Protein AF-0000000086680393 (afdb_homodimer)

Solvent-accessible surface area (backbone atoms only — not comparable to full-atom values): 58426 Å² total; per-residue (Å²): 134,82,74,79,70,79,76,76,66,76,81,69,22,61,32,82,35,66,65,58,55,60,69,63,78,73,50,76,81,60,58,58,36,45,51,51,41,50,50,48,52,51,47,54,53,47,28,73,74,38,57,73,70,44,48,64,56,51,51,51,30,50,51,53,41,51,57,39,54,69,68,66,40,75,69,57,50,55,52,29,57,60,47,30,42,65,38,25,28,66,49,44,50,49,51,51,49,53,52,50,49,54,30,56,76,66,60,38,59,67,55,43,51,46,46,55,50,27,50,50,48,42,54,50,52,34,51,52,43,14,51,70,63,55,35,73,63,78,80,91,58,78,57,58,73,86,80,70,85,46,34,32,33,22,55,36,44,14,50,40,33,22,51,43,49,41,49,41,70,67,72,40,59,86,59,72,65,32,55,52,44,50,50,52,44,48,47,53,52,50,48,28,49,51,19,31,35,56,28,46,69,38,43,65,64,16,42,49,47,8,34,36,44,7,39,28,49,32,53,49,42,48,61,72,67,40,82,66,72,83,59,71,68,62,62,47,93,90,58,59,53,44,70,78,77,53,69,70,54,38,51,32,46,45,50,29,38,31,43,64,70,57,40,61,62,74,43,75,42,78,42,78,59,90,82,35,59,65,30,33,37,28,38,34,34,32,76,51,98,69,75,46,58,32,26,33,36,38,38,36,65,67,24,47,53,50,49,43,52,49,50,51,50,43,25,67,74,55,20,42,62,87,62,74,77,73,68,92,44,53,64,57,47,52,48,47,28,53,35,41,45,49,55,40,43,76,53,67,46,57,48,63,55,74,77,47,75,39,68,28,69,66,80,64,27,37,31,43,35,29,47,40,70,78,85,42,37,38,46,81,79,43,88,65,52,70,68,43,47,51,47,54,55,48,48,48,51,42,30,38,63,60,28,31,26,54,69,61,55,39,40,90,30,28,31,37,42,97,84,39,69,30,50,50,79,39,74,60,37,36,78,59,35,38,47,57,51,40,21,24,36,48,31,36,44,52,50,51,58,22,71,73,60,40,52,68,63,49,47,59,57,44,58,74,76,38,54,68,65,54,54,36,48,4,55,20,42,37,46,82,88,66,47,50,65,67,48,52,50,51,30,55,74,68,73,44,63,59,69,60,51,46,53,68,71,41,93,58,79,53,64,77,57,86,63,62,36,93,31,71,62,29,51,50,48,48,49,48,49,47,48,51,48,47,50,48,49,50,52,50,48,41,47,70,67,40,73,70,132,83,73,80,71,80,76,80,66,79,81,67,23,61,32,81,33,66,66,60,57,58,68,64,78,69,63,65,89,59,57,62,34,46,52,50,40,48,49,49,51,51,49,52,52,45,28,72,75,37,57,73,69,43,49,64,57,51,51,52,32,49,52,53,40,51,56,40,54,69,66,68,40,74,68,56,50,54,52,30,56,59,46,30,43,64,38,25,29,65,48,42,50,51,54,51,49,53,52,51,50,52,32,57,76,67,61,39,58,67,54,43,51,45,45,52,50,27,52,51,49,42,53,50,52,35,50,53,44,14,53,71,62,55,36,74,63,79,80,91,57,79,56,58,73,86,80,69,84,45,36,32,33,22,54,37,44,15,50,41,33,22,51,43,49,42,48,40,70,66,72,39,59,87,60,71,65,32,53,53,44,49,51,51,44,48,47,53,53,49,48,26,49,52,19,32,35,56,28,46,67,39,44,64,65,16,41,51,50,9,34,36,44,8,41,26,49,34,52,50,42,47,61,72,68,40,82,65,72,84,58,72,69,62,63,47,93,89,58,56,55,44,70,80,78,53,70,72,53,38,51,32,46,46,49,30,38,30,44,64,70,58,39,59,63,73,43,76,43,78,42,77,57,89,84,34,60,65,31,32,38,27,38,35,33,32,78,51,97,68,76,45,57,32,27,35,37,40,38,36,65,67,23,49,53,51,49,44,51,50,50,51,50,43,24,68,73,54,19,42,58,92,62,76,78,73,68,91,44,53,65,56,47,51,48,48,27,54,35,40,45,50,54,40,42,73,51,67,46,57,48,62,55,75,77,46,77,39,66,29,69,68,80,65,26,37,31,44,34,29,48,40,70,79,86,42,37,40,48,79,78,43,87,65,51,71,68,44,47,50,47,54,54,47,50,49,50,42,30,37,65,60,28,32,26,53,70,60,56,36,40,88,28,26,31,37,43,98,84,39,69,29,51,51,79,39,74,60,38,36,76,57,34,39,47,57,51,39,22,24,36,47,30,36,44,50,52,52,57,21,70,73,58,40,52,67,62,49,49,60,58,43,58,75,76,40,54,70,65,54,53,35,47,4,56,20,42,36,46,78,88,64,45,51,66,68,49,54,50,52,30,54,73,67,73,45,62,58,68,59,52,46,52,67,70,41,95,55,80,54,64,75,57,85,62,63,35,91,31,72,62,32,52,51,49,47,49,48,51,48,47,52,48,48,51,48,48,49,49,50,50,42,47,70,69,39,74,70

Sequence (1096 aa):
MTRPAPTRKSPRRRPSGEAPPLPHQLNASGWGWLLVAAAIIVYWLVVAVWPRAALWLVVLDHRVLEWLSAVRTPWLTTAMKVAGQPATSHVLLVTWWVALVILLVWRRWRHLFVWIGAVLAVTTVTEVAAGLIQRPRPVGVEILGDWEGFAMPSRPMAVLAAVGVNVLYALVPAGRAREWGKLVVGAVVAVTALSRLYLAQDAPTDVLNGVVFGVAIPLAAFRLFTPTSVYPVSYRRGRTAHLDLTGRRLQAIERALNDQLGVIPVEIKPVGLAGSGGSTPMRVTVKGEPETYLFAKLYAVNHMRSDRWYKLGRTLMYGRLEDEKAFNTVRRLVQYEDYMLRVMRDGGLPVPHPYGIVEITPEREYLLVTEMLDGATEIGESDVDDAIIDQGLDIVRQLWEAGLAHRDIKPANLMVRDGTLHVIDSAFGQVRPSPWRQAVDLGNMMLVLALRTDAERVYERATAKFTVDEIVEAFAATRGLTMPSQLRAMMRARHKDLHAEFCALLPRQPQPIRIQRWSMQRIALTVWALFVGLITAIVVIELLDSPLMTRPAPTRKSPRRRPSGEAPPLPHQLNASGWGWLLVAAAIIVYWLVVAVWPRAALWLVVLDHRVLEWLSAVRTPWLTTAMKVAGQPATSHVLLVTWWVALVILLVWRRWRHLFVWIGAVLAVTTVTEVAAGLIQRPRPVGVEILGDWEGFAMPSRPMAVLAAVGVNVLYALVPAGRAREWGKLVVGAVVAVTALSRLYLAQDAPTDVLNGVVFGVAIPLAAFRLFTPTSVYPVSYRRGRTAHLDLTGRRLQAIERALNDQLGVIPVEIKPVGLAGSGGSTPMRVTVKGEPETYLFAKLYAVNHMRSDRWYKLGRTLMYGRLEDEKAFNTVRRLVQYEDYMLRVMRDGGLPVPHPYGIVEITPEREYLLVTEMLDGATEIGESDVDDAIIDQGLDIVRQLWEAGLAHRDIKPANLMVRDGTLHVIDSAFGQVRPSPWRQAVDLGNMMLVLALRTDAERVYERATAKFTVDEIVEAFAATRGLTMPSQLRAMMRARHKDLHAEFCALLPRQPQPIRIQRWSMQRIALTVWALFVGLITAIVVIELLDSPL

Structure (mmCIF, N/CA/C/O backbone):
data_AF-0000000086680393-model_v1
#
loop_
_entity.id
_entity.type
_entity.pdbx_description
1 polymer 'Non-specific serine/threonine protein kinase'
#
loop_
_atom_site.group_PDB
_atom_site.id
_atom_site.type_symbol
_atom_site.label_atom_id
_atom_site.label_alt_id
_atom_site.label_comp_id
_atom_site.label_asym_id
_atom_site.label_entity_id
_atom_site.label_seq_id
_atom_site.pdbx_PDB_ins_code
_atom_site.Cartn_x
_atom_site.Cartn_y
_atom_site.Cartn_z
_atom_site.occupancy
_atom_site.B_iso_or_equiv
_atom_site.auth_seq_id
_atom_site.auth_comp_id
_atom_site.auth_asym_id
_atom_site.auth_atom_id
_atom_site.pdbx_PDB_model_num
ATOM 1 N N . MET A 1 1 ? 8.898 42.656 12.773 1 22.69 1 MET A N 1
ATOM 2 C CA . MET A 1 1 ? 8.359 43.062 11.477 1 22.69 1 MET A CA 1
ATOM 3 C C . MET A 1 1 ? 7.875 41.875 10.68 1 22.69 1 MET A C 1
ATOM 5 O O . MET A 1 1 ? 8.656 40.969 10.375 1 22.69 1 MET A O 1
ATOM 9 N N . THR A 1 2 ? 6.605 41.469 10.852 1 30.69 2 THR A N 1
ATOM 10 C CA . THR A 1 2 ? 5.793 40.375 10.367 1 30.69 2 THR A CA 1
ATOM 11 C C . THR A 1 2 ? 5.711 40.375 8.844 1 30.69 2 THR A C 1
ATOM 13 O O . THR A 1 2 ? 5.254 41.344 8.25 1 30.69 2 THR A O 1
ATOM 16 N N . ARG A 1 3 ? 6.738 39.875 8.227 1 39.66 3 ARG A N 1
ATOM 17 C CA . ARG A 1 3 ? 6.93 39.969 6.781 1 39.66 3 ARG A CA 1
ATOM 18 C C . ARG A 1 3 ? 5.613 39.75 6.039 1 39.66 3 ARG A C 1
ATOM 20 O O . ARG A 1 3 ? 4.789 38.906 6.449 1 39.66 3 ARG A O 1
ATOM 27 N N . PRO A 1 4 ? 5.305 40.688 5.055 1 38.34 4 PRO A N 1
ATOM 28 C CA . PRO A 1 4 ? 4.047 40.75 4.305 1 38.34 4 PRO A CA 1
ATOM 29 C C . PRO A 1 4 ? 3.771 39.5 3.508 1 38.34 4 PRO A C 1
ATOM 31 O O . PRO A 1 4 ? 4.703 38.844 3.023 1 38.34 4 PRO A O 1
ATOM 34 N N . ALA A 1 5 ? 2.764 38.812 3.836 1 40.62 5 ALA A N 1
ATOM 35 C CA . ALA A 1 5 ? 2.199 37.625 3.16 1 40.62 5 ALA A CA 1
ATOM 36 C C . ALA A 1 5 ? 2.064 37.875 1.661 1 40.62 5 ALA A C 1
ATOM 38 O O . ALA A 1 5 ? 1.729 39 1.235 1 40.62 5 ALA A O 1
ATOM 39 N N . PRO A 1 6 ? 2.832 37.25 0.716 1 38.62 6 PRO A N 1
ATOM 40 C CA . PRO A 1 6 ? 2.625 37.531 -0.711 1 38.62 6 PRO A CA 1
ATOM 41 C C . PRO A 1 6 ? 1.152 37.719 -1.067 1 38.62 6 PRO A C 1
ATOM 43 O O . PRO A 1 6 ? 0.272 37.188 -0.375 1 38.62 6 PRO A O 1
ATOM 46 N N . THR A 1 7 ? 0.8 38.906 -1.566 1 37.16 7 THR A N 1
ATOM 47 C CA . THR A 1 7 ? -0.5 39.281 -2.1 1 37.16 7 THR A CA 1
ATOM 48 C C . THR A 1 7 ? -1.07 38.188 -2.996 1 37.16 7 THR A C 1
ATOM 50 O O . THR A 1 7 ? -0.441 37.812 -3.979 1 37.16 7 THR A O 1
ATOM 53 N N . ARG A 1 8 ? -1.859 37.406 -2.443 1 38.91 8 ARG A N 1
ATOM 54 C CA . ARG A 1 8 ? -2.625 36.25 -2.934 1 38.91 8 ARG A CA 1
ATOM 55 C C . ARG A 1 8 ? -3.49 36.656 -4.129 1 38.91 8 ARG A C 1
ATOM 57 O O . ARG A 1 8 ? -4.715 36.5 -4.086 1 38.91 8 ARG A O 1
ATOM 64 N N . LYS A 1 9 ? -3.32 37.719 -4.973 1 36.31 9 LYS A N 1
ATOM 65 C CA . LYS A 1 9 ? -4.434 38.094 -5.828 1 36.31 9 LYS A CA 1
ATOM 66 C C . LYS A 1 9 ? -4.719 37.031 -6.883 1 36.31 9 LYS A C 1
ATOM 68 O O . LYS A 1 9 ? -5.629 37.188 -7.703 1 36.31 9 LYS A O 1
ATOM 73 N N . SER A 1 10 ? -3.701 36.406 -7.535 1 37.94 10 SER A N 1
ATOM 74 C CA . SER A 1 10 ? -4.199 36.031 -8.852 1 37.94 10 SER A CA 1
ATOM 75 C C . SER A 1 10 ? -5.23 34.906 -8.758 1 37.94 10 SER A C 1
ATOM 77 O O . SER A 1 10 ? -5.105 34 -7.922 1 37.94 10 SER A O 1
ATOM 79 N N . PRO A 1 11 ? -6.461 35 -9.469 1 38.72 11 PRO A N 1
ATOM 80 C CA . PRO A 1 11 ? -7.684 34.219 -9.516 1 38.72 11 PRO A CA 1
ATOM 81 C C . PRO A 1 11 ? -7.402 32.719 -9.641 1 38.72 11 PRO A C 1
ATOM 83 O O . PRO A 1 11 ? -8.211 31.891 -9.203 1 38.72 11 PRO A O 1
ATOM 86 N N . ARG A 1 12 ? -6.676 32.312 -10.852 1 41.56 12 ARG A N 1
ATOM 87 C CA . ARG A 1 12 ? -6.969 30.969 -11.352 1 41.56 12 ARG A CA 1
ATOM 88 C C . ARG A 1 12 ? -6.164 29.922 -10.602 1 41.56 12 ARG A C 1
ATOM 90 O O . ARG A 1 12 ? -5.008 29.656 -10.945 1 41.56 12 ARG A O 1
ATOM 97 N N . ARG A 1 13 ? -6.246 29.781 -9.391 1 46.72 13 ARG A N 1
ATOM 98 C CA . ARG A 1 13 ? -5.711 28.766 -8.492 1 46.72 13 ARG A CA 1
ATOM 99 C C . ARG A 1 13 ? -6.18 27.375 -8.906 1 46.72 13 ARG A C 1
ATOM 101 O O . ARG A 1 13 ? -6.426 26.531 -8.047 1 46.72 13 ARG A O 1
ATOM 108 N N . ARG A 1 14 ? -6.719 27.375 -10.18 1 44.91 14 ARG A N 1
ATOM 109 C CA . ARG A 1 14 ? -7.289 26.062 -10.484 1 44.91 14 ARG A CA 1
ATOM 110 C C . ARG A 1 14 ? -6.211 24.984 -10.508 1 44.91 14 ARG A C 1
ATOM 112 O O . ARG A 1 14 ? -5.113 25.203 -11.023 1 44.91 14 ARG A O 1
ATOM 119 N N . PRO A 1 15 ? -6.312 24.125 -9.617 1 47.88 15 PRO A N 1
ATOM 120 C CA . PRO A 1 15 ? -5.434 22.953 -9.688 1 47.88 15 PRO A CA 1
ATOM 121 C C . PRO A 1 15 ? -5.246 22.438 -11.117 1 47.88 15 PRO A C 1
ATOM 123 O O . PRO A 1 15 ? -6.133 22.609 -11.961 1 47.88 15 PRO A O 1
ATOM 126 N N . SER A 1 16 ? -4.102 22.5 -11.617 1 41.5 16 SER A N 1
ATOM 127 C CA . SER A 1 16 ? -3.883 22.031 -12.977 1 41.5 16 SER A CA 1
ATOM 128 C C . SER A 1 16 ? -4.559 20.688 -13.203 1 41.5 16 SER A C 1
ATOM 130 O O . SER A 1 16 ? -4.297 19.719 -12.477 1 41.5 16 SER A O 1
ATOM 132 N N . GLY A 1 17 ? -5.852 20.562 -12.984 1 37.47 17 GLY A N 1
ATOM 133 C CA . GLY A 1 17 ? -6.789 19.469 -13.195 1 37.47 17 GLY A CA 1
ATOM 134 C C . GLY A 1 17 ? -6.27 18.422 -14.156 1 37.47 17 GLY A C 1
ATOM 135 O O . GLY A 1 17 ? -7.047 17.625 -14.695 1 37.47 17 GLY A O 1
ATOM 136 N N . GLU A 1 18 ? -5.242 18.766 -14.859 1 38.72 18 GLU A N 1
ATOM 137 C CA . GLU A 1 18 ? -5.145 17.875 -16.016 1 38.72 18 GLU A CA 1
ATOM 138 C C . GLU A 1 18 ? -5.008 16.422 -15.57 1 38.72 18 GLU A C 1
ATOM 140 O O . GLU A 1 18 ? -4.359 16.125 -14.562 1 38.72 18 GLU A O 1
ATOM 145 N N . ALA A 1 19 ? -6.051 15.664 -15.797 1 38.75 19 ALA A N 1
ATOM 146 C CA . ALA A 1 19 ? -6.016 14.211 -15.648 1 38.75 19 ALA A CA 1
ATOM 147 C C . ALA A 1 19 ? -4.594 13.68 -15.805 1 38.75 19 ALA A C 1
ATOM 149 O O . ALA A 1 19 ? -3.863 14.086 -16.703 1 38.75 19 ALA A O 1
ATOM 150 N N . PRO A 1 20 ? -3.99 13.391 -14.711 1 38.81 20 PRO A N 1
ATOM 151 C CA . PRO A 1 20 ? -2.674 12.852 -15.062 1 38.81 20 PRO A CA 1
ATOM 152 C C . PRO A 1 20 ? -2.695 12.047 -16.359 1 38.81 20 PRO A C 1
ATOM 154 O O . PRO A 1 20 ? -3.676 11.352 -16.641 1 38.81 20 PRO A O 1
ATOM 157 N N . PRO A 1 21 ? -2.047 12.602 -17.344 1 35.84 21 PRO A N 1
ATOM 158 C CA . PRO A 1 21 ? -2.059 11.742 -18.516 1 35.84 21 PRO A CA 1
ATOM 159 C C . PRO A 1 21 ? -1.937 10.258 -18.172 1 35.84 21 PRO A C 1
ATOM 161 O O . PRO A 1 21 ? -1.343 9.906 -17.156 1 35.84 21 PRO A O 1
ATOM 164 N N . LEU A 1 22 ? -3.053 9.602 -18.297 1 35.62 22 LEU A N 1
ATOM 165 C CA . LEU A 1 22 ? -2.771 8.172 -18.234 1 35.62 22 LEU A CA 1
ATOM 166 C C . LEU A 1 22 ? -1.28 7.902 -18.406 1 35.62 22 LEU A C 1
ATOM 168 O O . LEU A 1 22 ? -0.583 8.648 -19.094 1 35.62 22 LEU A O 1
ATOM 172 N N . PRO A 1 23 ? -0.713 7.484 -17.344 1 36.12 23 PRO A N 1
ATOM 173 C CA . PRO A 1 23 ? 0.69 7.262 -17.703 1 36.12 23 PRO A CA 1
ATOM 174 C C . PRO A 1 23 ? 0.898 7.086 -19.203 1 36.12 23 PRO A C 1
ATOM 176 O O . PRO A 1 23 ? 0.268 6.223 -19.812 1 36.12 23 PRO A O 1
ATOM 179 N N . HIS A 1 24 ? 0.882 8.094 -19.906 1 34.94 24 HIS A N 1
ATOM 180 C CA . HIS A 1 24 ? 1.235 8.008 -21.328 1 34.94 24 HIS A CA 1
ATOM 181 C C . HIS A 1 24 ? 2.049 6.75 -21.609 1 34.94 24 HIS A C 1
ATOM 183 O O . HIS A 1 24 ? 2.197 6.352 -22.766 1 34.94 24 HIS A O 1
ATOM 189 N N . GLN A 1 25 ? 2.756 6.406 -20.609 1 37.22 25 GLN A N 1
ATOM 190 C CA . GLN A 1 25 ? 3.824 5.469 -20.938 1 37.22 25 GLN A CA 1
ATOM 191 C C . GLN A 1 25 ? 3.268 4.07 -21.203 1 37.22 25 GLN A C 1
ATOM 193 O O . GLN A 1 25 ? 4.023 3.141 -21.484 1 37.22 25 GLN A O 1
ATOM 198 N N . LEU A 1 26 ? 2.197 3.699 -20.547 1 38.84 26 LEU A N 1
ATOM 199 C CA . LEU A 1 26 ? 1.678 2.477 -21.141 1 38.84 26 LEU A CA 1
ATOM 200 C C . LEU A 1 26 ? 1.259 2.717 -22.594 1 38.84 26 LEU A C 1
ATOM 202 O O . LEU A 1 26 ? 0.177 2.295 -23 1 38.84 26 LEU A O 1
ATOM 206 N N . ASN A 1 27 ? 1.252 3.887 -23.078 1 37.88 27 ASN A N 1
ATOM 207 C CA . ASN A 1 27 ? 0.912 4.043 -24.484 1 37.88 27 ASN A CA 1
ATOM 208 C C . ASN A 1 27 ? 0.961 2.707 -25.234 1 37.88 27 ASN A C 1
ATOM 210 O O . ASN A 1 27 ? 1.488 1.723 -24.703 1 37.88 27 ASN A O 1
ATOM 214 N N . ALA A 1 28 ? 1.435 2.701 -26.578 1 42.53 28 ALA A N 1
ATOM 215 C CA . ALA A 1 28 ? 1.118 1.94 -27.781 1 42.53 28 ALA A CA 1
ATOM 216 C C . ALA A 1 28 ? 1.499 0.472 -27.625 1 42.53 28 ALA A C 1
ATOM 218 O O . ALA A 1 28 ? 0.684 -0.419 -27.875 1 42.53 28 ALA A O 1
ATOM 219 N N . SER A 1 29 ? 2.75 0.055 -27.734 1 50.69 29 SER A N 1
ATOM 220 C CA . SER A 1 29 ? 3.199 -1.081 -28.531 1 50.69 29 SER A CA 1
ATOM 221 C C . SER A 1 29 ? 3.139 -2.377 -27.734 1 50.69 29 SER A C 1
ATOM 223 O O . SER A 1 29 ? 2.85 -3.441 -28.281 1 50.69 29 SER A O 1
ATOM 225 N N . GLY A 1 30 ? 3.033 -2.381 -26.266 1 61.69 30 GLY A N 1
ATOM 226 C CA . GLY A 1 30 ? 3.166 -3.668 -25.594 1 61.69 30 GLY A CA 1
ATOM 227 C C . GLY A 1 30 ? 1.844 -4.219 -25.094 1 61.69 30 GLY A C 1
ATOM 228 O O . GLY A 1 30 ? 1.757 -5.391 -24.719 1 61.69 30 GLY A O 1
ATOM 229 N N . TRP A 1 31 ? 0.77 -3.479 -25.156 1 68.56 31 TRP A N 1
ATOM 230 C CA . TRP A 1 31 ? -0.528 -3.939 -24.672 1 68.56 31 TRP A CA 1
ATOM 231 C C . TRP A 1 31 ? -1.07 -5.059 -25.562 1 68.56 31 TRP A C 1
ATOM 233 O O . TRP A 1 31 ? -1.77 -5.953 -25.078 1 68.56 31 TRP A O 1
ATOM 243 N N . GLY A 1 32 ? -0.659 -4.922 -26.766 1 75.69 32 GLY A N 1
ATOM 244 C CA . GLY A 1 32 ? -1.088 -5.973 -27.688 1 75.69 32 GLY A CA 1
ATOM 245 C C . GLY A 1 32 ? -0.592 -7.352 -27.281 1 75.69 32 GLY A C 1
ATOM 246 O O . GLY A 1 32 ? -1.352 -8.32 -27.297 1 75.69 32 GLY A O 1
ATOM 247 N N . TRP A 1 33 ? 0.604 -7.375 -26.812 1 81.38 33 TRP A N 1
ATOM 248 C CA . TRP A 1 33 ? 1.188 -8.648 -26.406 1 81.38 33 TRP A CA 1
ATOM 249 C C . TRP A 1 33 ? 0.527 -9.18 -25.141 1 81.38 33 TRP A C 1
ATOM 251 O O . TRP A 1 33 ? 0.313 -10.383 -25 1 81.38 33 TRP A O 1
ATOM 261 N N . LEU A 1 34 ? 0.17 -8.312 -24.281 1 79.62 34 LEU A N 1
ATOM 262 C CA . LEU A 1 34 ? -0.478 -8.734 -23.047 1 79.62 34 LEU A CA 1
ATOM 263 C C . LEU A 1 34 ? -1.887 -9.25 -23.312 1 79.62 34 LEU A C 1
ATOM 265 O O . LEU A 1 34 ? -2.326 -10.227 -22.703 1 79.62 34 LEU A O 1
ATOM 269 N N . LEU A 1 35 ? -2.502 -8.602 -24.234 1 79.31 35 LEU A N 1
ATOM 270 C CA . LEU A 1 35 ? -3.842 -9.039 -24.609 1 79.31 35 LEU A CA 1
ATOM 271 C C . LEU A 1 35 ? -3.801 -10.422 -25.25 1 79.31 35 LEU A C 1
ATOM 273 O O . LEU A 1 35 ? -4.652 -11.273 -24.953 1 79.31 35 LEU A O 1
ATOM 277 N N . VAL A 1 36 ? -2.807 -10.602 -26.094 1 86.69 36 VAL A N 1
ATOM 278 C CA . VAL A 1 36 ? -2.682 -11.898 -26.75 1 86.69 36 VAL A CA 1
ATOM 279 C C . VAL A 1 36 ? -2.324 -12.969 -25.719 1 86.69 36 VAL A C 1
ATOM 281 O O . VAL A 1 36 ? -2.842 -14.086 -25.781 1 86.69 36 VAL A O 1
ATOM 284 N N . ALA A 1 37 ? -1.477 -12.648 -24.828 1 86.69 37 ALA A N 1
ATOM 285 C CA . ALA A 1 37 ? -1.122 -13.586 -23.766 1 86.69 37 ALA A CA 1
ATOM 286 C C . ALA A 1 37 ? -2.342 -13.953 -22.922 1 86.69 37 ALA A C 1
ATOM 288 O O . ALA A 1 37 ? -2.543 -15.125 -22.578 1 86.69 37 ALA A O 1
ATOM 289 N N . ALA A 1 38 ? -3.139 -13 -22.656 1 79.62 38 ALA A N 1
ATOM 290 C CA . ALA A 1 38 ? -4.363 -13.25 -21.891 1 79.62 38 ALA A CA 1
ATOM 291 C C . ALA A 1 38 ? -5.312 -14.156 -22.672 1 79.62 38 ALA A C 1
ATOM 293 O O . ALA A 1 38 ? -5.938 -15.047 -22.094 1 79.62 38 ALA A O 1
ATOM 294 N N . ALA A 1 39 ? -5.383 -13.898 -23.906 1 83.25 39 ALA A N 1
ATOM 295 C CA . ALA A 1 39 ? -6.227 -14.734 -24.766 1 83.25 39 ALA A CA 1
ATOM 296 C C . ALA A 1 39 ? -5.742 -16.172 -24.781 1 83.25 39 ALA A C 1
ATOM 298 O O . ALA A 1 39 ? -6.551 -17.109 -24.781 1 83.25 39 ALA A O 1
ATOM 299 N N . ILE A 1 40 ? -4.477 -16.359 -24.781 1 87.12 40 ILE A N 1
ATOM 300 C CA . ILE A 1 40 ? -3.891 -17.688 -24.766 1 87.12 40 ILE A CA 1
ATOM 301 C C . ILE A 1 40 ? -4.199 -18.375 -23.438 1 87.12 40 ILE A C 1
ATOM 303 O O . ILE A 1 40 ? -4.535 -19.562 -23.406 1 87.12 40 ILE A O 1
ATOM 307 N N . ILE A 1 41 ? -4.113 -17.672 -22.391 1 80 41 ILE A N 1
ATOM 308 C CA . ILE A 1 41 ? -4.422 -18.219 -21.078 1 80 41 ILE A CA 1
ATOM 309 C C . ILE A 1 41 ? -5.887 -18.656 -21.031 1 80 41 ILE A C 1
ATOM 311 O O . ILE A 1 41 ? -6.211 -19.734 -20.531 1 80 41 ILE A O 1
ATOM 315 N N . VAL A 1 42 ? -6.742 -17.859 -21.562 1 73.81 42 VAL A N 1
ATOM 316 C CA . VAL A 1 42 ? -8.164 -18.188 -21.625 1 73.81 42 VAL A CA 1
ATOM 317 C C . VAL A 1 42 ? -8.359 -19.453 -22.469 1 73.81 42 VAL A C 1
ATOM 319 O O . VAL A 1 42 ? -9.156 -20.328 -22.125 1 73.81 42 VAL A O 1
ATOM 322 N N . TYR A 1 43 ? -7.672 -19.516 -23.516 1 80.44 43 TYR A N 1
ATOM 323 C CA . TYR A 1 43 ? -7.742 -20.688 -24.359 1 80.44 43 TYR A CA 1
ATOM 324 C C . TYR A 1 43 ? -7.301 -21.938 -23.609 1 80.44 43 TYR A C 1
ATOM 326 O O . TYR A 1 43 ? -7.938 -23 -23.719 1 80.44 43 TYR A O 1
ATOM 334 N N . TRP A 1 44 ? -6.156 -21.828 -22.875 1 80.69 44 TRP A N 1
ATOM 335 C CA . TRP A 1 44 ? -5.684 -22.953 -22.078 1 80.69 44 TRP A CA 1
ATOM 336 C C . TRP A 1 44 ? -6.754 -23.391 -21.078 1 80.69 44 TRP A C 1
ATOM 338 O O . TRP A 1 44 ? -6.953 -24.594 -20.859 1 80.69 44 TRP A O 1
ATOM 348 N N . LEU A 1 45 ? -7.398 -22.516 -20.531 1 70.75 45 LEU A N 1
ATOM 349 C CA . LEU A 1 45 ? -8.43 -22.812 -19.547 1 70.75 45 LEU A CA 1
ATOM 350 C C . LEU A 1 45 ? -9.633 -23.484 -20.188 1 70.75 45 LEU A C 1
ATOM 352 O O . LEU A 1 45 ? -10.219 -24.406 -19.625 1 70.75 45 LEU A O 1
ATOM 356 N N . VAL A 1 46 ? -9.984 -22.984 -21.344 1 71.25 46 VAL A N 1
ATOM 357 C CA . VAL A 1 46 ? -11.094 -23.578 -22.078 1 71.25 46 VAL A CA 1
ATOM 358 C C . VAL A 1 46 ? -10.758 -25.016 -22.453 1 71.25 46 VAL A C 1
ATOM 360 O O . VAL A 1 46 ? -11.602 -25.906 -22.328 1 71.25 46 VAL A O 1
ATOM 363 N N . VAL A 1 47 ? -9.594 -25.234 -22.891 1 76.44 47 VAL A N 1
ATOM 364 C CA . VAL A 1 47 ? -9.164 -26.562 -23.297 1 76.44 47 VAL A CA 1
ATOM 365 C C . VAL A 1 47 ? -9.109 -27.484 -22.078 1 76.44 47 VAL A C 1
ATOM 367 O O . VAL A 1 47 ? -9.383 -28.688 -22.188 1 76.44 47 VAL A O 1
ATOM 370 N N . ALA A 1 48 ? -8.703 -26.953 -21.016 1 70.25 48 ALA A N 1
ATOM 371 C CA . ALA A 1 48 ? -8.648 -27.734 -19.797 1 70.25 48 ALA A CA 1
ATOM 372 C C . ALA A 1 48 ? -10.039 -28.234 -19.406 1 70.25 48 ALA A C 1
ATOM 374 O O . ALA A 1 48 ? -10.18 -29.359 -18.891 1 70.25 48 ALA A O 1
ATOM 375 N N . VAL A 1 49 ? -11.023 -27.516 -19.734 1 62 49 VAL A N 1
ATOM 376 C CA . VAL A 1 49 ? -12.398 -27.859 -19.375 1 62 49 VAL A CA 1
ATOM 377 C C . VAL A 1 49 ? -13.047 -28.641 -20.516 1 62 49 VAL A C 1
ATOM 379 O O . VAL A 1 49 ? -13.836 -29.562 -20.266 1 62 49 VAL A O 1
ATOM 382 N N . TRP A 1 50 ? -12.672 -28.203 -21.703 1 72.25 50 TRP A N 1
ATOM 383 C CA . TRP A 1 50 ? -13.219 -28.797 -22.922 1 72.25 50 TRP A CA 1
ATOM 384 C C . TRP A 1 50 ? -12.109 -29.172 -23.906 1 72.25 50 TRP A C 1
ATOM 386 O O . TRP A 1 50 ? -11.891 -28.469 -24.891 1 72.25 50 TRP A O 1
ATOM 396 N N . PRO A 1 51 ? -11.508 -30.297 -23.641 1 75.38 51 PRO A N 1
ATOM 397 C CA . PRO A 1 51 ? -10.352 -30.688 -24.438 1 75.38 51 PRO A CA 1
ATOM 398 C C . PRO A 1 51 ? -10.656 -30.75 -25.938 1 75.38 51 PRO A C 1
ATOM 400 O O . PRO A 1 51 ? -9.742 -30.641 -26.75 1 75.38 51 PRO A O 1
ATOM 403 N N . ARG A 1 52 ? -11.93 -30.906 -26.344 1 77.56 52 ARG A N 1
ATOM 404 C CA . ARG A 1 52 ? -12.281 -30.984 -27.75 1 77.56 52 ARG A CA 1
ATOM 405 C C . ARG A 1 52 ? -11.977 -29.688 -28.484 1 77.56 52 ARG A C 1
ATOM 407 O O . ARG A 1 52 ? -11.812 -29.672 -29.703 1 77.56 52 ARG A O 1
ATOM 414 N N . ALA A 1 53 ? -11.898 -28.641 -27.672 1 78.44 53 ALA A N 1
ATOM 415 C CA . ALA A 1 53 ? -11.625 -27.328 -28.266 1 78.44 53 ALA A CA 1
ATOM 416 C C . ALA A 1 53 ? -10.219 -27.266 -28.844 1 78.44 53 ALA A C 1
ATOM 418 O O . ALA A 1 53 ? -9.922 -26.422 -29.688 1 78.44 53 ALA A O 1
ATOM 419 N N . ALA A 1 54 ? -9.375 -28.172 -28.438 1 81.81 54 ALA A N 1
ATOM 420 C CA . ALA A 1 54 ? -7.984 -28.172 -28.875 1 81.81 54 ALA A CA 1
ATOM 421 C C . ALA A 1 54 ? -7.824 -28.922 -30.203 1 81.81 54 ALA A C 1
ATOM 423 O O . ALA A 1 54 ? -6.809 -28.781 -30.875 1 81.81 54 ALA A O 1
ATOM 424 N N . LEU A 1 55 ? -8.836 -29.656 -30.609 1 81.75 55 LEU A N 1
ATOM 425 C CA . LEU A 1 55 ? -8.727 -30.578 -31.734 1 81.75 55 LEU A CA 1
ATOM 426 C C . LEU A 1 55 ? -8.43 -29.828 -33.031 1 81.75 55 LEU A C 1
ATOM 428 O O . LEU A 1 55 ? -7.559 -30.234 -33.812 1 81.75 55 LEU A O 1
ATOM 432 N N . TRP A 1 56 ? -9.086 -28.719 -33.188 1 81.81 56 TRP A N 1
ATOM 433 C CA . TRP A 1 56 ? -8.891 -27.984 -34.438 1 81.81 56 TRP A CA 1
ATOM 434 C C . TRP A 1 56 ? -7.453 -27.469 -34.531 1 81.81 56 TRP A C 1
ATOM 436 O O . TRP A 1 56 ? -6.84 -27.547 -35.594 1 81.81 56 TRP A O 1
ATOM 446 N N . LEU A 1 57 ? -6.895 -27.047 -33.5 1 86.25 57 LEU A N 1
ATOM 447 C CA . LEU A 1 57 ? -5.539 -26.516 -33.531 1 86.25 57 LEU A CA 1
ATOM 448 C C . LEU A 1 57 ? -4.512 -27.625 -33.625 1 86.25 57 LEU A C 1
ATOM 450 O O . LEU A 1 57 ? -3.463 -27.469 -34.25 1 86.25 57 LEU A O 1
ATOM 454 N N . VAL A 1 58 ? -4.84 -28.734 -33.125 1 85.31 58 VAL A N 1
ATOM 455 C CA . VAL A 1 58 ? -3.939 -29.875 -33.188 1 85.31 58 VAL A CA 1
ATOM 456 C C . VAL A 1 58 ? -3.861 -30.391 -34.625 1 85.31 58 VAL A C 1
ATOM 458 O O . VAL A 1 58 ? -2.781 -30.734 -35.125 1 85.31 58 VAL A O 1
ATOM 461 N N . VAL A 1 59 ? -5.031 -30.359 -35.25 1 85.5 59 VAL A N 1
ATOM 462 C CA . VAL A 1 59 ? -5.082 -30.812 -36.625 1 85.5 59 VAL A CA 1
ATOM 463 C C . VAL A 1 59 ? -4.312 -29.828 -37.531 1 85.5 59 VAL A C 1
ATOM 465 O O . VAL A 1 59 ? -3.557 -30.25 -38.406 1 85.5 59 VAL A O 1
ATOM 468 N N . LEU A 1 60 ? -4.535 -28.609 -37.25 1 88.88 60 LEU A N 1
ATOM 469 C CA . LEU A 1 60 ? -3.818 -27.594 -38.031 1 88.88 60 LEU A CA 1
ATOM 470 C C . LEU A 1 60 ? -2.314 -27.719 -37.812 1 88.88 60 LEU A C 1
ATOM 472 O O . LEU A 1 60 ? -1.539 -27.609 -38.781 1 88.88 60 LEU A O 1
ATOM 476 N N . ASP A 1 61 ? -1.894 -27.938 -36.656 1 91.19 61 ASP A N 1
ATOM 477 C CA . ASP A 1 61 ? -0.481 -28.109 -36.312 1 91.19 61 ASP A CA 1
ATOM 478 C C . ASP A 1 61 ? 0.113 -29.297 -37.062 1 91.19 61 ASP A C 1
ATOM 480 O O . ASP A 1 61 ? 1.198 -29.203 -37.656 1 91.19 61 ASP A O 1
ATOM 484 N N . HIS A 1 62 ? -0.653 -30.344 -37.125 1 88.31 62 HIS A N 1
ATOM 485 C CA . HIS A 1 62 ? -0.166 -31.547 -37.75 1 88.31 62 HIS A CA 1
ATOM 486 C C . HIS A 1 62 ? -0.071 -31.375 -39.281 1 88.31 62 HIS A C 1
ATOM 488 O O . HIS A 1 62 ? 0.887 -31.828 -39.906 1 88.31 62 HIS A O 1
ATOM 494 N N . ARG A 1 63 ? -1.041 -30.656 -39.812 1 89.56 63 ARG A N 1
ATOM 495 C CA . ARG A 1 63 ? -1.046 -30.422 -41.25 1 89.56 63 ARG A CA 1
ATOM 496 C C . ARG A 1 63 ? 0.151 -29.578 -41.656 1 89.56 63 ARG A C 1
ATOM 498 O O . ARG A 1 63 ? 0.765 -29.844 -42.719 1 89.56 63 ARG A O 1
ATOM 505 N N . VAL A 1 64 ? 0.435 -28.672 -40.906 1 92.25 64 VAL A N 1
ATOM 506 C CA . VAL A 1 64 ? 1.559 -27.781 -41.219 1 92.25 64 VAL A CA 1
ATOM 507 C C . VAL A 1 64 ? 2.869 -28.562 -41.094 1 92.25 64 VAL A C 1
ATOM 509 O O . VAL A 1 64 ? 3.744 -28.438 -41.969 1 92.25 64 VAL A O 1
ATOM 512 N N . LEU A 1 65 ? 2.99 -29.391 -40.125 1 91.31 65 LEU A N 1
ATOM 513 C CA . LEU A 1 65 ? 4.215 -30.156 -39.938 1 91.31 65 LEU A CA 1
ATOM 514 C C . LEU A 1 65 ? 4.391 -31.188 -41.031 1 91.31 65 LEU A C 1
ATOM 516 O O . LEU A 1 65 ? 5.508 -31.438 -41.5 1 91.31 65 LEU A O 1
ATOM 520 N N . GLU A 1 66 ? 3.287 -31.719 -41.469 1 90.06 66 GLU A N 1
ATOM 521 C CA . GLU A 1 66 ? 3.336 -32.688 -42.562 1 90.06 66 GLU A CA 1
ATOM 522 C C . GLU A 1 66 ? 3.771 -32 -43.875 1 90.06 66 GLU A C 1
ATOM 524 O O . GLU A 1 66 ? 4.555 -32.562 -44.625 1 90.06 66 GLU A O 1
ATOM 529 N N . TRP A 1 67 ? 3.234 -30.875 -44.031 1 91.81 67 TRP A N 1
ATOM 530 C CA . TRP A 1 67 ? 3.596 -30.109 -45.219 1 91.81 67 TRP A CA 1
ATOM 531 C C . TRP A 1 67 ? 5.078 -29.766 -45.219 1 91.81 67 TRP A C 1
ATOM 533 O O . TRP A 1 67 ? 5.762 -29.891 -46.25 1 91.81 67 TRP A O 1
ATOM 543 N N . LEU A 1 68 ? 5.613 -29.453 -44.125 1 92 68 LEU A N 1
ATOM 544 C CA . LEU A 1 68 ? 7.012 -29.062 -44.031 1 92 68 LEU A CA 1
ATOM 545 C C . LEU A 1 68 ? 7.926 -30.281 -44.125 1 92 68 LEU A C 1
ATOM 547 O O . LEU A 1 68 ? 9.039 -30.203 -44.625 1 92 68 LEU A O 1
ATOM 551 N N . SER A 1 69 ? 7.434 -31.359 -43.594 1 89 69 SER A N 1
ATOM 552 C CA . SER A 1 69 ? 8.219 -32.594 -43.625 1 89 69 SER A CA 1
ATOM 553 C C . SER A 1 69 ? 8.367 -33.094 -45.062 1 89 69 SER A C 1
ATOM 555 O O . SER A 1 69 ? 9.352 -33.75 -45.406 1 89 69 SER A O 1
ATOM 557 N N . ALA A 1 70 ? 7.441 -32.688 -45.906 1 89.88 70 ALA A N 1
ATOM 558 C CA . ALA A 1 70 ? 7.461 -33.125 -47.312 1 89.88 70 ALA A CA 1
ATOM 559 C C . ALA A 1 70 ? 8.508 -32.375 -48.094 1 89.88 70 ALA A C 1
ATOM 561 O O . ALA A 1 70 ? 8.992 -32.875 -49.125 1 89.88 70 ALA A O 1
ATOM 562 N N . VAL A 1 71 ? 8.93 -31.266 -47.594 1 91.19 71 VAL A N 1
ATOM 563 C CA . VAL A 1 71 ? 9.859 -30.453 -48.344 1 91.19 71 VAL A CA 1
ATOM 564 C C . VAL A 1 71 ? 11.273 -30.625 -47.812 1 91.19 71 VAL A C 1
ATOM 566 O O . VAL A 1 71 ? 12.211 -29.953 -48.25 1 91.19 71 VAL A O 1
ATOM 569 N N . ARG A 1 72 ? 11.5 -31.625 -46.938 1 92 72 ARG A N 1
ATOM 570 C CA . ARG A 1 72 ? 12.797 -31.812 -46.312 1 92 72 ARG A CA 1
ATOM 571 C C . ARG A 1 72 ? 13.844 -32.281 -47.312 1 92 72 ARG A C 1
ATOM 573 O O . ARG A 1 72 ? 13.586 -33.188 -48.125 1 92 72 ARG A O 1
ATOM 580 N N . THR A 1 73 ? 14.883 -31.5 -47.438 1 92.44 73 THR A N 1
ATOM 581 C CA . THR A 1 73 ? 16.062 -31.859 -48.219 1 92.44 73 THR A CA 1
ATOM 582 C C . THR A 1 73 ? 17.312 -31.828 -47.344 1 92.44 73 THR A C 1
ATOM 584 O O . THR A 1 73 ? 17.344 -31.156 -46.312 1 92.44 73 THR A O 1
ATOM 587 N N . PRO A 1 74 ? 18.312 -32.594 -47.75 1 91.19 74 PRO A N 1
ATOM 588 C CA . PRO A 1 74 ? 19.516 -32.656 -46.906 1 91.19 74 PRO A CA 1
ATOM 589 C C . PRO A 1 74 ? 20.172 -31.297 -46.719 1 91.19 74 PRO A C 1
ATOM 591 O O . PRO A 1 74 ? 20.594 -30.953 -45.625 1 91.19 74 PRO A O 1
ATOM 594 N N . TRP A 1 75 ? 20.203 -30.594 -47.812 1 91.19 75 TRP A N 1
ATOM 595 C CA . TRP A 1 75 ? 20.844 -29.281 -47.688 1 91.19 75 TRP A CA 1
ATOM 596 C C . TRP A 1 75 ? 19.984 -28.344 -46.844 1 91.19 75 TRP A C 1
ATOM 598 O O . TRP A 1 75 ? 20.516 -27.578 -46.031 1 91.19 75 TRP A O 1
ATOM 608 N N . LEU A 1 76 ? 18.75 -28.359 -47 1 92.12 76 LEU A N 1
ATOM 609 C CA . LEU A 1 76 ? 17.859 -27.5 -46.25 1 92.12 76 LEU A CA 1
ATOM 610 C C . LEU A 1 76 ? 17.812 -27.906 -44.781 1 92.12 76 LEU A C 1
ATOM 612 O O . LEU A 1 76 ? 17.672 -27.062 -43.906 1 92.12 76 LEU A O 1
ATOM 616 N N . THR A 1 77 ? 17.969 -29.156 -44.531 1 92.94 77 THR A N 1
ATOM 617 C CA . THR A 1 77 ? 18 -29.656 -43.156 1 92.94 77 THR A CA 1
ATOM 618 C C . THR A 1 77 ? 19.25 -29.156 -42.406 1 92.94 77 THR A C 1
ATOM 620 O O . THR A 1 77 ? 19.156 -28.766 -41.25 1 92.94 77 THR A O 1
ATOM 623 N N . THR A 1 78 ? 20.344 -29.141 -43.188 1 91.81 78 THR A N 1
ATOM 624 C CA . THR A 1 78 ? 21.562 -28.641 -42.562 1 91.81 78 THR A CA 1
ATOM 625 C C . THR A 1 78 ? 21.453 -27.141 -42.312 1 91.81 78 THR A C 1
ATOM 627 O O . THR A 1 78 ? 21.875 -26.656 -41.25 1 91.81 78 THR A O 1
ATOM 630 N N . ALA A 1 79 ? 20.875 -26.469 -43.219 1 93.06 79 ALA A N 1
ATOM 631 C CA . ALA A 1 79 ? 20.703 -25.031 -43.062 1 93.06 79 ALA A CA 1
ATOM 632 C C . ALA A 1 79 ? 19.766 -24.719 -41.906 1 93.06 79 ALA A C 1
ATOM 634 O O . ALA A 1 79 ? 20 -23.766 -41.125 1 93.06 79 ALA A O 1
ATOM 635 N N . MET A 1 80 ? 18.797 -25.484 -41.75 1 92.88 80 MET A N 1
ATOM 636 C CA . MET A 1 80 ? 17.812 -25.234 -40.719 1 92.88 80 MET A CA 1
ATOM 637 C C . MET A 1 80 ? 18.359 -25.625 -39.344 1 92.88 80 MET A C 1
ATOM 639 O O . MET A 1 80 ? 18.016 -25 -38.344 1 92.88 80 MET A O 1
ATOM 643 N N . LYS A 1 81 ? 19.219 -26.562 -39.281 1 91.19 81 LYS A N 1
ATOM 644 C CA . LYS A 1 81 ? 19.875 -26.906 -38.031 1 91.19 81 LYS A CA 1
ATOM 645 C C . LYS A 1 81 ? 20.75 -25.75 -37.531 1 91.19 81 LYS A C 1
ATOM 647 O O . LYS A 1 81 ? 20.797 -25.484 -36.344 1 91.19 81 LYS A O 1
ATOM 652 N N . VAL A 1 82 ? 21.328 -25.109 -38.5 1 90.56 82 VAL A N 1
ATOM 653 C CA . VAL A 1 82 ? 22.156 -23.969 -38.156 1 90.56 82 VAL A CA 1
ATOM 654 C C . VAL A 1 82 ? 21.281 -22.781 -37.75 1 90.56 82 VAL A C 1
ATOM 656 O O . VAL A 1 82 ? 21.578 -22.078 -36.781 1 90.56 82 VAL A O 1
ATOM 659 N N . ALA A 1 83 ? 20.219 -22.641 -38.438 1 91.19 83 ALA A N 1
ATOM 660 C CA . ALA A 1 83 ? 19.312 -21.516 -38.156 1 91.19 83 ALA A CA 1
ATOM 661 C C . ALA A 1 83 ? 18.641 -21.656 -36.812 1 91.19 83 ALA A C 1
ATOM 663 O O . ALA A 1 83 ? 18.219 -20.672 -36.219 1 91.19 83 ALA A O 1
ATOM 664 N N . GLY A 1 84 ? 18.594 -22.844 -36.25 1 90.5 84 GLY A N 1
ATOM 665 C CA . GLY A 1 84 ? 17.922 -23.109 -35 1 90.5 84 GLY A CA 1
ATOM 666 C C . GLY A 1 84 ? 18.844 -22.984 -33.781 1 90.5 84 GLY A C 1
ATOM 667 O O . GLY A 1 84 ? 18.406 -23.094 -32.656 1 90.5 84 GLY A O 1
ATOM 668 N N . GLN A 1 85 ? 20.062 -22.641 -34.031 1 86.44 85 GLN A N 1
ATOM 669 C CA . GLN A 1 85 ? 21.078 -22.625 -32.969 1 86.44 85 GLN A CA 1
ATOM 670 C C . GLN A 1 85 ? 20.797 -21.547 -31.938 1 86.44 85 GLN A C 1
ATOM 672 O O . GLN A 1 85 ? 21.047 -21.734 -30.75 1 86.44 85 GLN A O 1
ATOM 677 N N . PRO A 1 86 ? 20.172 -20.453 -32.344 1 88.44 86 PRO A N 1
ATOM 678 C CA . PRO A 1 86 ? 19.922 -19.406 -31.375 1 88.44 86 PRO A CA 1
ATOM 679 C C . PRO A 1 86 ? 19.016 -19.859 -30.234 1 88.44 86 PRO A C 1
ATOM 681 O O . PRO A 1 86 ? 19.047 -19.297 -29.141 1 88.44 86 PRO A O 1
ATOM 684 N N . ALA A 1 87 ? 18.234 -20.859 -30.422 1 84.5 87 ALA A N 1
ATOM 685 C CA . ALA A 1 87 ? 17.281 -21.312 -29.406 1 84.5 87 ALA A CA 1
ATOM 686 C C . ALA A 1 87 ? 17.875 -22.453 -28.578 1 84.5 87 ALA A C 1
ATOM 688 O O . ALA A 1 87 ? 17.188 -23 -27.703 1 84.5 87 ALA A O 1
ATOM 689 N N . THR A 1 88 ? 19.109 -22.75 -28.875 1 82.06 88 THR A N 1
ATOM 690 C CA . THR A 1 88 ? 19.75 -23.781 -28.094 1 82.06 88 THR A CA 1
ATOM 691 C C . THR A 1 88 ? 20.188 -23.25 -26.719 1 82.06 88 THR A C 1
ATOM 693 O O . THR A 1 88 ? 20.406 -22.047 -26.562 1 82.06 88 THR A O 1
ATOM 696 N N . SER A 1 89 ? 20.25 -24.141 -25.75 1 79.12 89 SER A N 1
ATOM 697 C CA . SER A 1 89 ? 20.531 -23.766 -24.375 1 79.12 89 SER A CA 1
ATOM 698 C C . SER A 1 89 ? 21.875 -23.062 -24.25 1 79.12 89 SER A C 1
ATOM 700 O O . SER A 1 89 ? 22.016 -22.094 -23.5 1 79.12 89 SER A O 1
ATOM 702 N N . HIS A 1 90 ? 22.859 -23.5 -25.031 1 79.44 90 HIS A N 1
ATOM 703 C CA . HIS A 1 90 ? 24.203 -22.938 -24.906 1 79.44 90 HIS A CA 1
ATOM 704 C C . HIS A 1 90 ? 24.234 -21.484 -25.375 1 79.44 90 HIS A C 1
ATOM 706 O O . HIS A 1 90 ? 24.797 -20.625 -24.703 1 79.44 90 HIS A O 1
ATOM 712 N N . VAL A 1 91 ? 23.594 -21.281 -26.5 1 81.81 91 VAL A N 1
ATOM 713 C CA . VAL A 1 91 ? 23.609 -19.922 -27.031 1 81.81 91 VAL A CA 1
ATOM 714 C C . VAL A 1 91 ? 22.812 -19 -26.125 1 81.81 91 VAL A C 1
ATOM 716 O O . VAL A 1 91 ? 23.219 -17.859 -25.859 1 81.81 91 VAL A O 1
ATOM 719 N N . LEU A 1 92 ? 21.75 -19.484 -25.672 1 84.44 92 LEU A N 1
ATOM 720 C CA . LEU A 1 92 ? 20.906 -18.672 -24.812 1 84.44 92 LEU A CA 1
ATOM 721 C C . LEU A 1 92 ? 21.625 -18.359 -23.484 1 84.44 92 LEU A C 1
ATOM 723 O O . LEU A 1 92 ? 21.547 -17.234 -22.984 1 84.44 92 LEU A O 1
ATOM 727 N N . LEU A 1 93 ? 22.312 -19.297 -22.938 1 79.19 93 LEU A N 1
ATOM 728 C CA . LEU A 1 93 ? 23.031 -19.094 -21.688 1 79.19 93 LEU A CA 1
ATOM 729 C C . LEU A 1 93 ? 24.172 -18.094 -21.859 1 79.19 93 LEU A C 1
ATOM 731 O O . LEU A 1 93 ? 24.406 -17.25 -21 1 79.19 93 LEU A O 1
ATOM 735 N N . VAL A 1 94 ? 24.875 -18.266 -22.969 1 81.81 94 VAL A N 1
ATOM 736 C CA . VAL A 1 94 ? 25.984 -17.359 -23.234 1 81.81 94 VAL A CA 1
ATOM 737 C C . VAL A 1 94 ? 25.453 -15.93 -23.375 1 81.81 94 VAL A C 1
ATOM 739 O O . VAL A 1 94 ? 26.031 -14.992 -22.828 1 81.81 94 VAL A O 1
ATOM 742 N N . THR A 1 95 ? 24.375 -15.82 -24.125 1 82.69 95 THR A N 1
ATOM 743 C CA . THR A 1 95 ? 23.781 -14.5 -24.297 1 82.69 95 THR A CA 1
ATOM 744 C C . THR A 1 95 ? 23.328 -13.93 -22.953 1 82.69 95 THR A C 1
ATOM 746 O O . THR A 1 95 ? 23.484 -12.742 -22.703 1 82.69 95 THR A O 1
ATOM 749 N N . TRP A 1 96 ? 22.75 -14.75 -22.188 1 80.38 96 TRP A N 1
ATOM 750 C CA . TRP A 1 96 ? 22.266 -14.336 -20.875 1 80.38 96 TRP A CA 1
ATOM 751 C C . TRP A 1 96 ? 23.438 -13.852 -20 1 80.38 96 TRP A C 1
ATOM 753 O O . TRP A 1 96 ? 23.359 -12.789 -19.391 1 80.38 96 TRP A O 1
ATOM 763 N N . TRP A 1 97 ? 24.531 -14.516 -20.031 1 78.19 97 TRP A N 1
ATOM 764 C CA . TRP A 1 97 ? 25.688 -14.172 -19.203 1 78.19 97 TRP A CA 1
ATOM 765 C C . TRP A 1 97 ? 26.359 -12.898 -19.703 1 78.19 97 TRP A C 1
ATOM 767 O O . TRP A 1 97 ? 26.75 -12.047 -18.906 1 78.19 97 TRP A O 1
ATOM 777 N N . VAL A 1 98 ? 26.516 -12.883 -20.969 1 83.94 98 VAL A N 1
ATOM 778 C CA . VAL A 1 98 ? 27.141 -11.695 -21.547 1 83.94 98 VAL A CA 1
ATOM 779 C C . VAL A 1 98 ? 26.344 -10.453 -21.156 1 83.94 98 VAL A C 1
ATOM 781 O O . VAL A 1 98 ? 26.906 -9.438 -20.75 1 83.94 98 VAL A O 1
ATOM 784 N N . ALA A 1 99 ? 25.062 -10.523 -21.328 1 83.88 99 ALA A N 1
ATOM 785 C CA . ALA A 1 99 ? 24.219 -9.398 -20.969 1 83.88 99 ALA A CA 1
ATOM 786 C C . ALA A 1 99 ? 24.328 -9.078 -19.469 1 83.88 99 ALA A C 1
ATOM 788 O O . ALA A 1 99 ? 24.359 -7.914 -19.078 1 83.88 99 ALA A O 1
ATOM 789 N N . LEU A 1 100 ? 24.375 -10.07 -18.656 1 80.88 100 LEU A N 1
ATOM 790 C CA . LEU A 1 100 ? 24.516 -9.883 -17.219 1 80.88 100 LEU A CA 1
ATOM 791 C C . LEU A 1 100 ? 25.812 -9.164 -16.875 1 80.88 100 LEU A C 1
ATOM 793 O O . LEU A 1 100 ? 25.812 -8.266 -16.031 1 80.88 100 LEU A O 1
ATOM 797 N N . VAL A 1 101 ? 26.875 -9.531 -17.516 1 81.88 101 VAL A N 1
ATOM 798 C CA . VAL A 1 101 ? 28.188 -8.93 -17.266 1 81.88 101 VAL A CA 1
ATOM 799 C C . VAL A 1 101 ? 28.156 -7.461 -17.688 1 81.88 101 VAL A C 1
ATOM 801 O O . VAL A 1 101 ? 28.688 -6.598 -16.984 1 81.88 101 VAL A O 1
ATOM 804 N N . ILE A 1 102 ? 27.609 -7.211 -18.781 1 83.31 102 ILE A N 1
ATOM 805 C CA . ILE A 1 102 ? 27.516 -5.844 -19.281 1 83.31 102 ILE A CA 1
ATOM 806 C C . ILE A 1 102 ? 26.734 -4.98 -18.297 1 83.31 102 ILE A C 1
ATOM 808 O O . ILE A 1 102 ? 27.156 -3.873 -17.953 1 83.31 102 ILE A O 1
ATOM 812 N N . LEU A 1 103 ? 25.641 -5.48 -17.812 1 81.44 103 LEU A N 1
ATOM 813 C CA . LEU A 1 103 ? 24.797 -4.727 -16.891 1 81.44 103 LEU A CA 1
ATOM 814 C C . LEU A 1 103 ? 25.5 -4.539 -15.547 1 81.44 103 LEU A C 1
ATOM 816 O O . LEU A 1 103 ? 25.328 -3.502 -14.898 1 81.44 103 LEU A O 1
ATOM 820 N N . LEU A 1 104 ? 26.266 -5.535 -15.172 1 76.19 104 LEU A N 1
ATOM 821 C CA . LEU A 1 104 ? 27.016 -5.453 -13.914 1 76.19 104 LEU A CA 1
ATOM 822 C C . LEU A 1 104 ? 28.141 -4.422 -14.016 1 76.19 104 LEU A C 1
ATOM 824 O O . LEU A 1 104 ? 28.359 -3.645 -13.078 1 76.19 104 LEU A O 1
ATOM 828 N N . VAL A 1 105 ? 28.859 -4.438 -15.141 1 76.31 105 VAL A N 1
ATOM 829 C CA . VAL A 1 105 ? 29.984 -3.535 -15.344 1 76.31 105 VAL A CA 1
ATOM 830 C C . VAL A 1 105 ? 29.5 -2.09 -15.375 1 76.31 105 VAL A C 1
ATOM 832 O O . VAL A 1 105 ? 30.141 -1.192 -14.828 1 76.31 105 VAL A O 1
ATOM 835 N N . TRP A 1 106 ? 28.359 -1.913 -15.914 1 74.62 106 TRP A N 1
ATOM 836 C CA . TRP A 1 106 ? 27.812 -0.561 -16.016 1 74.62 106 TRP A CA 1
ATOM 837 C C . TRP A 1 106 ? 26.938 -0.23 -14.812 1 74.62 106 TRP A C 1
ATOM 839 O O . TRP A 1 106 ? 26.312 0.833 -14.766 1 74.62 106 TRP A O 1
ATOM 849 N N . ARG A 1 107 ? 26.75 -1.115 -13.922 1 69 107 ARG A N 1
ATOM 850 C CA . ARG A 1 107 ? 26.078 -0.958 -12.633 1 69 107 ARG A CA 1
ATOM 851 C C . ARG A 1 107 ? 24.641 -0.528 -12.82 1 69 107 ARG A C 1
ATOM 853 O O . ARG A 1 107 ? 24.156 0.365 -12.117 1 69 107 ARG A O 1
ATOM 860 N N . ARG A 1 108 ? 24.094 -0.966 -13.828 1 74.12 108 ARG A N 1
ATOM 861 C CA . ARG A 1 108 ? 22.672 -0.734 -14.031 1 74.12 108 ARG A CA 1
ATOM 862 C C . ARG A 1 108 ? 21.844 -1.747 -13.258 1 74.12 108 ARG A C 1
ATOM 864 O O . ARG A 1 108 ? 21.219 -2.635 -13.852 1 74.12 108 ARG A O 1
ATOM 871 N N . TRP A 1 109 ? 21.734 -1.557 -12 1 69.88 109 TRP A N 1
ATOM 872 C CA . TRP A 1 109 ? 21.172 -2.537 -11.078 1 69.88 109 TRP A CA 1
ATOM 873 C C . TRP A 1 109 ? 19.703 -2.785 -11.367 1 69.88 109 TRP A C 1
ATOM 875 O O . TRP A 1 109 ? 19.234 -3.926 -11.312 1 69.88 109 TRP A O 1
ATOM 885 N N . ARG A 1 110 ? 18.922 -1.732 -11.617 1 70.88 110 ARG A N 1
ATOM 886 C CA . ARG A 1 110 ? 17.484 -1.913 -11.867 1 70.88 110 ARG A CA 1
ATOM 887 C C . ARG A 1 110 ? 17.25 -2.791 -13.094 1 70.88 110 ARG A C 1
ATOM 889 O O . ARG A 1 110 ? 16.438 -3.709 -13.055 1 70.88 110 ARG A O 1
ATOM 896 N N . HIS A 1 111 ? 18.031 -2.471 -14.117 1 76.12 111 HIS A N 1
ATOM 897 C CA . HIS A 1 111 ? 17.906 -3.254 -15.336 1 76.12 111 HIS A CA 1
ATOM 898 C C . HIS A 1 111 ? 18.375 -4.691 -15.125 1 76.12 111 HIS A C 1
ATOM 900 O O . HIS A 1 111 ? 17.797 -5.625 -15.695 1 76.12 111 HIS A O 1
ATOM 906 N N . LEU A 1 112 ? 19.375 -4.828 -14.32 1 78.69 112 LEU A N 1
ATOM 907 C CA . LEU A 1 112 ? 19.906 -6.152 -14.016 1 78.69 112 LEU A CA 1
ATOM 908 C C . LEU A 1 112 ? 18.859 -7.016 -13.32 1 78.69 112 LEU A C 1
ATOM 910 O O . LEU A 1 112 ? 18.641 -8.164 -13.711 1 78.69 112 LEU A O 1
ATOM 914 N N . PHE A 1 113 ? 18.156 -6.473 -12.406 1 77.31 113 PHE A N 1
ATOM 915 C CA . PHE A 1 113 ? 17.188 -7.25 -11.656 1 77.31 113 PHE A CA 1
ATOM 916 C C . PHE A 1 113 ? 15.953 -7.539 -12.508 1 77.31 113 PHE A C 1
ATOM 918 O O . PHE A 1 113 ? 15.367 -8.617 -12.414 1 77.31 113 PHE A O 1
ATOM 925 N N . VAL A 1 114 ? 15.555 -6.605 -13.289 1 80.5 114 VAL A N 1
ATOM 926 C CA . VAL A 1 114 ? 14.422 -6.836 -14.18 1 80.5 114 VAL A CA 1
ATOM 927 C C . VAL A 1 114 ? 14.773 -7.922 -15.195 1 80.5 114 VAL A C 1
ATOM 929 O O . VAL A 1 114 ? 13.945 -8.773 -15.523 1 80.5 114 VAL A O 1
ATOM 932 N N . TRP A 1 115 ? 16.031 -7.883 -15.656 1 84.12 115 TRP A N 1
ATOM 933 C CA . TRP A 1 115 ? 16.516 -8.883 -16.594 1 84.12 115 TRP A CA 1
ATOM 934 C C . TRP A 1 115 ? 16.438 -10.281 -15.992 1 84.12 115 TRP A C 1
ATOM 936 O O . TRP A 1 115 ? 15.891 -11.203 -16.609 1 84.12 115 TRP A O 1
ATOM 946 N N . ILE A 1 116 ? 16.953 -10.422 -14.844 1 80.81 116 ILE A N 1
ATOM 947 C CA . ILE A 1 116 ? 16.969 -11.711 -14.164 1 80.81 116 ILE A CA 1
ATOM 948 C C . ILE A 1 116 ? 15.531 -12.148 -13.867 1 80.81 116 ILE A C 1
ATOM 950 O O . ILE A 1 116 ? 15.148 -13.289 -14.148 1 80.81 116 ILE A O 1
ATOM 954 N N . GLY A 1 117 ? 14.758 -11.25 -13.375 1 82.06 117 GLY A N 1
ATOM 955 C CA . GLY A 1 117 ? 13.383 -11.562 -13.008 1 82.06 117 GLY A CA 1
ATOM 956 C C . GLY A 1 117 ? 12.531 -11.961 -14.195 1 82.06 117 GLY A C 1
ATOM 957 O O . GLY A 1 117 ? 11.719 -12.883 -14.102 1 82.06 117 GLY A O 1
ATOM 958 N N . ALA A 1 118 ? 12.688 -11.258 -15.273 1 85.81 118 ALA A N 1
ATOM 959 C CA . ALA A 1 118 ? 11.883 -11.523 -16.453 1 85.81 118 ALA A CA 1
ATOM 960 C C . ALA A 1 118 ? 12.188 -12.898 -17.047 1 85.81 118 ALA A C 1
ATOM 962 O O . ALA A 1 118 ? 11.273 -13.641 -17.406 1 85.81 118 ALA A O 1
ATOM 963 N N . VAL A 1 119 ? 13.422 -13.234 -17.094 1 83.88 119 VAL A N 1
ATOM 964 C CA . VAL A 1 119 ? 13.805 -14.531 -17.641 1 83.88 119 VAL A CA 1
ATOM 965 C C . VAL A 1 119 ? 13.328 -15.648 -16.719 1 83.88 119 VAL A C 1
ATOM 967 O O . VAL A 1 119 ? 12.82 -16.672 -17.188 1 83.88 119 VAL A O 1
ATOM 970 N N . LEU A 1 120 ? 13.438 -15.445 -15.484 1 79.75 120 LEU A N 1
ATOM 971 C CA . LEU A 1 120 ? 12.969 -16.438 -14.516 1 79.75 120 LEU A CA 1
ATOM 972 C C . LEU A 1 120 ? 11.453 -16.594 -14.602 1 79.75 120 LEU A C 1
ATOM 974 O O . LEU A 1 120 ? 10.945 -17.719 -14.523 1 79.75 120 LEU A O 1
ATOM 978 N N . ALA A 1 121 ? 10.82 -15.531 -14.703 1 82.69 121 ALA A N 1
ATOM 979 C CA . ALA A 1 121 ? 9.367 -15.578 -14.789 1 82.69 121 ALA A CA 1
ATOM 980 C C . ALA A 1 121 ? 8.914 -16.328 -16.031 1 82.69 121 ALA A C 1
ATOM 982 O O . ALA A 1 121 ? 8.008 -17.172 -15.961 1 82.69 121 ALA A O 1
ATOM 983 N N . VAL A 1 122 ? 9.539 -16.016 -17.172 1 87.94 122 VAL A N 1
ATOM 984 C CA . VAL A 1 122 ? 9.156 -16.656 -18.422 1 87.94 122 VAL A CA 1
ATOM 985 C C . VAL A 1 122 ? 9.43 -18.156 -18.328 1 87.94 122 VAL A C 1
ATOM 987 O O . VAL A 1 122 ? 8.586 -18.969 -18.734 1 87.94 122 VAL A O 1
ATOM 990 N N . THR A 1 123 ? 10.555 -18.562 -17.797 1 81.88 123 THR A N 1
ATOM 991 C CA . THR A 1 123 ? 10.914 -19.969 -17.688 1 81.88 123 THR A CA 1
ATOM 992 C C . THR A 1 123 ? 9.969 -20.703 -16.734 1 81.88 123 THR A C 1
ATOM 994 O O . THR A 1 123 ? 9.539 -21.828 -17.016 1 81.88 123 THR A O 1
ATOM 997 N N . THR A 1 124 ? 9.625 -20.062 -15.68 1 76.88 124 THR A N 1
ATOM 998 C CA . THR A 1 124 ? 8.75 -20.672 -14.695 1 76.88 124 THR A CA 1
ATOM 999 C C . THR A 1 124 ? 7.332 -20.828 -15.25 1 76.88 124 THR A C 1
ATOM 1001 O O . THR A 1 124 ? 6.711 -21.875 -15.117 1 76.88 124 THR A O 1
ATOM 1004 N N . VAL A 1 125 ? 6.863 -19.781 -15.867 1 77.81 125 VAL A N 1
ATOM 1005 C CA . VAL A 1 125 ? 5.504 -19.797 -16.406 1 77.81 125 VAL A CA 1
ATOM 1006 C C . VAL A 1 125 ? 5.391 -20.859 -17.484 1 77.81 125 VAL A C 1
ATOM 1008 O O . VAL A 1 125 ? 4.402 -21.594 -17.547 1 77.81 125 VAL A O 1
ATOM 1011 N N . THR A 1 126 ? 6.375 -20.953 -18.328 1 83.31 126 THR A N 1
ATOM 1012 C CA . THR A 1 126 ? 6.324 -21.922 -19.422 1 83.31 126 THR A CA 1
ATOM 1013 C C . THR A 1 126 ? 6.461 -23.344 -18.906 1 83.31 126 THR A C 1
ATOM 1015 O O . THR A 1 126 ? 5.828 -24.266 -19.422 1 83.31 126 THR A O 1
ATOM 1018 N N . GLU A 1 127 ? 7.219 -23.531 -17.891 1 76.12 127 GLU A N 1
ATOM 1019 C CA . GLU A 1 127 ? 7.371 -24.859 -17.297 1 76.12 127 GLU A CA 1
ATOM 1020 C C . GLU A 1 127 ? 6.078 -25.312 -16.625 1 76.12 127 GLU A C 1
ATOM 1022 O O . GLU A 1 127 ? 5.672 -26.469 -16.766 1 76.12 127 GLU A O 1
ATOM 1027 N N . VAL A 1 128 ? 5.543 -24.453 -15.914 1 72.62 128 VAL A N 1
ATOM 1028 C CA . VAL A 1 128 ? 4.301 -24.766 -15.227 1 72.62 128 VAL A CA 1
ATOM 1029 C C . VAL A 1 128 ? 3.193 -25.016 -16.25 1 72.62 128 VAL A C 1
ATOM 1031 O O . VAL A 1 128 ? 2.414 -25.969 -16.109 1 72.62 128 VAL A O 1
ATOM 1034 N N . ALA A 1 129 ? 3.188 -24.188 -17.234 1 80 129 ALA A N 1
ATOM 1035 C CA . ALA A 1 129 ? 2.18 -24.359 -18.281 1 80 129 ALA A CA 1
ATOM 1036 C C . ALA A 1 129 ? 2.35 -25.703 -18.984 1 80 129 ALA A C 1
ATOM 1038 O O . ALA A 1 129 ? 1.37 -26.422 -19.234 1 80 129 ALA A O 1
ATOM 1039 N N . ALA A 1 130 ? 3.562 -26.062 -19.234 1 80.5 130 ALA A N 1
ATOM 1040 C CA . ALA A 1 130 ? 3.84 -27.328 -19.906 1 80.5 130 ALA A CA 1
ATOM 1041 C C . ALA A 1 130 ? 3.434 -28.516 -19.031 1 80.5 130 ALA A C 1
ATOM 1043 O O . ALA A 1 130 ? 2.889 -29.5 -19.531 1 80.5 130 ALA A O 1
ATOM 1044 N N . GLY A 1 131 ? 3.662 -28.422 -17.797 1 73.06 131 GLY A N 1
ATOM 1045 C CA . GLY A 1 131 ? 3.299 -29.469 -16.859 1 73.06 131 GLY A CA 1
ATOM 1046 C C . GLY A 1 131 ? 1.8 -29.625 -16.703 1 73.06 131 GLY A C 1
ATOM 1047 O O . GLY A 1 131 ? 1.312 -30.734 -16.453 1 73.06 131 GLY A O 1
ATOM 1048 N N . LEU A 1 132 ? 1.142 -28.594 -16.891 1 71.19 132 LEU A N 1
ATOM 1049 C CA . LEU A 1 132 ? -0.306 -28.625 -16.719 1 71.19 132 LEU A CA 1
ATOM 1050 C C . LEU A 1 132 ? -1.001 -29.047 -18 1 71.19 132 LEU A C 1
ATOM 1052 O O . LEU A 1 132 ? -1.994 -29.781 -17.969 1 71.19 132 LEU A O 1
ATOM 1056 N N . ILE A 1 133 ? -0.465 -28.531 -19.125 1 76.56 133 ILE A N 1
ATOM 1057 C CA . ILE A 1 133 ? -1.088 -28.828 -20.406 1 76.56 133 ILE A CA 1
ATOM 1058 C C . ILE A 1 133 ? -0.709 -30.234 -20.859 1 76.56 133 ILE A C 1
ATOM 1060 O O . ILE A 1 133 ? -1.543 -30.969 -21.406 1 76.56 133 ILE A O 1
ATOM 1064 N N . GLN A 1 134 ? 0.502 -30.672 -20.578 1 75.94 134 GLN A N 1
ATOM 1065 C CA . GLN A 1 134 ? 1.033 -32 -20.922 1 75.94 134 GLN A CA 1
ATOM 1066 C C . GLN A 1 134 ? 0.696 -32.375 -22.359 1 75.94 134 GLN A C 1
ATOM 1068 O O . GLN A 1 134 ? 0.189 -33.469 -22.625 1 75.94 134 GLN A O 1
ATOM 1073 N N . ARG A 1 135 ? 0.905 -31.453 -23.266 1 78.06 135 ARG A N 1
ATOM 1074 C CA . ARG A 1 135 ? 0.695 -31.75 -24.688 1 78.06 135 ARG A CA 1
ATOM 1075 C C . ARG A 1 135 ? 1.802 -32.656 -25.219 1 78.06 135 ARG A C 1
ATOM 1077 O O . ARG A 1 135 ? 2.986 -32.344 -25.062 1 78.06 135 ARG A O 1
ATOM 1084 N N . PRO A 1 136 ? 1.295 -33.719 -25.719 1 76.5 136 PRO A N 1
ATOM 1085 C CA . PRO A 1 136 ? 2.307 -34.625 -26.281 1 76.5 136 PRO A CA 1
ATOM 1086 C C . PRO A 1 136 ? 2.941 -34.062 -27.547 1 76.5 136 PRO A C 1
ATOM 1088 O O . PRO A 1 136 ? 2.334 -33.25 -28.234 1 76.5 136 PRO A O 1
ATOM 1091 N N . ARG A 1 137 ? 4.105 -34.406 -27.844 1 75.62 137 ARG A N 1
ATOM 1092 C CA . ARG A 1 137 ? 4.805 -34.031 -29.062 1 75.62 137 ARG A CA 1
ATOM 1093 C C . ARG A 1 137 ? 4.152 -34.656 -30.281 1 75.62 137 ARG A C 1
ATOM 1095 O O . ARG A 1 137 ? 3.469 -35.688 -30.172 1 75.62 137 ARG A O 1
ATOM 1102 N N . PRO A 1 138 ? 4.262 -34 -31.422 1 69.69 138 PRO A N 1
ATOM 1103 C CA . PRO A 1 138 ? 3.588 -34.469 -32.625 1 69.69 138 PRO A CA 1
ATOM 1104 C C . PRO A 1 138 ? 3.969 -35.906 -32.969 1 69.69 138 PRO A C 1
ATOM 1106 O O . PRO A 1 138 ? 5.145 -36.281 -32.906 1 69.69 138 PRO A O 1
ATOM 1109 N N . VAL A 1 139 ? 2.842 -36.75 -33.094 1 70.06 139 VAL A N 1
ATOM 1110 C CA . VAL A 1 139 ? 3.018 -38.125 -33.469 1 70.06 139 VAL A CA 1
ATOM 1111 C C . VAL A 1 139 ? 2.973 -38.281 -34.969 1 70.06 139 VAL A C 1
ATOM 1113 O O . VAL A 1 139 ? 2.205 -37.594 -35.656 1 70.06 139 VAL A O 1
ATOM 1116 N N . GLY A 1 140 ? 3.914 -38.938 -35.625 1 72.19 140 GLY A N 1
ATOM 1117 C CA . GLY A 1 140 ? 3.85 -39.25 -37.031 1 72.19 140 GLY A CA 1
ATOM 1118 C C . GLY A 1 140 ? 4.91 -38.562 -37.844 1 72.19 140 GLY A C 1
ATOM 1119 O O . GLY A 1 140 ? 5.145 -38.906 -39 1 72.19 140 GLY A O 1
ATOM 1120 N N . VAL A 1 141 ? 5.371 -37.438 -37.344 1 79.81 141 VAL A N 1
ATOM 1121 C CA . VAL A 1 141 ? 6.434 -36.75 -38.062 1 79.81 141 VAL A CA 1
ATOM 1122 C C . VAL A 1 141 ? 7.762 -36.938 -37.312 1 79.81 141 VAL A C 1
ATOM 1124 O O . VAL A 1 141 ? 7.824 -36.875 -36.094 1 79.81 141 VAL A O 1
ATOM 1127 N N . GLU A 1 142 ? 8.688 -37.312 -38.125 1 82.94 142 GLU A N 1
ATOM 1128 C CA . GLU A 1 142 ? 10.008 -37.562 -37.531 1 82.94 142 GLU A CA 1
ATOM 1129 C C . GLU A 1 142 ? 10.594 -36.281 -36.969 1 82.94 142 GLU A C 1
ATOM 1131 O O . GLU A 1 142 ? 10.688 -35.25 -37.656 1 82.94 142 GLU A O 1
ATOM 1136 N N . ILE A 1 143 ? 10.875 -36.281 -35.719 1 85.12 143 ILE A N 1
ATOM 1137 C CA . ILE A 1 143 ? 11.492 -35.125 -35.062 1 85.12 143 ILE A CA 1
ATOM 1138 C C . ILE A 1 143 ? 13.008 -35.188 -35.281 1 85.12 143 ILE A C 1
ATOM 1140 O O . ILE A 1 143 ? 13.648 -36.188 -34.969 1 85.12 143 ILE A O 1
ATOM 1144 N N . LEU A 1 144 ? 13.492 -34.219 -35.969 1 85.38 144 LEU A N 1
ATOM 1145 C CA . LEU A 1 144 ? 14.938 -34.094 -36.188 1 85.38 144 LEU A CA 1
ATOM 1146 C C . LEU A 1 144 ? 15.586 -33.281 -35.062 1 85.38 144 LEU A C 1
ATOM 1148 O O . LEU A 1 144 ? 15.242 -32.125 -34.844 1 85.38 144 LEU A O 1
ATOM 1152 N N . GLY A 1 145 ? 16.422 -33.969 -34.219 1 78.19 145 GLY A N 1
ATOM 1153 C CA . GLY A 1 145 ? 17.109 -33.25 -33.188 1 78.19 145 GLY A CA 1
ATOM 1154 C C . GLY A 1 145 ? 16.688 -33.688 -31.781 1 78.19 145 GLY A C 1
ATOM 1155 O O . GLY A 1 145 ? 15.891 -34.625 -31.625 1 78.19 145 GLY A O 1
ATOM 1156 N N . ASP A 1 146 ? 17.297 -33.062 -30.797 1 69.25 146 ASP A N 1
ATOM 1157 C CA . ASP A 1 146 ? 17.031 -33.406 -29.391 1 69.25 146 ASP A CA 1
ATOM 1158 C C . ASP A 1 146 ? 15.805 -32.688 -28.875 1 69.25 146 ASP A C 1
ATOM 1160 O O . ASP A 1 146 ? 15.531 -31.547 -29.281 1 69.25 146 ASP A O 1
ATOM 1164 N N . TRP A 1 147 ? 14.867 -33.5 -28.375 1 65.5 147 TRP A N 1
ATOM 1165 C CA . TRP A 1 147 ? 13.711 -32.844 -27.766 1 65.5 147 TRP A CA 1
ATOM 1166 C C . TRP A 1 147 ? 13.484 -33.344 -26.344 1 65.5 147 TRP A C 1
ATOM 1168 O O . TRP A 1 147 ? 13.93 -34.438 -25.984 1 65.5 147 TRP A O 1
ATOM 1178 N N . GLU A 1 148 ? 13.094 -32.438 -25.422 1 65.56 148 GLU A N 1
ATOM 1179 C CA . GLU A 1 148 ? 12.75 -32.875 -24.062 1 65.56 148 GLU A CA 1
ATOM 1180 C C . GLU A 1 148 ? 11.445 -32.219 -23.609 1 65.56 148 GLU A C 1
ATOM 1182 O O . GLU A 1 148 ? 11.125 -31.109 -24 1 65.56 148 GLU A O 1
ATOM 1187 N N . GLY A 1 149 ? 10.68 -33.094 -22.953 1 69.12 149 GLY A N 1
ATOM 1188 C CA . GLY A 1 149 ? 9.547 -32.594 -22.172 1 69.12 149 GLY A CA 1
ATOM 1189 C C . GLY A 1 149 ? 8.297 -32.375 -23.016 1 69.12 149 GLY A C 1
ATOM 1190 O O . GLY A 1 149 ? 8.148 -33 -24.078 1 69.12 149 GLY A O 1
ATOM 1191 N N . PHE A 1 150 ? 7.367 -31.609 -22.531 1 77.44 150 PHE A N 1
ATOM 1192 C CA . PHE A 1 150 ? 6.09 -31.344 -23.172 1 77.44 150 PHE A CA 1
ATOM 1193 C C . PHE A 1 150 ? 6.242 -30.234 -24.219 1 77.44 150 PHE A C 1
ATOM 1195 O O . PHE A 1 150 ? 7.172 -29.438 -24.156 1 77.44 150 PHE A O 1
ATOM 1202 N N . ALA A 1 151 ? 5.414 -30.25 -25.125 1 78.31 151 ALA A N 1
ATOM 1203 C CA . ALA A 1 151 ? 5.594 -29.453 -26.328 1 78.31 151 ALA A CA 1
ATOM 1204 C C . ALA A 1 151 ? 5.066 -28.031 -26.125 1 78.31 151 ALA A C 1
ATOM 1206 O O . ALA A 1 151 ? 5.578 -27.078 -26.734 1 78.31 151 ALA A O 1
ATOM 1207 N N . MET A 1 152 ? 4.109 -27.828 -25.406 1 84.25 152 MET A N 1
ATOM 1208 C CA . MET A 1 152 ? 3.469 -26.531 -25.328 1 84.25 152 MET A CA 1
ATOM 1209 C C . MET A 1 152 ? 3.553 -25.969 -23.922 1 84.25 152 MET A C 1
ATOM 1211 O O . MET A 1 152 ? 3.164 -26.625 -22.953 1 84.25 152 MET A O 1
ATOM 1215 N N . PRO A 1 153 ? 3.963 -24.75 -23.766 1 88.75 153 PRO A N 1
ATOM 1216 C CA . PRO A 1 153 ? 4.543 -23.828 -24.75 1 88.75 153 PRO A CA 1
ATOM 1217 C C . PRO A 1 153 ? 6.004 -24.156 -25.062 1 88.75 153 PRO A C 1
ATOM 1219 O O . PRO A 1 153 ? 6.676 -24.828 -24.281 1 88.75 153 PRO A O 1
ATOM 1222 N N . SER A 1 154 ? 6.375 -23.75 -26.281 1 90.44 154 SER A N 1
ATOM 1223 C CA . SER A 1 154 ? 7.77 -23.984 -26.656 1 90.44 154 SER A CA 1
ATOM 1224 C C . SER A 1 154 ? 8.719 -23.219 -25.734 1 90.44 154 SER A C 1
ATOM 1226 O O . SER A 1 154 ? 8.828 -22 -25.812 1 90.44 154 SER A O 1
ATOM 1228 N N . ARG A 1 155 ? 9.398 -23.875 -24.953 1 87.38 155 ARG A N 1
ATOM 1229 C CA . ARG A 1 155 ? 10.281 -23.25 -23.953 1 87.38 155 ARG A CA 1
ATOM 1230 C C . ARG A 1 155 ? 11.445 -22.547 -24.641 1 87.38 155 ARG A C 1
ATOM 1232 O O . ARG A 1 155 ? 11.758 -21.406 -24.312 1 87.38 155 ARG A O 1
ATOM 1239 N N . PRO A 1 156 ? 12.109 -23.219 -25.625 1 88.62 156 PRO A N 1
ATOM 1240 C CA . PRO A 1 156 ? 13.234 -22.547 -26.281 1 88.62 156 PRO A CA 1
ATOM 1241 C C . PRO A 1 156 ? 12.82 -21.234 -26.953 1 88.62 156 PRO A C 1
ATOM 1243 O O . PRO A 1 156 ? 13.547 -20.234 -26.875 1 88.62 156 PRO A O 1
ATOM 1246 N N . MET A 1 157 ? 11.695 -21.297 -27.516 1 92.69 157 MET A N 1
ATOM 1247 C CA . MET A 1 157 ? 11.242 -20.094 -28.203 1 92.69 157 MET A CA 1
ATOM 1248 C C . MET A 1 157 ? 10.867 -19 -27.203 1 92.69 157 MET A C 1
ATOM 1250 O O . MET A 1 157 ? 11.078 -17.812 -27.469 1 92.69 157 MET A O 1
ATOM 1254 N N . ALA A 1 158 ? 10.273 -19.406 -26.125 1 93.5 158 ALA A N 1
ATOM 1255 C CA . ALA A 1 158 ? 9.914 -18.438 -25.078 1 93.5 158 ALA A CA 1
ATOM 1256 C C . ALA A 1 158 ? 11.164 -17.766 -24.516 1 93.5 158 ALA A C 1
ATOM 1258 O O . ALA A 1 158 ? 11.203 -16.531 -24.375 1 93.5 158 ALA A O 1
ATOM 1259 N N . VAL A 1 159 ? 12.117 -18.547 -24.266 1 90.06 159 VAL A N 1
ATOM 1260 C CA . VAL A 1 159 ? 13.336 -18.031 -23.656 1 90.06 159 VAL A CA 1
ATOM 1261 C C . VAL A 1 159 ? 14.078 -17.156 -24.672 1 90.06 159 VAL A C 1
ATOM 1263 O O . VAL A 1 159 ? 14.602 -16.094 -24.312 1 90.06 159 VAL A O 1
ATOM 1266 N N . LEU A 1 160 ? 14.109 -17.609 -25.875 1 92.38 160 LEU A N 1
ATOM 1267 C CA . LEU A 1 160 ? 14.758 -16.828 -26.922 1 92.38 160 LEU A CA 1
ATOM 1268 C C . LEU A 1 160 ? 14.109 -15.453 -27.062 1 92.38 160 LEU A C 1
ATOM 1270 O O . LEU A 1 160 ? 14.805 -14.438 -27.109 1 92.38 160 LEU A O 1
ATOM 1274 N N . ALA A 1 161 ? 12.828 -15.469 -27.156 1 94.5 161 ALA A N 1
ATOM 1275 C CA . ALA A 1 161 ? 12.102 -14.203 -27.281 1 94.5 161 ALA A CA 1
ATOM 1276 C C . ALA A 1 161 ? 12.344 -13.32 -26.062 1 94.5 161 ALA A C 1
ATOM 1278 O O . ALA A 1 161 ? 12.555 -12.109 -26.188 1 94.5 161 ALA A O 1
ATOM 1279 N N . ALA A 1 162 ? 12.312 -13.914 -24.922 1 93.31 162 ALA A N 1
ATOM 1280 C CA . ALA A 1 162 ? 12.516 -13.164 -23.672 1 93.31 162 ALA A CA 1
ATOM 1281 C C . ALA A 1 162 ? 13.906 -12.539 -23.641 1 93.31 162 ALA A C 1
ATOM 1283 O O . ALA A 1 162 ? 14.062 -11.367 -23.281 1 93.31 162 ALA A O 1
ATOM 1284 N N . VAL A 1 163 ? 14.883 -13.289 -23.984 1 91 163 VAL A N 1
ATOM 1285 C CA . VAL A 1 163 ? 16.25 -12.789 -24.016 1 91 163 VAL A CA 1
ATOM 1286 C C . VAL A 1 163 ? 16.375 -11.656 -25.031 1 91 163 VAL A C 1
ATOM 1288 O O . VAL A 1 163 ? 17.031 -10.648 -24.766 1 91 163 VAL A O 1
ATOM 1291 N N . GLY A 1 164 ? 15.812 -11.867 -26.172 1 91.19 164 GLY A N 1
ATOM 1292 C CA . GLY A 1 164 ? 15.82 -10.828 -27.188 1 91.19 164 GLY A CA 1
ATOM 1293 C C . GLY A 1 164 ? 15.211 -9.523 -26.703 1 91.19 164 GLY A C 1
ATOM 1294 O O . GLY A 1 164 ? 15.805 -8.453 -26.875 1 91.19 164 GLY A O 1
ATOM 1295 N N . VAL A 1 165 ? 14.078 -9.633 -26.094 1 90.38 165 VAL A N 1
ATOM 1296 C CA . VAL A 1 165 ? 13.391 -8.445 -25.594 1 90.38 165 VAL A CA 1
ATOM 1297 C C . VAL A 1 165 ? 14.219 -7.805 -24.484 1 90.38 165 VAL A C 1
ATOM 1299 O O . VAL A 1 165 ? 14.328 -6.578 -24.406 1 90.38 165 VAL A O 1
ATOM 1302 N N . ASN A 1 166 ? 14.75 -8.594 -23.625 1 89.56 166 ASN A N 1
ATOM 1303 C CA . ASN A 1 166 ? 15.578 -8.094 -22.531 1 89.56 166 ASN A CA 1
ATOM 1304 C C . ASN A 1 166 ? 16.781 -7.316 -23.047 1 89.56 166 ASN A C 1
ATOM 1306 O O . ASN A 1 166 ? 17.109 -6.25 -22.531 1 89.56 166 ASN A O 1
ATOM 1310 N N . VAL A 1 167 ? 17.375 -7.883 -24.078 1 86.94 167 VAL A N 1
ATOM 1311 C CA . VAL A 1 167 ? 18.547 -7.227 -24.656 1 86.94 167 VAL A CA 1
ATOM 1312 C C . VAL A 1 167 ? 18.125 -5.879 -25.25 1 86.94 167 VAL A C 1
ATOM 1314 O O . VAL A 1 167 ? 18.828 -4.879 -25.062 1 86.94 167 VAL A O 1
ATOM 1317 N N . LEU A 1 168 ? 17.109 -5.879 -25.875 1 86.94 168 LEU A N 1
ATOM 1318 C CA . LEU A 1 168 ? 16.641 -4.672 -26.531 1 86.94 168 LEU A CA 1
ATOM 1319 C C . LEU A 1 168 ? 16.344 -3.572 -25.531 1 86.94 168 LEU A C 1
ATOM 1321 O O . LEU A 1 168 ? 16.781 -2.432 -25.688 1 86.94 168 LEU A O 1
ATOM 1325 N N . TYR A 1 169 ? 15.719 -3.883 -24.422 1 82.75 169 TYR A N 1
ATOM 1326 C CA . TYR A 1 169 ? 15.227 -2.854 -23.531 1 82.75 169 TYR A CA 1
ATOM 1327 C C . TYR A 1 169 ? 16.25 -2.543 -22.438 1 82.75 169 TYR A C 1
ATOM 1329 O O . TYR A 1 169 ? 16.188 -1.483 -21.812 1 82.75 169 TYR A O 1
ATOM 1337 N N . ALA A 1 170 ? 17.125 -3.373 -22.266 1 80.94 170 ALA A N 1
ATOM 1338 C CA . ALA A 1 170 ? 18.141 -3.119 -21.25 1 80.94 170 ALA A CA 1
ATOM 1339 C C . ALA A 1 170 ? 19.359 -2.428 -21.859 1 80.94 170 ALA A C 1
ATOM 1341 O O . ALA A 1 170 ? 20.047 -1.652 -21.172 1 80.94 170 ALA A O 1
ATOM 1342 N N . LEU A 1 171 ? 19.672 -2.725 -23.156 1 80.25 171 LEU A N 1
ATOM 1343 C CA . LEU A 1 171 ? 20.969 -2.305 -23.656 1 80.25 171 LEU A CA 1
ATOM 1344 C C . LEU A 1 171 ? 20.812 -1.314 -24.812 1 80.25 171 LEU A C 1
ATOM 1346 O O . LEU A 1 171 ? 21.766 -0.609 -25.156 1 80.25 171 LEU A O 1
ATOM 1350 N N . VAL A 1 172 ? 19.656 -1.324 -25.438 1 80.38 172 VAL A N 1
ATOM 1351 C CA . VAL A 1 172 ? 19.484 -0.474 -26.625 1 80.38 172 VAL A CA 1
ATOM 1352 C C . VAL A 1 172 ? 18.641 0.75 -26.25 1 80.38 172 VAL A C 1
ATOM 1354 O O . VAL A 1 172 ? 17.547 0.619 -25.719 1 80.38 172 VAL A O 1
ATOM 1357 N N . PRO A 1 173 ? 19.234 1.946 -26.422 1 72.19 173 PRO A N 1
ATOM 1358 C CA . PRO A 1 173 ? 18.484 3.172 -26.109 1 72.19 173 PRO A CA 1
ATOM 1359 C C . PRO A 1 173 ? 17.219 3.33 -26.953 1 72.19 173 PRO A C 1
ATOM 1361 O O . PRO A 1 173 ? 17.125 2.779 -28.047 1 72.19 173 PRO A O 1
ATOM 1364 N N . ALA A 1 174 ? 16.312 4.094 -26.469 1 72.25 174 ALA A N 1
ATOM 1365 C CA . ALA A 1 174 ? 15.047 4.34 -27.156 1 72.25 174 ALA A CA 1
ATOM 1366 C C . ALA A 1 174 ? 15.258 5.148 -28.422 1 72.25 174 ALA A C 1
ATOM 1368 O O . ALA A 1 174 ? 16.234 5.898 -28.531 1 72.25 174 ALA A O 1
ATOM 1369 N N . GLY A 1 175 ? 14.484 4.984 -29.484 1 74.56 175 GLY A N 1
ATOM 1370 C CA . GLY A 1 175 ? 14.586 5.684 -30.75 1 74.56 175 GLY A CA 1
ATOM 1371 C C . GLY A 1 175 ? 14.742 4.746 -31.938 1 74.56 175 GLY A C 1
ATOM 1372 O O . GLY A 1 175 ? 14.188 3.645 -31.938 1 74.56 175 GLY A O 1
ATOM 1373 N N . ARG A 1 176 ? 15.453 5.227 -32.969 1 79.69 176 ARG A N 1
ATOM 1374 C CA . ARG A 1 176 ? 15.633 4.484 -34.219 1 79.69 176 ARG A CA 1
ATOM 1375 C C . ARG A 1 176 ? 16.438 3.205 -33.969 1 79.69 176 ARG A C 1
ATOM 1377 O O . ARG A 1 176 ? 16.141 2.168 -34.594 1 79.69 176 ARG A O 1
ATOM 1384 N N . ALA A 1 177 ? 17.375 3.301 -33.094 1 81.81 177 ALA A N 1
ATOM 1385 C CA . ALA A 1 177 ? 18.203 2.137 -32.781 1 81.81 177 ALA A CA 1
ATOM 1386 C C . ALA A 1 177 ? 17.359 1.004 -32.188 1 81.81 177 ALA A C 1
ATOM 1388 O O . ALA A 1 177 ? 17.547 -0.162 -32.562 1 81.81 177 ALA A O 1
ATOM 1389 N N . ARG A 1 178 ? 16.453 1.271 -31.391 1 82.88 178 ARG A N 1
ATOM 1390 C CA . ARG A 1 178 ? 15.609 0.248 -30.781 1 82.88 178 ARG A CA 1
ATOM 1391 C C . ARG A 1 178 ? 14.641 -0.348 -31.797 1 82.88 178 ARG A C 1
ATOM 1393 O O . ARG A 1 178 ? 14.32 -1.536 -31.734 1 82.88 178 ARG A O 1
ATOM 1400 N N . GLU A 1 179 ? 14.242 0.479 -32.688 1 86.56 179 GLU A N 1
ATOM 1401 C CA . GLU A 1 179 ? 13.352 -0.033 -33.75 1 86.56 179 GLU A CA 1
ATOM 1402 C C . GLU A 1 179 ? 14.07 -1.042 -34.625 1 86.56 179 GLU A C 1
ATOM 1404 O O . GLU A 1 179 ? 13.492 -2.068 -35 1 86.56 179 GLU A O 1
ATOM 1409 N N . TRP A 1 180 ? 15.234 -0.647 -34.969 1 90.31 180 TRP A N 1
ATOM 1410 C CA . TRP A 1 180 ? 16.031 -1.604 -35.719 1 90.31 180 TRP A CA 1
ATOM 1411 C C . TRP A 1 180 ? 16.312 -2.854 -34.906 1 90.31 180 TRP A C 1
ATOM 1413 O O . TRP A 1 180 ? 16.344 -3.965 -35.438 1 90.31 180 TRP A O 1
ATOM 1423 N N . GLY A 1 181 ? 16.547 -2.674 -33.688 1 90.25 181 GLY A N 1
ATOM 1424 C CA . GLY A 1 181 ? 16.75 -3.807 -32.781 1 90.25 181 GLY A CA 1
ATOM 1425 C C . GLY A 1 181 ? 15.555 -4.738 -32.719 1 90.25 181 GLY A C 1
ATOM 1426 O O . GLY A 1 181 ? 15.711 -5.961 -32.688 1 90.25 181 GLY A O 1
ATOM 1427 N N . LYS A 1 182 ? 14.383 -4.152 -32.75 1 90.25 182 LYS A N 1
ATOM 1428 C CA . LYS A 1 182 ? 13.164 -4.965 -32.75 1 90.25 182 LYS A CA 1
ATOM 1429 C C . LYS A 1 182 ? 13.086 -5.832 -34.031 1 90.25 182 LYS A C 1
ATOM 1431 O O . LYS A 1 182 ? 12.672 -6.988 -33.938 1 90.25 182 LYS A O 1
ATOM 1436 N N . LEU A 1 183 ? 13.523 -5.262 -35.125 1 92.69 183 LEU A N 1
ATOM 1437 C CA . LEU A 1 183 ? 13.5 -6 -36.375 1 92.69 183 LEU A CA 1
ATOM 1438 C C . LEU A 1 183 ? 14.5 -7.152 -36.344 1 92.69 183 LEU A C 1
ATOM 1440 O O . LEU A 1 183 ? 14.219 -8.242 -36.844 1 92.69 183 LEU A O 1
ATOM 1444 N N . VAL A 1 184 ? 15.625 -6.875 -35.812 1 93.19 184 VAL A N 1
ATOM 1445 C CA . VAL A 1 184 ? 16.656 -7.906 -35.719 1 93.19 184 VAL A CA 1
ATOM 1446 C C . VAL A 1 184 ? 16.188 -9.039 -34.812 1 93.19 184 VAL A C 1
ATOM 1448 O O . VAL A 1 184 ? 16.297 -10.211 -35.156 1 93.19 184 VAL A O 1
ATOM 1451 N N . VAL A 1 185 ? 15.695 -8.719 -33.656 1 93.12 185 VAL A N 1
ATOM 1452 C CA . VAL A 1 185 ? 15.203 -9.719 -32.719 1 93.12 185 VAL A CA 1
ATOM 1453 C C . VAL A 1 185 ? 14.039 -10.484 -33.344 1 93.12 185 VAL A C 1
ATOM 1455 O O . VAL A 1 185 ? 13.953 -11.711 -33.25 1 93.12 185 VAL A O 1
ATOM 1458 N N . GLY A 1 186 ? 13.172 -9.727 -34 1 94.62 186 GLY A N 1
ATOM 1459 C CA . GLY A 1 186 ? 12.062 -10.359 -34.688 1 94.62 186 GLY A CA 1
ATOM 1460 C C . GLY A 1 186 ? 12.516 -11.336 -35.75 1 94.62 186 GLY A C 1
ATOM 1461 O O . GLY A 1 186 ? 11.953 -12.43 -35.906 1 94.62 186 GLY A O 1
ATOM 1462 N N . ALA A 1 187 ? 13.484 -10.922 -36.5 1 95.44 187 ALA A N 1
ATOM 1463 C CA . ALA A 1 187 ? 14.016 -11.773 -37.562 1 95.44 187 ALA A CA 1
ATOM 1464 C C . ALA A 1 187 ? 14.648 -13.039 -36.969 1 95.44 187 ALA A C 1
ATOM 1466 O O . ALA A 1 187 ? 14.453 -14.133 -37.5 1 95.44 187 ALA A O 1
ATOM 1467 N N . VAL A 1 188 ? 15.422 -12.914 -35.938 1 94.56 188 VAL A N 1
ATOM 1468 C CA . VAL A 1 188 ? 16.062 -14.062 -35.312 1 94.56 188 VAL A CA 1
ATOM 1469 C C . VAL A 1 188 ? 15.008 -15.023 -34.781 1 94.56 188 VAL A C 1
ATOM 1471 O O . VAL A 1 188 ? 15.117 -16.234 -34.969 1 94.56 188 VAL A O 1
ATOM 1474 N N . VAL A 1 189 ? 13.984 -14.539 -34.125 1 95.75 189 VAL A N 1
ATOM 1475 C CA . VAL A 1 189 ? 12.906 -15.359 -33.594 1 95.75 189 VAL A CA 1
ATOM 1476 C C . VAL A 1 189 ? 12.164 -16.062 -34.719 1 95.75 189 VAL A C 1
ATOM 1478 O O . VAL A 1 189 ? 11.852 -17.25 -34.625 1 95.75 189 VAL A O 1
ATOM 1481 N N . ALA A 1 190 ? 11.953 -15.344 -35.812 1 96.38 190 ALA A N 1
ATOM 1482 C CA . ALA A 1 190 ? 11.219 -15.906 -36.938 1 96.38 190 ALA A CA 1
ATOM 1483 C C . ALA A 1 190 ? 12.016 -17.016 -37.625 1 96.38 190 ALA A C 1
ATOM 1485 O O . ALA A 1 190 ? 11.469 -18.078 -37.938 1 96.38 190 ALA A O 1
ATOM 1486 N N . VAL A 1 191 ? 13.234 -16.766 -37.844 1 95.88 191 VAL A N 1
ATOM 1487 C CA . VAL A 1 191 ? 14.094 -17.75 -38.5 1 95.88 191 VAL A CA 1
ATOM 1488 C C . VAL A 1 191 ? 14.227 -18.984 -37.594 1 95.88 191 VAL A C 1
ATOM 1490 O O . VAL A 1 191 ? 14.18 -20.109 -38.094 1 95.88 191 VAL A O 1
ATOM 1493 N N . THR A 1 192 ? 14.391 -18.781 -36.375 1 95 192 THR A N 1
ATOM 1494 C CA . THR A 1 192 ? 14.5 -19.906 -35.438 1 95 192 THR A CA 1
ATOM 1495 C C . THR A 1 192 ? 13.188 -20.672 -35.344 1 95 192 THR A C 1
ATOM 1497 O O . THR A 1 192 ? 13.188 -21.906 -35.25 1 95 192 THR A O 1
ATOM 1500 N N . ALA A 1 193 ? 12.117 -19.938 -35.344 1 95.44 193 ALA A N 1
ATOM 1501 C CA . ALA A 1 193 ? 10.812 -20.578 -35.344 1 95.44 193 ALA A CA 1
ATOM 1502 C C . ALA A 1 193 ? 10.633 -21.469 -36.562 1 95.44 193 ALA A C 1
ATOM 1504 O O . ALA A 1 193 ? 10.156 -22.594 -36.469 1 95.44 193 ALA A O 1
ATOM 1505 N N . LEU A 1 194 ? 11.008 -20.938 -37.719 1 94.44 194 LEU A N 1
ATOM 1506 C CA . LEU A 1 194 ? 10.914 -21.688 -38.938 1 94.44 194 LEU A CA 1
ATOM 1507 C C . LEU A 1 194 ? 11.789 -22.938 -38.906 1 94.44 194 LEU A C 1
ATOM 1509 O O . LEU A 1 194 ? 11.414 -24 -39.406 1 94.44 194 LEU A O 1
ATOM 1513 N N . SER A 1 195 ? 12.898 -22.797 -38.312 1 93.75 195 SER A N 1
ATOM 1514 C CA . SER A 1 195 ? 13.805 -23.938 -38.156 1 93.75 195 SER A CA 1
ATOM 1515 C C . SER A 1 195 ? 13.18 -25.031 -37.312 1 93.75 195 SER A C 1
ATOM 1517 O O . SER A 1 195 ? 13.18 -26.203 -37.688 1 93.75 195 SER A O 1
ATOM 1519 N N . ARG A 1 196 ? 12.57 -24.656 -36.219 1 91.19 196 ARG A N 1
ATOM 1520 C CA . ARG A 1 196 ? 12.008 -25.641 -35.312 1 91.19 196 ARG A CA 1
ATOM 1521 C C . ARG A 1 196 ? 10.766 -26.297 -35.906 1 91.19 196 ARG A C 1
ATOM 1523 O O . ARG A 1 196 ? 10.477 -27.453 -35.594 1 91.19 196 ARG A O 1
ATOM 1530 N N . LEU A 1 197 ? 10.109 -25.547 -36.719 1 92.44 197 LEU A N 1
ATOM 1531 C CA . LEU A 1 197 ? 8.977 -26.125 -37.438 1 92.44 197 LEU A CA 1
ATOM 1532 C C . LEU A 1 197 ? 9.453 -27.125 -38.5 1 92.44 197 LEU A C 1
ATOM 1534 O O . LEU A 1 197 ? 8.883 -28.203 -38.625 1 92.44 197 LEU A O 1
ATOM 1538 N N . TYR A 1 198 ? 10.484 -26.734 -39.219 1 92.81 198 TYR A N 1
ATOM 1539 C CA . TYR A 1 198 ? 11.055 -27.594 -40.25 1 92.81 198 TYR A CA 1
ATOM 1540 C C . TYR A 1 198 ? 11.594 -28.891 -39.656 1 92.81 198 TYR A C 1
ATOM 1542 O O . TYR A 1 198 ? 11.438 -29.969 -40.219 1 92.81 198 TYR A O 1
ATOM 1550 N N . LEU A 1 199 ? 12.172 -28.781 -38.5 1 90.81 199 LEU A N 1
ATOM 1551 C CA . LEU A 1 199 ? 12.75 -29.938 -37.844 1 90.81 199 LEU A CA 1
ATOM 1552 C C . LEU A 1 199 ? 11.703 -30.672 -37 1 90.81 199 LEU A C 1
ATOM 1554 O O . LEU A 1 199 ? 12.008 -31.703 -36.406 1 90.81 199 LEU A O 1
ATOM 1558 N N . ALA A 1 200 ? 10.469 -30.203 -36.906 1 90.12 200 ALA A N 1
ATOM 1559 C CA . ALA A 1 200 ? 9.32 -30.781 -36.219 1 90.12 200 ALA A CA 1
ATOM 1560 C C . ALA A 1 200 ? 9.57 -30.875 -34.719 1 90.12 200 ALA A C 1
ATOM 1562 O O . ALA A 1 200 ? 9.109 -31.812 -34.062 1 90.12 200 ALA A O 1
ATOM 1563 N N . GLN A 1 201 ? 10.367 -29.953 -34.281 1 88.06 201 GLN A N 1
ATOM 1564 C CA . GLN A 1 201 ? 10.648 -29.906 -32.844 1 88.06 201 GLN A CA 1
ATOM 1565 C C . GLN A 1 201 ? 9.508 -29.234 -32.094 1 88.06 201 GLN A C 1
ATOM 1567 O O . GLN A 1 201 ? 9.312 -29.5 -30.891 1 88.06 201 GLN A O 1
ATOM 1572 N N . ASP A 1 202 ? 8.922 -28.312 -32.75 1 90.56 202 ASP A N 1
ATOM 1573 C CA . ASP A 1 202 ? 7.77 -27.594 -32.188 1 90.56 202 ASP A CA 1
ATOM 1574 C C . ASP A 1 202 ? 6.656 -27.484 -33.25 1 90.56 202 ASP A C 1
ATOM 1576 O O . ASP A 1 202 ? 6.91 -27.562 -34.438 1 90.56 202 ASP A O 1
ATOM 1580 N N . ALA A 1 203 ? 5.453 -27.406 -32.75 1 92 203 ALA A N 1
ATOM 1581 C CA . ALA A 1 203 ? 4.32 -27.094 -33.625 1 92 203 ALA A CA 1
ATOM 1582 C C . ALA A 1 203 ? 4.059 -25.594 -33.656 1 92 203 ALA A C 1
ATOM 1584 O O . ALA A 1 203 ? 4.543 -24.844 -32.812 1 92 203 ALA A O 1
ATOM 1585 N N . PRO A 1 204 ? 3.354 -25.141 -34.688 1 92.69 204 PRO A N 1
ATOM 1586 C CA . PRO A 1 204 ? 3.096 -23.703 -34.812 1 92.69 204 PRO A CA 1
ATOM 1587 C C . PRO A 1 204 ? 2.455 -23.094 -33.562 1 92.69 204 PRO A C 1
ATOM 1589 O O . PRO A 1 204 ? 2.838 -22 -33.125 1 92.69 204 PRO A O 1
ATOM 1592 N N . THR A 1 205 ? 1.577 -23.797 -32.969 1 91.88 205 THR A N 1
ATOM 1593 C CA . THR A 1 205 ? 0.894 -23.25 -31.812 1 91.88 205 THR A CA 1
ATOM 1594 C C . THR A 1 205 ? 1.827 -23.234 -30.609 1 91.88 205 THR A C 1
ATOM 1596 O O . THR A 1 205 ? 1.699 -22.375 -29.734 1 91.88 205 THR A O 1
ATOM 1599 N N . ASP A 1 206 ? 2.709 -24.172 -30.531 1 92.75 206 ASP A N 1
ATOM 1600 C CA . ASP A 1 206 ? 3.715 -24.172 -29.469 1 92.75 206 ASP A CA 1
ATOM 1601 C C . ASP A 1 206 ? 4.609 -22.938 -29.562 1 92.75 206 ASP A C 1
ATOM 1603 O O . ASP A 1 206 ? 4.883 -22.281 -28.562 1 92.75 206 ASP A O 1
ATOM 1607 N N . VAL A 1 207 ? 4.996 -22.688 -30.75 1 93.5 207 VAL A N 1
ATOM 1608 C CA . VAL A 1 207 ? 5.898 -21.578 -31.016 1 93.5 207 VAL A CA 1
ATOM 1609 C C . VAL A 1 207 ? 5.191 -20.266 -30.703 1 93.5 207 VAL A C 1
ATOM 1611 O O . VAL A 1 207 ? 5.77 -19.375 -30.078 1 93.5 207 VAL A O 1
ATOM 1614 N N . LEU A 1 208 ? 4.012 -20.188 -31.156 1 94.12 208 LEU A N 1
ATOM 1615 C CA . LEU A 1 208 ? 3.246 -18.969 -30.922 1 94.12 208 LEU A CA 1
ATOM 1616 C C . LEU A 1 208 ? 3.096 -18.719 -29.422 1 94.12 208 LEU A C 1
ATOM 1618 O O . LEU A 1 208 ? 3.295 -17.578 -28.969 1 94.12 208 LEU A O 1
ATOM 1622 N N . ASN A 1 209 ? 2.697 -19.719 -28.688 1 93.81 209 ASN A N 1
ATOM 1623 C CA . ASN A 1 209 ? 2.562 -19.578 -27.25 1 93.81 209 ASN A CA 1
ATOM 1624 C C . ASN A 1 209 ? 3.883 -19.172 -26.594 1 93.81 209 ASN A C 1
ATOM 1626 O O . ASN A 1 209 ? 3.914 -18.266 -25.75 1 93.81 209 ASN A O 1
ATOM 1630 N N . GLY A 1 210 ? 4.91 -19.766 -26.969 1 94.06 210 GLY A N 1
ATOM 1631 C CA . GLY A 1 210 ? 6.227 -19.453 -26.438 1 94.06 210 GLY A CA 1
ATOM 1632 C C . GLY A 1 210 ? 6.656 -18.031 -26.688 1 94.06 210 GLY A C 1
ATOM 1633 O O . GLY A 1 210 ? 7.07 -17.328 -25.766 1 94.06 210 GLY A O 1
ATOM 1634 N N . VAL A 1 211 ? 6.48 -17.641 -27.906 1 95.06 211 VAL A N 1
ATOM 1635 C CA . VAL A 1 211 ? 6.922 -16.312 -28.312 1 95.06 211 VAL A CA 1
ATOM 1636 C C . VAL A 1 211 ? 6.078 -15.25 -27.609 1 95.06 211 VAL A C 1
ATOM 1638 O O . VAL A 1 211 ? 6.609 -14.242 -27.156 1 95.06 211 VAL A O 1
ATOM 1641 N N . VAL A 1 212 ? 4.852 -15.492 -27.562 1 94.25 212 VAL A N 1
ATOM 1642 C CA . VAL A 1 212 ? 3.955 -14.508 -26.969 1 94.25 212 VAL A CA 1
ATOM 1643 C C . VAL A 1 212 ? 4.309 -14.312 -25.5 1 94.25 212 VAL A C 1
ATOM 1645 O O . VAL A 1 212 ? 4.453 -13.18 -25.031 1 94.25 212 VAL A O 1
ATOM 1648 N N . PHE A 1 213 ? 4.461 -15.336 -24.75 1 93.12 213 PHE A N 1
ATOM 1649 C CA . PHE A 1 213 ? 4.812 -15.203 -23.344 1 93.12 213 PHE A CA 1
ATOM 1650 C C . PHE A 1 213 ? 6.23 -14.672 -23.188 1 93.12 213 PHE A C 1
ATOM 1652 O O . PHE A 1 213 ? 6.52 -13.922 -22.25 1 93.12 213 PHE A O 1
ATOM 1659 N N . GLY A 1 214 ? 7.105 -15.039 -24.094 1 94.44 214 GLY A N 1
ATOM 1660 C CA . GLY A 1 214 ? 8.477 -14.562 -24.078 1 94.44 214 GLY A CA 1
ATOM 1661 C C . GLY A 1 214 ? 8.602 -13.07 -24.328 1 94.44 214 GLY A C 1
ATOM 1662 O O . GLY A 1 214 ? 9.586 -12.453 -23.922 1 94.44 214 GLY A O 1
ATOM 1663 N N . VAL A 1 215 ? 7.629 -12.578 -25 1 93.19 215 VAL A N 1
ATOM 1664 C CA . VAL A 1 215 ? 7.66 -11.156 -25.297 1 93.19 215 VAL A CA 1
ATOM 1665 C C . VAL A 1 215 ? 6.844 -10.391 -24.25 1 93.19 215 VAL A C 1
ATOM 1667 O O . VAL A 1 215 ? 7.293 -9.367 -23.719 1 93.19 215 VAL A O 1
ATOM 1670 N N . ALA A 1 216 ? 5.715 -10.883 -23.906 1 90.38 216 ALA A N 1
ATOM 1671 C CA . ALA A 1 216 ? 4.762 -10.172 -23.062 1 90.38 216 ALA A CA 1
ATOM 1672 C C . ALA A 1 216 ? 5.312 -9.984 -21.656 1 90.38 216 ALA A C 1
ATOM 1674 O O . ALA A 1 216 ? 5.219 -8.898 -21.078 1 90.38 216 ALA A O 1
ATOM 1675 N N . ILE A 1 217 ? 5.91 -11 -21.109 1 88.81 217 ILE A N 1
ATOM 1676 C CA . ILE A 1 217 ? 6.328 -10.984 -19.703 1 88.81 217 ILE A CA 1
ATOM 1677 C C . ILE A 1 217 ? 7.492 -10.008 -19.531 1 88.81 217 ILE A C 1
ATOM 1679 O O . ILE A 1 217 ? 7.426 -9.102 -18.703 1 88.81 217 ILE A O 1
ATOM 1683 N N . PRO A 1 218 ? 8.539 -10.141 -20.344 1 89.56 218 PRO A N 1
ATOM 1684 C CA . PRO A 1 218 ? 9.625 -9.172 -20.188 1 89.56 218 PRO A CA 1
ATOM 1685 C C . PRO A 1 218 ? 9.195 -7.738 -20.5 1 89.56 218 PRO A C 1
ATOM 1687 O O . PRO A 1 218 ? 9.648 -6.793 -19.859 1 89.56 218 PRO A O 1
ATOM 1690 N N . LEU A 1 219 ? 8.414 -7.602 -21.469 1 85.75 219 LEU A N 1
ATOM 1691 C CA . LEU A 1 219 ? 7.938 -6.27 -21.828 1 85.75 219 LEU A CA 1
ATOM 1692 C C . LEU A 1 219 ? 7.176 -5.637 -20.672 1 85.75 219 LEU A C 1
ATOM 1694 O O . LEU A 1 219 ? 7.363 -4.453 -20.359 1 85.75 219 LEU A O 1
ATOM 1698 N N . ALA A 1 220 ? 6.371 -6.371 -20.094 1 80.19 220 ALA A N 1
ATOM 1699 C CA . ALA A 1 220 ? 5.633 -5.891 -18.922 1 80.19 220 ALA A CA 1
ATOM 1700 C C . ALA A 1 220 ? 6.574 -5.574 -17.766 1 80.19 220 ALA A C 1
ATOM 1702 O O . ALA A 1 220 ? 6.402 -4.57 -17.078 1 80.19 220 ALA A O 1
ATOM 1703 N N . ALA A 1 221 ? 7.531 -6.406 -17.594 1 80.25 221 ALA A N 1
ATOM 1704 C CA . ALA A 1 221 ? 8.484 -6.219 -16.5 1 80.25 221 ALA A CA 1
ATOM 1705 C C . ALA A 1 221 ? 9.273 -4.922 -16.672 1 80.25 221 ALA A C 1
ATOM 1707 O O . ALA A 1 221 ? 9.445 -4.16 -15.727 1 80.25 221 ALA A O 1
ATOM 1708 N N . PHE A 1 222 ? 9.766 -4.629 -17.875 1 77.19 222 PHE A N 1
ATOM 1709 C CA . PHE A 1 222 ? 10.547 -3.428 -18.125 1 77.19 222 PHE A CA 1
ATOM 1710 C C . PHE A 1 222 ? 9.68 -2.18 -18 1 77.19 222 PHE A C 1
ATOM 1712 O O . PHE A 1 222 ? 10.141 -1.145 -17.516 1 77.19 222 PHE A O 1
ATOM 1719 N N . ARG A 1 223 ? 8.562 -2.293 -18.328 1 71.19 223 ARG A N 1
ATOM 1720 C CA . ARG A 1 223 ? 7.66 -1.148 -18.25 1 71.19 223 ARG A CA 1
ATOM 1721 C C . ARG A 1 223 ? 7.293 -0.833 -16.797 1 71.19 223 ARG A C 1
ATOM 1723 O O . ARG A 1 223 ? 7.137 0.335 -16.438 1 71.19 223 ARG A O 1
ATOM 1730 N N . LEU A 1 224 ? 7.152 -1.808 -16.094 1 66.75 224 LEU A N 1
ATOM 1731 C CA . LEU A 1 224 ? 6.695 -1.617 -14.719 1 66.75 224 LEU A CA 1
ATOM 1732 C C . LEU A 1 224 ? 7.852 -1.229 -13.805 1 66.75 224 LEU A C 1
ATOM 1734 O O . LEU A 1 224 ? 7.664 -0.485 -12.836 1 66.75 224 LEU A O 1
ATOM 1738 N N . PHE A 1 225 ? 8.961 -1.694 -14.156 1 65 225 PHE A N 1
ATOM 1739 C CA . PHE A 1 225 ? 10.008 -1.571 -13.148 1 65 225 PHE A CA 1
ATOM 1740 C C . PHE A 1 225 ? 11.125 -0.654 -13.641 1 65 225 PHE A C 1
ATOM 1742 O O . PHE A 1 225 ? 12.039 -0.32 -12.883 1 65 225 PHE A O 1
ATOM 1749 N N . THR A 1 226 ? 11.109 -0.258 -14.852 1 61.62 226 THR A N 1
ATOM 1750 C CA . THR A 1 226 ? 12.141 0.652 -15.328 1 61.62 226 THR A CA 1
ATOM 1751 C C . THR A 1 226 ? 11.539 1.999 -15.727 1 61.62 226 THR A C 1
ATOM 1753 O O . THR A 1 226 ? 10.391 2.066 -16.156 1 61.62 226 THR A O 1
ATOM 1756 N N . PRO A 1 227 ? 12.227 3.209 -15.102 1 52.47 227 PRO A N 1
ATOM 1757 C CA . PRO A 1 227 ? 11.719 4.562 -15.344 1 52.47 227 PRO A CA 1
ATOM 1758 C C . PRO A 1 227 ? 11.461 4.844 -16.812 1 52.47 227 PRO A C 1
ATOM 1760 O O . PRO A 1 227 ? 12.117 4.258 -17.688 1 52.47 227 PRO A O 1
ATOM 1763 N N . THR A 1 228 ? 10.297 5.438 -17.016 1 46.59 228 THR A N 1
ATOM 1764 C CA . THR A 1 228 ? 9.93 5.836 -18.375 1 46.59 228 THR A CA 1
ATOM 1765 C C . THR A 1 228 ? 10.969 6.789 -18.953 1 46.59 228 THR A C 1
ATOM 1767 O O . THR A 1 228 ? 11.586 7.562 -18.219 1 46.59 228 THR A O 1
ATOM 1770 N N . SER A 1 229 ? 11.633 6.379 -20.016 1 43.81 229 SER A N 1
ATOM 1771 C CA . SER A 1 229 ? 12.609 7.145 -20.781 1 43.81 229 SER A CA 1
ATOM 1772 C C . SER A 1 229 ? 12.258 8.625 -20.812 1 43.81 229 SER A C 1
ATOM 1774 O O . SER A 1 229 ? 13.016 9.445 -21.344 1 43.81 229 SER A O 1
ATOM 1776 N N . VAL A 1 230 ? 11.016 8.984 -20.562 1 41.84 230 VAL A N 1
ATOM 1777 C CA . VAL A 1 230 ? 10.812 10.375 -20.938 1 41.84 230 VAL A CA 1
ATOM 1778 C C . VAL A 1 230 ? 11.797 11.273 -20.188 1 41.84 230 VAL A C 1
ATOM 1780 O O . VAL A 1 230 ? 12.258 12.281 -20.734 1 41.84 230 VAL A O 1
ATOM 1783 N N . TYR A 1 231 ? 12.039 11.172 -19.078 1 40.12 231 TYR A N 1
ATOM 1784 C CA . TYR A 1 231 ? 13.047 12.008 -18.438 1 40.12 231 TYR A CA 1
ATOM 1785 C C . TYR A 1 231 ? 14.258 11.188 -18.031 1 40.12 231 TYR A C 1
ATOM 1787 O O . TYR A 1 231 ? 14.141 10.258 -17.219 1 40.12 231 TYR A O 1
ATOM 1795 N N . PRO A 1 232 ? 15.219 11.297 -18.922 1 39.47 232 PRO A N 1
ATOM 1796 C CA . PRO A 1 232 ? 16.438 10.562 -18.578 1 39.47 232 PRO A CA 1
ATOM 1797 C C . PRO A 1 232 ? 16.891 10.781 -17.141 1 39.47 232 PRO A C 1
ATOM 1799 O O . PRO A 1 232 ? 16.938 11.922 -16.672 1 39.47 232 PRO A O 1
ATOM 1802 N N . VAL A 1 233 ? 16.5 10.008 -16.281 1 41.53 233 VAL A N 1
ATOM 1803 C CA . VAL A 1 233 ? 17.125 10.078 -14.969 1 41.53 233 VAL A CA 1
ATOM 1804 C C . VAL A 1 233 ? 18.641 9.898 -15.102 1 41.53 233 VAL A C 1
ATOM 1806 O O . VAL A 1 233 ? 19.109 8.922 -15.695 1 41.53 233 VAL A O 1
ATOM 1809 N N . SER A 1 234 ? 19.422 10.953 -15.406 1 38.53 234 SER A N 1
ATOM 1810 C CA . SER A 1 234 ? 20.875 10.781 -15.406 1 38.53 234 SER A CA 1
ATOM 1811 C C . SER A 1 234 ? 21.359 10.195 -14.078 1 38.53 234 SER A C 1
ATOM 1813 O O . SER A 1 234 ? 21.109 10.766 -13.016 1 38.53 234 SER A O 1
ATOM 1815 N N . TYR A 1 235 ? 21.359 8.992 -13.977 1 36 235 TYR A N 1
ATOM 1816 C CA . TYR A 1 235 ? 21.922 8.367 -12.789 1 36 235 TYR A CA 1
ATOM 1817 C C . TYR A 1 235 ? 23.406 8.719 -12.641 1 36 235 TYR A C 1
ATOM 1819 O O . TYR A 1 235 ? 24.234 8.234 -13.406 1 36 235 TYR A O 1
ATOM 1827 N N . ARG A 1 236 ? 23.875 9.859 -12.547 1 36.84 236 ARG A N 1
ATOM 1828 C CA . ARG A 1 236 ? 25.297 9.969 -12.258 1 36.84 236 ARG A CA 1
ATOM 1829 C C . ARG A 1 236 ? 25.656 9.195 -10.992 1 36.84 236 ARG A C 1
ATOM 1831 O O . ARG A 1 236 ? 24.844 9.039 -10.094 1 36.84 236 ARG A O 1
ATOM 1838 N N . ARG A 1 237 ? 26.828 8.406 -11.086 1 38.12 237 ARG A N 1
ATOM 1839 C CA . ARG A 1 237 ? 27.406 7.465 -10.125 1 38.12 237 ARG A CA 1
ATOM 1840 C C . ARG A 1 237 ? 27 7.82 -8.703 1 38.12 237 ARG A C 1
ATOM 1842 O O . ARG A 1 237 ? 26.672 6.941 -7.906 1 38.12 237 ARG A O 1
ATOM 1849 N N . GLY A 1 238 ? 27.516 8.875 -7.945 1 37.38 238 GLY A N 1
ATOM 1850 C CA . GLY A 1 238 ? 27.469 9.336 -6.566 1 37.38 238 GLY A CA 1
ATOM 1851 C C . GLY A 1 238 ? 26.125 9.906 -6.164 1 37.38 238 GLY A C 1
ATOM 1852 O O . GLY A 1 238 ? 25.875 10.156 -4.984 1 37.38 238 GLY A O 1
ATOM 1853 N N . ARG A 1 239 ? 25.469 10.719 -7.098 1 44 239 ARG A N 1
ATOM 1854 C CA . ARG A 1 239 ? 24.328 11.57 -6.789 1 44 239 ARG A CA 1
ATOM 1855 C C . ARG A 1 239 ? 23.031 10.906 -7.219 1 44 239 ARG A C 1
ATOM 1857 O O . ARG A 1 239 ? 22.625 10.992 -8.383 1 44 239 ARG A O 1
ATOM 1864 N N . THR A 1 240 ? 22.531 9.797 -6.852 1 48.38 240 THR A N 1
ATOM 1865 C CA . THR A 1 240 ? 21.562 8.82 -7.344 1 48.38 240 THR A CA 1
ATOM 1866 C C . THR A 1 240 ? 20.297 9.508 -7.828 1 48.38 240 THR A C 1
ATOM 1868 O O . THR A 1 240 ? 19.812 9.25 -8.938 1 48.38 240 THR A O 1
ATOM 1871 N N . ALA A 1 241 ? 19.219 9.977 -6.887 1 56.34 241 ALA A N 1
ATOM 1872 C CA . ALA A 1 241 ? 17.797 10.07 -7.137 1 56.34 241 ALA A CA 1
ATOM 1873 C C . ALA A 1 241 ? 17.391 11.5 -7.469 1 56.34 241 ALA A C 1
ATOM 1875 O O . ALA A 1 241 ? 16.203 11.836 -7.473 1 56.34 241 ALA A O 1
ATOM 1876 N N . HIS A 1 242 ? 18.391 12.367 -8.039 1 64.5 242 HIS A N 1
ATOM 1877 C CA . HIS A 1 242 ? 17.969 13.75 -8.242 1 64.5 242 HIS A CA 1
ATOM 1878 C C . HIS A 1 242 ? 17.484 13.984 -9.672 1 64.5 242 HIS A C 1
ATOM 1880 O O . HIS A 1 242 ? 18.047 13.422 -10.617 1 64.5 242 HIS A O 1
ATOM 1886 N N . LEU A 1 243 ? 16.453 14.766 -9.805 1 68.81 243 LEU A N 1
ATOM 1887 C CA . LEU A 1 243 ? 15.828 15.055 -11.086 1 68.81 243 LEU A CA 1
ATOM 1888 C C . LEU A 1 243 ? 16.438 16.297 -11.719 1 68.81 243 LEU A C 1
ATOM 1890 O O . LEU A 1 243 ? 16.891 17.203 -11.016 1 68.81 243 LEU A O 1
ATOM 1894 N N . ASP A 1 244 ? 16.547 16.297 -12.984 1 73.31 244 ASP A N 1
ATOM 1895 C CA . ASP A 1 244 ? 17.078 17.438 -13.719 1 73.31 244 ASP A CA 1
ATOM 1896 C C . ASP A 1 244 ? 16.078 18.594 -13.742 1 73.31 244 ASP A C 1
ATOM 1898 O O . ASP A 1 244 ? 14.875 18.359 -13.953 1 73.31 244 ASP A O 1
ATOM 1902 N N . LEU A 1 245 ? 16.578 19.797 -13.367 1 79.81 245 LEU A N 1
ATOM 1903 C CA . LEU A 1 245 ? 15.742 21 -13.375 1 79.81 245 LEU A CA 1
ATOM 1904 C C . LEU A 1 245 ? 16 21.828 -14.617 1 79.81 245 LEU A C 1
ATOM 1906 O O . LEU A 1 245 ? 16.422 22.984 -14.523 1 79.81 245 LEU A O 1
ATOM 1910 N N . THR A 1 246 ? 15.945 21.281 -15.75 1 78.5 246 THR A N 1
ATOM 1911 C CA . THR A 1 246 ? 16.172 22 -17 1 78.5 246 THR A CA 1
ATOM 1912 C C . THR A 1 246 ? 15.023 21.734 -17.984 1 78.5 246 THR A C 1
ATOM 1914 O O . THR A 1 246 ? 14.195 20.859 -17.766 1 78.5 246 THR A O 1
ATOM 1917 N N . GLY A 1 247 ? 14.852 22.688 -18.891 1 79.31 247 GLY A N 1
ATOM 1918 C CA . GLY A 1 247 ? 13.953 22.469 -20.016 1 79.31 247 GLY A CA 1
ATOM 1919 C C . GLY A 1 247 ? 12.484 22.562 -19.625 1 79.31 247 GLY A C 1
ATOM 1920 O O . GLY A 1 247 ? 12.07 23.531 -18.984 1 79.31 247 GLY A O 1
ATOM 1921 N N . ARG A 1 248 ? 11.805 21.547 -20.125 1 76.88 248 ARG A N 1
ATOM 1922 C CA . ARG A 1 248 ? 10.352 21.531 -19.984 1 76.88 248 ARG A CA 1
ATOM 1923 C C . ARG A 1 248 ? 9.938 21.422 -18.531 1 76.88 248 ARG A C 1
ATOM 1925 O O . ARG A 1 248 ? 8.93 22 -18.109 1 76.88 248 ARG A O 1
ATOM 1932 N N . ARG A 1 249 ? 10.727 20.766 -17.75 1 82.94 249 ARG A N 1
ATOM 1933 C CA . ARG A 1 249 ? 10.406 20.609 -16.328 1 82.94 249 ARG A CA 1
ATOM 1934 C C . ARG A 1 249 ? 10.5 21.938 -15.594 1 82.94 249 ARG A C 1
ATOM 1936 O O . ARG A 1 249 ? 9.625 22.266 -14.789 1 82.94 249 ARG A O 1
ATOM 1943 N N . LEU A 1 250 ? 11.531 22.641 -15.891 1 87.12 250 LEU A N 1
ATOM 1944 C CA . LEU A 1 250 ? 11.711 23.938 -15.25 1 87.12 250 LEU A CA 1
ATOM 1945 C C . LEU A 1 250 ? 10.562 24.875 -15.586 1 87.12 250 LEU A C 1
ATOM 1947 O O . LEU A 1 250 ? 10.062 25.594 -14.719 1 87.12 250 LEU A O 1
ATOM 1951 N N . GLN A 1 251 ? 10.18 24.797 -16.781 1 86.62 251 GLN A N 1
ATOM 1952 C CA . GLN A 1 251 ? 9.062 25.641 -17.203 1 86.62 251 GLN A CA 1
ATOM 1953 C C . GLN A 1 251 ? 7.773 25.234 -16.5 1 86.62 251 GLN A C 1
ATOM 1955 O O . GLN A 1 251 ? 6.969 26.078 -16.109 1 86.62 251 GLN A O 1
ATOM 1960 N N . ALA A 1 252 ? 7.617 24 -16.391 1 85.62 252 ALA A N 1
ATOM 1961 C CA . ALA A 1 252 ? 6.426 23.5 -15.703 1 85.62 252 ALA A CA 1
ATOM 1962 C C . ALA A 1 252 ? 6.422 23.891 -14.234 1 85.62 252 ALA A C 1
ATOM 1964 O O . ALA A 1 252 ? 5.371 24.234 -13.68 1 85.62 252 ALA A O 1
ATOM 1965 N N . ILE A 1 253 ? 7.578 23.859 -13.664 1 90.38 253 ILE A N 1
ATOM 1966 C CA . ILE A 1 253 ? 7.711 24.234 -12.258 1 90.38 253 ILE A CA 1
ATOM 1967 C C . ILE A 1 253 ? 7.402 25.719 -12.094 1 90.38 253 ILE A C 1
ATOM 1969 O O . ILE A 1 253 ? 6.664 26.109 -11.188 1 90.38 253 ILE A O 1
ATOM 1973 N N . GLU A 1 254 ? 7.934 26.5 -12.977 1 89.38 254 GLU A N 1
ATOM 1974 C CA . GLU A 1 254 ? 7.695 27.938 -12.922 1 89.38 254 GLU A CA 1
ATOM 1975 C C . GLU A 1 254 ? 6.215 28.25 -13.078 1 89.38 254 GLU A C 1
ATOM 1977 O O . GLU A 1 254 ? 5.672 29.078 -12.336 1 89.38 254 GLU A O 1
ATOM 1982 N N . ARG A 1 255 ? 5.652 27.625 -13.961 1 86.88 255 ARG A N 1
ATOM 1983 C CA . ARG A 1 255 ? 4.227 27.844 -14.195 1 86.88 255 ARG A CA 1
ATOM 1984 C C . ARG A 1 255 ? 3.404 27.406 -12.984 1 86.88 255 ARG A C 1
ATOM 1986 O O . ARG A 1 255 ? 2.463 28.094 -12.586 1 86.88 255 ARG A O 1
ATOM 1993 N N . ALA A 1 256 ? 3.732 26.281 -12.453 1 88.31 256 ALA A N 1
ATOM 1994 C CA . ALA A 1 256 ? 2.984 25.734 -11.32 1 88.31 256 ALA A CA 1
ATOM 1995 C C . ALA A 1 256 ? 3.123 26.641 -10.094 1 88.31 256 ALA A C 1
ATOM 1997 O O . ALA A 1 256 ? 2.146 26.875 -9.375 1 88.31 256 ALA A O 1
ATOM 1998 N N . LEU A 1 257 ? 4.32 27.125 -9.859 1 89.56 257 LEU A N 1
ATOM 1999 C CA . LEU A 1 257 ? 4.559 28.016 -8.734 1 89.56 257 LEU A CA 1
ATOM 2000 C C . LEU A 1 257 ? 3.746 29.297 -8.875 1 89.56 257 LEU A C 1
ATOM 2002 O O . LEU A 1 257 ? 3.176 29.797 -7.898 1 89.56 257 LEU A O 1
ATOM 2006 N N . ASN A 1 258 ? 3.719 29.75 -10.031 1 86.31 258 ASN A N 1
ATOM 2007 C CA . ASN A 1 258 ? 2.955 30.969 -10.297 1 86.31 258 ASN A CA 1
ATOM 2008 C C . ASN A 1 258 ? 1.455 30.734 -10.156 1 86.31 258 ASN A C 1
ATOM 2010 O O . ASN A 1 258 ? 0.763 31.484 -9.461 1 86.31 258 ASN A O 1
ATOM 2014 N N . ASP A 1 259 ? 1.009 29.734 -10.734 1 82.75 259 ASP A N 1
ATOM 2015 C CA . ASP A 1 259 ? -0.422 29.453 -10.805 1 82.75 259 ASP A CA 1
ATOM 2016 C C . ASP A 1 259 ? -0.977 29.062 -9.438 1 82.75 259 ASP A C 1
ATOM 2018 O O . ASP A 1 259 ? -2.102 29.438 -9.086 1 82.75 259 ASP A O 1
ATOM 2022 N N . GLN A 1 260 ? -0.176 28.344 -8.719 1 85.94 260 GLN A N 1
ATOM 2023 C CA . GLN A 1 260 ? -0.742 27.719 -7.523 1 85.94 260 GLN A CA 1
ATOM 2024 C C . GLN A 1 260 ? -0.358 28.484 -6.266 1 85.94 260 GLN A C 1
ATOM 2026 O O . GLN A 1 260 ? -1.095 28.484 -5.277 1 85.94 260 GLN A O 1
ATOM 2031 N N . LEU A 1 261 ? 0.776 29.125 -6.234 1 86.25 261 LEU A N 1
ATOM 2032 C CA . LEU A 1 261 ? 1.2 29.844 -5.039 1 86.25 261 LEU A CA 1
ATOM 2033 C C . LEU A 1 261 ? 1.269 31.344 -5.312 1 86.25 261 LEU A C 1
ATOM 2035 O O . LEU A 1 261 ? 1.445 32.156 -4.387 1 86.25 261 LEU A O 1
ATOM 2039 N N . GLY A 1 262 ? 1.136 31.719 -6.582 1 80.56 262 GLY A N 1
ATOM 2040 C CA . GLY A 1 262 ? 1.228 33.125 -6.934 1 80.56 262 GLY A CA 1
ATOM 2041 C C . GLY A 1 262 ? 2.646 33.656 -6.891 1 80.56 262 GLY A C 1
ATOM 2042 O O . GLY A 1 262 ? 2.857 34.875 -6.73 1 80.56 262 GLY A O 1
ATOM 2043 N N . VAL A 1 263 ? 3.596 32.781 -6.949 1 86.56 263 VAL A N 1
ATOM 2044 C CA . VAL A 1 263 ? 5.004 33.156 -6.883 1 86.56 263 VAL A CA 1
ATOM 2045 C C . VAL A 1 263 ? 5.605 33.188 -8.281 1 86.56 263 VAL A C 1
ATOM 2047 O O . VAL A 1 263 ? 5.445 32.219 -9.039 1 86.56 263 VAL A O 1
ATOM 2050 N N . ILE A 1 264 ? 6.211 34.219 -8.633 1 87.31 264 ILE A N 1
ATOM 2051 C CA . ILE A 1 264 ? 6.91 34.312 -9.906 1 87.31 264 ILE A CA 1
ATOM 2052 C C . ILE A 1 264 ? 8.414 34.156 -9.688 1 87.31 264 ILE A C 1
ATOM 2054 O O . ILE A 1 264 ? 9.078 35.125 -9.289 1 87.31 264 ILE A O 1
ATOM 2058 N N . PRO A 1 265 ? 8.891 33.062 -9.992 1 90.06 265 PRO A N 1
ATOM 2059 C CA . PRO A 1 265 ? 10.32 32.844 -9.758 1 90.06 265 PRO A CA 1
ATOM 2060 C C . PRO A 1 265 ? 11.203 33.5 -10.812 1 90.06 265 PRO A C 1
ATOM 2062 O O . PRO A 1 265 ? 10.836 33.531 -11.992 1 90.06 265 PRO A O 1
ATOM 2065 N N . VAL A 1 266 ? 12.312 34.062 -10.422 1 88.81 266 VAL A N 1
ATOM 2066 C CA . VAL A 1 266 ? 13.297 34.656 -11.32 1 88.81 266 VAL A CA 1
ATOM 2067 C C . VAL A 1 266 ? 14.375 33.625 -11.656 1 88.81 266 VAL A C 1
ATOM 2069 O O . VAL A 1 266 ? 14.859 33.562 -12.789 1 88.81 266 VAL A O 1
ATOM 2072 N N . GLU A 1 267 ? 14.68 32.844 -10.602 1 90.12 267 GLU A N 1
ATOM 2073 C CA . GLU A 1 267 ? 15.703 31.828 -10.773 1 90.12 267 GLU A CA 1
ATOM 2074 C C . GLU A 1 267 ? 15.438 30.609 -9.875 1 90.12 267 GLU A C 1
ATOM 2076 O O . GLU A 1 267 ? 15 30.766 -8.734 1 90.12 267 GLU A O 1
ATOM 2081 N N . ILE A 1 268 ? 15.633 29.516 -10.477 1 92 268 ILE A N 1
ATOM 2082 C CA . ILE A 1 268 ? 15.516 28.266 -9.734 1 92 268 ILE A CA 1
ATOM 2083 C C . ILE A 1 268 ? 16.828 27.469 -9.859 1 92 268 ILE A C 1
ATOM 2085 O O . ILE A 1 268 ? 17.266 27.156 -10.961 1 92 268 ILE A O 1
ATOM 2089 N N . LYS A 1 269 ? 17.453 27.156 -8.773 1 89.19 269 LYS A N 1
ATOM 2090 C CA . LYS A 1 269 ? 18.719 26.422 -8.766 1 89.19 269 LYS A CA 1
ATOM 2091 C C . LYS A 1 269 ? 18.688 25.297 -7.742 1 89.19 269 LYS A C 1
ATOM 2093 O O . LYS A 1 269 ? 18.141 25.453 -6.645 1 89.19 269 LYS A O 1
ATOM 2098 N N . PRO A 1 270 ? 19.203 24.203 -8.156 1 87.62 270 PRO A N 1
ATOM 2099 C CA . PRO A 1 270 ? 19.328 23.125 -7.176 1 87.62 270 PRO A CA 1
ATOM 2100 C C . PRO A 1 270 ? 20.266 23.469 -6.02 1 87.62 270 PRO A C 1
ATOM 2102 O O . PRO A 1 270 ? 21.25 24.172 -6.219 1 87.62 270 PRO A O 1
ATOM 2105 N N . VAL A 1 271 ? 19.938 22.953 -4.828 1 82.69 271 VAL A N 1
ATOM 2106 C CA . VAL A 1 271 ? 20.766 23.234 -3.652 1 82.69 271 VAL A CA 1
ATOM 2107 C C . VAL A 1 271 ? 20.906 21.953 -2.822 1 82.69 271 VAL A C 1
ATOM 2109 O O . VAL A 1 271 ? 19.969 21.156 -2.725 1 82.69 271 VAL A O 1
ATOM 2112 N N . GLY A 1 272 ? 22.109 21.797 -2.16 1 67.25 272 GLY A N 1
ATOM 2113 C CA . GLY A 1 272 ? 22.328 20.766 -1.161 1 67.25 272 GLY A CA 1
ATOM 2114 C C . GLY A 1 272 ? 22.062 19.359 -1.685 1 67.25 272 GLY A C 1
ATOM 2115 O O . GLY A 1 272 ? 21.406 18.562 -1.019 1 67.25 272 GLY A O 1
ATOM 2116 N N . LEU A 1 273 ? 22.406 18.938 -2.834 1 63.69 273 LEU A N 1
ATOM 2117 C CA . LEU A 1 273 ? 22.109 17.672 -3.492 1 63.69 273 LEU A CA 1
ATOM 2118 C C . LEU A 1 273 ? 22.844 16.516 -2.82 1 63.69 273 LEU A C 1
ATOM 2120 O O . LEU A 1 273 ? 22.359 15.383 -2.842 1 63.69 273 LEU A O 1
ATOM 2124 N N . ALA A 1 274 ? 23.906 16.641 -2.256 1 56.72 274 ALA A N 1
ATOM 2125 C CA . ALA A 1 274 ? 24.75 15.57 -1.731 1 56.72 274 ALA A CA 1
ATOM 2126 C C . ALA A 1 274 ? 24.016 14.781 -0.648 1 56.72 274 ALA A C 1
ATOM 2128 O O . ALA A 1 274 ? 24.125 13.555 -0.578 1 56.72 274 ALA A O 1
ATOM 2129 N N . GLY A 1 275 ? 23.25 15.359 0.141 1 56.41 275 GLY A N 1
ATOM 2130 C CA . GLY A 1 275 ? 22.641 14.656 1.262 1 56.41 275 GLY A CA 1
ATOM 2131 C C . GLY A 1 275 ? 21.172 14.367 1.063 1 56.41 275 GLY A C 1
ATOM 2132 O O . GLY A 1 275 ? 20.5 13.844 1.965 1 56.41 275 GLY A O 1
ATOM 2133 N N . SER A 1 276 ? 20.766 14.484 -0.269 1 59.12 276 SER A N 1
ATOM 2134 C CA . SER A 1 276 ? 19.312 14.352 -0.435 1 59.12 276 SER A CA 1
ATOM 2135 C C . SER A 1 276 ? 18.969 13.219 -1.396 1 59.12 276 SER A C 1
ATOM 2137 O O . SER A 1 276 ? 19.203 13.328 -2.602 1 59.12 276 SER A O 1
ATOM 2139 N N . GLY A 1 277 ? 18.781 12.023 -0.902 1 61.66 277 GLY A N 1
ATOM 2140 C CA . GLY A 1 277 ? 18.469 10.922 -1.792 1 61.66 277 GLY A CA 1
ATOM 2141 C C . GLY A 1 277 ? 16.984 10.766 -2.051 1 61.66 277 GLY A C 1
ATOM 2142 O O . GLY A 1 277 ? 16.578 10.18 -3.055 1 61.66 277 GLY A O 1
ATOM 2143 N N . GLY A 1 278 ? 16.25 11.445 -1.205 1 68.81 278 GLY A N 1
ATOM 2144 C CA . GLY A 1 278 ? 14.82 11.164 -1.312 1 68.81 278 GLY A CA 1
ATOM 2145 C C . GLY A 1 278 ? 14.047 12.266 -2.016 1 68.81 278 GLY A C 1
ATOM 2146 O O . GLY A 1 278 ? 12.836 12.164 -2.186 1 68.81 278 GLY A O 1
ATOM 2147 N N . SER A 1 279 ? 14.742 13.344 -2.402 1 80.88 279 SER A N 1
ATOM 2148 C CA . SER A 1 279 ? 14.117 14.484 -3.064 1 80.88 279 SER A CA 1
ATOM 2149 C C . SER A 1 279 ? 15.148 15.336 -3.795 1 80.88 279 SER A C 1
ATOM 2151 O O . SER A 1 279 ? 16.359 15.102 -3.672 1 80.88 279 SER A O 1
ATOM 2153 N N . THR A 1 280 ? 14.695 16.234 -4.633 1 84.06 280 THR A N 1
ATOM 2154 C CA . THR A 1 280 ? 15.562 17.219 -5.285 1 84.06 280 THR A CA 1
ATOM 2155 C C . THR A 1 280 ? 15.312 18.609 -4.73 1 84.06 280 THR A C 1
ATOM 2157 O O . THR A 1 280 ? 14.359 19.281 -5.137 1 84.06 280 THR A O 1
ATOM 2160 N N . PRO A 1 281 ? 16.172 19.031 -3.822 1 89.38 281 PRO A N 1
ATOM 2161 C CA . PRO A 1 281 ? 16 20.359 -3.236 1 89.38 281 PRO A CA 1
ATOM 2162 C C . PRO A 1 281 ? 16.422 21.484 -4.191 1 89.38 281 PRO A C 1
ATOM 2164 O O . PRO A 1 281 ? 17.375 21.312 -4.957 1 89.38 281 PRO A O 1
ATOM 2167 N N . MET A 1 282 ? 15.719 22.562 -4.164 1 91.25 282 MET A N 1
ATOM 2168 C CA . MET A 1 282 ? 16.031 23.703 -5.027 1 91.25 282 MET A CA 1
ATOM 2169 C C . MET A 1 282 ? 15.758 25.016 -4.309 1 91.25 282 MET A C 1
ATOM 2171 O O . MET A 1 282 ? 14.961 25.062 -3.365 1 91.25 282 MET A O 1
ATOM 2175 N N . ARG A 1 283 ? 16.453 26.016 -4.703 1 92.25 283 ARG A N 1
ATOM 2176 C CA . ARG A 1 283 ? 16.25 27.375 -4.258 1 92.25 283 ARG A CA 1
ATOM 2177 C C . ARG A 1 283 ? 15.484 28.188 -5.305 1 92.25 283 ARG A C 1
ATOM 2179 O O . ARG 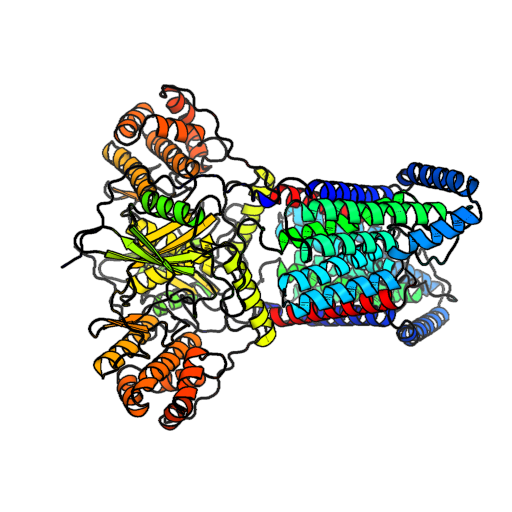A 1 283 ? 15.828 28.156 -6.488 1 92.25 283 ARG A O 1
ATOM 2186 N N . VAL A 1 284 ? 14.422 28.766 -4.863 1 93.25 284 VAL A N 1
ATOM 2187 C CA . VAL A 1 284 ? 13.602 29.609 -5.746 1 93.25 284 VAL A CA 1
ATOM 2188 C C . VAL A 1 284 ? 13.789 31.078 -5.387 1 93.25 284 VAL A C 1
ATOM 2190 O O . VAL A 1 284 ? 13.438 31.5 -4.285 1 93.25 284 VAL A O 1
ATOM 2193 N N . THR A 1 285 ? 14.336 31.797 -6.297 1 91.94 285 THR A N 1
ATOM 2194 C CA . THR A 1 285 ? 14.5 33.219 -6.109 1 91.94 285 THR A CA 1
ATOM 2195 C C . THR A 1 285 ? 13.289 34 -6.629 1 91.94 285 THR A C 1
ATOM 2197 O O . THR A 1 285 ? 12.883 33.812 -7.777 1 91.94 285 THR A O 1
ATOM 2200 N N . VAL A 1 286 ? 12.633 34.625 -5.77 1 88.19 286 VAL A N 1
ATOM 2201 C CA . VAL A 1 286 ? 11.438 35.375 -6.137 1 88.19 286 VAL A CA 1
ATOM 2202 C C . VAL A 1 286 ? 11.781 36.844 -6.262 1 88.19 286 VAL A C 1
ATOM 2204 O O . VAL A 1 286 ? 12.5 37.406 -5.418 1 88.19 286 VAL A O 1
ATOM 2207 N N . LYS A 1 287 ? 11.289 37.438 -7.465 1 76.69 287 LYS A N 1
ATOM 2208 C CA . LYS A 1 287 ? 11.555 38.844 -7.734 1 76.69 287 LYS A CA 1
ATOM 2209 C C . LYS A 1 287 ? 10.805 39.75 -6.758 1 76.69 287 LYS A C 1
ATOM 2211 O O . LYS A 1 287 ? 9.609 39.531 -6.516 1 76.69 287 LYS A O 1
ATOM 2216 N N . GLY A 1 288 ? 11.367 40.5 -5.898 1 72.81 288 GLY A N 1
ATOM 2217 C CA . GLY A 1 288 ? 10.758 41.5 -5.016 1 72.81 288 GLY A CA 1
ATOM 2218 C C . GLY A 1 288 ? 11.758 42.438 -4.379 1 72.81 288 GLY A C 1
ATOM 2219 O O . GLY A 1 288 ? 12.969 42.281 -4.574 1 72.81 288 GLY A O 1
ATOM 2220 N N . GLU A 1 289 ? 11.438 43.688 -4.047 1 66.62 289 GLU A N 1
ATOM 2221 C CA . GLU A 1 289 ? 12.234 44.625 -3.258 1 66.62 289 GLU A CA 1
ATOM 2222 C C . GLU A 1 289 ? 11.93 44.469 -1.77 1 66.62 289 GLU A C 1
ATOM 2224 O O . GLU A 1 289 ? 10.906 44.969 -1.292 1 66.62 289 GLU A O 1
ATOM 2229 N N . PRO A 1 290 ? 12.695 43.656 -0.971 1 66.12 290 PRO A N 1
ATOM 2230 C CA . PRO A 1 290 ? 13.93 42.906 -1.146 1 66.12 290 PRO A CA 1
ATOM 2231 C C . PRO A 1 290 ? 13.695 41.531 -1.771 1 66.12 290 PRO A C 1
ATOM 2233 O O . PRO A 1 290 ? 12.562 41.062 -1.807 1 66.12 290 PRO A O 1
ATOM 2236 N N . GLU A 1 291 ? 14.836 40.906 -2.229 1 71.75 291 GLU A N 1
ATOM 2237 C CA . GLU A 1 291 ? 14.805 39.594 -2.814 1 71.75 291 GLU A CA 1
ATOM 2238 C C . GLU A 1 291 ? 14.438 38.531 -1.771 1 71.75 291 GLU A C 1
ATOM 2240 O O . GLU A 1 291 ? 14.93 38.562 -0.644 1 71.75 291 GLU A O 1
ATOM 2245 N N . THR A 1 292 ? 13.344 37.812 -2.031 1 83.44 292 THR A N 1
ATOM 2246 C CA . THR A 1 292 ? 12.953 36.75 -1.114 1 83.44 292 THR A CA 1
ATOM 2247 C C . THR A 1 292 ? 13.281 35.375 -1.703 1 83.44 292 THR A C 1
ATOM 2249 O O . THR A 1 292 ? 13.297 35.188 -2.924 1 83.44 292 THR A O 1
ATOM 2252 N N . TYR A 1 293 ? 13.828 34.5 -0.84 1 88 293 TYR A N 1
ATOM 2253 C CA . TYR A 1 293 ? 14.203 33.156 -1.245 1 88 293 TYR A CA 1
ATOM 2254 C C . TYR A 1 293 ? 13.258 32.125 -0.635 1 88 293 TYR A C 1
ATOM 2256 O O . TYR A 1 293 ? 12.828 32.281 0.513 1 88 293 TYR A O 1
ATOM 2264 N N . LEU A 1 294 ? 12.883 31.219 -1.499 1 92.31 294 LEU A N 1
ATOM 2265 C CA . LEU A 1 294 ? 12.094 30.094 -1.031 1 92.31 294 LEU A CA 1
ATOM 2266 C C . LEU A 1 294 ? 12.844 28.781 -1.227 1 92.31 294 LEU A C 1
ATOM 2268 O O . LEU A 1 294 ? 13.758 28.703 -2.055 1 92.31 294 LEU A O 1
ATOM 2272 N N . PHE A 1 295 ? 12.617 27.906 -0.404 1 93.38 295 PHE A N 1
ATOM 2273 C CA . PHE A 1 295 ? 13.148 26.562 -0.515 1 93.38 295 PHE A CA 1
ATOM 2274 C C . PHE A 1 295 ? 12.078 25.594 -1.022 1 93.38 295 PHE A C 1
ATOM 2276 O O . PHE A 1 295 ? 10.93 25.641 -0.571 1 93.38 295 PHE A O 1
ATOM 2283 N N . ALA A 1 296 ? 12.359 24.797 -2.035 1 93.5 296 ALA A N 1
ATOM 2284 C CA . ALA A 1 296 ? 11.406 23.828 -2.582 1 93.5 296 ALA A CA 1
ATOM 2285 C C . ALA A 1 296 ? 12.047 22.453 -2.732 1 93.5 296 ALA A C 1
ATOM 2287 O O . ALA A 1 296 ? 13.211 22.344 -3.109 1 93.5 296 ALA A O 1
ATOM 2288 N N . LYS A 1 297 ? 11.344 21.391 -2.371 1 92.31 297 LYS A N 1
ATOM 2289 C CA . LYS A 1 297 ? 11.734 20 -2.549 1 92.31 297 LYS A CA 1
ATOM 2290 C C . LYS A 1 297 ? 10.867 19.312 -3.6 1 92.31 297 LYS A C 1
ATOM 2292 O O . LYS A 1 297 ? 9.641 19.25 -3.451 1 92.31 297 LYS A O 1
ATOM 2297 N N . LEU A 1 298 ? 11.5 18.828 -4.617 1 90.06 298 LEU A N 1
ATOM 2298 C CA . LEU A 1 298 ? 10.781 18.141 -5.688 1 90.06 298 LEU A CA 1
ATOM 2299 C C . LEU A 1 298 ? 10.711 16.641 -5.426 1 90.06 298 LEU A C 1
ATOM 2301 O O . LEU A 1 298 ? 11.734 16.016 -5.156 1 90.06 298 LEU A O 1
ATOM 2305 N N . TYR A 1 299 ? 9.5 16.125 -5.457 1 87.25 299 TYR A N 1
ATOM 2306 C CA . TYR A 1 299 ? 9.25 14.703 -5.285 1 87.25 299 TYR A CA 1
ATOM 2307 C C . TYR A 1 299 ? 8.688 14.086 -6.559 1 87.25 299 TYR A C 1
ATOM 2309 O O . TYR A 1 299 ? 7.801 14.664 -7.195 1 87.25 299 TYR A O 1
ATOM 2317 N N . ALA A 1 300 ? 9.203 12.977 -6.934 1 81.12 300 ALA A N 1
ATOM 2318 C CA . ALA A 1 300 ? 8.727 12.234 -8.094 1 81.12 300 ALA A CA 1
ATOM 2319 C C . ALA A 1 300 ? 8.602 10.75 -7.781 1 81.12 300 ALA A C 1
ATOM 2321 O O . ALA A 1 300 ? 8.938 10.312 -6.68 1 81.12 300 ALA A O 1
ATOM 2322 N N . VAL A 1 301 ? 8 10.062 -8.688 1 73.69 301 VAL A N 1
ATOM 2323 C CA . VAL A 1 301 ? 7.75 8.641 -8.508 1 73.69 301 VAL A CA 1
ATOM 2324 C C . VAL A 1 301 ? 9.07 7.91 -8.258 1 73.69 301 VAL A C 1
ATOM 2326 O O . VAL A 1 301 ? 9.117 6.941 -7.496 1 73.69 301 VAL A O 1
ATOM 2329 N N . ASN A 1 302 ? 10.078 8.406 -8.859 1 67.44 302 ASN A N 1
ATOM 2330 C CA . ASN A 1 302 ? 11.383 7.777 -8.688 1 67.44 302 ASN A CA 1
ATOM 2331 C C . ASN A 1 302 ? 11.844 7.836 -7.234 1 67.44 302 ASN A C 1
ATOM 2333 O O . ASN A 1 302 ? 12.477 6.902 -6.742 1 67.44 302 ASN A O 1
ATOM 2337 N N . HIS A 1 303 ? 11.516 8.883 -6.637 1 70.38 303 HIS A N 1
ATOM 2338 C CA . HIS A 1 303 ? 11.875 9.023 -5.227 1 70.38 303 HIS A CA 1
ATOM 2339 C C . HIS A 1 303 ? 11.109 8.031 -4.363 1 70.38 303 HIS A C 1
ATOM 2341 O O . HIS A 1 303 ? 11.664 7.457 -3.426 1 70.38 303 HIS A O 1
ATOM 2347 N N . MET A 1 304 ? 9.914 7.82 -4.719 1 72.75 304 MET A N 1
ATOM 2348 C CA . MET A 1 304 ? 9.078 6.883 -3.975 1 72.75 304 MET A CA 1
ATOM 2349 C C . MET A 1 304 ? 9.594 5.453 -4.125 1 72.75 304 MET A C 1
ATOM 2351 O O . MET A 1 304 ? 9.633 4.699 -3.152 1 72.75 304 MET A O 1
ATOM 2355 N N . ARG A 1 305 ? 9.906 5.113 -5.305 1 69 305 ARG A N 1
ATOM 2356 C CA . ARG A 1 305 ? 10.406 3.77 -5.559 1 69 305 ARG A CA 1
ATOM 2357 C C . ARG A 1 305 ? 11.727 3.529 -4.828 1 69 305 ARG A C 1
ATOM 2359 O O . ARG A 1 305 ? 11.945 2.451 -4.27 1 69 305 ARG A O 1
ATOM 2366 N N . SER A 1 306 ? 12.508 4.555 -4.863 1 65.19 306 SER A N 1
ATOM 2367 C CA . SER A 1 306 ? 13.781 4.445 -4.152 1 65.19 306 SER A CA 1
ATOM 2368 C C . SER A 1 306 ? 13.555 4.254 -2.654 1 65.19 306 SER A C 1
ATOM 2370 O O . SER A 1 306 ? 14.273 3.484 -2.01 1 65.19 306 SER A O 1
ATOM 2372 N N . ASP A 1 307 ? 12.586 4.922 -2.17 1 69.38 307 ASP A N 1
ATOM 2373 C CA . ASP A 1 307 ? 12.266 4.801 -0.751 1 69.38 307 ASP A CA 1
ATOM 2374 C C . ASP A 1 307 ? 11.773 3.396 -0.418 1 69.38 307 ASP A C 1
ATOM 2376 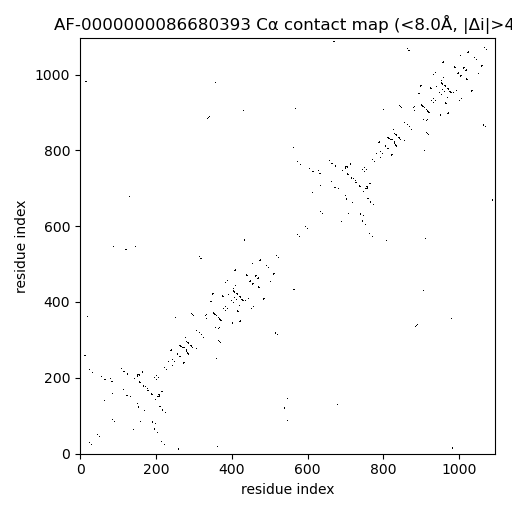O O . ASP A 1 307 ? 12.109 2.844 0.63 1 69.38 307 ASP A O 1
ATOM 2380 N N . ARG A 1 308 ? 10.977 2.857 -1.278 1 71.25 308 ARG A N 1
ATOM 2381 C CA . ARG A 1 308 ? 10.461 1.511 -1.062 1 71.25 308 ARG A CA 1
ATOM 2382 C C . ARG A 1 308 ? 11.594 0.488 -1.03 1 71.25 308 ARG A C 1
ATOM 2384 O O . ARG A 1 308 ? 11.617 -0.392 -0.167 1 71.25 308 ARG A O 1
ATOM 2391 N N . TRP A 1 309 ? 12.453 0.625 -1.918 1 64.69 309 TRP A N 1
ATOM 2392 C CA . TRP A 1 309 ? 13.578 -0.302 -1.987 1 64.69 309 TRP A CA 1
ATOM 2393 C C . TRP A 1 309 ? 14.484 -0.152 -0.768 1 64.69 309 TRP A C 1
ATOM 2395 O O . TRP A 1 309 ? 14.992 -1.144 -0.243 1 64.69 309 TRP A O 1
ATOM 2405 N N . TYR A 1 310 ? 14.633 1.145 -0.414 1 63.22 310 TYR A N 1
ATOM 2406 C CA . TYR A 1 310 ? 15.43 1.421 0.772 1 63.22 310 TYR A CA 1
ATOM 2407 C C . TYR A 1 310 ? 14.82 0.772 2.008 1 63.22 310 TYR A C 1
ATOM 2409 O O . TYR A 1 310 ? 15.523 0.128 2.791 1 63.22 310 TYR A O 1
ATOM 2417 N N . LYS A 1 311 ? 13.633 0.869 2.154 1 69.12 311 LYS A N 1
ATOM 2418 C CA . LYS A 1 311 ? 12.953 0.329 3.33 1 69.12 311 LYS A CA 1
ATOM 2419 C C . LYS A 1 311 ? 12.93 -1.196 3.299 1 69.12 311 LYS A C 1
ATOM 2421 O O . LYS A 1 311 ? 13.031 -1.845 4.344 1 69.12 311 LYS A O 1
ATOM 2426 N N . LEU A 1 312 ? 12.766 -1.768 2.1 1 68.88 312 LEU A N 1
ATOM 2427 C CA . LEU A 1 312 ? 12.82 -3.219 1.965 1 68.88 312 LEU A CA 1
ATOM 2428 C C . LEU A 1 312 ? 14.211 -3.744 2.322 1 68.88 312 LEU A C 1
ATOM 2430 O O . LEU A 1 312 ? 14.336 -4.77 2.996 1 68.88 312 LEU A O 1
ATOM 2434 N N . GLY A 1 313 ? 15.211 -3.043 1.838 1 64.69 313 GLY A N 1
ATOM 2435 C CA . GLY A 1 313 ? 16.578 -3.416 2.174 1 64.69 313 GLY A CA 1
ATOM 2436 C C . GLY A 1 313 ? 16.875 -3.332 3.66 1 64.69 313 GLY A C 1
ATOM 2437 O O . GLY A 1 313 ? 17.516 -4.211 4.223 1 64.69 313 GLY A O 1
ATOM 2438 N N . ARG A 1 314 ? 16.312 -2.283 4.227 1 66.88 314 ARG A N 1
ATOM 2439 C CA . ARG A 1 314 ? 16.516 -2.092 5.66 1 66.88 314 ARG A CA 1
ATOM 2440 C C . ARG A 1 314 ? 15.812 -3.188 6.461 1 66.88 314 ARG A C 1
ATOM 2442 O O . ARG A 1 314 ? 16.344 -3.652 7.473 1 66.88 314 ARG A O 1
ATOM 2449 N N . THR A 1 315 ? 14.664 -3.572 5.996 1 69 315 THR A N 1
ATOM 2450 C CA . THR A 1 315 ? 13.93 -4.641 6.664 1 69 315 THR A CA 1
ATOM 2451 C C . THR A 1 315 ? 14.68 -5.961 6.559 1 69 315 THR A C 1
ATOM 2453 O O . THR A 1 315 ? 14.727 -6.734 7.516 1 69 315 THR A O 1
ATOM 2456 N N . LEU A 1 316 ? 15.234 -6.23 5.418 1 65.62 316 LEU A N 1
ATOM 2457 C CA . LEU A 1 316 ? 15.984 -7.465 5.203 1 65.62 316 LEU A CA 1
ATOM 2458 C C . LEU A 1 316 ? 17.25 -7.48 6.051 1 65.62 316 LEU A C 1
ATOM 2460 O O . LEU A 1 316 ? 17.625 -8.523 6.602 1 65.62 316 LEU A O 1
ATOM 2464 N N . MET A 1 317 ? 17.859 -6.305 6.164 1 63.78 317 MET A N 1
ATOM 2465 C CA . MET A 1 317 ? 19.156 -6.234 6.836 1 63.78 317 MET A CA 1
ATOM 2466 C C . MET A 1 317 ? 18.984 -6.156 8.344 1 63.78 317 MET A C 1
ATOM 2468 O O . MET A 1 317 ? 19.734 -6.777 9.094 1 63.78 317 MET A O 1
ATOM 2472 N N . TYR A 1 318 ? 17.953 -5.293 8.758 1 65.12 318 TYR A N 1
ATOM 2473 C CA . TYR A 1 318 ? 17.906 -4.977 10.18 1 65.12 318 TYR A CA 1
ATOM 2474 C C . TYR A 1 318 ? 16.594 -5.457 10.805 1 65.12 318 TYR A C 1
ATOM 2476 O O . TYR A 1 318 ? 16.453 -5.48 12.023 1 65.12 318 TYR A O 1
ATOM 2484 N N . GLY A 1 319 ? 15.703 -5.922 9.977 1 61.91 319 GLY A N 1
ATOM 2485 C CA . GLY A 1 319 ? 14.398 -6.281 10.5 1 61.91 319 GLY A CA 1
ATOM 2486 C C . GLY A 1 319 ? 13.484 -5.082 10.695 1 61.91 319 GLY A C 1
ATOM 2487 O O . GLY A 1 319 ? 13.602 -4.086 9.984 1 61.91 319 GLY A O 1
ATOM 2488 N N . ARG A 1 320 ? 12.484 -5.188 11.516 1 60.66 320 ARG A N 1
ATOM 2489 C CA . ARG A 1 320 ? 11.516 -4.105 11.695 1 60.66 320 ARG A CA 1
ATOM 2490 C C . ARG A 1 320 ? 12.031 -3.064 12.68 1 60.66 320 ARG A C 1
ATOM 2492 O O . ARG A 1 320 ? 12.312 -3.379 13.844 1 60.66 320 ARG A O 1
ATOM 2499 N N . LEU A 1 321 ? 12.68 -1.92 12.133 1 61.06 321 LEU A N 1
ATOM 2500 C CA . LEU A 1 321 ? 13.039 -0.767 12.953 1 61.06 321 LEU A CA 1
ATOM 2501 C C . LEU A 1 321 ? 11.875 0.221 13.039 1 61.06 321 LEU A C 1
ATOM 2503 O O . LEU A 1 321 ? 11.922 1.284 12.414 1 61.06 321 LEU A O 1
ATOM 2507 N N . GLU A 1 322 ? 10.688 -0.187 13.586 1 61.75 322 GLU A N 1
ATOM 2508 C CA . GLU A 1 322 ? 9.5 0.656 13.695 1 61.75 322 GLU A CA 1
ATOM 2509 C C . GLU A 1 322 ? 9.422 1.648 12.539 1 61.75 322 GLU A C 1
ATOM 2511 O O . GLU A 1 322 ? 9.086 2.816 12.734 1 61.75 322 GLU A O 1
ATOM 2516 N N . ASP A 1 323 ? 9.875 1.211 11.367 1 63.97 323 ASP A N 1
ATOM 2517 C CA . ASP A 1 323 ? 9.758 2.094 10.211 1 63.97 323 ASP A CA 1
ATOM 2518 C C . ASP A 1 323 ? 8.32 2.123 9.688 1 63.97 323 ASP A C 1
ATOM 2520 O O . ASP A 1 323 ? 7.613 1.115 9.742 1 63.97 323 ASP A O 1
ATOM 2524 N N . GLU A 1 324 ? 7.945 3.326 9.484 1 67 324 GLU A N 1
ATOM 2525 C CA . GLU A 1 324 ? 6.609 3.441 8.906 1 67 324 GLU A CA 1
ATOM 2526 C C . GLU A 1 324 ? 6.57 2.859 7.496 1 67 324 GLU A C 1
ATOM 2528 O O . GLU A 1 324 ? 7.59 2.814 6.805 1 67 324 GLU A O 1
ATOM 2533 N N . LYS A 1 325 ? 5.492 2.402 7.137 1 69.38 325 LYS A N 1
ATOM 2534 C CA . LYS A 1 325 ? 5.297 1.803 5.82 1 69.38 325 LYS A CA 1
ATOM 2535 C C . LYS A 1 325 ? 5.508 2.832 4.711 1 69.38 325 LYS A C 1
ATOM 2537 O O . LYS A 1 325 ? 5.309 4.027 4.922 1 69.38 325 LYS A O 1
ATOM 2542 N N . ALA A 1 326 ? 5.996 2.305 3.641 1 70.62 326 ALA A N 1
ATOM 2543 C CA . ALA A 1 326 ? 6.215 3.176 2.488 1 70.62 326 ALA A CA 1
ATOM 2544 C C . ALA A 1 326 ? 4.898 3.764 1.989 1 70.62 326 ALA A C 1
ATOM 2546 O O . ALA A 1 326 ? 3.836 3.16 2.162 1 70.62 326 ALA A O 1
ATOM 2547 N N . PHE A 1 327 ? 5.062 4.969 1.479 1 75.38 327 PHE A N 1
ATOM 2548 C CA . PHE A 1 327 ? 3.885 5.641 0.94 1 75.38 327 PHE A CA 1
ATOM 2549 C C . PHE A 1 327 ? 3.494 5.043 -0.407 1 75.38 327 PHE A C 1
ATOM 2551 O O . PHE A 1 327 ? 4.348 4.543 -1.142 1 75.38 327 PHE A O 1
ATOM 2558 N N . ASN A 1 328 ? 2.27 5.102 -0.697 1 73.38 328 ASN A N 1
ATOM 2559 C CA . ASN A 1 328 ? 1.766 4.5 -1.928 1 73.38 328 ASN A CA 1
ATOM 2560 C C . ASN A 1 328 ? 1.795 5.492 -3.088 1 73.38 328 ASN A C 1
ATOM 2562 O O . ASN A 1 328 ? 1.766 5.09 -4.254 1 73.38 328 ASN A O 1
ATOM 2566 N N . THR A 1 329 ? 1.812 6.766 -2.795 1 79 329 THR A N 1
ATOM 2567 C CA . THR A 1 329 ? 1.818 7.789 -3.836 1 79 329 THR A CA 1
ATOM 2568 C C . THR A 1 329 ? 2.773 8.922 -3.473 1 79 329 THR A C 1
ATOM 2570 O O . THR A 1 329 ? 3.068 9.141 -2.295 1 79 329 THR A O 1
ATOM 2573 N N . VAL A 1 330 ? 3.244 9.625 -4.516 1 82.31 330 VAL A N 1
ATOM 2574 C CA . VAL A 1 330 ? 4.129 10.766 -4.312 1 82.31 330 VAL A CA 1
ATOM 2575 C C . VAL A 1 330 ? 3.379 11.875 -3.57 1 82.31 330 VAL A C 1
ATOM 2577 O O . VAL A 1 330 ? 3.957 12.57 -2.732 1 82.31 330 VAL A O 1
ATOM 2580 N N . ARG A 1 331 ? 2.182 11.977 -3.855 1 84.75 331 ARG A N 1
ATOM 2581 C CA . ARG A 1 331 ? 1.346 12.984 -3.211 1 84.75 331 ARG A CA 1
ATOM 2582 C C . ARG A 1 331 ? 1.291 12.773 -1.702 1 84.75 331 ARG A C 1
ATOM 2584 O O . ARG A 1 331 ? 1.434 13.719 -0.928 1 84.75 331 ARG A O 1
ATOM 2591 N N . ARG A 1 332 ? 1.113 11.57 -1.316 1 86.06 332 ARG A N 1
ATOM 2592 C CA . ARG A 1 332 ? 1.023 11.266 0.108 1 86.06 332 ARG A CA 1
ATOM 2593 C C . ARG A 1 332 ? 2.359 11.5 0.805 1 86.06 332 ARG A C 1
ATOM 2595 O O . ARG A 1 332 ? 2.395 11.906 1.97 1 86.06 332 ARG A O 1
ATOM 2602 N N . LEU A 1 333 ? 3.34 11.227 0.042 1 86.56 333 LEU A N 1
ATOM 2603 C CA . LEU A 1 333 ? 4.672 11.445 0.592 1 86.56 333 LEU A CA 1
ATOM 2604 C C . LEU A 1 333 ? 4.895 12.922 0.912 1 86.56 333 LEU A C 1
ATOM 2606 O O . LEU A 1 333 ? 5.348 13.258 2.008 1 86.56 333 LEU A O 1
ATOM 2610 N N . VAL A 1 334 ? 4.594 13.75 0.018 1 90.62 334 VAL A N 1
ATOM 2611 C CA . VAL A 1 334 ? 4.805 15.188 0.198 1 90.62 334 VAL A CA 1
ATOM 2612 C C . VAL A 1 334 ? 3.824 15.727 1.233 1 90.62 334 VAL A C 1
ATOM 2614 O O . VAL A 1 334 ? 4.172 16.609 2.031 1 90.62 334 VAL A O 1
ATOM 2617 N N . GLN A 1 335 ? 2.65 15.227 1.201 1 91.88 335 GLN A N 1
ATOM 2618 C CA . GLN A 1 335 ? 1.645 15.656 2.168 1 91.88 335 GLN A CA 1
ATOM 2619 C C . GLN A 1 335 ? 2.072 15.312 3.594 1 91.88 335 GLN A C 1
ATOM 2621 O O . GLN A 1 335 ? 1.815 16.078 4.523 1 91.88 335 GLN A O 1
ATOM 2626 N N . TYR A 1 336 ? 2.662 14.211 3.725 1 91.94 336 TYR A N 1
ATOM 2627 C CA . TYR A 1 336 ? 3.117 13.812 5.055 1 91.94 336 TYR A CA 1
ATOM 2628 C C . TYR A 1 336 ? 4.18 14.781 5.574 1 91.94 336 TYR A C 1
ATOM 2630 O O . TYR A 1 336 ? 4.156 15.164 6.746 1 91.94 336 TYR A O 1
ATOM 2638 N N . GLU A 1 337 ? 5.086 15.023 4.727 1 92.5 337 GLU A N 1
ATOM 2639 C CA . GLU A 1 337 ? 6.125 15.953 5.148 1 92.5 337 GLU A CA 1
ATOM 2640 C C . GLU A 1 337 ? 5.535 17.328 5.477 1 92.5 337 GLU A C 1
ATOM 2642 O O . GLU A 1 337 ? 5.953 17.969 6.438 1 92.5 337 GLU A O 1
ATOM 2647 N N . ASP A 1 338 ? 4.648 17.812 4.637 1 94.44 338 ASP A N 1
ATOM 2648 C CA . ASP A 1 338 ? 3.957 19.078 4.914 1 94.44 338 ASP A CA 1
ATOM 2649 C C . ASP A 1 338 ? 3.203 19 6.242 1 94.44 338 ASP A C 1
ATOM 2651 O O . ASP A 1 338 ? 3.197 19.969 7.012 1 94.44 338 ASP A O 1
ATOM 2655 N N . TYR A 1 339 ? 2.623 17.859 6.43 1 94.06 339 TYR A N 1
ATOM 2656 C CA . TYR A 1 339 ? 1.889 17.625 7.668 1 94.06 339 TYR A CA 1
ATOM 2657 C C . TYR A 1 339 ? 2.811 17.734 8.875 1 94.06 339 TYR A C 1
ATOM 2659 O O . TYR A 1 339 ? 2.498 18.438 9.844 1 94.06 339 TYR A O 1
ATOM 2667 N N . MET A 1 340 ? 3.875 17.031 8.828 1 94.38 340 MET A N 1
ATOM 2668 C CA . MET A 1 340 ? 4.824 17.031 9.938 1 94.38 340 MET A CA 1
ATOM 2669 C C . MET A 1 340 ? 5.34 18.438 10.211 1 94.38 340 MET A C 1
ATOM 2671 O O . MET A 1 340 ? 5.5 18.828 11.367 1 94.38 340 MET A O 1
ATOM 2675 N N . LEU A 1 341 ? 5.578 19.156 9.141 1 94.69 341 LEU A N 1
ATOM 2676 C CA . LEU A 1 341 ? 6.039 20.531 9.289 1 94.69 341 LEU A CA 1
ATOM 2677 C C . LEU A 1 341 ? 5.008 21.375 10.031 1 94.69 341 LEU A C 1
ATOM 2679 O O . LEU A 1 341 ? 5.359 22.156 10.914 1 94.69 341 LEU A O 1
ATOM 2683 N N . ARG A 1 342 ? 3.82 21.188 9.719 1 93.31 342 ARG A N 1
ATOM 2684 C CA . ARG A 1 342 ? 2.75 21.969 10.328 1 93.31 342 ARG A CA 1
ATOM 2685 C C . ARG A 1 342 ? 2.545 21.578 11.789 1 93.31 342 ARG A C 1
ATOM 2687 O O . ARG A 1 342 ? 2.32 22.438 12.641 1 93.31 342 ARG A O 1
ATOM 2694 N N . VAL A 1 343 ? 2.582 20.312 12.039 1 93.94 343 VAL A N 1
ATOM 2695 C CA . VAL A 1 343 ? 2.41 19.844 13.414 1 93.94 343 VAL A CA 1
ATOM 2696 C C . VAL A 1 343 ? 3.568 20.328 14.273 1 93.94 343 VAL A C 1
ATOM 2698 O O . VAL A 1 343 ? 3.369 20.719 15.43 1 93.94 343 VAL A O 1
ATOM 2701 N N . MET A 1 344 ? 4.773 20.312 13.734 1 95 344 MET A N 1
ATOM 2702 C CA . MET A 1 344 ? 5.93 20.812 14.469 1 95 344 MET A CA 1
ATOM 2703 C C . MET A 1 344 ? 5.82 22.312 14.719 1 95 344 MET A C 1
ATOM 2705 O O . MET A 1 344 ? 6.145 22.797 15.805 1 95 344 MET A O 1
ATOM 2709 N N . ARG A 1 345 ? 5.367 22.969 13.742 1 93.12 345 ARG A N 1
ATOM 2710 C CA . ARG A 1 345 ? 5.18 24.406 13.891 1 93.12 345 ARG A CA 1
ATOM 2711 C C . ARG A 1 345 ? 4.137 24.719 14.953 1 93.12 345 ARG A C 1
ATOM 2713 O O . ARG A 1 345 ? 4.324 25.609 15.781 1 93.12 345 ARG A O 1
ATOM 2720 N N . ASP A 1 346 ? 3.057 24.016 14.898 1 89.81 346 ASP A N 1
ATOM 2721 C CA . ASP A 1 346 ? 2 24.188 15.891 1 89.81 346 ASP A CA 1
ATOM 2722 C C . ASP A 1 346 ? 2.52 23.891 17.297 1 89.81 346 ASP A C 1
ATOM 2724 O O . ASP A 1 346 ? 2.021 24.453 18.281 1 89.81 346 ASP A O 1
ATOM 2728 N N . GLY A 1 347 ? 3.48 23 17.359 1 89.19 347 GLY A N 1
ATOM 2729 C CA . GLY A 1 347 ? 4.094 22.688 18.641 1 89.19 347 GLY A CA 1
ATOM 2730 C C . GLY A 1 347 ? 5.086 23.734 19.094 1 89.19 347 GLY A C 1
ATOM 2731 O O . GLY A 1 347 ? 5.672 23.609 20.172 1 89.19 347 GLY A O 1
ATOM 2732 N N . GLY A 1 348 ? 5.328 24.734 18.297 1 91.69 348 GLY A N 1
ATOM 2733 C CA . GLY A 1 348 ? 6.211 25.828 18.672 1 91.69 348 GLY A CA 1
ATOM 2734 C C . GLY A 1 348 ? 7.656 25.594 18.281 1 91.69 348 GLY A C 1
ATOM 2735 O O . GLY A 1 348 ? 8.555 26.281 18.766 1 91.69 348 GLY A O 1
ATOM 2736 N N . LEU A 1 349 ? 7.953 24.641 17.469 1 95.5 349 LEU A N 1
ATOM 2737 C CA . LEU A 1 349 ? 9.32 24.344 17.047 1 95.5 349 LEU A CA 1
ATOM 2738 C C . LEU A 1 349 ? 9.789 25.328 15.984 1 95.5 349 LEU A C 1
ATOM 2740 O O . LEU A 1 349 ? 8.984 25.828 15.195 1 95.5 349 LEU A O 1
ATOM 2744 N N . PRO A 1 350 ? 11.023 25.656 16.016 1 96.12 350 PRO A N 1
ATOM 2745 C CA . PRO A 1 350 ? 11.586 26.562 15.008 1 96.12 350 PRO A CA 1
ATOM 2746 C C . PRO A 1 350 ? 11.828 25.859 13.664 1 96.12 350 PRO A C 1
ATOM 2748 O O . PRO A 1 350 ? 12.969 25.547 13.336 1 96.12 350 PRO A O 1
ATOM 2751 N N . VAL A 1 351 ? 10.812 25.672 12.914 1 95.5 351 VAL A N 1
ATOM 2752 C CA . VAL A 1 351 ? 10.875 25.047 11.602 1 95.5 351 VAL A CA 1
ATOM 2753 C C . VAL A 1 351 ? 10.531 26.078 10.523 1 95.5 351 VAL A C 1
ATOM 2755 O O . VAL A 1 351 ? 9.953 27.125 10.82 1 95.5 351 VAL A O 1
ATOM 2758 N N . PRO A 1 352 ? 11 25.844 9.312 1 94.25 352 PRO A N 1
ATOM 2759 C CA . PRO A 1 352 ? 10.648 26.781 8.242 1 94.25 352 PRO A CA 1
ATOM 2760 C C . PRO A 1 352 ? 9.141 26.875 8.008 1 94.25 352 PRO A C 1
ATOM 2762 O O . PRO A 1 352 ? 8.43 25.875 8.148 1 94.25 352 PRO A O 1
ATOM 2765 N N . HIS A 1 353 ? 8.688 27.984 7.688 1 92.62 353 HIS A N 1
ATOM 2766 C CA . HIS A 1 353 ? 7.273 28.203 7.402 1 92.62 353 HIS A CA 1
ATOM 2767 C C . HIS A 1 353 ? 6.852 27.484 6.129 1 92.62 353 HIS A C 1
ATOM 2769 O O . HIS A 1 353 ? 7.461 27.672 5.074 1 92.62 353 HIS A O 1
ATOM 2775 N N . PRO A 1 354 ? 5.82 26.688 6.207 1 92.38 354 PRO A N 1
ATOM 2776 C CA . PRO A 1 354 ? 5.348 26.016 5 1 92.38 354 PRO A CA 1
ATOM 2777 C C . PRO A 1 354 ? 4.449 26.906 4.137 1 92.38 354 PRO A C 1
ATOM 2779 O O . PRO A 1 354 ? 3.566 27.578 4.664 1 92.38 354 PRO A O 1
ATOM 2782 N N . TYR A 1 355 ? 4.66 26.953 2.84 1 89.56 355 TYR A N 1
ATOM 2783 C CA . TYR A 1 355 ? 3.805 27.672 1.908 1 89.56 355 TYR A CA 1
ATOM 2784 C C . TYR A 1 355 ? 2.828 26.734 1.218 1 89.56 355 TYR A C 1
ATOM 2786 O O . TYR A 1 355 ? 1.818 27.172 0.662 1 89.56 355 TYR A O 1
ATOM 2794 N N . GLY A 1 356 ? 3.195 25.453 1.285 1 88.12 356 GLY A N 1
ATOM 2795 C CA . GLY A 1 356 ? 2.244 24.484 0.757 1 88.12 356 GLY A CA 1
ATOM 2796 C C . GLY A 1 356 ? 2.83 23.609 -0.33 1 88.12 356 GLY A C 1
ATOM 2797 O O . GLY A 1 356 ? 4.035 23.641 -0.584 1 88.12 356 GLY A O 1
ATOM 2798 N N . ILE A 1 357 ? 1.954 22.75 -0.888 1 92.75 357 ILE A N 1
ATOM 2799 C CA . ILE A 1 357 ? 2.346 21.781 -1.903 1 92.75 357 ILE A CA 1
ATOM 2800 C C . ILE A 1 357 ? 1.923 22.281 -3.283 1 92.75 357 ILE A C 1
ATOM 2802 O O . ILE A 1 357 ? 0.836 22.844 -3.441 1 92.75 357 ILE A O 1
ATOM 2806 N N . VAL A 1 358 ? 2.793 22.094 -4.258 1 90.75 358 VAL A N 1
ATOM 2807 C CA . VAL A 1 358 ? 2.523 22.469 -5.645 1 90.75 358 VAL A CA 1
ATOM 2808 C C . VAL A 1 358 ? 2.586 21.219 -6.531 1 90.75 358 VAL A C 1
ATOM 2810 O O . VAL A 1 358 ? 3.527 20.438 -6.438 1 90.75 358 VAL A O 1
ATOM 2813 N N . GLU A 1 359 ? 1.571 21.078 -7.289 1 88.62 359 GLU A N 1
ATOM 2814 C CA . GLU A 1 359 ? 1.553 19.938 -8.211 1 88.62 359 GLU A CA 1
ATOM 2815 C C . GLU A 1 359 ? 2.1 20.344 -9.586 1 88.62 359 GLU A C 1
ATOM 2817 O O . GLU A 1 359 ? 1.699 21.359 -10.141 1 88.62 359 GLU A O 1
ATOM 2822 N N . ILE A 1 360 ? 3.008 19.594 -10.062 1 85.75 360 ILE A N 1
ATOM 2823 C CA . ILE A 1 360 ? 3.584 19.828 -11.383 1 85.75 360 ILE A CA 1
ATOM 2824 C C . ILE A 1 360 ? 2.965 18.859 -12.391 1 85.75 360 ILE A C 1
ATOM 2826 O O . ILE A 1 360 ? 3.041 17.641 -12.219 1 85.75 360 ILE A O 1
ATOM 2830 N N . THR A 1 361 ? 2.301 19.406 -13.297 1 75.88 361 THR A N 1
ATOM 2831 C CA . THR A 1 361 ? 1.684 18.625 -14.359 1 75.88 361 THR A CA 1
ATOM 2832 C C . THR A 1 361 ? 2.473 18.75 -15.656 1 75.88 361 THR A C 1
ATOM 2834 O O . THR A 1 361 ? 3.104 19.781 -15.906 1 75.88 361 THR A O 1
ATOM 2837 N N . PRO A 1 362 ? 2.582 17.672 -16.391 1 67.12 362 PRO A N 1
ATOM 2838 C CA . PRO A 1 362 ? 1.731 16.469 -16.406 1 67.12 362 PRO A CA 1
ATOM 2839 C C . PRO A 1 362 ? 2.352 15.297 -15.664 1 67.12 362 PRO A C 1
ATOM 2841 O O . PRO A 1 362 ? 1.692 14.273 -15.461 1 67.12 362 PRO A O 1
ATOM 2844 N N . GLU A 1 363 ? 3.58 15.414 -15.25 1 64.62 363 GLU A N 1
ATOM 2845 C CA . GLU A 1 363 ? 4.301 14.273 -14.695 1 64.62 363 GLU A CA 1
ATOM 2846 C C . GLU A 1 363 ? 3.809 13.938 -13.297 1 64.62 363 GLU A C 1
ATOM 2848 O O . GLU A 1 363 ? 4.168 12.898 -12.734 1 64.62 363 GLU A O 1
ATOM 2853 N N . ARG A 1 364 ? 2.967 14.633 -12.758 1 75.06 364 ARG A N 1
ATOM 2854 C CA . ARG A 1 364 ? 2.424 14.438 -11.414 1 75.06 364 ARG A CA 1
ATOM 2855 C C . ARG A 1 364 ? 3.537 14.406 -10.375 1 75.06 364 ARG A C 1
ATOM 2857 O O . ARG A 1 364 ? 3.619 13.477 -9.57 1 75.06 364 ARG A O 1
ATOM 2864 N N . GLU A 1 365 ? 4.402 15.305 -10.586 1 84.12 365 GLU A N 1
ATOM 2865 C CA . GLU A 1 365 ? 5.41 15.586 -9.562 1 84.12 365 GLU A CA 1
ATOM 2866 C C . GLU A 1 365 ? 4.93 16.672 -8.602 1 84.12 365 GLU A C 1
ATOM 2868 O O . GLU A 1 365 ? 3.957 17.375 -8.875 1 84.12 365 GLU A O 1
ATOM 2873 N N . TYR A 1 366 ? 5.504 16.656 -7.461 1 90.12 366 TYR A N 1
ATOM 2874 C CA . TYR A 1 366 ? 5.047 17.609 -6.445 1 90.12 366 TYR A CA 1
ATOM 2875 C C . TYR A 1 366 ? 6.219 18.344 -5.824 1 90.12 366 TYR A C 1
ATOM 2877 O O . TYR A 1 366 ? 7.312 17.797 -5.676 1 90.12 366 TYR A O 1
ATOM 2885 N N . LEU A 1 367 ? 5.938 19.547 -5.543 1 92.62 367 LEU A N 1
ATOM 2886 C CA . LEU A 1 367 ? 6.887 20.391 -4.824 1 92.62 367 LEU A CA 1
ATOM 2887 C C . LEU A 1 367 ? 6.371 20.734 -3.43 1 92.62 367 LEU A C 1
ATOM 2889 O O . LEU A 1 367 ? 5.188 21.031 -3.256 1 92.62 367 LEU A O 1
ATOM 2893 N N . LEU A 1 368 ? 7.207 20.547 -2.465 1 94.81 368 LEU A N 1
ATOM 2894 C CA . LEU A 1 368 ? 6.949 21.141 -1.156 1 94.81 368 LEU A CA 1
ATOM 2895 C C . LEU A 1 368 ? 7.699 22.453 -0.998 1 94.81 368 LEU A C 1
ATOM 2897 O O . LEU A 1 368 ? 8.93 22.469 -1.011 1 94.81 368 LEU A O 1
ATOM 2901 N N . VAL A 1 369 ? 6.988 23.5 -0.896 1 94.31 369 VAL A N 1
ATOM 2902 C CA . VAL A 1 369 ? 7.598 24.828 -0.85 1 94.31 369 VAL A CA 1
ATOM 2903 C C . VAL A 1 369 ? 7.586 25.344 0.584 1 94.31 369 VAL A C 1
ATOM 2905 O O . VAL A 1 369 ? 6.535 25.375 1.23 1 94.31 369 VAL A O 1
ATOM 2908 N N . THR A 1 370 ? 8.742 25.734 1.089 1 94.56 370 THR A N 1
ATOM 2909 C CA . THR A 1 370 ? 8.891 26.281 2.436 1 94.56 370 THR A CA 1
ATOM 2910 C C . THR A 1 370 ? 9.75 27.531 2.422 1 94.56 370 THR A C 1
ATOM 2912 O O . THR A 1 370 ? 10.297 27.906 1.381 1 94.56 370 THR A O 1
ATOM 2915 N N . GLU A 1 371 ? 9.828 28.141 3.529 1 92.06 371 GLU A N 1
ATOM 2916 C CA . GLU A 1 371 ? 10.734 29.266 3.729 1 92.06 371 GLU A CA 1
ATOM 2917 C C . GLU A 1 371 ? 12.188 28.844 3.602 1 92.06 371 GLU A C 1
ATOM 2919 O O . GLU A 1 371 ? 12.555 27.734 4.008 1 92.06 371 GLU A O 1
ATOM 2924 N N . MET A 1 372 ? 12.922 29.656 2.969 1 91.81 372 MET A N 1
ATOM 2925 C CA . MET A 1 372 ? 14.359 29.422 2.947 1 91.81 372 MET A CA 1
ATOM 2926 C C . MET A 1 372 ? 15.055 30.156 4.09 1 91.81 372 MET A C 1
ATOM 2928 O O . MET A 1 372 ? 14.828 31.344 4.289 1 91.81 372 MET A O 1
ATOM 2932 N N . LEU A 1 373 ? 15.797 29.453 4.828 1 90.88 373 LEU A N 1
ATOM 2933 C CA . LEU A 1 373 ? 16.594 30.078 5.875 1 90.88 373 LEU A CA 1
ATOM 2934 C C . LEU A 1 373 ? 17.875 30.672 5.297 1 90.88 373 LEU A C 1
ATOM 2936 O O . LEU A 1 373 ? 18.969 30.125 5.492 1 90.88 373 LEU A O 1
ATOM 2940 N N . ASP A 1 374 ? 17.594 31.812 4.691 1 85.81 374 ASP A N 1
ATOM 2941 C CA . ASP A 1 374 ? 18.719 32.469 4.016 1 85.81 374 ASP A CA 1
ATOM 2942 C C . ASP A 1 374 ? 19.812 32.844 5.008 1 85.81 374 ASP A C 1
ATOM 2944 O O . ASP A 1 374 ? 19.531 33.406 6.07 1 85.81 374 ASP A O 1
ATOM 2948 N N . GLY A 1 375 ? 20.969 32.531 4.641 1 85.62 375 GLY A N 1
ATOM 2949 C CA . GLY A 1 375 ? 22.109 32.906 5.473 1 85.62 375 GLY A CA 1
ATOM 2950 C C . GLY A 1 375 ? 22.359 31.906 6.59 1 85.62 375 GLY A C 1
ATOM 2951 O O . GLY A 1 375 ? 23.328 32.062 7.352 1 85.62 375 GLY A O 1
ATOM 2952 N N . ALA A 1 376 ? 21.578 30.953 6.715 1 91.19 376 ALA A N 1
ATOM 2953 C CA . ALA A 1 376 ? 21.766 29.953 7.766 1 91.19 376 ALA A CA 1
ATOM 2954 C C . ALA A 1 376 ? 22.906 29 7.43 1 91.19 376 ALA A C 1
ATOM 2956 O O . ALA A 1 376 ? 23.188 28.75 6.258 1 91.19 376 ALA A O 1
ATOM 2957 N N . THR A 1 377 ? 23.578 28.547 8.445 1 92.94 377 THR A N 1
ATOM 2958 C CA . THR A 1 377 ? 24.656 27.578 8.297 1 92.94 377 THR A CA 1
ATOM 2959 C C . THR A 1 377 ? 24.344 26.297 9.086 1 92.94 377 THR A C 1
ATOM 2961 O O . THR A 1 377 ? 23.656 26.344 10.109 1 92.94 377 THR A O 1
ATOM 2964 N N . GLU A 1 378 ? 24.844 25.203 8.57 1 92.44 378 GLU A N 1
ATOM 2965 C CA . GLU A 1 378 ? 24.688 23.953 9.297 1 92.44 378 GLU A CA 1
ATOM 2966 C C . GLU A 1 378 ? 25.391 24 10.648 1 92.44 378 GLU A C 1
ATOM 2968 O O . GLU A 1 378 ? 26.453 24.609 10.773 1 92.44 378 GLU A O 1
ATOM 2973 N N . ILE A 1 379 ? 24.938 23.359 11.539 1 92.88 379 ILE A N 1
ATOM 2974 C CA . ILE A 1 379 ? 25.469 23.406 12.906 1 92.88 379 ILE A CA 1
ATOM 2975 C C . ILE A 1 379 ? 26.875 22.844 12.938 1 92.88 379 ILE A C 1
ATOM 2977 O O . ILE A 1 379 ? 27.703 23.234 13.766 1 92.88 379 ILE A O 1
ATOM 2981 N N . GLY A 1 380 ? 27.141 21.938 12.039 1 87.75 380 GLY A N 1
ATOM 2982 C CA . GLY A 1 380 ? 28.484 21.375 11.953 1 87.75 380 GLY A CA 1
ATOM 2983 C C . GLY A 1 380 ? 29.531 22.391 11.539 1 87.75 380 GLY A C 1
ATOM 2984 O O . GLY A 1 380 ? 30.734 22.188 11.766 1 87.75 380 GLY A O 1
ATOM 2985 N N . GLU A 1 381 ? 29.094 23.5 10.961 1 88.25 381 GLU A N 1
ATOM 2986 C CA . GLU A 1 381 ? 30 24.531 10.477 1 88.25 381 GLU A CA 1
ATOM 2987 C C . GLU A 1 381 ? 29.812 25.828 11.25 1 88.25 381 GLU A C 1
ATOM 2989 O O . GLU A 1 381 ? 30.484 26.828 10.961 1 88.25 381 GLU A O 1
ATOM 2994 N N . SER A 1 382 ? 28.984 25.797 12.211 1 89.75 382 SER A N 1
ATOM 2995 C CA . SER A 1 382 ? 28.703 27 12.992 1 89.75 382 SER A CA 1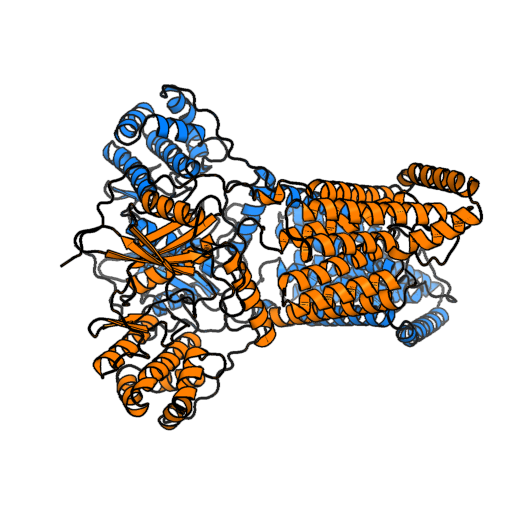
ATOM 2996 C C . SER A 1 382 ? 29.312 26.906 14.383 1 89.75 382 SER A C 1
ATOM 2998 O O . SER A 1 382 ? 29.672 25.828 14.844 1 89.75 382 SER A O 1
ATOM 3000 N N . ASP A 1 383 ? 29.453 28.078 14.938 1 88.81 383 ASP A N 1
ATOM 3001 C CA . ASP A 1 383 ? 29.891 28.109 16.328 1 88.81 383 ASP A CA 1
ATOM 3002 C C . ASP A 1 383 ? 28.75 27.719 17.266 1 88.81 383 ASP A C 1
ATOM 3004 O O . ASP A 1 383 ? 27.609 28.125 17.062 1 88.81 383 ASP A O 1
ATOM 3008 N N . VAL A 1 384 ? 29.062 26.844 18.156 1 93.75 384 VAL A N 1
ATOM 3009 C CA . VAL A 1 384 ? 28.062 26.359 19.094 1 93.75 384 VAL A CA 1
ATOM 3010 C C . VAL A 1 384 ? 28.375 26.875 20.5 1 93.75 384 VAL A C 1
ATOM 3012 O O . VAL A 1 384 ? 29.359 26.469 21.109 1 93.75 384 VAL A O 1
ATOM 3015 N N . ASP A 1 385 ? 27.609 27.859 20.953 1 94.75 385 ASP A N 1
ATOM 3016 C CA . ASP A 1 385 ? 27.75 28.359 22.312 1 94.75 385 ASP A CA 1
ATOM 3017 C C . ASP A 1 385 ? 26.672 27.781 23.219 1 94.75 385 ASP A C 1
ATOM 3019 O O . ASP A 1 385 ? 25.938 26.875 22.828 1 94.75 385 ASP A O 1
ATOM 3023 N N . ASP A 1 386 ? 26.641 28.219 24.422 1 96.25 386 ASP A N 1
ATOM 3024 C CA . ASP A 1 386 ? 25.734 27.672 25.422 1 96.25 386 ASP A CA 1
ATOM 3025 C C . ASP A 1 386 ? 24.281 27.922 25.047 1 96.25 386 ASP A C 1
ATOM 3027 O O . ASP A 1 386 ? 23.406 27.109 25.312 1 96.25 386 ASP A O 1
ATOM 3031 N N . ALA A 1 387 ? 24.062 29.031 24.469 1 96.5 387 ALA A N 1
ATOM 3032 C CA . ALA A 1 387 ? 22.703 29.375 24.047 1 96.5 387 ALA A CA 1
ATOM 3033 C C . ALA A 1 387 ? 22.203 28.391 22.984 1 96.5 387 ALA A C 1
ATOM 3035 O O . ALA A 1 387 ? 21.031 27.984 23.031 1 96.5 387 ALA A O 1
ATOM 3036 N N . ILE A 1 388 ? 23.062 28.047 22.062 1 97 388 ILE A N 1
ATOM 3037 C CA . ILE A 1 388 ? 22.703 27.109 21 1 97 388 ILE A CA 1
ATOM 3038 C C . ILE A 1 388 ? 22.484 25.719 21.594 1 97 388 ILE A C 1
ATOM 3040 O O . ILE A 1 388 ? 21.594 24.984 21.172 1 97 388 ILE A O 1
ATOM 3044 N N . ILE A 1 389 ? 23.344 25.328 22.547 1 97.69 389 ILE A N 1
ATOM 3045 C CA . ILE A 1 389 ? 23.188 24.047 23.219 1 97.69 389 ILE A CA 1
ATOM 3046 C C . ILE A 1 389 ? 21.812 23.969 23.891 1 97.69 389 ILE A C 1
ATOM 3048 O O . ILE A 1 389 ? 21.078 23 23.719 1 97.69 389 ILE A O 1
ATOM 3052 N N . ASP A 1 390 ? 21.484 25.016 24.578 1 97.88 390 ASP A N 1
ATOM 3053 C CA . ASP A 1 390 ? 20.203 25.062 25.266 1 97.88 390 ASP A CA 1
ATOM 3054 C C . ASP A 1 390 ? 19.047 25 24.266 1 97.88 390 ASP A C 1
ATOM 3056 O O . ASP A 1 390 ? 18.047 24.328 24.516 1 97.88 390 ASP A O 1
ATOM 3060 N N . GLN A 1 391 ? 19.172 25.719 23.188 1 97.69 391 GLN A N 1
ATOM 3061 C CA . GLN A 1 391 ? 18.141 25.703 22.172 1 97.69 391 GLN A CA 1
ATOM 3062 C C . GLN A 1 391 ? 17.953 24.297 21.594 1 97.69 391 GLN A C 1
ATOM 3064 O O . GLN A 1 391 ? 16.828 23.859 21.359 1 97.69 391 GLN A O 1
ATOM 3069 N N . GLY A 1 392 ? 19.078 23.625 21.344 1 98.06 392 GLY A N 1
ATOM 3070 C CA . GLY A 1 392 ? 19 22.25 20.844 1 98.06 392 GLY A CA 1
ATOM 3071 C C . GLY A 1 392 ? 18.266 21.312 21.781 1 98.06 392 GLY A C 1
ATOM 3072 O O . GLY A 1 392 ? 17.422 20.531 21.344 1 98.06 392 GLY A O 1
ATOM 3073 N N . LEU A 1 393 ? 18.609 21.406 23 1 97.94 393 LEU A N 1
ATOM 3074 C CA . LEU A 1 393 ? 17.969 20.562 24 1 97.94 393 LEU A CA 1
ATOM 3075 C C . LEU A 1 393 ? 16.5 20.938 24.172 1 97.94 393 LEU A C 1
ATOM 3077 O O . LEU A 1 393 ? 15.656 20.062 24.359 1 97.94 393 LEU A O 1
ATOM 3081 N N . ASP A 1 394 ? 16.172 22.203 24.078 1 97.06 394 ASP A N 1
ATOM 3082 C CA . ASP A 1 394 ? 14.781 22.672 24.172 1 97.06 394 ASP A CA 1
ATOM 3083 C C . ASP A 1 394 ? 13.953 22.125 23 1 97.06 394 ASP A C 1
ATOM 3085 O O . ASP A 1 394 ? 12.773 21.828 23.156 1 97.06 394 ASP A O 1
ATOM 3089 N N . ILE A 1 395 ? 14.57 22.094 21.828 1 97.44 395 ILE A N 1
ATOM 3090 C CA . ILE A 1 395 ? 13.891 21.578 20.656 1 97.44 395 ILE A CA 1
ATOM 3091 C C . ILE A 1 395 ? 13.445 20.141 20.906 1 97.44 395 ILE A C 1
ATOM 3093 O O . ILE A 1 395 ? 12.305 19.766 20.625 1 97.44 395 ILE A O 1
ATOM 3097 N N . VAL A 1 396 ? 14.32 19.328 21.469 1 96.88 396 VAL A N 1
ATOM 3098 C CA . VAL A 1 396 ? 13.992 17.938 21.75 1 96.88 396 VAL A CA 1
ATOM 3099 C C . VAL A 1 396 ? 12.883 17.859 22.797 1 96.88 396 VAL A C 1
ATOM 3101 O O . VAL A 1 396 ? 11.953 17.047 22.656 1 96.88 396 VAL A O 1
ATOM 3104 N N . ARG A 1 397 ? 13.008 18.656 23.797 1 94.5 397 ARG A N 1
ATOM 3105 C CA . ARG A 1 397 ? 11.977 18.688 24.828 1 94.5 397 ARG A CA 1
ATOM 3106 C C . ARG A 1 397 ? 10.617 19.078 24.234 1 94.5 397 ARG A C 1
ATOM 3108 O O . ARG A 1 397 ? 9.594 18.469 24.578 1 94.5 397 ARG A O 1
ATOM 3115 N N . GLN A 1 398 ? 10.586 20.078 23.422 1 94 398 GLN A N 1
ATOM 3116 C CA . GLN A 1 398 ? 9.352 20.516 22.781 1 94 398 GLN A CA 1
ATOM 3117 C C . GLN A 1 398 ? 8.781 19.406 21.891 1 94 398 GLN A C 1
ATOM 3119 O O . GLN A 1 398 ? 7.566 19.234 21.812 1 94 398 GLN A O 1
ATOM 3124 N N . LEU A 1 399 ? 9.656 18.734 21.188 1 94.25 399 LEU A N 1
ATOM 3125 C CA . LEU A 1 399 ? 9.219 17.594 20.391 1 94.25 399 LEU A CA 1
ATOM 3126 C C . LEU A 1 399 ? 8.516 16.562 21.25 1 94.25 399 LEU A C 1
ATOM 3128 O O . LEU A 1 399 ? 7.441 16.078 20.906 1 94.25 399 LEU A O 1
ATOM 3132 N N . TRP A 1 400 ? 9.172 16.266 22.359 1 91.19 400 TRP A N 1
ATOM 3133 C CA . TRP A 1 400 ? 8.617 15.273 23.281 1 91.19 400 TRP A CA 1
ATOM 3134 C C . TRP A 1 400 ? 7.258 15.719 23.797 1 91.19 400 TRP A C 1
ATOM 3136 O O . TRP A 1 400 ? 6.316 14.922 23.859 1 91.19 400 TRP A O 1
ATOM 3146 N N . GLU A 1 401 ? 7.148 16.953 24.156 1 87.62 401 GLU A N 1
ATOM 3147 C CA . GLU A 1 401 ? 5.906 17.484 24.703 1 87.62 401 GLU A CA 1
ATOM 3148 C C . GLU A 1 401 ? 4.789 17.469 23.672 1 87.62 401 GLU A C 1
ATOM 3150 O O . GLU A 1 401 ? 3.621 17.281 24 1 87.62 401 GLU A O 1
ATOM 3155 N N . ALA A 1 402 ? 5.133 17.688 22.484 1 88.19 402 ALA A N 1
ATOM 3156 C CA . ALA A 1 402 ? 4.152 17.688 21.406 1 88.19 402 ALA A CA 1
ATOM 3157 C C . ALA A 1 402 ? 3.838 16.266 20.938 1 88.19 402 ALA A C 1
ATOM 3159 O O . ALA A 1 402 ? 2.977 16.062 20.078 1 88.19 402 ALA A O 1
ATOM 3160 N N . GLY A 1 403 ? 4.512 15.297 21.531 1 87.94 403 GLY A N 1
ATOM 3161 C CA . GLY A 1 403 ? 4.289 13.906 21.156 1 87.94 403 GLY A CA 1
ATOM 3162 C C . GLY A 1 403 ? 4.883 13.562 19.797 1 87.94 403 GLY A C 1
ATOM 3163 O O . GLY A 1 403 ? 4.285 12.805 19.031 1 87.94 403 GLY A O 1
ATOM 3164 N N . LEU A 1 404 ? 6.008 14.148 19.531 1 91.5 404 LEU A N 1
ATOM 3165 C CA . LEU A 1 404 ? 6.621 13.977 18.219 1 91.5 404 LEU A CA 1
ATOM 3166 C C . LEU A 1 404 ? 8.055 13.469 18.359 1 91.5 404 LEU A C 1
ATOM 3168 O O . LEU A 1 404 ? 8.641 13.531 19.438 1 91.5 404 LEU A O 1
ATOM 3172 N N . ALA A 1 405 ? 8.578 12.898 17.375 1 92.88 405 ALA A N 1
ATOM 3173 C CA . ALA A 1 405 ? 9.992 12.617 17.172 1 92.88 405 ALA A CA 1
ATOM 3174 C C . ALA A 1 405 ? 10.453 13.078 15.797 1 92.88 405 ALA A C 1
ATOM 3176 O O . ALA A 1 405 ? 9.719 12.938 14.812 1 92.88 405 ALA A O 1
ATOM 3177 N N . HIS A 1 406 ? 11.578 13.703 15.695 1 94.5 406 HIS A N 1
ATOM 3178 C CA . HIS A 1 406 ? 12.117 14.117 14.406 1 94.5 406 HIS A CA 1
ATOM 3179 C C . HIS A 1 406 ? 12.695 12.93 13.648 1 94.5 406 HIS A C 1
ATOM 3181 O O . HIS A 1 406 ? 12.531 12.828 12.43 1 94.5 406 HIS A O 1
ATOM 3187 N N . ARG A 1 407 ? 13.453 12.047 14.344 1 90.88 407 ARG A N 1
ATOM 3188 C CA . ARG A 1 407 ? 13.961 10.758 13.906 1 90.88 407 ARG A CA 1
ATOM 3189 C C . ARG A 1 407 ? 15.117 10.922 12.93 1 90.88 407 ARG A C 1
ATOM 3191 O O . ARG A 1 407 ? 15.625 9.938 12.375 1 90.88 407 ARG A O 1
ATOM 3198 N N . ASP A 1 408 ? 15.516 12.117 12.664 1 91.12 408 ASP A N 1
ATOM 3199 C CA . ASP A 1 408 ? 16.656 12.32 11.781 1 91.12 408 ASP A CA 1
ATOM 3200 C C . ASP A 1 408 ? 17.484 13.531 12.219 1 91.12 408 ASP A C 1
ATOM 3202 O O . ASP A 1 408 ? 17.828 14.383 11.391 1 91.12 408 ASP A O 1
ATOM 3206 N N . ILE A 1 409 ? 17.719 13.586 13.445 1 95.12 409 ILE A N 1
ATOM 3207 C CA . ILE A 1 409 ? 18.547 14.648 13.977 1 95.12 409 ILE A CA 1
ATOM 3208 C C . ILE A 1 409 ? 20.016 14.398 13.602 1 95.12 409 ILE A C 1
ATOM 3210 O O . ILE A 1 409 ? 20.609 13.398 14.008 1 95.12 409 ILE A O 1
ATOM 3214 N N . LYS A 1 410 ? 20.562 15.227 12.805 1 93.62 410 LYS A N 1
ATOM 3215 C CA . LYS A 1 410 ? 21.938 15.211 12.32 1 93.62 410 LYS A CA 1
ATOM 3216 C C . LYS A 1 410 ? 22.422 16.609 11.984 1 93.62 410 LYS A C 1
ATOM 3218 O O . LYS A 1 410 ? 21.625 17.547 11.891 1 93.62 410 LYS A O 1
ATOM 3223 N N . PRO A 1 411 ? 23.641 16.797 11.812 1 93.69 411 PRO A N 1
ATOM 3224 C CA . PRO A 1 411 ? 24.156 18.141 11.586 1 93.69 411 PRO A CA 1
ATOM 3225 C C . PRO A 1 411 ? 23.531 18.812 10.359 1 93.69 411 PRO A C 1
ATOM 3227 O O . PRO A 1 411 ? 23.219 20 10.398 1 93.69 411 PRO A O 1
ATOM 3230 N N . ALA A 1 412 ? 23.203 18.094 9.328 1 90.69 412 ALA A N 1
ATOM 3231 C CA . ALA A 1 412 ? 22.672 18.641 8.086 1 90.69 412 ALA A CA 1
ATOM 3232 C C . ALA A 1 412 ? 21.234 19.156 8.281 1 90.69 412 ALA A C 1
ATOM 3234 O O . ALA A 1 412 ? 20.75 19.953 7.484 1 90.69 412 ALA A O 1
ATOM 3235 N N . ASN A 1 413 ? 20.578 18.75 9.398 1 94.12 413 ASN A N 1
ATOM 3236 C CA . ASN A 1 413 ? 19.172 19.109 9.609 1 94.12 413 ASN A CA 1
ATOM 3237 C C . ASN A 1 413 ? 19.031 20.156 10.719 1 94.12 413 ASN A C 1
ATOM 3239 O O . ASN A 1 413 ? 17.906 20.422 11.172 1 94.12 413 ASN A O 1
ATOM 3243 N N . LEU A 1 414 ? 20.172 20.641 11.125 1 96.12 414 LEU A N 1
ATOM 3244 C CA . LEU A 1 414 ? 20.203 21.703 12.117 1 96.12 414 LEU A CA 1
ATOM 3245 C C . LEU A 1 414 ? 20.922 22.938 11.578 1 96.12 414 LEU A C 1
ATOM 3247 O O . LEU A 1 414 ? 22.125 22.891 11.328 1 96.12 414 LEU A O 1
ATOM 3251 N N . MET A 1 415 ? 20.141 24.016 11.492 1 95.44 415 MET A N 1
ATOM 3252 C CA . MET A 1 415 ? 20.672 25.234 10.898 1 95.44 415 MET A CA 1
ATOM 3253 C C . MET A 1 415 ? 20.719 26.375 11.93 1 95.44 415 MET A C 1
ATOM 3255 O O . MET A 1 415 ? 19.766 26.531 12.703 1 95.44 415 MET A O 1
ATOM 3259 N N . VAL A 1 416 ? 21.781 27.078 11.914 1 95.88 416 VAL A N 1
ATOM 3260 C CA . VAL A 1 416 ? 21.922 28.219 12.82 1 95.88 416 VAL A CA 1
ATOM 3261 C C . VAL A 1 416 ? 21.844 29.516 12.023 1 95.88 416 VAL A C 1
ATOM 3263 O O . VAL A 1 416 ? 22.609 29.719 11.078 1 95.88 416 VAL A O 1
ATOM 3266 N N . ARG A 1 417 ? 20.844 30.312 12.336 1 93.88 417 ARG A N 1
ATOM 3267 C CA . ARG A 1 417 ? 20.688 31.625 11.727 1 93.88 417 ARG A CA 1
ATOM 3268 C C . ARG A 1 417 ? 20.609 32.719 12.789 1 93.88 417 ARG A C 1
ATOM 3270 O O . ARG A 1 417 ? 19.656 32.75 13.578 1 93.88 417 ARG A O 1
ATOM 3277 N N . ASP A 1 418 ? 21.5 33.688 12.82 1 91.56 418 ASP A N 1
ATOM 3278 C CA . ASP A 1 418 ? 21.516 34.812 13.734 1 91.56 418 ASP A CA 1
ATOM 3279 C C . ASP A 1 418 ? 21.359 34.375 15.18 1 91.56 418 ASP A C 1
ATOM 3281 O O . ASP A 1 418 ? 20.547 34.906 15.93 1 91.56 418 ASP A O 1
ATOM 3285 N N . GLY A 1 419 ? 22.031 33.219 15.492 1 92.19 419 GLY A N 1
ATOM 3286 C CA . GLY A 1 419 ? 22.062 32.75 16.859 1 92.19 419 GLY A CA 1
ATOM 3287 C C . GLY A 1 419 ? 20.875 31.875 17.219 1 92.19 419 GLY A C 1
ATOM 3288 O O . GLY A 1 419 ? 20.719 31.453 18.359 1 92.19 419 GLY A O 1
ATOM 3289 N N . THR A 1 420 ? 20 31.641 16.312 1 95.31 420 THR A N 1
ATOM 3290 C CA . THR A 1 420 ? 18.844 30.797 16.547 1 95.31 420 THR A CA 1
ATOM 3291 C C . THR A 1 420 ? 18.984 29.469 15.812 1 95.31 420 THR A C 1
ATOM 3293 O O . THR A 1 420 ? 19.359 29.422 14.641 1 95.31 420 THR A O 1
ATOM 3296 N N . LEU A 1 421 ? 18.75 28.406 16.516 1 97 421 LEU A N 1
ATOM 3297 C CA . LEU A 1 421 ? 18.828 27.062 15.953 1 97 421 LEU A CA 1
ATOM 3298 C C . LEU A 1 421 ? 17.5 26.641 15.336 1 97 421 LEU A C 1
ATOM 3300 O O . LEU A 1 421 ? 16.453 26.75 15.984 1 97 421 LEU A O 1
ATOM 3304 N N . HIS A 1 422 ? 17.531 26.281 14.078 1 96.88 422 HIS A N 1
ATOM 3305 C CA . HIS A 1 422 ? 16.359 25.797 13.367 1 96.88 422 HIS A CA 1
ATOM 3306 C C . HIS A 1 422 ? 16.5 24.328 12.992 1 96.88 422 HIS A C 1
ATOM 3308 O O . HIS A 1 422 ? 17.609 23.859 12.719 1 96.88 422 HIS A O 1
ATOM 3314 N N . VAL A 1 423 ? 15.461 23.625 13.062 1 96.38 423 VAL A N 1
ATOM 3315 C CA . VAL A 1 423 ? 15.445 22.234 12.648 1 96.38 423 VAL A CA 1
ATOM 3316 C C . VAL A 1 423 ? 14.727 22.094 11.312 1 96.38 423 VAL A C 1
ATOM 3318 O O . VAL A 1 423 ? 13.633 22.641 11.125 1 96.38 423 VAL A O 1
ATOM 3321 N N . ILE A 1 424 ? 15.375 21.422 10.375 1 93.12 424 ILE A N 1
ATOM 3322 C CA . ILE A 1 424 ? 14.789 21.297 9.047 1 93.12 424 ILE A CA 1
ATOM 3323 C C . ILE A 1 424 ? 14.602 19.812 8.711 1 93.12 424 ILE A C 1
ATOM 3325 O O . ILE A 1 424 ? 15.031 18.938 9.477 1 93.12 424 ILE A O 1
ATOM 3329 N N . ASP A 1 425 ? 13.906 19.453 7.664 1 89.19 425 ASP A N 1
ATOM 3330 C CA . ASP A 1 425 ? 13.664 18.125 7.109 1 89.19 425 ASP A CA 1
ATOM 3331 C C . ASP A 1 425 ? 12.812 17.281 8.055 1 89.19 425 ASP A C 1
ATOM 3333 O O . ASP A 1 425 ? 13.344 16.5 8.859 1 89.19 425 ASP A O 1
ATOM 3337 N N . SER A 1 426 ? 11.594 17.328 7.926 1 89 426 SER A N 1
ATOM 3338 C CA . SER A 1 426 ? 10.648 16.609 8.781 1 89 426 SER A CA 1
ATOM 3339 C C . SER A 1 426 ? 10.117 15.352 8.102 1 89 426 SER A C 1
ATOM 3341 O O . SER A 1 426 ? 9.078 14.82 8.484 1 89 426 SER A O 1
ATOM 3343 N N . ALA A 1 427 ? 10.82 14.875 7.102 1 85.44 427 ALA A N 1
ATOM 3344 C CA . ALA A 1 427 ? 10.336 13.781 6.27 1 85.44 427 ALA A CA 1
ATOM 3345 C C . ALA A 1 427 ? 10.188 12.5 7.086 1 85.44 427 ALA A C 1
ATOM 3347 O O . ALA A 1 427 ? 9.312 11.672 6.805 1 85.44 427 ALA A O 1
ATOM 3348 N N . PHE A 1 428 ? 10.992 12.391 8.141 1 86.25 428 PHE A N 1
ATOM 3349 C CA . PHE A 1 428 ? 10.977 11.148 8.906 1 86.25 428 PHE A CA 1
ATOM 3350 C C . PHE A 1 428 ? 10.242 11.344 10.227 1 86.25 428 PHE A C 1
ATOM 3352 O O . PHE A 1 428 ? 10.172 10.43 11.047 1 86.25 428 PHE A O 1
ATOM 3359 N N . GLY A 1 429 ? 9.766 12.508 10.367 1 90.06 429 GLY A N 1
ATOM 3360 C CA . GLY A 1 429 ? 9.07 12.781 11.617 1 90.06 429 GLY A CA 1
ATOM 3361 C C . GLY A 1 429 ? 7.938 11.82 11.898 1 90.06 429 GLY A C 1
ATOM 3362 O O . GLY A 1 429 ? 7.367 11.234 10.977 1 90.06 429 GLY A O 1
ATOM 3363 N N . GLN A 1 430 ? 7.684 11.672 13.141 1 89.69 430 GLN A N 1
ATOM 3364 C CA . GLN A 1 430 ? 6.621 10.75 13.539 1 89.69 430 GLN A CA 1
ATOM 3365 C C . GLN A 1 430 ? 5.781 11.328 14.672 1 89.69 430 GLN A C 1
ATOM 3367 O O . GLN A 1 430 ? 6.32 11.938 15.602 1 89.69 430 GLN A O 1
ATOM 3372 N N . VAL A 1 431 ? 4.473 11.109 14.492 1 88.69 431 VAL A N 1
ATOM 3373 C CA . VAL A 1 431 ? 3.543 11.5 15.547 1 88.69 431 VAL A CA 1
ATOM 3374 C C . VAL A 1 431 ? 3.297 10.312 16.484 1 88.69 431 VAL A C 1
ATOM 3376 O O . VAL A 1 431 ? 3.051 9.195 16.016 1 88.69 431 VAL A O 1
ATOM 3379 N N . ARG A 1 432 ? 3.426 10.547 17.703 1 86.62 432 ARG A N 1
ATOM 3380 C CA . ARG A 1 432 ? 3.221 9.539 18.75 1 86.62 432 ARG A CA 1
ATOM 3381 C C . ARG A 1 432 ? 4.184 8.367 18.562 1 86.62 432 ARG A C 1
ATOM 3383 O O . ARG A 1 432 ? 3.756 7.219 18.453 1 86.62 432 ARG A O 1
ATOM 3390 N N . PRO A 1 433 ? 5.434 8.719 18.5 1 84.94 433 PRO A N 1
ATOM 3391 C CA . PRO A 1 433 ? 6.453 7.676 18.391 1 84.94 433 PRO A CA 1
ATOM 3392 C C . PRO A 1 433 ? 6.625 6.871 19.672 1 84.94 433 PRO A C 1
ATOM 3394 O O . PRO A 1 433 ? 6.07 7.234 20.703 1 84.94 433 PRO A O 1
ATOM 3397 N N . SER A 1 434 ? 7.359 5.793 19.516 1 79.5 434 SER A N 1
ATOM 3398 C CA . SER A 1 434 ? 7.754 5.055 20.719 1 79.5 434 SER A CA 1
ATOM 3399 C C . SER A 1 434 ? 8.75 5.852 21.562 1 79.5 434 SER A C 1
ATOM 3401 O O . SER A 1 434 ? 9.445 6.723 21.031 1 79.5 434 SER A O 1
ATOM 3403 N N . PRO A 1 435 ? 8.828 5.539 22.828 1 80.69 435 PRO A N 1
ATOM 3404 C CA . PRO A 1 435 ? 9.742 6.27 23.703 1 80.69 435 PRO A CA 1
ATOM 3405 C C . PRO A 1 435 ? 11.203 6.141 23.281 1 80.69 435 PRO A C 1
ATOM 3407 O O . PRO A 1 435 ? 11.969 7.102 23.391 1 80.69 435 PRO A O 1
ATOM 3410 N N . TRP A 1 436 ? 11.539 5.055 22.828 1 83.06 436 TRP A N 1
ATOM 3411 C CA . TRP A 1 436 ? 12.945 4.891 22.469 1 83.06 436 TRP A CA 1
ATOM 3412 C C . TRP A 1 436 ? 13.305 5.738 21.25 1 83.06 436 TRP A C 1
ATOM 3414 O O . TRP A 1 436 ? 14.43 6.23 21.141 1 83.06 436 TRP A O 1
ATOM 3424 N N . ARG A 1 437 ? 12.336 5.957 20.406 1 85.62 437 ARG A N 1
ATOM 3425 C CA . ARG A 1 437 ? 12.594 6.812 19.25 1 85.62 437 ARG A CA 1
ATOM 3426 C C . ARG A 1 437 ? 12.805 8.258 19.672 1 85.62 437 ARG A C 1
ATOM 3428 O O . ARG A 1 437 ? 13.633 8.969 19.094 1 85.62 437 ARG A O 1
ATOM 3435 N N . GLN A 1 438 ? 12.008 8.602 20.594 1 90 438 GLN A N 1
ATOM 3436 C CA . GLN A 1 438 ? 12.203 9.938 21.156 1 90 438 GLN A CA 1
ATOM 3437 C C . GLN A 1 438 ? 13.555 10.062 21.844 1 90 438 GLN A C 1
ATOM 3439 O O . GLN A 1 438 ? 14.234 11.078 21.719 1 90 438 GLN A O 1
ATOM 3444 N N . ALA A 1 439 ? 13.875 9.008 22.516 1 90.88 439 ALA A N 1
ATOM 3445 C CA . ALA A 1 439 ? 15.148 8.992 23.219 1 90.88 439 ALA A CA 1
ATOM 3446 C C . ALA A 1 439 ? 16.312 9.094 22.25 1 90.88 439 ALA A C 1
ATOM 3448 O O . ALA A 1 439 ? 17.328 9.742 22.547 1 90.88 439 ALA A O 1
ATOM 3449 N N . VAL A 1 440 ? 16.156 8.484 21.156 1 92.31 440 VAL A N 1
ATOM 3450 C CA . VAL A 1 440 ? 17.203 8.531 20.141 1 92.31 440 VAL A CA 1
ATOM 3451 C C . VAL A 1 440 ? 17.422 9.969 19.672 1 92.31 440 VAL A C 1
ATOM 3453 O O . VAL A 1 440 ? 18.547 10.383 19.406 1 92.31 440 VAL A O 1
ATOM 3456 N N . ASP A 1 441 ? 16.328 10.711 19.516 1 95.5 441 ASP A N 1
ATOM 3457 C CA . ASP A 1 441 ? 16.438 12.117 19.125 1 95.5 441 ASP A CA 1
ATOM 3458 C C . ASP A 1 441 ? 17.281 12.898 20.125 1 95.5 441 ASP A C 1
ATOM 3460 O O . ASP A 1 441 ? 18.078 13.75 19.75 1 95.5 441 ASP A O 1
ATOM 3464 N N . LEU A 1 442 ? 17.094 12.602 21.406 1 96.31 442 LEU A N 1
ATOM 3465 C CA . LEU A 1 442 ? 17.891 13.258 22.438 1 96.31 442 LEU A CA 1
ATOM 3466 C C . LEU A 1 442 ? 19.359 12.875 22.344 1 96.31 442 LEU A C 1
ATOM 3468 O O . LEU A 1 442 ? 20.234 13.734 22.375 1 96.31 442 LEU A O 1
ATOM 3472 N N . GLY A 1 443 ? 19.578 11.594 22.234 1 96.25 443 GLY A N 1
ATOM 3473 C CA . GLY A 1 443 ? 20.953 11.133 22.078 1 96.25 443 GLY A CA 1
ATOM 3474 C C . GLY A 1 443 ? 21.656 11.766 20.891 1 96.25 443 GLY A C 1
ATOM 3475 O O . GLY A 1 443 ? 22.766 12.289 21.031 1 96.25 443 GLY A O 1
ATOM 3476 N N . ASN A 1 444 ? 21 11.766 19.75 1 96.81 444 ASN A N 1
ATOM 3477 C CA . ASN A 1 444 ? 21.594 12.328 18.547 1 96.81 444 ASN A CA 1
ATOM 3478 C C . ASN A 1 444 ? 21.812 13.836 18.688 1 96.81 444 ASN A C 1
ATOM 3480 O O . ASN A 1 444 ? 22.812 14.375 18.203 1 96.81 444 ASN A O 1
ATOM 3484 N N . MET A 1 445 ? 20.875 14.508 19.281 1 98 445 MET A N 1
ATOM 3485 C CA . MET A 1 445 ? 21.016 15.945 19.484 1 98 445 MET A CA 1
ATOM 3486 C C . MET A 1 445 ? 22.234 16.234 20.359 1 98 445 MET A C 1
ATOM 3488 O O . MET A 1 445 ? 23.047 17.109 20.031 1 98 445 MET A O 1
ATOM 3492 N N . MET A 1 446 ? 22.406 15.508 21.422 1 97.44 446 MET A N 1
ATOM 3493 C CA . MET A 1 446 ? 23.531 15.711 22.312 1 97.44 446 MET A CA 1
ATOM 3494 C C . MET A 1 446 ? 24.859 15.445 21.594 1 97.44 446 MET A C 1
ATOM 3496 O O . MET A 1 446 ? 25.828 16.172 21.766 1 97.44 446 MET A O 1
ATOM 3500 N N . LEU A 1 447 ? 24.828 14.414 20.828 1 96.5 447 LEU A N 1
ATOM 3501 C CA . LEU A 1 447 ? 26.016 14.078 20.062 1 96.5 447 LEU A CA 1
ATOM 3502 C C . LEU A 1 447 ? 26.359 15.203 19.094 1 96.5 447 LEU A C 1
ATOM 3504 O O . LEU A 1 447 ? 27.531 15.578 18.969 1 96.5 447 LEU A O 1
ATOM 3508 N N . VAL A 1 448 ? 25.328 15.742 18.359 1 96.56 448 VAL A N 1
ATOM 3509 C CA . VAL A 1 448 ? 25.547 16.797 17.375 1 96.56 448 VAL A CA 1
ATOM 3510 C C . VAL A 1 448 ? 26.078 18.047 18.078 1 96.56 448 VAL A C 1
ATOM 3512 O O . VAL A 1 448 ? 27.016 18.688 17.609 1 96.56 448 VAL A O 1
ATOM 3515 N N . LEU A 1 449 ? 25.5 18.391 19.219 1 96.69 449 LEU A N 1
ATOM 3516 C CA . LEU A 1 449 ? 25.891 19.578 19.953 1 96.69 449 LEU A CA 1
ATOM 3517 C C . LEU A 1 449 ? 27.312 19.453 20.484 1 96.69 449 LEU A C 1
ATOM 3519 O O . LEU A 1 449 ? 28.047 20.438 20.578 1 96.69 449 LEU A O 1
ATOM 3523 N N . ALA A 1 450 ? 27.75 18.234 20.75 1 95.94 450 ALA A N 1
ATOM 3524 C CA . ALA A 1 450 ? 29.078 17.984 21.328 1 95.94 450 ALA A CA 1
ATOM 3525 C C . ALA A 1 450 ? 30.141 17.938 20.234 1 95.94 450 ALA A C 1
ATOM 3527 O O . ALA A 1 450 ? 31.344 18.031 20.531 1 95.94 450 ALA A O 1
ATOM 3528 N N . LEU A 1 451 ? 29.766 17.844 19 1 93.12 451 LEU A N 1
ATOM 3529 C CA . LEU A 1 451 ? 30.719 17.766 17.906 1 93.12 451 LEU A CA 1
ATOM 3530 C C . LEU A 1 451 ? 31.656 18.969 17.906 1 93.12 451 LEU A C 1
ATOM 3532 O O . LEU A 1 451 ? 32.844 18.828 17.625 1 93.12 451 LEU A O 1
ATOM 3536 N N . ARG A 1 452 ? 31.141 20.141 18.219 1 89 452 ARG A N 1
ATOM 3537 C CA . ARG A 1 452 ? 31.953 21.344 18.156 1 89 452 ARG A CA 1
ATOM 3538 C C . ARG A 1 452 ? 32.219 21.906 19.547 1 89 452 ARG A C 1
ATOM 3540 O O . ARG A 1 452 ? 32.688 23.031 19.703 1 89 452 ARG A O 1
ATOM 3547 N N . THR A 1 453 ? 31.812 21.188 20.531 1 93.25 453 THR A N 1
ATOM 3548 C CA . THR A 1 453 ? 32.062 21.578 21.922 1 93.25 453 THR A CA 1
ATOM 3549 C C . THR A 1 453 ? 32.688 20.438 22.703 1 93.25 453 THR A C 1
ATOM 3551 O O . THR A 1 453 ? 33.781 19.969 22.375 1 93.25 453 THR A O 1
ATOM 3554 N N . ASP A 1 454 ? 32.062 20 23.75 1 92.06 454 ASP A N 1
ATOM 3555 C CA . ASP A 1 454 ? 32.5 18.844 24.516 1 92.06 454 ASP A CA 1
ATOM 3556 C C . ASP A 1 454 ? 31.328 18.141 25.203 1 92.06 454 ASP A C 1
ATOM 3558 O O . ASP A 1 454 ? 30.297 18.766 25.469 1 92.06 454 ASP A O 1
ATOM 3562 N N . ALA A 1 455 ? 31.5 16.938 25.406 1 95.5 455 ALA A N 1
ATOM 3563 C CA . ALA A 1 455 ? 30.453 16.078 25.953 1 95.5 455 ALA A CA 1
ATOM 3564 C C . ALA A 1 455 ? 30.062 16.516 27.359 1 95.5 455 ALA A C 1
ATOM 3566 O O . ALA A 1 455 ? 28.891 16.453 27.734 1 95.5 455 ALA A O 1
ATOM 3567 N N . GLU A 1 456 ? 31.047 16.953 28.141 1 96.19 456 GLU A N 1
ATOM 3568 C CA . GLU A 1 456 ? 30.797 17.328 29.516 1 96.19 456 GLU A CA 1
ATOM 3569 C C . GLU A 1 456 ? 29.891 18.562 29.594 1 96.19 456 GLU A C 1
ATOM 3571 O O . GLU A 1 456 ? 28.953 18.609 30.391 1 96.19 456 GLU A O 1
ATOM 3576 N N . ARG A 1 457 ? 30.203 19.484 28.766 1 96.06 457 ARG A N 1
ATOM 3577 C CA . ARG A 1 457 ? 29.422 20.734 28.719 1 96.06 457 ARG A CA 1
ATOM 3578 C C . ARG A 1 457 ? 27.984 20.453 28.297 1 96.06 457 ARG A C 1
ATOM 3580 O O . ARG A 1 457 ? 27.047 20.984 28.906 1 96.06 457 ARG A O 1
ATOM 3587 N N . VAL A 1 458 ? 27.781 19.734 27.312 1 97.56 458 VAL A N 1
ATOM 3588 C CA . VAL A 1 458 ? 26.453 19.406 26.812 1 97.56 458 VAL A CA 1
ATOM 3589 C C . VAL A 1 458 ? 25.688 18.578 27.859 1 97.56 458 VAL A C 1
ATOM 3591 O O . VAL A 1 458 ? 24.5 18.797 28.078 1 97.56 458 VAL A O 1
ATOM 3594 N N . TYR A 1 459 ? 26.422 17.641 28.484 1 97.31 459 TYR A N 1
ATOM 3595 C CA . TYR A 1 459 ? 25.812 16.797 29.5 1 97.31 459 TYR A CA 1
ATOM 3596 C C . TYR A 1 459 ? 25.297 17.625 30.672 1 97.31 459 TYR A C 1
ATOM 3598 O O . TYR A 1 459 ? 24.188 17.406 31.172 1 97.31 459 TYR A O 1
ATOM 3606 N N . GLU A 1 460 ? 26.047 18.562 31.141 1 96.44 460 GLU A N 1
ATOM 3607 C CA . GLU A 1 460 ? 25.656 19.422 32.25 1 96.44 460 GLU A CA 1
ATOM 3608 C C . GLU A 1 460 ? 24.391 20.203 31.938 1 96.44 460 GLU A C 1
ATOM 3610 O O . GLU A 1 460 ? 23.484 20.312 32.781 1 96.44 460 GLU A O 1
ATOM 3615 N N . ARG A 1 461 ? 24.328 20.672 30.766 1 96.94 461 ARG A N 1
ATOM 3616 C CA . ARG A 1 461 ? 23.156 21.453 30.359 1 96.94 461 ARG A CA 1
ATOM 3617 C C . ARG A 1 461 ? 21.953 20.547 30.109 1 96.94 461 ARG A C 1
ATOM 3619 O O . ARG A 1 461 ? 20.812 20.938 30.344 1 96.94 461 ARG A O 1
ATOM 3626 N N . ALA A 1 462 ? 22.203 19.375 29.594 1 97.5 462 ALA A N 1
ATOM 3627 C CA . ALA A 1 462 ? 21.141 18.391 29.359 1 97.5 462 ALA A CA 1
ATOM 3628 C C . ALA A 1 462 ? 20.484 17.969 30.672 1 97.5 462 ALA A C 1
ATOM 3630 O O . ALA A 1 462 ? 19.281 17.734 30.734 1 97.5 462 ALA A O 1
ATOM 3631 N N . THR A 1 463 ? 21.281 17.844 31.781 1 96.25 463 THR A N 1
ATOM 3632 C CA . THR A 1 463 ? 20.766 17.391 33.062 1 96.25 463 THR A CA 1
ATOM 3633 C C . THR A 1 463 ? 19.859 18.453 33.688 1 96.25 463 THR A C 1
ATOM 3635 O O . THR A 1 463 ? 19.094 18.156 34.625 1 96.25 463 THR A O 1
ATOM 3638 N N . ALA A 1 464 ? 19.891 19.641 33.188 1 95.25 464 ALA A N 1
ATOM 3639 C CA . ALA A 1 464 ? 19 20.703 33.656 1 95.25 464 ALA A CA 1
ATOM 3640 C C . ALA A 1 464 ? 17.625 20.578 33.031 1 95.25 464 ALA A C 1
ATOM 3642 O O . ALA A 1 464 ? 16.641 21.078 33.562 1 95.25 464 ALA A O 1
ATOM 3643 N N . LYS A 1 465 ? 17.531 19.891 31.938 1 94.94 465 LYS A N 1
ATOM 3644 C CA . LYS A 1 465 ? 16.297 19.875 31.188 1 94.94 465 LYS A CA 1
ATOM 3645 C C . LYS A 1 465 ? 15.703 18.469 31.125 1 94.94 465 LYS A C 1
ATOM 3647 O O . LYS A 1 465 ? 14.508 18.297 30.906 1 94.94 465 LYS A O 1
ATOM 3652 N N . PHE A 1 466 ? 16.531 17.516 31.328 1 95.44 466 PHE A N 1
ATOM 3653 C CA . PHE A 1 466 ? 16.094 16.109 31.266 1 95.44 466 PHE A CA 1
ATOM 3654 C C . PHE A 1 466 ? 16.547 15.359 32.5 1 95.44 466 PHE A C 1
ATOM 3656 O O . PHE A 1 466 ? 17.562 15.703 33.125 1 95.44 466 PHE A O 1
ATOM 3663 N N . THR A 1 467 ? 15.773 14.352 32.875 1 93.12 467 THR A N 1
ATOM 3664 C CA . THR A 1 467 ? 16.172 13.5 34 1 93.12 467 THR A CA 1
ATOM 3665 C C . THR A 1 467 ? 17.344 12.594 33.594 1 93.12 467 THR A C 1
ATOM 3667 O O . THR A 1 467 ? 17.531 12.32 32.406 1 93.12 467 THR A O 1
ATOM 3670 N N . VAL A 1 468 ? 18.078 12.195 34.531 1 93.25 468 VAL A N 1
ATOM 3671 C CA . VAL A 1 468 ? 19.219 11.328 34.281 1 93.25 468 VAL A CA 1
ATOM 3672 C C . VAL A 1 468 ? 18.75 10.031 33.625 1 93.25 468 VAL A C 1
ATOM 3674 O O . VAL A 1 468 ? 19.422 9.492 32.75 1 93.25 468 VAL A O 1
ATOM 3677 N N . ASP A 1 469 ? 17.594 9.594 33.969 1 89.69 469 ASP A N 1
ATOM 3678 C CA . ASP A 1 469 ? 17.047 8.375 33.406 1 89.69 469 ASP A CA 1
ATOM 3679 C C . ASP A 1 469 ? 16.734 8.547 31.922 1 89.69 469 ASP A C 1
ATOM 3681 O O . ASP A 1 469 ? 16.922 7.625 31.125 1 89.69 469 ASP A O 1
ATOM 3685 N N . GLU A 1 470 ? 16.234 9.68 31.609 1 91.5 470 GLU A N 1
ATOM 3686 C CA . GLU A 1 470 ? 15.945 9.977 30.219 1 91.5 470 GLU A CA 1
ATOM 3687 C C . GLU A 1 470 ? 17.219 10 29.375 1 91.5 470 GLU A C 1
ATOM 3689 O O . GLU A 1 470 ? 17.234 9.516 28.234 1 91.5 470 GLU A O 1
ATOM 3694 N N . ILE A 1 471 ? 18.266 10.531 29.922 1 94.88 471 ILE A N 1
ATOM 3695 C CA . ILE A 1 471 ? 19.547 10.625 29.219 1 94.88 471 ILE A CA 1
ATOM 3696 C C . ILE A 1 471 ? 20.156 9.234 29.078 1 94.88 471 ILE A C 1
ATOM 3698 O O . ILE A 1 471 ? 20.703 8.891 28.031 1 94.88 471 ILE A O 1
ATOM 3702 N N . VAL A 1 472 ? 20.031 8.445 30.141 1 91.94 472 VAL A N 1
ATOM 3703 C CA . VAL A 1 472 ? 20.547 7.078 30.094 1 91.94 472 VAL A CA 1
ATOM 3704 C C . VAL A 1 472 ? 19.812 6.293 29 1 91.94 472 VAL A C 1
ATOM 3706 O O . VAL A 1 472 ? 20.422 5.555 28.234 1 91.94 472 VAL A O 1
ATOM 3709 N N . GLU A 1 473 ? 18.547 6.453 28.938 1 89.44 473 GLU A N 1
ATOM 3710 C CA . GLU A 1 473 ? 17.75 5.781 27.922 1 89.44 473 GLU A CA 1
ATOM 3711 C C . GLU A 1 473 ? 18.156 6.234 26.516 1 89.44 473 GLU A C 1
ATOM 3713 O O . GLU A 1 473 ? 18.156 5.434 25.578 1 89.44 473 GLU A O 1
ATOM 3718 N N . ALA A 1 474 ? 18.406 7.504 26.375 1 93 474 ALA A N 1
ATOM 3719 C CA . ALA A 1 474 ? 18.812 8.055 25.094 1 93 474 ALA A CA 1
ATOM 3720 C C . ALA A 1 474 ? 20.078 7.383 24.578 1 93 474 ALA A C 1
ATOM 3722 O O . ALA A 1 474 ? 20.156 7.016 23.391 1 93 474 ALA A O 1
ATOM 3723 N N . PHE A 1 475 ? 21.031 7.172 25.391 1 92.81 475 PHE A N 1
ATOM 3724 C CA . PHE A 1 475 ? 22.312 6.613 24.953 1 92.81 475 PHE A CA 1
ATOM 3725 C C . PHE A 1 475 ? 22.266 5.09 24.953 1 92.81 475 PHE A C 1
ATOM 3727 O O . PHE A 1 475 ? 23.125 4.438 24.359 1 92.81 475 PHE A O 1
ATOM 3734 N N . ALA A 1 476 ? 21.219 4.57 25.625 1 88.12 476 ALA A N 1
ATOM 3735 C CA . ALA A 1 476 ? 20.953 3.141 25.453 1 88.12 476 ALA A CA 1
ATOM 3736 C C . ALA A 1 476 ? 20.375 2.844 24.078 1 88.12 476 ALA A C 1
ATOM 3738 O O . ALA A 1 476 ? 20.625 1.788 23.5 1 88.12 476 ALA A O 1
ATOM 3739 N N . ALA A 1 477 ? 19.594 3.775 23.641 1 87.31 477 ALA A N 1
ATOM 3740 C CA . ALA A 1 477 ? 18.891 3.588 22.375 1 87.31 477 ALA A CA 1
ATOM 3741 C C . ALA A 1 477 ? 19.734 4.035 21.203 1 87.31 477 ALA A C 1
ATOM 3743 O O . ALA A 1 477 ? 19.547 3.57 20.078 1 87.31 477 ALA A O 1
ATOM 3744 N N . THR A 1 478 ? 20.594 4.977 21.453 1 88.31 478 THR A N 1
ATOM 3745 C CA . THR A 1 478 ? 21.391 5.555 20.375 1 88.31 478 THR A CA 1
ATOM 3746 C C . THR A 1 478 ? 22.688 4.766 20.172 1 88.31 478 THR A C 1
ATOM 3748 O O . THR A 1 478 ? 23.656 4.961 20.906 1 88.31 478 THR A O 1
ATOM 3751 N N . ARG A 1 479 ? 22.641 3.824 19.281 1 78.94 479 ARG A N 1
ATOM 3752 C CA . ARG A 1 479 ? 23.844 3.047 18.969 1 78.94 479 ARG A CA 1
ATOM 3753 C C . ARG A 1 479 ? 23.828 2.568 17.531 1 78.94 479 ARG A C 1
ATOM 3755 O O . ARG A 1 479 ? 22.75 2.385 16.938 1 78.94 479 ARG A O 1
ATOM 3762 N N . GLY A 1 480 ? 25.031 2.492 16.969 1 76 480 GLY A N 1
ATOM 3763 C CA . GLY A 1 480 ? 25.234 1.891 15.664 1 76 480 GLY A CA 1
ATOM 3764 C C . GLY A 1 480 ? 24.219 2.357 14.633 1 76 480 GLY A C 1
ATOM 3765 O O . GLY A 1 480 ? 24.281 3.496 14.172 1 76 480 GLY A O 1
ATOM 3766 N N . LEU A 1 481 ? 23.016 1.646 14.617 1 74.06 481 LEU A N 1
ATOM 3767 C CA . LEU A 1 481 ? 22.047 1.756 13.539 1 74.06 481 LEU A CA 1
ATOM 3768 C C . LEU A 1 481 ? 21.156 2.988 13.719 1 74.06 481 LEU A C 1
ATOM 3770 O O . LEU A 1 481 ? 20.578 3.492 12.758 1 74.06 481 LEU A O 1
ATOM 3774 N N . THR A 1 482 ? 21.078 3.547 14.914 1 83.75 482 THR A N 1
ATOM 3775 C CA . THR A 1 482 ? 20.156 4.656 15.164 1 83.75 482 THR A CA 1
ATOM 3776 C C . THR A 1 482 ? 20.891 5.988 15.086 1 83.75 482 THR A C 1
ATOM 3778 O O . THR A 1 482 ? 20.281 7.051 15.219 1 83.75 482 THR A O 1
ATOM 3781 N N . MET A 1 483 ? 22.188 5.898 14.836 1 87.81 483 MET A N 1
ATOM 3782 C CA . MET A 1 483 ? 22.984 7.105 14.617 1 87.81 483 MET A CA 1
ATOM 3783 C C . MET A 1 483 ? 23.125 7.406 13.125 1 87.81 483 MET A C 1
ATOM 3785 O O . MET A 1 483 ? 23.547 6.547 12.352 1 87.81 483 MET A O 1
ATOM 3789 N N . PRO A 1 484 ? 22.688 8.562 12.766 1 88.06 484 PRO A N 1
ATOM 3790 C CA . PRO A 1 484 ? 22.812 8.898 11.344 1 88.06 484 PRO A CA 1
ATOM 3791 C C . PRO A 1 484 ? 24.234 8.75 10.82 1 88.06 484 PRO A C 1
ATOM 3793 O O . PRO A 1 484 ? 25.188 9.055 11.539 1 88.06 484 PRO A O 1
ATOM 3796 N N . SER A 1 485 ? 24.438 8.422 9.617 1 84.5 485 SER A N 1
ATOM 3797 C CA . SER A 1 485 ? 25.734 8.164 9.008 1 84.5 485 SER A CA 1
ATOM 3798 C C . SER A 1 485 ? 26.594 9.422 8.977 1 84.5 485 SER A C 1
ATOM 3800 O O . SER A 1 485 ? 27.812 9.359 9.172 1 84.5 485 SER A O 1
ATOM 3802 N N . GLN A 1 486 ? 25.969 10.508 8.703 1 86.75 486 GLN A N 1
ATOM 3803 C CA . GLN A 1 486 ? 26.719 11.766 8.664 1 86.75 486 GLN A CA 1
ATOM 3804 C C . GLN A 1 486 ? 27.344 12.078 10.016 1 86.75 486 GLN A C 1
ATOM 3806 O O . GLN A 1 486 ? 28.484 12.539 10.086 1 86.75 486 GLN A O 1
ATOM 3811 N N . LEU A 1 487 ? 26.609 11.852 11.023 1 90.5 487 LEU A N 1
ATOM 3812 C CA . LEU A 1 487 ? 27.078 12.102 12.375 1 90.5 487 LEU A CA 1
ATOM 3813 C C . LEU A 1 487 ? 28.25 11.18 12.719 1 90.5 487 LEU A C 1
ATOM 3815 O O . LEU A 1 487 ? 29.25 11.625 13.273 1 90.5 487 LEU A O 1
ATOM 3819 N N . ARG A 1 488 ? 28.125 9.977 12.328 1 90.25 488 ARG A N 1
ATOM 3820 C CA . ARG A 1 488 ? 29.203 9.016 12.57 1 90.25 488 ARG A CA 1
ATOM 3821 C C . ARG A 1 488 ? 30.469 9.398 11.805 1 90.25 488 ARG A C 1
ATOM 3823 O O . ARG A 1 488 ? 31.562 9.328 12.344 1 90.25 488 ARG A O 1
ATOM 3830 N N . ALA A 1 489 ? 30.234 9.789 10.594 1 89.44 489 ALA A N 1
ATOM 3831 C CA . ALA A 1 489 ? 31.359 10.188 9.758 1 89.44 489 ALA A CA 1
ATOM 3832 C C . ALA A 1 489 ? 32.062 11.414 10.328 1 89.44 489 ALA A C 1
ATOM 3834 O O . ALA A 1 489 ? 33.312 11.484 10.328 1 89.44 489 ALA A O 1
ATOM 3835 N N . MET A 1 490 ? 31.344 12.328 10.797 1 91.44 490 MET A N 1
ATOM 3836 C CA . MET A 1 490 ? 31.906 13.555 11.336 1 91.44 490 MET A CA 1
ATOM 3837 C C . MET A 1 490 ? 32.625 13.289 12.656 1 91.44 490 MET A C 1
ATOM 3839 O O . MET A 1 490 ? 33.656 13.898 12.938 1 91.44 490 MET A O 1
ATOM 3843 N N . MET A 1 491 ? 32.094 12.398 13.422 1 91.31 491 MET A N 1
ATOM 3844 C CA . MET A 1 491 ? 32.75 12.016 14.672 1 91.31 491 MET A CA 1
ATOM 3845 C C . MET A 1 491 ? 34.062 11.32 14.391 1 91.31 491 MET A C 1
ATOM 3847 O O . MET A 1 491 ? 35.062 11.594 15.062 1 91.31 491 MET A O 1
ATOM 3851 N N . ARG A 1 492 ? 34.094 10.531 13.398 1 90.62 492 ARG A N 1
ATOM 3852 C CA . ARG A 1 492 ? 35.312 9.836 13.016 1 90.62 492 ARG A CA 1
ATOM 3853 C C . ARG A 1 492 ? 36.344 10.82 12.477 1 90.62 492 ARG A C 1
ATOM 3855 O O . ARG A 1 492 ? 37.531 10.688 12.758 1 90.62 492 ARG A O 1
ATOM 3862 N N . ALA A 1 493 ? 35.875 11.688 11.695 1 91.75 493 ALA A N 1
ATOM 3863 C CA . ALA A 1 493 ? 36.781 12.68 11.109 1 91.75 493 ALA A CA 1
ATOM 3864 C C . ALA A 1 493 ? 37.438 13.523 12.188 1 91.75 493 ALA A C 1
ATOM 3866 O O . ALA A 1 493 ? 38.594 13.953 12.023 1 91.75 493 ALA A O 1
ATOM 3867 N N . ARG A 1 494 ? 36.781 13.742 13.258 1 90.06 494 ARG A N 1
ATOM 3868 C CA . ARG A 1 494 ? 37.312 14.562 14.336 1 90.06 494 ARG A CA 1
ATOM 3869 C C . ARG A 1 494 ? 37.969 13.703 15.406 1 90.06 494 ARG A C 1
ATOM 3871 O O . ARG A 1 494 ? 38.406 14.211 16.453 1 90.06 494 ARG A O 1
ATOM 3878 N N . HIS A 1 495 ? 38.031 12.32 15.141 1 87.38 495 HIS A N 1
ATOM 3879 C CA . HIS A 1 495 ? 38.656 11.344 16.031 1 87.38 495 HIS A CA 1
ATOM 3880 C C . HIS A 1 495 ? 38.062 11.438 17.438 1 87.38 495 HIS A C 1
ATOM 3882 O O . HIS A 1 495 ? 38.812 11.453 18.422 1 87.38 495 HIS A O 1
ATOM 3888 N N . LYS A 1 496 ? 36.781 11.688 17.453 1 86.5 496 LYS A N 1
ATOM 3889 C CA . LYS A 1 496 ? 36.062 11.773 18.719 1 86.5 496 LYS A CA 1
ATOM 3890 C C . LYS A 1 496 ? 35.094 10.594 18.891 1 86.5 496 LYS A C 1
ATOM 3892 O O . LYS A 1 496 ? 34.406 10.211 17.938 1 86.5 496 LYS A O 1
ATOM 3897 N N . ASP A 1 497 ? 35.219 9.961 19.969 1 89.81 497 ASP A N 1
ATOM 3898 C CA . ASP A 1 497 ? 34.219 8.977 20.328 1 89.81 497 ASP A CA 1
ATOM 3899 C C . ASP A 1 497 ? 33.25 9.539 21.359 1 89.81 497 ASP A C 1
ATOM 3901 O O . ASP A 1 497 ? 33.25 9.109 22.516 1 89.81 497 ASP A O 1
ATOM 3905 N N . LEU A 1 498 ? 32.438 10.391 20.906 1 93.12 498 LEU A N 1
ATOM 3906 C CA . LEU A 1 498 ? 31.531 11.141 21.766 1 93.12 498 LEU A CA 1
ATOM 3907 C C . LEU A 1 498 ? 30.562 10.219 22.484 1 93.12 498 LEU A C 1
ATOM 3909 O O . LEU A 1 498 ? 30.141 10.492 23.609 1 93.12 498 LEU A O 1
ATOM 3913 N N . HIS A 1 499 ? 30.156 9.133 21.812 1 92.62 499 HIS A N 1
ATOM 3914 C CA . HIS A 1 499 ? 29.219 8.195 22.438 1 92.62 499 HIS A CA 1
ATOM 3915 C C . HIS A 1 499 ? 29.828 7.594 23.719 1 92.62 499 HIS A C 1
ATOM 3917 O O . HIS A 1 499 ? 29.141 7.52 24.734 1 92.62 499 HIS A O 1
ATOM 3923 N N . ALA A 1 500 ? 31.031 7.18 23.594 1 91.5 500 ALA A N 1
ATOM 3924 C CA . ALA A 1 500 ? 31.734 6.621 24.75 1 91.5 500 ALA A CA 1
ATOM 3925 C C . ALA A 1 500 ? 31.938 7.68 25.828 1 91.5 500 ALA A C 1
ATOM 3927 O O . ALA A 1 500 ? 31.875 7.371 27.031 1 91.5 500 ALA A O 1
ATOM 3928 N N . GLU A 1 501 ? 32.25 8.914 25.406 1 94.56 501 GLU A N 1
ATOM 3929 C CA . GLU A 1 501 ? 32.438 10.008 26.359 1 94.56 501 GLU A CA 1
ATOM 3930 C C . GLU A 1 501 ? 31.156 10.273 27.156 1 94.56 501 GLU A C 1
ATOM 3932 O O . GLU A 1 501 ? 31.219 10.5 28.359 1 94.56 501 GLU A O 1
ATOM 3937 N N . PHE A 1 502 ? 30.047 10.273 26.5 1 95.12 502 PHE A N 1
ATOM 3938 C CA . PHE A 1 502 ? 28.781 10.5 27.188 1 95.12 502 PHE A CA 1
ATOM 3939 C C . PHE A 1 502 ? 28.469 9.344 28.125 1 95.12 502 PHE A C 1
ATOM 3941 O O . PHE A 1 502 ? 27.984 9.547 29.234 1 95.12 502 PHE A O 1
ATOM 3948 N N . CYS A 1 503 ? 28.719 8.125 27.672 1 92.5 503 CYS A N 1
ATOM 3949 C CA . CYS A 1 503 ? 28.453 6.953 28.484 1 92.5 503 CYS A CA 1
ATOM 3950 C C . CYS A 1 503 ? 29.297 6.977 29.766 1 92.5 503 CYS A C 1
ATOM 3952 O O . CYS A 1 503 ? 28.844 6.516 30.812 1 92.5 503 CYS A O 1
ATOM 3954 N N . ALA A 1 504 ? 30.469 7.523 29.641 1 93.62 504 ALA A N 1
ATOM 3955 C CA . ALA A 1 504 ? 31.359 7.621 30.797 1 93.62 504 ALA A CA 1
ATOM 3956 C C . ALA A 1 504 ? 30.844 8.633 31.812 1 93.62 504 ALA A C 1
ATOM 3958 O O . ALA A 1 504 ? 31.125 8.523 33 1 93.62 504 ALA A O 1
ATOM 3959 N N . LEU A 1 505 ? 30.094 9.609 31.344 1 94.5 505 LEU A N 1
ATOM 3960 C CA . LEU A 1 505 ? 29.562 10.648 32.219 1 94.5 505 LEU A CA 1
ATOM 3961 C C . LEU A 1 505 ? 28.297 10.164 32.906 1 94.5 505 LEU A C 1
ATOM 3963 O O . LEU A 1 505 ? 27.875 10.758 33.906 1 94.5 505 LEU A O 1
ATOM 3967 N N . LEU A 1 506 ? 27.703 9.062 32.469 1 93.19 506 LEU A N 1
ATOM 3968 C CA . LEU A 1 506 ? 26.453 8.547 33 1 93.19 506 LEU A CA 1
ATOM 3969 C C . LEU A 1 506 ? 26.703 7.797 34.312 1 93.19 506 LEU A C 1
ATOM 3971 O O . LEU A 1 506 ? 27.734 7.141 34.469 1 93.19 506 LEU A O 1
ATOM 3975 N N . PRO A 1 507 ? 25.859 7.957 35.25 1 90.31 507 PRO A N 1
ATOM 3976 C CA . PRO A 1 507 ? 26.016 7.262 36.531 1 90.31 507 PRO A CA 1
ATOM 3977 C C . PRO A 1 507 ? 25.891 5.746 36.375 1 90.31 507 PRO A C 1
ATOM 3979 O O . PRO A 1 507 ? 26.359 5.004 37.25 1 90.31 507 PRO A O 1
ATOM 3982 N N . ARG A 1 508 ? 25.047 5.266 35.406 1 87.5 508 ARG A N 1
ATOM 3983 C CA . ARG A 1 508 ? 24.891 3.84 35.125 1 87.5 508 ARG A CA 1
ATOM 3984 C C . ARG A 1 508 ? 25.047 3.529 33.656 1 87.5 508 ARG A C 1
ATOM 3986 O O . ARG A 1 508 ? 24.703 4.355 32.812 1 87.5 508 ARG A O 1
ATOM 3993 N N . GLN A 1 509 ? 25.531 2.365 33.469 1 83.94 509 GLN A N 1
ATOM 3994 C CA . GLN A 1 509 ? 25.703 1.947 32.094 1 83.94 509 GLN A CA 1
ATOM 3995 C C . GLN A 1 509 ? 24.359 1.63 31.438 1 83.94 509 GLN A C 1
ATOM 3997 O O . GLN A 1 509 ? 23.531 0.928 32.031 1 83.94 509 GLN A O 1
ATOM 4002 N N . PRO A 1 510 ? 24.156 2.225 30.328 1 81.62 510 PRO A N 1
ATOM 4003 C CA . PRO A 1 510 ? 22.875 2.008 29.641 1 81.62 510 PRO A CA 1
ATOM 4004 C C . PRO A 1 510 ? 22.703 0.568 29.172 1 81.62 510 PRO A C 1
ATOM 4006 O O . PRO A 1 510 ? 23.641 -0.025 28.625 1 81.62 510 PRO A O 1
ATOM 4009 N N . GLN A 1 511 ? 21.578 -0.04 29.531 1 79 511 GLN A N 1
ATOM 4010 C CA . GLN A 1 511 ? 21.234 -1.359 29.016 1 79 511 GLN A CA 1
ATOM 4011 C C . GLN A 1 511 ? 20.703 -1.271 27.578 1 79 511 GLN A C 1
ATOM 4013 O O . GLN A 1 511 ? 19.875 -0.418 27.266 1 79 511 GLN A O 1
ATOM 4018 N N . PRO A 1 512 ? 21.344 -2.088 26.844 1 72.75 512 PRO A N 1
ATOM 4019 C CA . PRO A 1 512 ? 20.938 -1.998 25.438 1 72.75 512 PRO A CA 1
ATOM 4020 C C . PRO A 1 512 ? 19.453 -2.301 25.234 1 72.75 512 PRO A C 1
ATOM 4022 O O . PRO A 1 512 ? 18.906 -3.199 25.875 1 72.75 512 PRO A O 1
ATOM 4025 N N . ILE A 1 513 ? 18.828 -1.435 24.578 1 73.62 513 ILE A N 1
ATOM 4026 C CA . ILE A 1 513 ? 17.438 -1.61 24.219 1 73.62 513 ILE A CA 1
ATOM 4027 C C . ILE A 1 513 ? 17.344 -2.381 22.906 1 73.62 513 ILE A C 1
ATOM 4029 O O . ILE A 1 513 ? 18.109 -2.125 21.969 1 73.62 513 ILE A O 1
ATOM 4033 N N . ARG A 1 514 ? 16.625 -3.492 22.953 1 69.44 514 ARG A N 1
ATOM 4034 C CA . ARG A 1 514 ? 16.422 -4.27 21.734 1 69.44 514 ARG A CA 1
ATOM 4035 C C . ARG A 1 514 ? 15.578 -3.494 20.719 1 69.44 514 ARG A C 1
ATOM 4037 O O . ARG A 1 514 ? 14.375 -3.334 20.906 1 69.44 514 ARG A O 1
ATOM 4044 N N . ILE A 1 515 ? 16.234 -2.924 19.797 1 65.62 515 ILE A N 1
ATOM 4045 C CA . ILE A 1 515 ? 15.578 -2.096 18.797 1 65.62 515 ILE A CA 1
ATOM 4046 C C . ILE A 1 515 ? 15.141 -2.967 17.609 1 65.62 515 ILE A C 1
ATOM 4048 O O . ILE A 1 515 ? 14.086 -2.738 17.031 1 65.62 515 ILE A O 1
ATOM 4052 N N . GLN A 1 516 ? 15.953 -4.066 17.281 1 63.03 516 GLN A N 1
ATOM 4053 C CA . GLN A 1 516 ? 15.664 -4.906 16.125 1 63.03 516 GLN A CA 1
ATOM 4054 C C . GLN A 1 516 ? 14.664 -6.008 16.484 1 63.03 516 GLN A C 1
ATOM 4056 O O . GLN A 1 516 ? 14.836 -6.703 17.484 1 63.03 516 GLN A O 1
ATOM 4061 N N . ARG A 1 517 ? 13.508 -5.836 15.953 1 59.94 517 ARG A N 1
ATOM 4062 C CA . ARG A 1 517 ? 12.516 -6.875 16.234 1 59.94 517 ARG A CA 1
ATOM 4063 C C . ARG A 1 517 ? 12.336 -7.789 15.023 1 59.94 517 ARG A C 1
ATOM 4065 O O . ARG A 1 517 ? 12.477 -7.352 13.875 1 59.94 517 ARG A O 1
ATOM 4072 N N . TRP A 1 518 ? 12.406 -9.031 15.289 1 57.59 518 TRP A N 1
ATOM 4073 C CA . TRP A 1 518 ? 12.086 -10.016 14.266 1 57.59 518 TRP A CA 1
ATOM 4074 C C . TRP A 1 518 ? 10.664 -9.828 13.75 1 57.59 518 TRP A C 1
ATOM 4076 O O . TRP A 1 518 ? 9.758 -9.531 14.531 1 57.59 518 TRP A O 1
ATOM 4086 N N . SER A 1 519 ? 10.578 -9.367 12.492 1 60.81 519 SER A N 1
ATOM 4087 C CA . SER A 1 519 ? 9.234 -9.18 11.945 1 60.81 519 SER A CA 1
ATOM 4088 C C . SER A 1 519 ? 8.891 -10.281 10.945 1 60.81 519 SER A C 1
ATOM 4090 O O . SER A 1 519 ? 9.781 -10.859 10.312 1 60.81 519 SER A O 1
ATOM 4092 N N . MET A 1 520 ? 7.715 -10.711 11.008 1 59.28 520 MET A N 1
ATOM 4093 C CA . MET A 1 520 ? 7.211 -11.672 10.031 1 59.28 520 MET A CA 1
ATOM 4094 C C . MET A 1 520 ? 7.512 -11.211 8.609 1 59.28 520 MET A C 1
ATOM 4096 O O . MET A 1 520 ? 7.699 -12.031 7.711 1 59.28 520 MET A O 1
ATOM 4100 N N . GLN A 1 521 ? 7.652 -9.969 8.578 1 62.97 521 GLN A N 1
ATOM 4101 C CA . GLN A 1 521 ? 7.957 -9.445 7.25 1 62.97 521 GLN A CA 1
ATOM 4102 C C . GLN A 1 521 ? 9.375 -9.805 6.832 1 62.97 521 GLN A C 1
ATOM 4104 O O . GLN A 1 521 ? 9.625 -10.117 5.664 1 62.97 521 GLN A O 1
ATOM 4109 N N . ARG A 1 522 ? 10.219 -9.758 7.793 1 66.12 522 ARG A N 1
ATOM 4110 C CA . ARG A 1 522 ? 11.594 -10.133 7.48 1 66.12 522 ARG A CA 1
ATOM 4111 C C . ARG A 1 522 ? 11.68 -11.609 7.094 1 66.12 522 ARG A C 1
ATOM 4113 O O . ARG A 1 522 ? 12.383 -11.961 6.145 1 66.12 522 ARG A O 1
ATOM 4120 N N . ILE A 1 523 ? 10.953 -12.32 7.812 1 62.41 523 ILE A N 1
ATOM 4121 C CA . ILE A 1 523 ? 10.961 -13.75 7.539 1 62.41 523 ILE A CA 1
ATOM 4122 C C . ILE A 1 523 ? 10.383 -14.008 6.148 1 62.41 523 ILE A C 1
ATOM 4124 O O . ILE A 1 523 ? 10.977 -14.742 5.352 1 62.41 523 ILE A O 1
ATOM 4128 N N . ALA A 1 524 ? 9.305 -13.336 5.973 1 64.75 524 ALA A N 1
ATOM 4129 C CA . ALA A 1 524 ? 8.648 -13.516 4.676 1 64.75 524 ALA A CA 1
ATOM 4130 C C . ALA A 1 524 ? 9.555 -13.055 3.539 1 64.75 524 ALA A C 1
ATOM 4132 O O . ALA A 1 524 ? 9.672 -13.734 2.516 1 64.75 524 ALA A O 1
ATOM 4133 N N . LEU A 1 525 ? 10.211 -11.984 3.816 1 66.5 525 LEU A N 1
ATOM 4134 C CA . LEU A 1 525 ? 11.094 -11.445 2.787 1 66.5 525 LEU A CA 1
ATOM 4135 C C . LEU A 1 525 ? 12.32 -12.336 2.609 1 66.5 525 LEU A C 1
ATOM 4137 O O . LEU A 1 525 ? 12.805 -12.516 1.489 1 66.5 525 LEU A O 1
ATOM 4141 N N . THR A 1 526 ? 12.734 -12.875 3.695 1 64.12 526 THR A N 1
ATOM 4142 C CA . THR A 1 526 ? 13.883 -13.773 3.621 1 64.12 526 THR A CA 1
ATOM 4143 C C . THR A 1 526 ? 13.523 -15.062 2.893 1 64.12 526 THR A C 1
ATOM 4145 O O . THR A 1 526 ? 14.266 -15.523 2.027 1 64.12 526 THR A O 1
ATOM 4148 N N . VAL A 1 527 ? 12.391 -15.539 3.234 1 64.06 527 VAL A N 1
ATOM 4149 C CA . VAL A 1 527 ? 11.922 -16.75 2.59 1 64.06 527 VAL A CA 1
ATOM 4150 C C . VAL A 1 527 ? 11.688 -16.5 1.102 1 64.06 527 VAL A C 1
ATOM 4152 O O . VAL A 1 527 ? 12.07 -17.312 0.26 1 64.06 527 VAL A O 1
ATOM 4155 N N . TRP A 1 528 ? 11.102 -15.375 0.951 1 64.56 528 TRP A N 1
ATOM 4156 C CA . TRP A 1 528 ? 10.867 -15 -0.439 1 64.56 528 TRP A CA 1
ATOM 4157 C C . TRP A 1 528 ? 12.18 -14.867 -1.2 1 64.56 528 TRP A C 1
ATOM 4159 O O . TRP A 1 528 ? 12.305 -15.359 -2.326 1 64.56 528 TRP A O 1
ATOM 4169 N N . ALA A 1 529 ? 13.086 -14.281 -0.577 1 63.22 529 ALA A N 1
ATOM 4170 C CA . ALA A 1 529 ? 14.391 -14.102 -1.208 1 63.22 529 ALA A CA 1
ATOM 4171 C C . ALA A 1 529 ? 15.078 -15.438 -1.436 1 63.22 529 ALA A C 1
ATOM 4173 O O . ALA A 1 529 ? 15.672 -15.672 -2.494 1 63.22 529 ALA A O 1
ATOM 4174 N N . LEU A 1 530 ? 14.852 -16.266 -0.521 1 62.56 530 LEU A N 1
ATOM 4175 C CA . LEU A 1 530 ? 15.445 -17.594 -0.634 1 62.56 530 LEU A CA 1
ATOM 4176 C C . LEU A 1 530 ? 14.734 -18.406 -1.708 1 62.56 530 LEU A C 1
ATOM 4178 O O . LEU A 1 530 ? 15.383 -19.141 -2.467 1 62.56 530 LEU A O 1
ATOM 4182 N N . PHE A 1 531 ? 13.492 -18.266 -1.714 1 63.53 531 PHE A N 1
ATOM 4183 C CA . PHE A 1 531 ? 12.688 -18.984 -2.699 1 63.53 531 PHE A CA 1
ATOM 4184 C C . PHE A 1 531 ? 13.031 -18.516 -4.113 1 63.53 531 PHE A C 1
ATOM 4186 O O . PHE A 1 531 ? 13.242 -19.344 -5.004 1 63.53 531 PHE A O 1
ATOM 4193 N N . VAL A 1 532 ? 13.117 -17.234 -4.207 1 61.47 532 VAL A N 1
ATOM 4194 C CA . VAL A 1 532 ? 13.492 -16.672 -5.5 1 61.47 532 VAL A CA 1
ATOM 4195 C C . VAL A 1 532 ? 14.906 -17.109 -5.867 1 61.47 532 VAL A C 1
ATOM 4197 O O . VAL A 1 532 ? 15.18 -17.438 -7.023 1 61.47 532 VAL A O 1
ATOM 4200 N N . GLY A 1 533 ? 15.68 -17.125 -4.863 1 60.47 533 GLY A N 1
ATOM 4201 C CA . GLY A 1 533 ? 17.031 -17.625 -5.086 1 60.47 533 GLY A CA 1
ATOM 4202 C C . GLY A 1 533 ? 17.078 -19.078 -5.52 1 60.47 533 GLY A C 1
ATOM 4203 O O . GLY A 1 533 ? 17.812 -19.422 -6.441 1 60.47 533 GLY A O 1
ATOM 4204 N N . LEU A 1 534 ? 16.234 -19.781 -4.895 1 63.34 534 LEU A N 1
ATOM 4205 C CA . LEU A 1 534 ? 16.203 -21.219 -5.207 1 63.34 534 LEU A CA 1
ATOM 4206 C C . LEU A 1 534 ? 15.633 -21.438 -6.605 1 63.34 534 LEU A C 1
ATOM 4208 O O . LEU A 1 534 ? 16.156 -22.266 -7.363 1 63.34 534 LEU A O 1
ATOM 4212 N N . ILE A 1 535 ? 14.617 -20.766 -6.891 1 62.5 535 ILE A N 1
ATOM 4213 C CA . ILE A 1 535 ? 14.023 -20.875 -8.219 1 62.5 535 ILE A CA 1
ATOM 4214 C C . ILE A 1 535 ? 15.039 -20.453 -9.273 1 62.5 535 ILE A C 1
ATOM 4216 O O . ILE A 1 535 ? 15.18 -21.109 -10.312 1 62.5 535 ILE A O 1
ATOM 4220 N N . THR A 1 536 ? 15.727 -19.453 -8.875 1 58.12 536 THR A N 1
ATOM 4221 C CA . THR A 1 536 ? 16.75 -18.953 -9.789 1 58.12 536 THR A CA 1
ATOM 4222 C C . THR A 1 536 ? 17.844 -20 -9.992 1 58.12 536 THR A C 1
ATOM 4224 O O . THR A 1 536 ? 18.266 -20.25 -11.125 1 58.12 536 THR A O 1
ATOM 4227 N N . ALA A 1 537 ? 18.172 -20.562 -8.945 1 61.28 537 ALA A N 1
ATOM 4228 C CA . ALA A 1 537 ? 19.203 -21.594 -9.016 1 61.28 537 ALA A CA 1
ATOM 4229 C C . ALA A 1 537 ? 18.734 -22.781 -9.852 1 61.28 537 ALA A C 1
ATOM 4231 O O . ALA A 1 537 ? 19.484 -23.297 -10.688 1 61.28 537 ALA A O 1
ATOM 4232 N N . ILE A 1 538 ? 17.531 -23.188 -9.664 1 62.62 538 ILE A N 1
ATOM 4233 C CA . ILE A 1 538 ? 16.969 -24.344 -10.375 1 62.62 538 ILE A CA 1
ATOM 4234 C C . ILE A 1 538 ? 16.875 -24.031 -11.867 1 62.62 538 ILE A C 1
ATOM 4236 O O . ILE A 1 538 ? 17.25 -24.859 -12.703 1 62.62 538 ILE A O 1
ATOM 4240 N N . VAL A 1 539 ? 16.391 -22.922 -12.109 1 61.41 539 VAL A N 1
ATOM 4241 C CA . VAL A 1 539 ? 16.234 -22.516 -13.5 1 61.41 539 VAL A CA 1
ATOM 4242 C C . VAL A 1 539 ? 17.609 -22.438 -14.172 1 61.41 539 VAL A C 1
ATOM 4244 O O . VAL A 1 539 ? 17.766 -22.891 -15.312 1 61.41 539 VAL A O 1
ATOM 4247 N N . VAL A 1 540 ? 18.516 -21.938 -13.414 1 57.72 540 VAL A N 1
ATOM 4248 C CA . VAL A 1 540 ? 19.859 -21.797 -13.961 1 57.72 540 VAL A CA 1
ATOM 4249 C C . VAL A 1 540 ? 20.469 -23.188 -14.203 1 57.72 540 VAL A C 1
ATOM 4251 O O . VAL A 1 540 ? 21.062 -23.438 -15.25 1 57.72 540 VAL A O 1
ATOM 4254 N N . ILE A 1 541 ? 20.25 -24.047 -13.312 1 61.62 541 ILE A N 1
ATOM 4255 C CA . ILE A 1 541 ? 20.781 -25.391 -13.422 1 61.62 541 ILE A CA 1
ATOM 4256 C C . ILE A 1 541 ? 20.094 -26.109 -14.586 1 61.62 541 ILE A C 1
ATOM 4258 O O . ILE A 1 541 ? 20.766 -26.797 -15.375 1 61.62 541 ILE A O 1
ATOM 4262 N N . GLU A 1 542 ? 18.781 -25.922 -14.664 1 62.25 542 GLU A N 1
ATOM 4263 C CA . GLU A 1 542 ? 18.031 -26.547 -15.75 1 62.25 542 GLU A CA 1
ATOM 4264 C C . GLU A 1 542 ? 18.453 -25.984 -17.109 1 62.25 542 GLU A C 1
ATOM 4266 O O . GLU A 1 542 ? 18.562 -26.719 -18.078 1 62.25 542 GLU A O 1
ATOM 4271 N N . LEU A 1 543 ? 18.594 -24.781 -17.094 1 58.59 543 LEU A N 1
ATOM 4272 C CA . LEU A 1 543 ? 19.016 -24.156 -18.344 1 58.59 543 LEU A CA 1
ATOM 4273 C C . LEU A 1 543 ? 20.406 -24.641 -18.75 1 58.59 543 LEU A C 1
ATOM 4275 O O . LEU A 1 543 ? 20.688 -24.797 -19.938 1 58.59 543 LEU A O 1
ATOM 4279 N N . LEU A 1 544 ? 21.156 -24.906 -17.688 1 55.06 544 LEU A N 1
ATOM 4280 C CA . LEU A 1 544 ? 22.516 -25.359 -17.953 1 55.06 544 LEU A CA 1
ATOM 4281 C C . LEU A 1 544 ? 22.516 -26.828 -18.406 1 55.06 544 LEU A C 1
ATOM 4283 O O . LEU A 1 544 ? 23.328 -27.219 -19.234 1 55.06 544 LEU A O 1
ATOM 4287 N N . ASP A 1 545 ? 21.547 -27.578 -17.734 1 55.5 545 ASP A N 1
ATOM 4288 C CA . ASP A 1 545 ? 21.578 -29.016 -18 1 55.5 545 ASP A CA 1
ATOM 4289 C C . ASP A 1 545 ? 20.641 -29.375 -19.156 1 55.5 545 ASP A C 1
ATOM 4291 O O . ASP A 1 545 ? 20.75 -30.453 -19.734 1 55.5 545 ASP A O 1
ATOM 4295 N N . SER A 1 546 ? 19.516 -28.578 -19.391 1 55.09 546 SER A N 1
ATOM 4296 C CA . SER A 1 546 ? 18.516 -29 -20.359 1 55.09 546 SER A CA 1
ATOM 4297 C C . SER A 1 546 ? 18.938 -28.625 -21.781 1 55.09 546 SER A C 1
ATOM 4299 O O . SER A 1 546 ? 19.453 -27.531 -22.016 1 55.09 546 SER A O 1
ATOM 4301 N N . PRO A 1 547 ? 19.078 -29.688 -22.562 1 51.59 547 PRO A N 1
ATOM 4302 C CA . PRO A 1 547 ? 19.219 -29.359 -23.984 1 51.59 547 PRO A CA 1
ATOM 4303 C C . PRO A 1 547 ? 18.031 -28.594 -24.547 1 51.59 547 PRO A C 1
ATOM 4305 O O . PRO A 1 547 ? 16.906 -29.094 -24.516 1 51.59 547 PRO A O 1
ATOM 4308 N N . LEU A 1 548 ? 17.891 -27.328 -24.094 1 49.41 548 LEU A N 1
ATOM 4309 C CA . LEU A 1 548 ? 16.75 -26.641 -24.656 1 49.41 548 LEU A CA 1
ATOM 4310 C C . LEU A 1 548 ? 16.516 -27.047 -26.109 1 49.41 548 LEU A C 1
ATOM 4312 O O . LEU A 1 548 ? 17.469 -27.281 -26.844 1 49.41 548 LEU A O 1
ATOM 4316 N N . MET B 1 1 ? -13.023 36.688 23.5 1 22.64 1 MET B N 1
ATOM 4317 C CA . MET B 1 1 ? -12.492 36 24.672 1 22.64 1 MET B CA 1
ATOM 4318 C C . MET B 1 1 ? -11.812 34.688 24.281 1 22.64 1 MET B C 1
ATOM 4320 O O . MET B 1 1 ? -12.453 33.812 23.703 1 22.64 1 MET B O 1
ATOM 4324 N N . THR B 1 2 ? -10.5 34.75 24 1 30.11 2 THR B N 1
ATOM 4325 C CA . THR B 1 2 ? -9.523 33.75 23.516 1 30.11 2 THR B CA 1
ATOM 4326 C C . THR B 1 2 ? -9.414 32.594 24.484 1 30.11 2 THR B C 1
ATOM 4328 O O . THR B 1 2 ? -9.102 32.781 25.672 1 30.11 2 THR B O 1
ATOM 4331 N N . ARG B 1 3 ? -10.352 31.688 24.406 1 39.56 3 ARG B N 1
ATOM 4332 C CA . ARG B 1 3 ? -10.477 30.594 25.359 1 39.56 3 ARG B CA 1
ATOM 4333 C C . ARG B 1 3 ? -9.102 30.047 25.734 1 39.56 3 ARG B C 1
ATOM 4335 O O . ARG B 1 3 ? -8.211 29.922 24.891 1 39.56 3 ARG B O 1
ATOM 4342 N N . PRO B 1 4 ? -8.836 29.969 27.125 1 37.59 4 PRO B N 1
ATOM 4343 C CA . PRO B 1 4 ? -7.551 29.562 27.688 1 37.59 4 PRO B CA 1
ATOM 4344 C C . PRO B 1 4 ? -7.125 28.172 27.234 1 37.59 4 PRO B C 1
ATOM 4346 O O . PRO B 1 4 ? -7.977 27.312 26.969 1 37.59 4 PRO B O 1
ATOM 4349 N N . ALA B 1 5 ? -6.059 28.062 26.562 1 39.62 5 ALA B N 1
ATOM 4350 C CA . ALA B 1 5 ? -5.371 26.859 26.125 1 39.62 5 ALA B CA 1
ATOM 4351 C C . ALA B 1 5 ? -5.227 25.859 27.281 1 39.62 5 ALA B C 1
ATOM 4353 O O . ALA B 1 5 ? -5.004 26.266 28.422 1 39.62 5 ALA B O 1
ATOM 4354 N N . PRO B 1 6 ? -5.918 24.703 27.359 1 38.03 6 PRO B N 1
ATOM 4355 C CA . PRO B 1 6 ? -5.695 23.781 28.469 1 38.03 6 PRO B CA 1
ATOM 4356 C C . PRO B 1 6 ? -4.238 23.766 28.938 1 38.03 6 PRO B C 1
ATOM 4358 O O . PRO B 1 6 ? -3.332 24.047 28.156 1 38.03 6 PRO B O 1
ATOM 4361 N N . THR B 1 7 ? -3.986 24.172 30.172 1 36.91 7 THR B N 1
ATOM 4362 C CA . THR B 1 7 ? -2.711 24.125 30.891 1 36.91 7 THR B CA 1
ATOM 4363 C C . THR B 1 7 ? -2.008 22.797 30.656 1 36.91 7 THR B C 1
ATOM 4365 O O . THR B 1 7 ? -2.557 21.734 30.953 1 36.91 7 THR B O 1
ATOM 4368 N N . ARG B 1 8 ? -1.177 22.75 29.703 1 38.38 8 ARG B N 1
ATOM 4369 C CA . ARG B 1 8 ? -0.294 21.703 29.203 1 38.38 8 ARG B CA 1
ATOM 4370 C C . ARG B 1 8 ? 0.59 21.156 30.328 1 38.38 8 ARG B C 1
ATOM 4372 O O . ARG B 1 8 ? 1.806 21.375 30.312 1 38.38 8 ARG B O 1
ATOM 4379 N N . LYS B 1 9 ? 0.337 21.203 31.656 1 36.41 9 LYS B N 1
ATOM 4380 C CA . LYS B 1 9 ? 1.424 20.922 32.594 1 36.41 9 LYS B CA 1
ATOM 4381 C C . LYS B 1 9 ? 1.877 19.469 32.5 1 36.41 9 LYS B C 1
ATOM 4383 O O . LYS B 1 9 ? 2.803 19.062 33.219 1 36.41 9 LYS B O 1
ATOM 4388 N N . SER B 1 10 ? 0.952 18.469 32.438 1 37.97 10 SER B N 1
ATOM 4389 C CA . SER B 1 10 ? 1.535 17.266 33.031 1 37.97 10 SER B CA 1
ATOM 4390 C C . SER B 1 10 ? 2.67 16.719 32.156 1 37.97 10 SER B C 1
ATOM 4392 O O . SER B 1 10 ? 2.602 16.75 30.938 1 37.97 10 SER B O 1
ATOM 4394 N N . PRO B 1 11 ? 3.896 16.359 32.781 1 38.38 11 PRO B N 1
ATOM 4395 C CA . PRO B 1 11 ? 5.188 15.891 32.25 1 38.38 11 PRO B CA 1
ATOM 4396 C C . PRO B 1 11 ? 5.043 14.789 31.219 1 38.38 11 PRO B C 1
ATOM 4398 O O . PRO B 1 11 ? 5.93 14.609 30.375 1 38.38 11 PRO B O 1
ATOM 4401 N N . ARG B 1 12 ? 4.348 13.586 31.672 1 41.44 12 ARG B N 1
ATOM 4402 C CA . ARG B 1 12 ? 4.742 12.336 31.031 1 41.44 12 ARG B CA 1
ATOM 4403 C C . ARG B 1 12 ? 4.035 12.148 29.688 1 41.44 12 ARG B C 1
ATOM 4405 O O . ARG B 1 12 ? 2.912 11.648 29.641 1 41.44 12 ARG B O 1
ATOM 4412 N N . ARG B 1 13 ? 4.105 12.984 28.797 1 46.69 13 ARG B N 1
ATOM 4413 C CA . ARG B 1 13 ? 3.666 12.953 27.406 1 46.69 13 ARG B CA 1
ATOM 4414 C C . ARG B 1 13 ? 4.285 11.773 26.672 1 46.69 13 ARG B C 1
ATOM 4416 O O . ARG B 1 13 ? 4.633 11.883 25.5 1 46.69 13 ARG B O 1
ATOM 4423 N N . ARG B 1 14 ? 4.848 10.844 27.547 1 44.91 14 ARG B N 1
ATOM 4424 C CA . ARG B 1 14 ? 5.566 9.805 26.797 1 44.91 14 ARG B CA 1
ATOM 4425 C C . ARG B 1 14 ? 4.609 8.992 25.938 1 44.91 14 ARG B C 1
ATOM 4427 O O . ARG B 1 14 ? 3.512 8.648 26.375 1 44.91 14 ARG B O 1
ATOM 4434 N N . PRO B 1 15 ? 4.781 9.109 24.703 1 47.69 15 PRO B N 1
ATOM 4435 C CA . PRO B 1 15 ? 4.043 8.219 23.812 1 47.69 15 PRO B CA 1
ATOM 4436 C C . PRO B 1 15 ? 3.947 6.793 24.344 1 47.69 15 PRO B C 1
ATOM 4438 O O . PRO B 1 15 ? 4.824 6.352 25.094 1 47.69 15 PRO B O 1
ATOM 4441 N N . SER B 1 16 ? 2.816 6.344 24.641 1 41.38 16 SER B N 1
ATOM 4442 C CA . SER B 1 16 ? 2.707 4.98 25.141 1 41.38 16 SER B CA 1
ATOM 4443 C C . SER B 1 16 ? 3.533 4.008 24.312 1 41.38 16 SER B C 1
ATOM 4445 O O . SER B 1 16 ? 3.348 3.916 23.094 1 41.38 16 SER B O 1
ATOM 4447 N N . GLY B 1 17 ? 4.848 4.219 24.141 1 37.34 17 GLY B N 1
ATOM 4448 C CA . GLY B 1 17 ? 5.898 3.443 23.484 1 37.34 17 GLY B CA 1
ATOM 4449 C C . GLY B 1 17 ? 5.535 1.982 23.312 1 37.34 17 GLY B C 1
ATOM 4450 O O . GLY B 1 17 ? 6.41 1.141 23.094 1 37.34 17 GLY B O 1
ATOM 4451 N N . GLU B 1 18 ? 4.512 1.572 24 1 38.97 18 GLU B N 1
ATOM 4452 C CA . GLU B 1 18 ? 4.559 0.116 24.078 1 38.97 18 GLU B CA 1
ATOM 4453 C C . GLU B 1 18 ? 4.551 -0.514 22.688 1 38.97 18 GLU B C 1
ATOM 4455 O O . GLU B 1 18 ? 3.889 -0.012 21.781 1 38.97 18 GLU B O 1
ATOM 4460 N N . ALA B 1 19 ? 5.68 -1.084 22.328 1 38.97 19 ALA B N 1
ATOM 4461 C CA . ALA B 1 19 ? 5.801 -1.919 21.141 1 38.97 19 ALA B CA 1
ATOM 4462 C C . ALA B 1 19 ? 4.453 -2.521 20.75 1 38.97 19 ALA B C 1
ATOM 4464 O O . ALA B 1 19 ? 3.715 -3.01 21.609 1 38.97 19 ALA B O 1
ATOM 4465 N N . PRO B 1 20 ? 3.863 -1.955 19.781 1 39.09 20 PRO B N 1
ATOM 4466 C CA . PRO B 1 20 ? 2.629 -2.699 19.516 1 39.09 20 PRO B CA 1
ATOM 4467 C C . PRO B 1 20 ? 2.781 -4.199 19.766 1 39.09 20 PRO B C 1
ATOM 4469 O O . PRO B 1 20 ? 3.848 -4.762 19.516 1 39.09 20 PRO B O 1
ATOM 4472 N N . PRO B 1 21 ? 2.107 -4.648 20.781 1 36.19 21 PRO B N 1
ATOM 4473 C CA . PRO B 1 21 ? 2.254 -6.098 20.906 1 36.19 21 PRO B CA 1
ATOM 4474 C C . PRO B 1 21 ? 2.305 -6.812 19.562 1 36.19 21 PRO B C 1
ATOM 4476 O O . PRO B 1 21 ? 1.724 -6.336 18.578 1 36.19 21 PRO B O 1
ATOM 4479 N N . LEU B 1 22 ? 3.516 -7.227 19.234 1 35.72 22 LEU B N 1
ATOM 4480 C CA . LEU B 1 22 ? 3.428 -8.141 18.109 1 35.72 22 LEU B CA 1
ATOM 4481 C C . LEU B 1 22 ? 1.99 -8.609 17.891 1 35.72 22 LEU B C 1
ATOM 4483 O O . LEU B 1 22 ? 1.217 -8.703 18.844 1 35.72 22 LEU B O 1
ATOM 4487 N N . PRO B 1 23 ? 1.479 -8.195 16.828 1 36.25 23 PRO B N 1
ATOM 4488 C CA . PRO B 1 23 ? 0.131 -8.766 16.781 1 36.25 23 PRO B CA 1
ATOM 4489 C C . PRO B 1 23 ? -0.012 -10.008 17.656 1 36.25 23 PRO B C 1
ATOM 4491 O O . PRO B 1 23 ? 0.74 -10.977 17.484 1 36.25 23 PRO B O 1
ATOM 4494 N N . HIS B 1 24 ? -0.065 -9.859 18.906 1 34.97 24 HIS B N 1
ATOM 4495 C CA . HIS B 1 24 ? -0.368 -10.992 19.781 1 34.97 24 HIS B CA 1
ATOM 4496 C C . HIS B 1 24 ? -1.015 -12.125 19 1 34.97 24 HIS B C 1
ATOM 4498 O O . HIS B 1 24 ? -1.09 -13.258 19.484 1 34.97 24 HIS B O 1
ATOM 4504 N N . GLN B 1 25 ? -1.682 -11.695 18.016 1 37.84 25 GLN B N 1
ATOM 4505 C CA . GLN B 1 25 ? -2.602 -12.68 17.453 1 37.84 25 GLN B CA 1
ATOM 4506 C C . GLN B 1 25 ? -1.853 -13.742 16.656 1 37.84 25 GLN B C 1
ATOM 4508 O O . GLN B 1 25 ? -2.463 -14.672 16.125 1 37.84 25 GLN B O 1
ATOM 4513 N N . LEU B 1 26 ? -0.715 -13.43 16.109 1 38.75 26 LEU B N 1
ATOM 4514 C CA . LEU B 1 26 ? -0.01 -14.609 15.625 1 38.75 26 LEU B CA 1
ATOM 4515 C C . LEU B 1 26 ? 0.448 -15.484 16.781 1 38.75 26 LEU B C 1
ATOM 4517 O O . LEU B 1 26 ? 1.304 -16.359 16.609 1 38.75 26 LEU B O 1
ATOM 4521 N N . ASN B 1 27 ? 0.631 -14.961 17.984 1 37.88 27 ASN B N 1
ATOM 4522 C CA . ASN B 1 27 ? 1.07 -15.852 19.062 1 37.88 27 ASN B CA 1
ATOM 4523 C C . ASN B 1 27 ? 0.784 -17.312 18.719 1 37.88 27 ASN B C 1
ATOM 4525 O O . ASN B 1 27 ? 1.644 -18.172 18.906 1 37.88 27 ASN B O 1
ATOM 4529 N N . ALA B 1 28 ? -0.516 -17.75 19.062 1 43.06 28 ALA B N 1
ATOM 4530 C CA . ALA B 1 28 ? -0.767 -19.141 19.469 1 43.06 28 ALA B CA 1
ATOM 4531 C C . ALA B 1 28 ? -0.519 -20.109 18.328 1 43.06 28 ALA B C 1
ATOM 4533 O O . ALA B 1 28 ? 0.136 -19.766 17.344 1 43.06 28 ALA B O 1
ATOM 4534 N N . SER B 1 29 ? -1.424 -21.094 17.984 1 50.69 29 SER B N 1
ATOM 4535 C CA . SER B 1 29 ? -1.592 -22.516 17.656 1 50.69 29 SER B CA 1
ATOM 4536 C C . SER B 1 29 ? -1.383 -22.766 16.172 1 50.69 29 SER B C 1
ATOM 4538 O O . SER B 1 29 ? -0.901 -23.828 15.781 1 50.69 29 SER B O 1
ATOM 4540 N N . GLY B 1 30 ? -1.26 -21.656 15.211 1 61.81 30 GLY B N 1
ATOM 4541 C CA . GLY B 1 30 ? -1.282 -22.031 13.812 1 61.81 30 GLY B CA 1
ATOM 4542 C C . GLY B 1 30 ? 0.064 -21.875 13.125 1 61.81 30 GLY B C 1
ATOM 4543 O O . GLY B 1 30 ? 0.251 -22.344 12 1 61.81 30 GLY B O 1
ATOM 4544 N N . TRP B 1 31 ? 1.093 -21.328 13.773 1 68.5 31 TRP B N 1
ATOM 4545 C CA . TRP B 1 31 ? 2.404 -21.141 13.164 1 68.5 31 TRP B CA 1
ATOM 4546 C C . TRP B 1 31 ? 3.094 -22.469 12.906 1 68.5 31 TRP B C 1
ATOM 4548 O O . TRP B 1 31 ? 3.852 -22.609 11.945 1 68.5 31 TRP B O 1
ATOM 4558 N N . GLY B 1 32 ? 2.746 -23.359 13.797 1 75.94 32 GLY B N 1
ATOM 4559 C CA . GLY B 1 32 ? 3.312 -24.688 13.609 1 75.94 32 GLY B CA 1
ATOM 4560 C C . GLY B 1 32 ? 2.93 -25.312 12.281 1 75.94 32 GLY B C 1
ATOM 4561 O O . GLY B 1 32 ? 3.777 -25.891 11.594 1 75.94 32 GLY B O 1
ATOM 4562 N N . TRP B 1 33 ? 1.729 -25.094 11.914 1 81.5 33 TRP B N 1
ATOM 4563 C CA . TRP B 1 33 ? 1.251 -25.672 10.656 1 81.5 33 TRP B CA 1
ATOM 4564 C C . TRP B 1 33 ? 1.905 -24.984 9.461 1 81.5 33 TRP B C 1
ATOM 4566 O O . TRP B 1 33 ? 2.225 -25.641 8.461 1 81.5 33 TRP B O 1
ATOM 4576 N N . LEU B 1 34 ? 2.143 -23.734 9.578 1 79.44 34 LEU B N 1
ATOM 4577 C CA . LEU B 1 34 ? 2.775 -23.016 8.477 1 79.44 34 LEU B CA 1
ATOM 4578 C C . LEU B 1 34 ? 4.234 -23.422 8.328 1 79.44 34 LEU B C 1
ATOM 4580 O O . LEU B 1 34 ? 4.738 -23.547 7.207 1 79.44 34 LEU B O 1
ATOM 4584 N N . LEU B 1 35 ? 4.824 -23.641 9.438 1 79.31 35 LEU B N 1
ATOM 4585 C CA . LEU B 1 35 ? 6.215 -24.078 9.406 1 79.31 35 LEU B CA 1
ATOM 4586 C C . LEU B 1 35 ? 6.328 -25.469 8.781 1 79.31 35 LEU B C 1
ATOM 4588 O O . LEU B 1 35 ? 7.238 -25.719 7.984 1 79.31 35 LEU B O 1
ATOM 4592 N N . VAL B 1 36 ? 5.395 -26.312 9.148 1 86.62 36 VAL B N 1
ATOM 4593 C CA . VAL B 1 36 ? 5.422 -27.656 8.594 1 86.62 36 VAL B CA 1
ATOM 4594 C C . VAL B 1 36 ? 5.125 -27.609 7.094 1 86.62 36 VAL B C 1
ATOM 4596 O O . VAL B 1 36 ? 5.75 -28.312 6.305 1 86.62 36 VAL B O 1
ATOM 4599 N N . ALA B 1 37 ? 4.215 -26.812 6.715 1 86.69 37 ALA B N 1
ATOM 4600 C CA . ALA B 1 37 ? 3.902 -26.641 5.301 1 86.69 37 ALA B CA 1
ATOM 4601 C C . ALA B 1 37 ? 5.113 -26.141 4.527 1 86.69 37 ALA B C 1
ATOM 4603 O O . ALA B 1 37 ? 5.406 -26.609 3.428 1 86.69 37 ALA B O 1
ATOM 4604 N N . ALA B 1 38 ? 5.812 -25.234 5.113 1 79.62 38 ALA B N 1
ATOM 4605 C CA . ALA B 1 38 ? 7.02 -24.719 4.484 1 79.62 38 ALA B CA 1
ATOM 4606 C C . ALA B 1 38 ? 8.086 -25.797 4.344 1 79.62 38 ALA B C 1
ATOM 4608 O O . ALA B 1 38 ? 8.758 -25.891 3.316 1 79.62 38 ALA B O 1
ATOM 4609 N N . ALA B 1 39 ? 8.172 -26.562 5.34 1 83.12 39 ALA B N 1
ATOM 4610 C CA . ALA B 1 39 ? 9.125 -27.672 5.309 1 83.12 39 ALA B CA 1
ATOM 4611 C C . ALA B 1 39 ? 8.781 -28.656 4.195 1 83.12 39 ALA B C 1
ATOM 4613 O O . ALA B 1 39 ? 9.672 -29.188 3.525 1 83.12 39 ALA B O 1
ATOM 4614 N N . ILE B 1 40 ? 7.539 -28.891 4.012 1 87 40 ILE B N 1
ATOM 4615 C CA . ILE B 1 40 ? 7.078 -29.797 2.967 1 87 40 ILE B CA 1
ATOM 4616 C C . ILE B 1 40 ? 7.391 -29.203 1.595 1 87 40 ILE B C 1
ATOM 4618 O O . ILE B 1 40 ? 7.832 -29.922 0.689 1 87 40 ILE B O 1
ATOM 4622 N N . ILE B 1 41 ? 7.203 -27.969 1.443 1 80.06 41 ILE B N 1
ATOM 4623 C CA . ILE B 1 41 ? 7.508 -27.297 0.179 1 80.06 41 ILE B CA 1
ATOM 4624 C C . ILE B 1 41 ? 9 -27.406 -0.111 1 80.06 41 ILE B C 1
ATOM 4626 O O . ILE B 1 41 ? 9.406 -27.703 -1.24 1 80.06 41 ILE B O 1
ATOM 4630 N N . VAL B 1 42 ? 9.797 -27.234 0.878 1 73.75 42 VAL B N 1
ATOM 4631 C CA . VAL B 1 42 ? 11.242 -27.359 0.723 1 73.75 42 VAL B CA 1
ATOM 4632 C C . VAL B 1 42 ? 11.586 -28.797 0.332 1 73.75 42 VAL B C 1
ATOM 4634 O O . VAL B 1 42 ? 12.445 -29.031 -0.524 1 73.75 42 VAL B O 1
ATOM 4637 N N . TYR B 1 43 ? 10.953 -29.688 0.924 1 80.31 43 TYR B N 1
ATOM 4638 C CA . TYR B 1 43 ? 11.164 -31.094 0.593 1 80.31 43 TYR B CA 1
ATOM 4639 C C . TYR B 1 43 ? 10.812 -31.375 -0.863 1 80.31 43 TYR B C 1
ATOM 4641 O O . TYR B 1 43 ? 11.547 -32.062 -1.563 1 80.31 43 TYR B O 1
ATOM 4649 N N . TRP B 1 44 ? 9.641 -30.844 -1.306 1 80.56 44 TRP B N 1
ATOM 4650 C CA . TRP B 1 44 ? 9.242 -31 -2.699 1 80.56 44 TRP B CA 1
ATOM 4651 C C . TRP B 1 44 ? 10.297 -30.438 -3.639 1 80.56 44 TRP B C 1
ATOM 4653 O O . TRP B 1 44 ? 10.602 -31.031 -4.672 1 80.56 44 TRP B O 1
ATOM 4663 N N . LEU B 1 45 ? 10.836 -29.391 -3.293 1 70.5 45 LEU B N 1
ATOM 4664 C CA . LEU B 1 45 ? 11.852 -28.75 -4.121 1 70.5 45 LEU B CA 1
ATOM 4665 C C . LEU B 1 45 ? 13.133 -29.562 -4.148 1 70.5 45 LEU B C 1
ATOM 4667 O O . LEU B 1 45 ? 13.781 -29.688 -5.195 1 70.5 45 LEU B O 1
ATOM 4671 N N . VAL B 1 46 ? 13.477 -30.094 -3.02 1 71.19 46 VAL B N 1
ATOM 4672 C CA . VAL B 1 46 ? 14.664 -30.922 -2.93 1 71.19 46 VAL B CA 1
ATOM 4673 C C . VAL B 1 46 ? 14.484 -32.188 -3.793 1 71.19 46 VAL B C 1
ATOM 4675 O O . VAL B 1 46 ? 15.398 -32.562 -4.516 1 71.19 46 VAL B O 1
ATOM 4678 N N . VAL B 1 47 ? 13.367 -32.75 -3.73 1 76.31 47 VAL B N 1
ATOM 4679 C CA . VAL B 1 47 ? 13.078 -33.938 -4.488 1 76.31 47 VAL B CA 1
ATOM 4680 C C . VAL B 1 47 ? 13.055 -33.625 -5.98 1 76.31 47 VAL B C 1
ATOM 4682 O O . VAL B 1 47 ? 13.445 -34.469 -6.805 1 76.31 47 VAL B O 1
ATOM 4685 N N . ALA B 1 48 ? 12.57 -32.531 -6.277 1 70.12 48 ALA B N 1
ATOM 4686 C CA . ALA B 1 48 ? 12.539 -32.094 -7.676 1 70.12 48 ALA B CA 1
ATOM 4687 C C . ALA B 1 48 ? 13.945 -32 -8.25 1 70.12 48 ALA B C 1
ATOM 4689 O O . ALA B 1 48 ? 14.172 -32.344 -9.422 1 70.12 48 ALA B O 1
ATOM 4690 N N . VAL B 1 49 ? 14.875 -31.688 -7.445 1 62 49 VAL B N 1
ATOM 4691 C CA . VAL B 1 49 ? 16.25 -31.516 -7.883 1 62 49 VAL B CA 1
ATOM 4692 C C . VAL B 1 49 ? 17.016 -32.844 -7.711 1 62 49 VAL B C 1
ATOM 4694 O O . VAL B 1 49 ? 17.891 -33.156 -8.523 1 62 49 VAL B O 1
ATOM 4697 N N . TRP B 1 50 ? 16.656 -33.469 -6.609 1 72.12 50 TRP B N 1
ATOM 4698 C CA . TRP B 1 50 ? 17.312 -34.719 -6.246 1 72.12 50 TRP B CA 1
ATOM 4699 C C . TRP B 1 50 ? 16.281 -35.812 -5.934 1 72.12 50 TRP B C 1
ATOM 4701 O O . TRP B 1 50 ? 16.031 -36.125 -4.766 1 72.12 50 TRP B O 1
ATOM 4711 N N . PRO B 1 51 ? 15.766 -36.406 -6.984 1 75.19 51 PRO B N 1
ATOM 4712 C CA . PRO B 1 51 ? 14.68 -37.375 -6.816 1 75.19 51 PRO B CA 1
ATOM 4713 C C . PRO B 1 51 ? 15.062 -38.531 -5.879 1 75.19 51 PRO B C 1
ATOM 4715 O O . PRO B 1 51 ? 14.18 -39.156 -5.289 1 75.19 51 PRO B O 1
ATOM 4718 N N . ARG B 1 52 ? 16.375 -38.781 -5.668 1 77.56 52 ARG B N 1
ATOM 4719 C CA . ARG B 1 52 ? 16.797 -39.875 -4.801 1 77.56 52 ARG B CA 1
ATOM 4720 C C . ARG B 1 52 ? 16.406 -39.625 -3.35 1 77.56 52 ARG B C 1
ATOM 4722 O O . ARG B 1 52 ? 16.297 -40.562 -2.547 1 77.56 52 ARG B O 1
ATOM 4729 N N . ALA B 1 53 ? 16.188 -38.344 -3.084 1 78.25 53 ALA B N 1
ATOM 4730 C CA . ALA B 1 53 ? 15.828 -37.969 -1.72 1 78.25 53 ALA B CA 1
ATOM 4731 C C . ALA B 1 53 ? 14.445 -38.5 -1.355 1 78.25 53 ALA B C 1
ATOM 4733 O O . ALA B 1 53 ? 14.109 -38.625 -0.175 1 78.25 53 ALA B O 1
ATOM 4734 N N . ALA B 1 54 ? 13.68 -38.844 -2.346 1 81.5 54 ALA B N 1
ATOM 4735 C CA . ALA B 1 54 ? 12.312 -39.312 -2.119 1 81.5 54 ALA B CA 1
ATOM 4736 C C . ALA B 1 54 ? 12.281 -40.812 -1.822 1 81.5 54 ALA B C 1
ATOM 4738 O O . ALA B 1 54 ? 11.281 -41.312 -1.309 1 81.5 54 ALA B O 1
ATOM 4739 N N . LEU B 1 55 ? 13.367 -41.5 -2.061 1 81.44 55 LEU B N 1
ATOM 4740 C CA . LEU B 1 55 ? 13.391 -42.969 -2.029 1 81.44 55 LEU B CA 1
ATOM 4741 C C . LEU B 1 55 ? 13.086 -43.5 -0.628 1 81.44 55 LEU B C 1
ATOM 4743 O O . LEU B 1 55 ? 12.289 -44.406 -0.466 1 81.44 55 LEU B O 1
ATOM 4747 N N . TRP B 1 56 ? 13.648 -42.812 0.347 1 81.5 56 TRP B N 1
ATOM 4748 C CA . TRP B 1 56 ? 13.438 -43.312 1.709 1 81.5 56 TRP B CA 1
ATOM 4749 C C . TRP B 1 56 ? 11.969 -43.188 2.105 1 81.5 56 TRP B C 1
ATOM 4751 O O . TRP B 1 56 ? 11.414 -44.125 2.719 1 81.5 56 TRP B O 1
ATOM 4761 N N . LEU B 1 57 ? 11.336 -42.188 1.722 1 86.12 57 LEU B N 1
ATOM 4762 C CA . LEU B 1 57 ? 9.938 -42 2.09 1 86.12 57 LEU B CA 1
ATOM 4763 C C . LEU B 1 57 ? 9.023 -42.906 1.27 1 86.12 57 LEU B C 1
ATOM 4765 O O . LEU B 1 57 ? 7.996 -43.375 1.769 1 86.12 57 LEU B O 1
ATOM 4769 N N . VAL B 1 58 ? 9.422 -43.188 0.122 1 85.12 58 VAL B N 1
ATOM 4770 C CA . VAL B 1 58 ? 8.641 -44.094 -0.736 1 85.12 58 VAL B CA 1
ATOM 4771 C C . VAL B 1 58 ? 8.672 -45.5 -0.183 1 85.12 58 VAL B C 1
ATOM 4773 O O . VAL B 1 58 ? 7.652 -46.188 -0.16 1 85.12 58 VAL B O 1
ATOM 4776 N N . VAL B 1 59 ? 9.867 -45.844 0.294 1 85.44 59 VAL B N 1
ATOM 4777 C CA . VAL B 1 59 ? 10.016 -47.156 0.863 1 85.44 59 VAL B CA 1
ATOM 4778 C C . VAL B 1 59 ? 9.195 -47.281 2.146 1 85.44 59 VAL B C 1
ATOM 4780 O O . VAL B 1 59 ? 8.516 -48.281 2.369 1 85.44 59 VAL B O 1
ATOM 4783 N N . LEU B 1 60 ? 9.297 -46.281 2.914 1 88.81 60 LEU B N 1
ATOM 4784 C CA . LEU B 1 60 ? 8.523 -46.25 4.148 1 88.81 60 LEU B CA 1
ATOM 4785 C C . LEU B 1 60 ? 7.027 -46.312 3.852 1 88.81 60 LEU B C 1
ATOM 4787 O O . LEU B 1 60 ? 6.289 -47.062 4.523 1 88.81 60 LEU B O 1
ATOM 4791 N N . ASP B 1 61 ? 6.578 -45.625 2.902 1 91.25 61 ASP B N 1
ATOM 4792 C CA . ASP B 1 61 ? 5.176 -45.594 2.498 1 91.25 61 ASP B CA 1
ATOM 4793 C C . ASP B 1 61 ? 4.727 -47 2.059 1 91.25 61 ASP B C 1
ATOM 4795 O O . ASP B 1 61 ? 3.668 -47.469 2.469 1 91.25 61 ASP B O 1
ATOM 4799 N N . HIS B 1 62 ? 5.586 -47.656 1.342 1 88.25 62 HIS B N 1
ATOM 4800 C CA . HIS B 1 62 ? 5.246 -48.969 0.827 1 88.25 62 HIS B CA 1
ATOM 4801 C C . HIS B 1 62 ? 5.195 -50 1.947 1 88.25 62 HIS B C 1
ATOM 4803 O O . HIS B 1 62 ? 4.305 -50.844 1.975 1 88.25 62 HIS B O 1
ATOM 4809 N N . ARG B 1 63 ? 6.121 -49.875 2.883 1 89.56 63 ARG B N 1
ATOM 4810 C CA . ARG B 1 63 ? 6.164 -50.812 4 1 89.56 63 ARG B CA 1
ATOM 4811 C C . ARG B 1 63 ? 4.91 -50.688 4.863 1 89.56 63 ARG B C 1
ATOM 4813 O O . ARG B 1 63 ? 4.359 -51.688 5.309 1 89.56 63 ARG B O 1
ATOM 4820 N N . VAL B 1 64 ? 4.512 -49.531 5.035 1 92.19 64 VAL B N 1
ATOM 4821 C CA . VAL B 1 64 ? 3.324 -49.312 5.852 1 92.19 64 VAL B CA 1
ATOM 4822 C C . VAL B 1 64 ? 2.09 -49.844 5.133 1 92.19 64 VAL B C 1
ATOM 4824 O O . VAL B 1 64 ? 1.248 -50.5 5.75 1 92.19 64 VAL B O 1
ATOM 4827 N N . LEU B 1 65 ? 2.01 -49.656 3.863 1 91.25 65 LEU B N 1
ATOM 4828 C CA . LEU B 1 65 ? 0.855 -50.125 3.1 1 91.25 65 LEU B CA 1
ATOM 4829 C C . LEU B 1 65 ? 0.823 -51.625 3.027 1 91.25 65 LEU B C 1
ATOM 4831 O O . LEU B 1 65 ? -0.249 -52.25 3.094 1 91.25 65 LEU B O 1
ATOM 4835 N N . GLU B 1 66 ? 1.992 -52.188 2.973 1 90.06 66 GLU B N 1
ATOM 4836 C CA . GLU B 1 66 ? 2.078 -53.656 2.963 1 90.06 66 GLU B CA 1
ATOM 4837 C C . GLU B 1 66 ? 1.634 -54.25 4.297 1 90.06 66 GLU B C 1
ATOM 4839 O O . GLU B 1 66 ? 0.929 -55.25 4.332 1 90.06 66 GLU B O 1
ATOM 4844 N N . TRP B 1 67 ? 2.061 -53.594 5.285 1 91.81 67 TRP B N 1
ATOM 4845 C CA . TRP B 1 67 ? 1.676 -54.031 6.621 1 91.81 67 TRP B CA 1
ATOM 4846 C C . TRP B 1 67 ? 0.167 -53.938 6.816 1 91.81 67 TRP B C 1
ATOM 4848 O O . TRP B 1 67 ? -0.458 -54.844 7.359 1 91.81 67 TRP B O 1
ATOM 4858 N N . LEU B 1 68 ? -0.43 -52.969 6.32 1 92 68 LEU B N 1
ATOM 4859 C CA . LEU B 1 68 ? -1.865 -52.75 6.48 1 92 68 LEU B CA 1
ATOM 4860 C C . LEU B 1 68 ? -2.654 -53.688 5.57 1 92 68 LEU B C 1
ATOM 4862 O O . LEU B 1 68 ? -3.742 -54.156 5.934 1 92 68 LEU B O 1
ATOM 4866 N N . SER B 1 69 ? -2.092 -53.969 4.449 1 89 69 SER B N 1
ATOM 4867 C CA . SER B 1 69 ? -2.756 -54.875 3.518 1 89 69 SER B CA 1
ATOM 4868 C C . SER B 1 69 ? -2.799 -56.281 4.062 1 89 69 SER B C 1
ATOM 4870 O O . SER B 1 69 ? -3.701 -57.062 3.732 1 89 69 SER B O 1
ATOM 4872 N N . ALA B 1 70 ? -1.871 -56.562 4.953 1 89.94 70 ALA B N 1
ATOM 4873 C CA . ALA B 1 70 ? -1.789 -57.906 5.523 1 89.94 70 ALA B CA 1
ATOM 4874 C C . ALA B 1 70 ? -2.871 -58.125 6.578 1 89.94 70 ALA B C 1
ATOM 4876 O O . ALA B 1 70 ? -3.26 -59.25 6.852 1 89.94 70 ALA B O 1
ATOM 4877 N N . VAL B 1 71 ? -3.406 -57.062 7.059 1 91.19 71 VAL B N 1
ATOM 4878 C CA . VAL B 1 71 ? -4.383 -57.188 8.133 1 91.19 71 VAL B CA 1
ATOM 4879 C C . VAL B 1 71 ? -5.793 -57.031 7.578 1 91.19 71 VAL B C 1
ATOM 4881 O O . VAL B 1 71 ? -6.766 -57 8.336 1 91.19 71 VAL B O 1
ATOM 4884 N N . ARG B 1 72 ? -5.961 -57.031 6.262 1 92 72 ARG B N 1
ATOM 4885 C CA . ARG B 1 72 ? -7.266 -56.812 5.645 1 92 72 ARG B CA 1
ATOM 4886 C C . ARG B 1 72 ? -8.219 -57.969 5.906 1 92 72 ARG B C 1
ATOM 4888 O O . ARG B 1 72 ? -7.84 -59.125 5.746 1 92 72 ARG B O 1
ATOM 4895 N N . THR B 1 73 ? -9.328 -57.625 6.523 1 92.5 73 THR B N 1
ATOM 4896 C CA . THR B 1 73 ? -10.43 -58.562 6.715 1 92.5 73 THR B CA 1
ATOM 4897 C C . THR B 1 73 ? -11.727 -58 6.133 1 92.5 73 THR B C 1
ATOM 4899 O O . THR B 1 73 ? -11.859 -56.812 5.965 1 92.5 73 THR B O 1
ATOM 4902 N N . PRO B 1 74 ? -12.617 -58.906 5.758 1 91.25 74 PRO B N 1
ATOM 4903 C CA . PRO B 1 74 ? -13.852 -58.438 5.121 1 91.25 74 PRO B CA 1
ATOM 4904 C C . PRO B 1 74 ? -14.633 -57.469 6.008 1 91.25 74 PRO B C 1
ATOM 4906 O O . PRO B 1 74 ? -15.141 -56.438 5.523 1 91.25 74 PRO B O 1
ATOM 4909 N N . TRP B 1 75 ? -14.688 -57.844 7.234 1 91.25 75 TRP B N 1
ATOM 4910 C CA . TRP B 1 75 ? -15.445 -56.938 8.117 1 91.25 75 TRP B CA 1
ATOM 4911 C C . TRP B 1 75 ? -14.727 -55.625 8.312 1 91.25 75 TRP B C 1
ATOM 4913 O O . TRP B 1 75 ? -15.359 -54.562 8.336 1 91.25 75 TRP B O 1
ATOM 4923 N N . LEU B 1 76 ? -13.477 -55.656 8.469 1 92.12 76 LEU B N 1
ATOM 4924 C CA . LEU B 1 76 ? -12.703 -54.438 8.664 1 92.12 76 LEU B CA 1
ATOM 4925 C C . LEU B 1 76 ? -12.688 -53.594 7.395 1 92.12 76 LEU B C 1
ATOM 4927 O O . LEU B 1 76 ? -12.68 -52.344 7.461 1 92.12 76 LEU B O 1
ATOM 4931 N N . THR B 1 77 ? -12.742 -54.219 6.27 1 93 77 THR B N 1
ATOM 4932 C CA . THR B 1 77 ? -12.789 -53.5 4.992 1 93 77 THR B CA 1
ATOM 4933 C C . THR B 1 77 ? -14.094 -52.75 4.836 1 93 77 THR B C 1
ATOM 4935 O O . THR B 1 77 ? -14.102 -51.594 4.383 1 93 77 THR B O 1
ATOM 4938 N N . THR B 1 78 ? -15.148 -53.406 5.312 1 91.81 78 THR B N 1
ATOM 4939 C CA . THR B 1 78 ? -16.438 -52.719 5.238 1 91.81 78 THR B CA 1
ATOM 4940 C C . THR B 1 78 ? -16.484 -51.531 6.203 1 91.81 78 THR B C 1
ATOM 4942 O O . THR B 1 78 ? -16.984 -50.469 5.852 1 91.81 78 THR B O 1
ATOM 4945 N N . ALA B 1 79 ? -15.938 -51.75 7.316 1 93 79 ALA B N 1
ATOM 4946 C CA . ALA B 1 79 ? -15.898 -50.688 8.312 1 93 79 ALA B CA 1
ATOM 4947 C C . ALA B 1 79 ? -15.047 -49.5 7.824 1 93 79 ALA B C 1
ATOM 4949 O O . ALA B 1 79 ? -15.406 -48.344 8.031 1 93 79 ALA B O 1
ATOM 4950 N N . MET B 1 80 ? -14.016 -49.812 7.191 1 92.88 80 MET B N 1
ATOM 4951 C CA . MET B 1 80 ? -13.102 -48.781 6.742 1 92.88 80 MET B CA 1
ATOM 4952 C C . MET B 1 80 ? -13.664 -48.031 5.531 1 92.88 80 MET B C 1
ATOM 4954 O O . MET B 1 80 ? -13.43 -46.844 5.363 1 92.88 80 MET B O 1
ATOM 4958 N N . LYS B 1 81 ? -14.453 -48.688 4.754 1 91.19 81 LYS B N 1
ATOM 4959 C CA . LYS B 1 81 ? -15.125 -48.031 3.643 1 91.19 81 LYS B CA 1
ATOM 4960 C C . LYS B 1 81 ? -16.109 -47 4.148 1 91.19 81 LYS B C 1
ATOM 4962 O O . LYS B 1 81 ? -16.234 -45.906 3.566 1 91.19 81 LYS B O 1
ATOM 4967 N N . VAL B 1 82 ? -16.703 -47.344 5.246 1 90.56 82 VAL B N 1
ATOM 4968 C CA . VAL B 1 82 ? -17.656 -46.406 5.848 1 90.56 82 VAL B CA 1
ATOM 4969 C C . VAL B 1 82 ? -16.906 -45.25 6.512 1 90.56 82 VAL B C 1
ATOM 4971 O O . VAL B 1 82 ? -17.312 -44.094 6.398 1 90.56 82 VAL B O 1
ATOM 4974 N N . ALA B 1 83 ? -15.836 -45.594 7.117 1 91.19 83 ALA B N 1
ATOM 4975 C CA . ALA B 1 83 ? -15.047 -44.594 7.836 1 91.19 83 ALA B CA 1
ATOM 4976 C C . ALA B 1 83 ? -14.422 -43.594 6.871 1 91.19 83 ALA B C 1
ATOM 4978 O O . ALA B 1 83 ? -14.117 -42.438 7.254 1 91.19 83 ALA B O 1
ATOM 4979 N N . GLY B 1 84 ? -14.297 -43.938 5.609 1 90.44 84 GLY B N 1
ATOM 4980 C CA . GLY B 1 84 ? -13.664 -43.094 4.617 1 90.44 84 GLY B CA 1
ATOM 4981 C C . GLY B 1 84 ? -14.648 -42.188 3.885 1 90.44 84 GLY B C 1
ATOM 4982 O O . GLY B 1 84 ? -14.242 -41.344 3.072 1 90.44 84 GLY B O 1
ATOM 4983 N N . GLN B 1 85 ? -15.875 -42.25 4.254 1 86.56 85 GLN B N 1
ATOM 4984 C CA . GLN B 1 85 ? -16.938 -41.531 3.537 1 86.56 85 GLN B CA 1
ATOM 4985 C C . GLN B 1 85 ? -16.781 -40.031 3.684 1 86.56 85 GLN B C 1
ATOM 4987 O O . GLN B 1 85 ? -17.062 -39.281 2.748 1 86.56 85 GLN B O 1
ATOM 4992 N N . PRO B 1 86 ? -16.25 -39.594 4.793 1 88.44 86 PRO B N 1
ATOM 4993 C CA . PRO B 1 86 ? -16.141 -38.125 4.957 1 88.44 86 PRO B CA 1
ATOM 4994 C C . PRO B 1 86 ? -15.242 -37.469 3.902 1 88.44 86 PRO B C 1
ATOM 4996 O O . PRO B 1 86 ? -15.375 -36.281 3.619 1 88.44 86 PRO B O 1
ATOM 4999 N N . ALA B 1 87 ? -14.375 -38.188 3.312 1 84.25 87 ALA B N 1
ATOM 5000 C CA . ALA B 1 87 ? -13.438 -37.625 2.348 1 84.25 87 ALA B CA 1
ATOM 5001 C C . ALA B 1 87 ?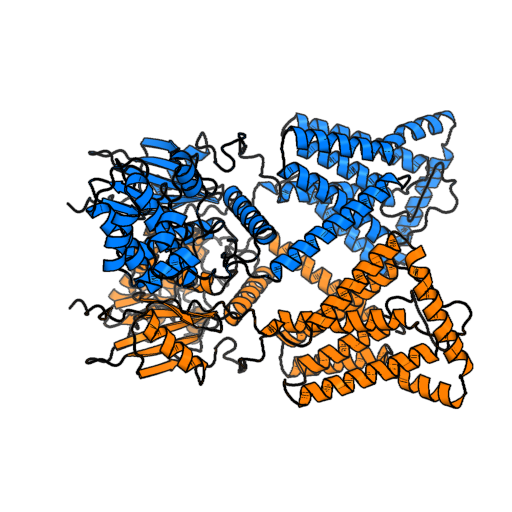 -13.945 -37.812 0.919 1 84.25 87 ALA B C 1
ATOM 5003 O O . ALA B 1 87 ? -13.266 -37.438 -0.04 1 84.25 87 ALA B O 1
ATOM 5004 N N . THR B 1 88 ? -15.141 -38.312 0.837 1 81.81 88 THR B N 1
ATOM 5005 C CA . THR B 1 88 ? -15.727 -38.469 -0.491 1 81.81 88 THR B CA 1
ATOM 5006 C C . THR B 1 88 ? -16.25 -37.125 -0.994 1 81.81 88 THR B C 1
ATOM 5008 O O . THR B 1 88 ? -16.594 -36.25 -0.198 1 81.81 88 THR B O 1
ATOM 5011 N N . SER B 1 89 ? -16.281 -37 -2.301 1 78.94 89 SER B N 1
ATOM 5012 C CA . SER B 1 89 ? -16.641 -35.719 -2.941 1 78.94 89 SER B CA 1
ATOM 5013 C C . SER B 1 89 ? -18.047 -35.312 -2.543 1 78.94 89 SER B C 1
ATOM 5015 O O . SER B 1 89 ? -18.312 -34.125 -2.314 1 78.94 89 SER B O 1
ATOM 5017 N N . HIS B 1 90 ? -18.953 -36.25 -2.404 1 79.31 90 HIS B N 1
ATOM 5018 C CA . HIS B 1 90 ? -20.344 -35.938 -2.117 1 79.31 90 HIS B CA 1
ATOM 5019 C C . HIS B 1 90 ? -20.484 -35.344 -0.718 1 79.31 90 HIS B C 1
ATOM 5021 O O . HIS B 1 90 ? -21.172 -34.344 -0.535 1 79.31 90 HIS B O 1
ATOM 5027 N N . VAL B 1 91 ? -19.828 -36 0.207 1 81.56 91 VAL B N 1
ATOM 5028 C CA . VAL B 1 91 ? -19.938 -35.531 1.585 1 81.56 91 VAL B CA 1
ATOM 5029 C C . VAL B 1 91 ? -19.266 -34.156 1.721 1 81.56 91 VAL B C 1
ATOM 5031 O O . VAL B 1 91 ? -19.797 -33.281 2.381 1 81.56 91 VAL B O 1
ATOM 5034 N N . LEU B 1 92 ? -18.203 -34.062 1.104 1 84.31 92 LEU B N 1
ATOM 5035 C CA . LEU B 1 92 ? -17.469 -32.781 1.181 1 84.31 92 LEU B CA 1
ATOM 5036 C C . LEU B 1 92 ? -18.266 -31.656 0.517 1 84.31 92 LEU B C 1
ATOM 5038 O O . LEU B 1 92 ? -18.312 -30.547 1.037 1 84.31 92 LEU B O 1
ATOM 5042 N N . LEU B 1 93 ? -18.891 -31.922 -0.567 1 79 93 LEU B N 1
ATOM 5043 C CA . LEU B 1 93 ? -19.688 -30.922 -1.269 1 79 93 LEU B CA 1
ATOM 5044 C C . LEU B 1 93 ? -20.906 -30.516 -0.442 1 79 93 LEU B C 1
ATOM 5046 O O . LEU B 1 93 ? -21.25 -29.328 -0.369 1 79 93 LEU B O 1
ATOM 5050 N N . VAL B 1 94 ? -21.547 -31.516 0.116 1 81.81 94 VAL B N 1
ATOM 5051 C CA . VAL B 1 94 ? -22.719 -31.234 0.94 1 81.81 94 VAL B CA 1
ATOM 5052 C C . VAL B 1 94 ? -22.312 -30.359 2.127 1 81.81 94 VAL B C 1
ATOM 5054 O O . VAL B 1 94 ? -23 -29.391 2.443 1 81.81 94 VAL B O 1
ATOM 5057 N N . THR B 1 95 ? -21.219 -30.766 2.752 1 82.5 95 THR B N 1
ATOM 5058 C CA . THR B 1 95 ? -20.75 -29.984 3.889 1 82.5 95 THR B CA 1
ATOM 5059 C C . THR B 1 95 ? -20.406 -28.562 3.459 1 82.5 95 THR B C 1
ATOM 5061 O O . THR B 1 95 ? -20.688 -27.594 4.18 1 82.5 95 THR B O 1
ATOM 5064 N N . TRP B 1 96 ? -19.781 -28.438 2.365 1 80.25 96 TRP B N 1
ATOM 5065 C CA . TRP B 1 96 ? -19.406 -27.125 1.833 1 80.25 96 TRP B CA 1
ATOM 5066 C C . TRP B 1 96 ? -20.641 -26.281 1.58 1 80.25 96 TRP B C 1
ATOM 5068 O O . TRP B 1 96 ? -20.703 -25.109 1.988 1 80.25 96 TRP B O 1
ATOM 5078 N N . TRP B 1 97 ? -21.688 -26.828 1.044 1 78.06 97 TRP B N 1
ATOM 5079 C CA . TRP B 1 97 ? -22.891 -26.078 0.717 1 78.06 97 TRP B CA 1
ATOM 5080 C C . TRP B 1 97 ? -23.656 -25.688 1.981 1 78.06 97 TRP B C 1
ATOM 5082 O O . TRP B 1 97 ? -24.172 -24.578 2.088 1 78.06 97 TRP B O 1
ATOM 5092 N N . VAL B 1 98 ? -23.75 -26.656 2.809 1 83.75 98 VAL B N 1
ATOM 5093 C CA . VAL B 1 98 ? -24.453 -26.391 4.059 1 83.75 98 VAL B CA 1
ATOM 5094 C C . VAL B 1 98 ? -23.797 -25.219 4.781 1 83.75 98 VAL B C 1
ATOM 5096 O O . VAL B 1 98 ? -24.484 -24.297 5.246 1 83.75 98 VAL B O 1
ATOM 5099 N N . ALA B 1 99 ? -22.531 -25.266 4.879 1 83.69 99 ALA B N 1
ATOM 5100 C CA . ALA B 1 99 ? -21.797 -24.188 5.531 1 83.69 99 ALA B CA 1
ATOM 5101 C C . ALA B 1 99 ? -22 -22.859 4.793 1 83.69 99 ALA B C 1
ATOM 5103 O O . ALA B 1 99 ? -22.156 -21.812 5.418 1 83.69 99 ALA B O 1
ATOM 5104 N N . LEU B 1 100 ? -22 -22.891 3.514 1 80.81 100 LEU B N 1
ATOM 5105 C CA . LEU B 1 100 ? -22.203 -21.703 2.701 1 80.81 100 LEU B CA 1
ATOM 5106 C C . LEU B 1 100 ? -23.578 -21.094 2.973 1 80.81 100 LEU B C 1
ATOM 5108 O O . LEU B 1 100 ? -23.703 -19.875 3.105 1 80.81 100 LEU B O 1
ATOM 5112 N N . VAL B 1 101 ? -24.594 -21.922 3.068 1 81.75 101 VAL B N 1
ATOM 5113 C CA . VAL B 1 101 ? -25.953 -21.453 3.307 1 81.75 101 VAL B CA 1
ATOM 5114 C C . VAL B 1 101 ? -26.047 -20.828 4.691 1 81.75 101 VAL B C 1
ATOM 5116 O O . VAL B 1 101 ? -26.672 -19.781 4.859 1 81.75 101 VAL B O 1
ATOM 5119 N N . ILE B 1 102 ? -25.453 -21.422 5.617 1 82.81 102 ILE B N 1
ATOM 5120 C CA . ILE B 1 102 ? -25.484 -20.922 6.98 1 82.81 102 ILE B CA 1
ATOM 5121 C C . ILE B 1 102 ? -24.812 -19.531 7.023 1 82.81 102 ILE B C 1
ATOM 5123 O O . ILE B 1 102 ? -25.359 -18.609 7.621 1 82.81 102 ILE B O 1
ATOM 5127 N N . LEU B 1 103 ? -23.719 -19.406 6.371 1 81.38 103 LEU B N 1
ATOM 5128 C CA . LEU B 1 103 ? -23 -18.141 6.375 1 81.38 103 LEU B CA 1
ATOM 5129 C C . LEU B 1 103 ? -23.766 -17.062 5.613 1 81.38 103 LEU B C 1
ATOM 5131 O O . LEU B 1 103 ? -23.719 -15.891 5.98 1 81.38 103 LEU B O 1
ATOM 5135 N N . LEU B 1 104 ? -24.453 -17.5 4.582 1 76.06 104 LEU B N 1
ATOM 5136 C CA . LEU B 1 104 ? -25.266 -16.578 3.795 1 76.06 104 LEU B CA 1
ATOM 5137 C C . LEU B 1 104 ? -26.469 -16.078 4.594 1 76.06 104 LEU B C 1
ATOM 5139 O O . LEU B 1 104 ? -26.797 -14.891 4.57 1 76.06 104 LEU B O 1
ATOM 5143 N N . VAL B 1 105 ? -27.125 -17.016 5.285 1 76.12 105 VAL B N 1
ATOM 5144 C CA . VAL B 1 105 ? -28.328 -16.688 6.055 1 76.12 105 VAL B CA 1
ATOM 5145 C C . VAL B 1 105 ? -27.969 -15.734 7.191 1 76.12 105 VAL B C 1
ATOM 5147 O O . VAL B 1 105 ? -28.719 -14.805 7.488 1 76.12 105 VAL B O 1
ATOM 5150 N N . TRP B 1 106 ? -26.828 -15.922 7.723 1 74.44 106 TRP B N 1
ATOM 5151 C CA . TRP B 1 106 ? -26.406 -15.078 8.836 1 74.44 106 TRP B CA 1
ATOM 5152 C C . TRP B 1 106 ? -25.625 -13.867 8.336 1 74.44 106 TRP B C 1
ATOM 5154 O O . TRP B 1 106 ? -25.109 -13.078 9.141 1 74.44 106 TRP B O 1
ATOM 5164 N N . ARG B 1 107 ? -25.406 -13.75 7.086 1 69.12 107 ARG B N 1
ATOM 5165 C CA . ARG B 1 107 ? -24.812 -12.609 6.391 1 69.12 107 ARG B CA 1
ATOM 5166 C C . ARG B 1 107 ? -23.406 -12.328 6.902 1 69.12 107 ARG B C 1
ATOM 5168 O O . ARG B 1 107 ? -23.031 -11.172 7.133 1 69.12 107 ARG B O 1
ATOM 5175 N N . ARG B 1 108 ? -22.781 -13.32 7.262 1 74 108 ARG B N 1
ATOM 5176 C CA . ARG B 1 108 ? -21.375 -13.188 7.629 1 74 108 ARG B CA 1
ATOM 5177 C C . ARG B 1 108 ? -20.484 -13.18 6.395 1 74 108 ARG B C 1
ATOM 5179 O O . ARG B 1 108 ? -19.766 -14.148 6.137 1 74 108 ARG B O 1
ATOM 5186 N N . TRP B 1 109 ? -20.453 -12.102 5.73 1 69.94 109 TRP B N 1
ATOM 5187 C CA . TRP B 1 109 ? -19.844 -11.984 4.41 1 69.94 109 TRP B CA 1
ATOM 5188 C C . TRP B 1 109 ? -18.344 -12.219 4.473 1 69.94 109 TRP B C 1
ATOM 5190 O O . TRP B 1 109 ? -17.781 -12.875 3.594 1 69.94 109 TRP B O 1
ATOM 5200 N N . ARG B 1 110 ? -17.656 -11.656 5.469 1 70.88 110 ARG B N 1
ATOM 5201 C CA . ARG B 1 110 ? -16.203 -11.836 5.559 1 70.88 110 ARG B CA 1
ATOM 5202 C C . ARG B 1 110 ? -15.836 -13.305 5.707 1 70.88 110 ARG B C 1
ATOM 5204 O O . ARG B 1 110 ? -14.938 -13.797 5.027 1 70.88 110 ARG B O 1
ATOM 5211 N N . HIS B 1 111 ? -16.609 -13.945 6.578 1 76.19 111 HIS B N 1
ATOM 5212 C CA . HIS B 1 111 ? -16.359 -15.367 6.789 1 76.19 111 HIS B CA 1
ATOM 5213 C C . HIS B 1 111 ? -16.688 -16.172 5.543 1 76.19 111 HIS B C 1
ATOM 5215 O O . HIS B 1 111 ? -16 -17.156 5.23 1 76.19 111 HIS B O 1
ATOM 5221 N N . LEU B 1 112 ? -17.703 -15.742 4.867 1 78.56 112 LEU B N 1
ATOM 5222 C CA . LEU B 1 112 ? -18.125 -16.422 3.648 1 78.56 112 LEU B CA 1
ATOM 5223 C C . LEU B 1 112 ? -17.031 -16.359 2.586 1 78.56 112 LEU B C 1
ATOM 5225 O O . LEU B 1 112 ? -16.688 -17.391 1.992 1 78.56 112 LEU B O 1
ATOM 5229 N N . PHE B 1 113 ? -16.422 -15.258 2.426 1 77.31 113 PHE B N 1
ATOM 5230 C CA . PHE B 1 113 ? -15.414 -15.102 1.389 1 77.31 113 PHE B CA 1
ATOM 5231 C C . PHE B 1 113 ? -14.125 -15.82 1.778 1 77.31 113 PHE B C 1
ATOM 5233 O O . PHE B 1 113 ? -13.453 -16.391 0.926 1 77.31 113 PHE B O 1
ATOM 5240 N N . VAL B 1 114 ? -13.781 -15.766 3.008 1 80.69 114 VAL B N 1
ATOM 5241 C CA . VAL B 1 114 ? -12.594 -16.484 3.463 1 80.69 114 VAL B CA 1
ATOM 5242 C C . VAL B 1 114 ? -12.805 -17.984 3.291 1 80.69 114 VAL B C 1
ATOM 5244 O O . VAL B 1 114 ? -11.883 -18.703 2.895 1 80.69 114 VAL B O 1
ATOM 5247 N N . TRP B 1 115 ? -14.031 -18.422 3.562 1 84 115 TRP B N 1
ATOM 5248 C CA . TRP B 1 115 ? -14.391 -19.828 3.4 1 84 115 TRP B CA 1
ATOM 5249 C C . TRP B 1 115 ? -14.203 -20.266 1.954 1 84 115 TRP B C 1
ATOM 5251 O O . TRP B 1 115 ? -13.539 -21.281 1.688 1 84 115 TRP B O 1
ATOM 5261 N N . ILE B 1 116 ? -14.75 -19.531 1.079 1 80.75 116 ILE B N 1
ATOM 5262 C CA . ILE B 1 116 ? -14.664 -19.875 -0.34 1 80.75 116 ILE B CA 1
ATOM 5263 C C . ILE B 1 116 ? -13.211 -19.797 -0.806 1 80.75 116 ILE B C 1
ATOM 5265 O O . ILE B 1 116 ? -12.719 -20.703 -1.462 1 80.75 116 ILE B O 1
ATOM 5269 N N . GLY B 1 117 ? -12.555 -18.766 -0.421 1 82.25 117 GLY B N 1
ATOM 5270 C CA . GLY B 1 117 ? -11.172 -18.562 -0.837 1 82.25 117 GLY B CA 1
ATOM 5271 C C . GLY B 1 117 ? -10.234 -19.641 -0.323 1 82.25 117 GLY B C 1
ATOM 5272 O O . GLY B 1 117 ? -9.344 -20.094 -1.048 1 82.25 117 GLY B O 1
ATOM 5273 N N . ALA B 1 118 ? -10.422 -20.016 0.907 1 85.94 118 ALA B N 1
ATOM 5274 C CA . ALA B 1 118 ? -9.539 -21 1.519 1 85.94 118 ALA B CA 1
ATOM 5275 C C . ALA B 1 118 ? -9.695 -22.359 0.844 1 85.94 118 ALA B C 1
ATOM 5277 O O . ALA B 1 118 ? -8.695 -23.031 0.559 1 85.94 118 ALA B O 1
ATOM 5278 N N . VAL B 1 119 ? -10.883 -22.734 0.568 1 83.94 119 VAL B N 1
ATOM 5279 C CA . VAL B 1 119 ? -11.117 -24.031 -0.066 1 83.94 119 VAL B CA 1
ATOM 5280 C C . VAL B 1 119 ? -10.578 -24.016 -1.494 1 83.94 119 VAL B C 1
ATOM 5282 O O . VAL B 1 119 ? -9.953 -24.969 -1.938 1 83.94 119 VAL B O 1
ATOM 5285 N N . LEU B 1 120 ? -10.758 -22.953 -2.145 1 79.94 120 LEU B N 1
ATOM 5286 C CA . LEU B 1 120 ? -10.242 -22.812 -3.502 1 79.94 120 LEU B CA 1
ATOM 5287 C C . LEU B 1 120 ? -8.719 -22.844 -3.51 1 79.94 120 LEU B C 1
ATOM 5289 O O . LEU B 1 120 ? -8.109 -23.469 -4.383 1 79.94 120 LEU B O 1
ATOM 5293 N N . ALA B 1 121 ? -8.188 -22.172 -2.613 1 82.88 121 ALA B N 1
ATOM 5294 C CA . ALA B 1 121 ? -6.727 -22.141 -2.527 1 82.88 121 ALA B CA 1
ATOM 5295 C C . ALA B 1 121 ? -6.148 -23.531 -2.27 1 82.88 121 ALA B C 1
ATOM 5297 O O . ALA B 1 121 ? -5.18 -23.922 -2.914 1 82.88 121 ALA B O 1
ATOM 5298 N N . VAL B 1 122 ? -6.754 -24.234 -1.313 1 88 122 VAL B N 1
ATOM 5299 C CA . VAL B 1 122 ? -6.262 -25.562 -0.965 1 88 122 VAL B CA 1
ATOM 5300 C C . VAL B 1 122 ? -6.395 -26.484 -2.168 1 88 122 VAL B C 1
ATOM 5302 O O . VAL B 1 122 ? -5.465 -27.234 -2.492 1 88 122 VAL B O 1
ATOM 5305 N N . THR B 1 123 ? -7.492 -26.453 -2.873 1 82.06 123 THR B N 1
ATOM 5306 C CA . THR B 1 123 ? -7.727 -27.312 -4.031 1 82.06 123 THR B CA 1
ATOM 5307 C C . THR B 1 123 ? -6.758 -26.984 -5.16 1 82.06 123 THR B C 1
ATOM 5309 O O . THR B 1 123 ? -6.211 -27.875 -5.801 1 82.06 123 THR B O 1
ATOM 5312 N N . THR B 1 124 ? -6.531 -25.75 -5.344 1 76.94 124 THR B N 1
ATOM 5313 C CA . THR B 1 124 ? -5.641 -25.312 -6.418 1 76.94 124 THR B CA 1
ATOM 5314 C C . THR B 1 124 ? -4.195 -25.688 -6.102 1 76.94 124 THR B C 1
ATOM 5316 O O . THR B 1 124 ? -3.486 -26.219 -6.961 1 76.94 124 THR B O 1
ATOM 5319 N N . VAL B 1 125 ? -3.801 -25.438 -4.891 1 78.12 125 VAL B N 1
ATOM 5320 C CA . VAL B 1 125 ? -2.428 -25.734 -4.492 1 78.12 125 VAL B CA 1
ATOM 5321 C C . VAL B 1 125 ? -2.166 -27.234 -4.586 1 78.12 125 VAL B C 1
ATOM 5323 O O . VAL B 1 125 ? -1.115 -27.656 -5.07 1 78.12 125 VAL B O 1
ATOM 5326 N N . THR B 1 126 ? -3.102 -28.016 -4.145 1 83.38 126 THR B N 1
ATOM 5327 C CA . THR B 1 126 ? -2.912 -29.469 -4.156 1 83.38 126 THR B CA 1
ATOM 5328 C C . THR B 1 126 ? -2.938 -30 -5.582 1 83.38 126 THR B C 1
ATOM 5330 O O . THR B 1 126 ? -2.197 -30.922 -5.914 1 83.38 126 THR B O 1
ATOM 5333 N N . GLU B 1 127 ? -3.719 -29.438 -6.426 1 76.19 127 GLU B N 1
ATOM 5334 C CA . GLU B 1 127 ? -3.77 -29.859 -7.824 1 76.19 127 GLU B CA 1
ATOM 5335 C C . GLU B 1 127 ? -2.469 -29.516 -8.547 1 76.19 127 GLU B C 1
ATOM 5337 O O . GLU B 1 127 ? -1.943 -30.328 -9.305 1 76.19 127 GLU B O 1
ATOM 5342 N N . VAL B 1 128 ? -2.043 -28.375 -8.328 1 72.88 128 VAL B N 1
ATOM 5343 C CA . VAL B 1 128 ? -0.802 -27.953 -8.961 1 72.88 128 VAL B CA 1
ATOM 5344 C C . VAL B 1 128 ? 0.365 -28.781 -8.445 1 72.88 128 VAL B C 1
ATOM 5346 O O . VAL B 1 128 ? 1.222 -29.219 -9.219 1 72.88 128 VAL B O 1
ATOM 5349 N N . ALA B 1 129 ? 0.329 -29 -7.172 1 79.88 129 ALA B N 1
ATOM 5350 C CA . ALA B 1 129 ? 1.392 -29.797 -6.578 1 79.88 129 ALA B CA 1
ATOM 5351 C C . ALA B 1 129 ? 1.379 -31.219 -7.137 1 79.88 129 ALA B C 1
ATOM 5353 O O . ALA B 1 129 ? 2.43 -31.766 -7.469 1 79.88 129 ALA B O 1
ATOM 5354 N N . ALA B 1 130 ? 0.225 -31.75 -7.293 1 80.31 130 ALA B N 1
ATOM 5355 C CA . ALA B 1 130 ? 0.099 -33.094 -7.828 1 80.31 130 ALA B CA 1
ATOM 5356 C C . ALA B 1 130 ? 0.576 -33.156 -9.281 1 80.31 130 ALA B C 1
ATOM 5358 O O . ALA B 1 130 ? 1.231 -34.125 -9.68 1 80.31 130 ALA B O 1
ATOM 5359 N N . GLY B 1 131 ? 0.284 -32.188 -10.023 1 73.12 131 GLY B N 1
ATOM 5360 C CA . GLY B 1 131 ? 0.702 -32.156 -11.414 1 73.12 131 GLY B CA 1
ATOM 5361 C C . GLY B 1 131 ? 2.201 -31.984 -11.578 1 73.12 131 GLY B C 1
ATOM 5362 O O . GLY B 1 131 ? 2.779 -32.469 -12.555 1 73.12 131 GLY B O 1
ATOM 5363 N N . LEU B 1 132 ? 2.768 -31.391 -10.648 1 71 132 LEU B N 1
ATOM 5364 C CA . LEU B 1 132 ? 4.203 -31.141 -10.727 1 71 132 LEU B CA 1
ATOM 5365 C C . LEU B 1 132 ? 4.992 -32.312 -10.172 1 71 132 LEU B C 1
ATOM 5367 O O . LEU B 1 132 ? 6.043 -32.688 -10.711 1 71 132 LEU B O 1
ATOM 5371 N N . ILE B 1 133 ? 4.457 -32.875 -9.07 1 76.44 133 ILE B N 1
ATOM 5372 C CA . ILE B 1 133 ? 5.164 -33.969 -8.422 1 76.44 133 ILE B CA 1
ATOM 5373 C C . ILE B 1 133 ? 4.938 -35.281 -9.203 1 76.44 133 ILE B C 1
ATOM 5375 O O . ILE B 1 133 ? 5.855 -36.094 -9.359 1 76.44 133 ILE B O 1
ATOM 5379 N N . GLN B 1 134 ? 3.762 -35.469 -9.781 1 75.75 134 GLN B N 1
ATOM 5380 C CA . GLN B 1 134 ? 3.371 -36.625 -10.578 1 75.75 134 GLN B CA 1
ATOM 5381 C C . GLN B 1 134 ? 3.803 -37.938 -9.906 1 75.75 134 GLN B C 1
ATOM 5383 O O . GLN B 1 134 ? 4.41 -38.781 -10.547 1 75.75 134 GLN B O 1
ATOM 5388 N N . ARG B 1 135 ? 3.557 -38.031 -8.625 1 77.94 135 ARG B N 1
ATOM 5389 C CA . ARG B 1 135 ? 3.854 -39.281 -7.922 1 77.94 135 ARG B CA 1
ATOM 5390 C C . ARG B 1 135 ? 2.857 -40.375 -8.297 1 77.94 135 ARG B C 1
ATOM 5392 O O . ARG B 1 135 ? 1.645 -40.188 -8.203 1 77.94 135 ARG B O 1
ATOM 5399 N N . PRO B 1 136 ? 3.484 -41.406 -8.773 1 76.31 136 PRO B N 1
ATOM 5400 C CA . PRO B 1 136 ? 2.584 -42.5 -9.125 1 76.31 136 PRO B CA 1
ATOM 5401 C C . PRO B 1 136 ? 1.957 -43.188 -7.902 1 76.31 136 PRO B C 1
ATOM 5403 O O . PRO B 1 136 ? 2.51 -43.094 -6.801 1 76.31 136 PRO B O 1
ATOM 5406 N N . ARG B 1 137 ? 0.841 -43.719 -8.023 1 75.69 137 ARG B N 1
ATOM 5407 C CA . ARG B 1 137 ? 0.164 -44.469 -6.961 1 75.69 137 ARG B CA 1
ATOM 5408 C C . ARG B 1 137 ? 0.924 -45.75 -6.613 1 75.69 137 ARG B C 1
ATOM 5410 O O . ARG B 1 137 ? 1.693 -46.25 -7.43 1 75.69 137 ARG B O 1
ATOM 5417 N N . PRO B 1 138 ? 0.81 -46.156 -5.352 1 69.56 138 PRO B N 1
ATOM 5418 C CA . PRO B 1 138 ? 1.577 -47.312 -4.906 1 69.56 138 PRO B CA 1
ATOM 5419 C C . PRO B 1 138 ? 1.344 -48.562 -5.785 1 69.56 138 PRO B C 1
ATOM 5421 O O . PRO B 1 138 ? 0.203 -48.844 -6.145 1 69.56 138 PRO B O 1
ATOM 5424 N N . VAL B 1 139 ? 2.537 -49.062 -6.305 1 69.94 139 VAL B N 1
ATOM 5425 C CA . VAL B 1 139 ? 2.506 -50.281 -7.121 1 69.94 139 VAL B CA 1
ATOM 5426 C C . VAL B 1 139 ? 2.625 -51.5 -6.23 1 69.94 139 VAL B C 1
ATOM 5428 O O . VAL B 1 139 ? 3.348 -51.5 -5.23 1 69.94 139 VAL B O 1
ATOM 5431 N N . GLY B 1 140 ? 1.782 -52.531 -6.352 1 72.12 140 GLY B N 1
ATOM 5432 C CA . GLY B 1 140 ? 1.936 -53.781 -5.664 1 72.12 140 GLY B CA 1
ATOM 5433 C C . GLY B 1 140 ? 0.849 -54.062 -4.637 1 72.12 140 GLY B C 1
ATOM 5434 O O . GLY B 1 140 ? 0.693 -55.188 -4.156 1 72.12 140 GLY B O 1
ATOM 5435 N N . VAL B 1 141 ? 0.275 -52.969 -4.156 1 80 141 VAL B N 1
ATOM 5436 C CA . VAL B 1 141 ? -0.815 -53.156 -3.203 1 80 141 VAL B CA 1
ATOM 5437 C C . VAL B 1 141 ? -2.15 -52.875 -3.883 1 80 141 VAL B C 1
ATOM 5439 O O . VAL B 1 141 ? -2.275 -51.906 -4.625 1 80 141 VAL B O 1
ATOM 5442 N N . GLU B 1 142 ? -3 -53.812 -3.689 1 83.06 142 GLU B N 1
ATOM 5443 C CA . GLU B 1 142 ? -4.312 -53.625 -4.305 1 83.06 142 GLU B CA 1
ATOM 5444 C C . GLU B 1 142 ? -5.047 -52.438 -3.729 1 83.06 142 GLU B C 1
ATOM 5446 O O . GLU B 1 142 ? -5.195 -52.312 -2.51 1 83.06 142 GLU B O 1
ATOM 5451 N N . ILE B 1 143 ? -5.387 -51.531 -4.559 1 85.12 143 ILE B N 1
ATOM 5452 C CA . ILE B 1 143 ? -6.137 -50.344 -4.148 1 85.12 143 ILE B CA 1
ATOM 5453 C C . ILE B 1 143 ? -7.629 -50.656 -4.117 1 85.12 143 ILE B C 1
ATOM 5455 O O . ILE B 1 143 ? -8.188 -51.156 -5.105 1 85.12 143 ILE B O 1
ATOM 5459 N N . LEU B 1 144 ? -8.172 -50.594 -2.965 1 85.44 144 LEU B N 1
ATOM 5460 C CA . LEU B 1 144 ? -9.602 -50.844 -2.807 1 85.44 144 LEU B CA 1
ATOM 5461 C C . LEU B 1 144 ? -10.375 -49.531 -2.945 1 85.44 144 LEU B C 1
ATOM 5463 O O . LEU B 1 144 ? -10.141 -48.562 -2.189 1 85.44 144 LEU B O 1
ATOM 5467 N N . GLY B 1 145 ? -11.172 -49.406 -4.035 1 78.12 145 GLY B N 1
ATOM 5468 C CA . GLY B 1 145 ? -11.977 -48.219 -4.207 1 78.12 145 GLY B CA 1
ATOM 5469 C C . GLY B 1 145 ? -11.578 -47.406 -5.422 1 78.12 145 GLY B C 1
ATOM 5470 O O . GLY B 1 145 ? -10.695 -47.812 -6.188 1 78.12 145 GLY B O 1
ATOM 5471 N N . ASP B 1 146 ? -12.281 -46.312 -5.645 1 69.06 146 ASP B N 1
ATOM 5472 C CA . ASP B 1 146 ? -12.055 -45.438 -6.801 1 69.06 146 ASP B CA 1
ATOM 5473 C C . ASP B 1 146 ? -10.922 -44.469 -6.539 1 69.06 146 ASP B C 1
ATOM 5475 O O . ASP B 1 146 ? -10.727 -44.031 -5.402 1 69.06 146 ASP B O 1
ATOM 5479 N N . TRP B 1 147 ? -9.922 -44.531 -7.43 1 65.38 147 TRP B N 1
ATOM 5480 C CA . TRP B 1 147 ? -8.867 -43.531 -7.281 1 65.38 147 TRP B CA 1
ATOM 5481 C C . TRP B 1 147 ? -8.648 -42.781 -8.586 1 65.38 147 TRP B C 1
ATOM 5483 O O . TRP B 1 147 ? -9.016 -43.25 -9.664 1 65.38 147 TRP B O 1
ATOM 5493 N N . GLU B 1 148 ? -8.383 -41.469 -8.508 1 65.69 148 GLU B N 1
ATOM 5494 C CA . GLU B 1 148 ? -8.055 -40.688 -9.695 1 65.69 148 GLU B CA 1
ATOM 5495 C C . GLU B 1 148 ? -6.836 -39.812 -9.453 1 65.69 148 GLU B C 1
ATOM 5497 O O . GLU B 1 148 ? -6.617 -39.312 -8.336 1 65.69 148 GLU B O 1
ATOM 5502 N N . GLY B 1 149 ? -6.02 -39.781 -10.5 1 69.19 149 GLY B N 1
ATOM 5503 C CA . GLY B 1 149 ? -4.973 -38.781 -10.578 1 69.19 149 GLY B CA 1
ATOM 5504 C C . GLY B 1 149 ? -3.719 -39.156 -9.82 1 69.19 149 GLY B C 1
ATOM 5505 O O . GLY B 1 149 ? -3.465 -40.344 -9.586 1 69.19 149 GLY B O 1
ATOM 5506 N N . PHE B 1 150 ? -2.885 -38.188 -9.516 1 77.25 150 PHE B N 1
ATOM 5507 C CA . PHE B 1 150 ? -1.615 -38.375 -8.82 1 77.25 150 PHE B CA 1
ATOM 5508 C C . PHE B 1 150 ? -1.828 -38.469 -7.316 1 77.25 150 PHE B C 1
ATOM 5510 O O . PHE B 1 150 ? -2.84 -38 -6.797 1 77.25 150 PHE B O 1
ATOM 5517 N N . ALA B 1 151 ? -0.97 -39.094 -6.688 1 78.31 151 ALA B N 1
ATOM 5518 C CA . ALA B 1 151 ? -1.174 -39.5 -5.301 1 78.31 151 ALA B CA 1
ATOM 5519 C C . ALA B 1 151 ? -0.792 -38.375 -4.34 1 78.31 151 ALA B C 1
ATOM 5521 O O . ALA B 1 151 ? -1.373 -38.25 -3.258 1 78.31 151 ALA B O 1
ATOM 5522 N N . MET B 1 152 ? 0.123 -37.625 -4.633 1 84 152 MET B N 1
ATOM 5523 C CA . MET B 1 152 ? 0.633 -36.656 -3.666 1 84 152 MET B CA 1
ATOM 5524 C C . MET B 1 152 ? 0.437 -35.219 -4.172 1 84 152 MET B C 1
ATOM 5526 O O . MET B 1 152 ? 0.841 -34.906 -5.289 1 84 152 MET B O 1
ATOM 5530 N N . PRO B 1 153 ? -0.106 -34.344 -3.371 1 88.69 153 PRO B N 1
ATOM 5531 C CA . PRO B 1 153 ? -0.729 -34.562 -2.061 1 88.69 153 PRO B CA 1
ATOM 5532 C C . PRO B 1 153 ? -2.137 -35.125 -2.158 1 88.69 153 PRO B C 1
ATOM 5534 O O . PRO B 1 153 ? -2.777 -35.031 -3.207 1 88.69 153 PRO B O 1
ATOM 5537 N N . SER B 1 154 ? -2.492 -35.844 -1.086 1 90.31 154 SER B N 1
ATOM 5538 C CA . SER B 1 154 ? -3.84 -36.406 -1.063 1 90.31 154 SER B CA 1
ATOM 5539 C C . SER B 1 154 ? -4.895 -35.281 -1.13 1 90.31 154 SER B C 1
ATOM 5541 O O . SER B 1 154 ? -5.102 -34.562 -0.158 1 90.31 154 SER B O 1
ATOM 5543 N N . ARG B 1 155 ? -5.547 -35.188 -2.162 1 87.44 155 ARG B N 1
ATOM 5544 C CA . ARG B 1 155 ? -6.52 -34.125 -2.377 1 87.44 155 ARG B CA 1
ATOM 5545 C C . ARG B 1 155 ? -7.723 -34.281 -1.452 1 87.44 155 ARG B C 1
ATOM 5547 O O . ARG B 1 155 ? -8.148 -33.312 -0.804 1 87.44 155 ARG B O 1
ATOM 5554 N N . PRO B 1 156 ? -8.266 -35.531 -1.343 1 88.5 156 PRO B N 1
ATOM 5555 C CA . PRO B 1 156 ? -9.422 -35.688 -0.45 1 88.5 156 PRO B CA 1
ATOM 5556 C C . PRO B 1 156 ? -9.102 -35.312 0.996 1 88.5 156 PRO B C 1
ATOM 5558 O O . PRO B 1 156 ? -9.922 -34.688 1.664 1 88.5 156 PRO B O 1
ATOM 5561 N N . MET B 1 157 ? -7.953 -35.688 1.357 1 92.69 157 MET B N 1
ATOM 5562 C CA . MET B 1 157 ? -7.59 -35.375 2.738 1 92.69 157 MET B CA 1
ATOM 5563 C C . MET B 1 157 ? -7.363 -33.875 2.924 1 92.69 157 MET B C 1
ATOM 5565 O O . MET B 1 157 ? -7.676 -33.312 3.982 1 92.69 157 MET B O 1
ATOM 5569 N N . ALA B 1 158 ? -6.777 -33.25 1.949 1 93.44 158 ALA B N 1
ATOM 5570 C CA . ALA B 1 158 ? -6.559 -31.812 2.006 1 93.44 158 ALA B CA 1
ATOM 5571 C C . ALA B 1 158 ? -7.883 -31.062 2.098 1 93.44 158 ALA B C 1
ATOM 5573 O O . ALA B 1 158 ? -8.047 -30.172 2.936 1 93.44 158 ALA B O 1
ATOM 5574 N N . VAL B 1 159 ? -8.766 -31.484 1.295 1 90 159 VAL B N 1
ATOM 5575 C CA . VAL B 1 159 ? -10.055 -30.797 1.25 1 90 159 VAL B CA 1
ATOM 5576 C C . VAL B 1 159 ? -10.828 -31.062 2.535 1 90 159 VAL B C 1
ATOM 5578 O O . VAL B 1 159 ? -11.461 -30.172 3.09 1 90 159 VAL B O 1
ATOM 5581 N N . LEU B 1 160 ? -10.773 -32.281 2.988 1 92.38 160 LEU B N 1
ATOM 5582 C CA . LEU B 1 160 ? -11.438 -32.625 4.234 1 92.38 160 LEU B CA 1
ATOM 5583 C C . LEU B 1 160 ? -10.914 -31.781 5.391 1 92.38 160 LEU B C 1
ATOM 5585 O O . LEU B 1 160 ? -11.703 -31.219 6.16 1 92.38 160 LEU B O 1
ATOM 5589 N N . ALA B 1 161 ? -9.641 -31.734 5.496 1 94.44 161 ALA B N 1
ATOM 5590 C CA . ALA B 1 161 ? -9.039 -30.938 6.559 1 94.44 161 ALA B CA 1
ATOM 5591 C C . ALA B 1 161 ? -9.414 -29.469 6.422 1 94.44 161 ALA B C 1
ATOM 5593 O O . ALA B 1 161 ? -9.727 -28.797 7.414 1 94.44 161 ALA B O 1
ATOM 5594 N N . ALA B 1 162 ? -9.367 -28.984 5.227 1 93.25 162 ALA B N 1
ATOM 5595 C CA . ALA B 1 162 ? -9.695 -27.578 4.977 1 93.25 162 ALA B CA 1
ATOM 5596 C C . ALA B 1 162 ? -11.141 -27.281 5.367 1 93.25 162 ALA B C 1
ATOM 5598 O O . ALA B 1 162 ? -11.414 -26.266 6.016 1 93.25 162 ALA B O 1
ATOM 5599 N N . VAL B 1 163 ? -12.031 -28.109 4.98 1 91 163 VAL B N 1
ATOM 5600 C CA . VAL B 1 163 ? -13.438 -27.938 5.316 1 91 163 VAL B CA 1
ATOM 5601 C C . VAL B 1 163 ? -13.617 -27.984 6.832 1 91 163 VAL B C 1
ATOM 5603 O O . VAL B 1 163 ? -14.367 -27.188 7.398 1 91 163 VAL B O 1
ATOM 5606 N N . GLY B 1 164 ? -12.992 -28.938 7.449 1 91.06 164 GLY B N 1
ATOM 5607 C CA . GLY B 1 164 ? -13.055 -29.016 8.898 1 91.06 164 GLY B CA 1
ATOM 5608 C C . GLY B 1 164 ? -12.594 -27.75 9.594 1 91.06 164 GLY B C 1
ATOM 5609 O O . GLY B 1 164 ? -13.273 -27.25 10.484 1 91.06 164 GLY B O 1
ATOM 5610 N N . VAL B 1 165 ? -11.477 -27.266 9.164 1 90.25 165 VAL B N 1
ATOM 5611 C CA . VAL B 1 165 ? -10.93 -26.062 9.758 1 90.25 165 VAL B CA 1
ATOM 5612 C C . VAL B 1 165 ? -11.852 -24.875 9.484 1 90.25 165 VAL B C 1
ATOM 5614 O O . VAL B 1 165 ? -12.086 -24.047 10.367 1 90.25 165 VAL B O 1
ATOM 5617 N N . ASN B 1 166 ? -12.352 -24.781 8.297 1 89.38 166 ASN B N 1
ATOM 5618 C CA . ASN B 1 166 ? -13.266 -23.703 7.926 1 89.38 166 ASN B CA 1
ATOM 5619 C C . ASN B 1 166 ? -14.523 -23.719 8.805 1 89.38 166 ASN B C 1
ATOM 5621 O O . ASN B 1 166 ? -14.961 -22.656 9.266 1 89.38 166 ASN B O 1
ATOM 5625 N N . VAL B 1 167 ? -15.008 -24.906 9.016 1 86.69 167 VAL B N 1
ATOM 5626 C CA . VAL B 1 167 ? -16.203 -25.031 9.844 1 86.69 167 VAL B CA 1
ATOM 5627 C C . VAL B 1 167 ? -15.898 -24.578 11.266 1 86.69 167 VAL B C 1
ATOM 5629 O O . VAL B 1 167 ? -16.688 -23.844 11.867 1 86.69 167 VAL B O 1
ATOM 5632 N N . LEU B 1 168 ? -14.859 -24.953 11.711 1 86.81 168 LEU B N 1
ATOM 5633 C CA . LEU B 1 168 ? -14.469 -24.641 13.086 1 86.81 168 LEU B CA 1
ATOM 5634 C C . LEU B 1 168 ? -14.312 -23.125 13.273 1 86.81 168 LEU B C 1
ATOM 5636 O O . LEU B 1 168 ? -14.859 -22.562 14.219 1 86.81 168 LEU B O 1
ATOM 5640 N N . TYR B 1 169 ? -13.727 -22.438 12.352 1 82.5 169 TYR B N 1
ATOM 5641 C CA . TYR B 1 169 ? -13.367 -21.031 12.562 1 82.5 169 TYR B CA 1
ATOM 5642 C C . TYR B 1 169 ? -14.461 -20.109 12.047 1 82.5 169 TYR B C 1
ATOM 5644 O O . TYR B 1 169 ? -14.531 -18.938 12.445 1 82.5 169 TYR B O 1
ATOM 5652 N N . ALA B 1 170 ? -15.258 -20.594 11.266 1 80.75 170 ALA B N 1
ATOM 5653 C CA . ALA B 1 170 ? -16.344 -19.766 10.75 1 80.75 170 ALA B CA 1
ATOM 5654 C C . ALA B 1 170 ? -17.594 -19.875 11.617 1 80.75 170 ALA B C 1
ATOM 5656 O O . ALA B 1 170 ? -18.359 -18.938 11.734 1 80.75 170 ALA B O 1
ATOM 5657 N N . LEU B 1 171 ? -17.812 -21.094 12.227 1 79.75 171 LEU B N 1
ATOM 5658 C CA . LEU B 1 171 ? -19.125 -21.328 12.82 1 79.75 171 LEU B CA 1
ATOM 5659 C C . LEU B 1 171 ? -19.016 -21.531 14.328 1 79.75 171 LEU B C 1
ATOM 5661 O O . LEU B 1 171 ? -20 -21.438 15.047 1 79.75 171 LEU B O 1
ATOM 5665 N N . VAL B 1 172 ? -17.812 -21.906 14.781 1 80.25 172 VAL B N 1
ATOM 5666 C CA . VAL B 1 172 ? -17.672 -22.234 16.203 1 80.25 172 VAL B CA 1
ATOM 5667 C C . VAL B 1 172 ? -16.969 -21.078 16.922 1 80.25 172 VAL B C 1
ATOM 5669 O O . VAL B 1 172 ? -15.891 -20.656 16.516 1 80.25 172 VAL B O 1
ATOM 5672 N N . PRO B 1 173 ? -17.656 -20.484 17.906 1 71.94 173 PRO B N 1
ATOM 5673 C CA . PRO B 1 173 ? -17.047 -19.391 18.656 1 71.94 173 PRO B CA 1
ATOM 5674 C C . PRO B 1 173 ? -15.773 -19.797 19.375 1 71.94 173 PRO B C 1
ATOM 5676 O O . PRO B 1 173 ? -15.578 -20.984 19.688 1 71.94 173 PRO B O 1
ATOM 5679 N N . ALA B 1 174 ? -14.938 -18.859 19.688 1 72.06 174 ALA B N 1
ATOM 5680 C CA . ALA B 1 174 ? -13.672 -19.109 20.375 1 72.06 174 ALA B CA 1
ATOM 5681 C C . ALA B 1 174 ? -13.898 -19.562 21.812 1 72.06 174 ALA B C 1
ATOM 5683 O O . ALA B 1 174 ? -14.93 -19.25 22.406 1 72.06 174 ALA B O 1
ATOM 5684 N N . GLY B 1 175 ? -13.07 -20.406 22.406 1 74.56 175 GLY B N 1
ATOM 5685 C CA . GLY B 1 175 ? -13.18 -20.922 23.766 1 74.56 175 GLY B CA 1
ATOM 5686 C C . GLY B 1 175 ? -13.195 -22.438 23.812 1 74.56 175 GLY B C 1
ATOM 5687 O O . GLY B 1 175 ? -12.547 -23.094 23.016 1 74.56 175 GLY B O 1
ATOM 5688 N N . ARG B 1 176 ? -13.93 -22.969 24.828 1 79.5 176 ARG B N 1
ATOM 5689 C CA . ARG B 1 176 ? -13.984 -24.406 25.062 1 79.5 176 ARG B CA 1
ATOM 5690 C C . ARG B 1 176 ? -14.664 -25.141 23.906 1 79.5 176 ARG B C 1
ATOM 5692 O O . ARG B 1 176 ? -14.258 -26.234 23.531 1 79.5 176 ARG B O 1
ATOM 5699 N N . ALA B 1 177 ? -15.656 -24.469 23.359 1 81.56 177 ALA B N 1
ATOM 5700 C CA . ALA B 1 177 ? -16.391 -25.062 22.25 1 81.56 177 ALA B CA 1
ATOM 5701 C C . ALA B 1 177 ? -15.469 -25.281 21.047 1 81.56 177 ALA B C 1
ATOM 5703 O O . ALA B 1 177 ? -15.523 -26.328 20.391 1 81.56 177 ALA B O 1
ATOM 5704 N N . ARG B 1 178 ? -14.617 -24.422 20.75 1 82.75 178 ARG B N 1
ATOM 5705 C CA . ARG B 1 178 ? -13.711 -24.547 19.609 1 82.75 178 ARG B CA 1
ATOM 5706 C C . ARG B 1 178 ? -12.648 -25.609 19.859 1 82.75 178 ARG B C 1
ATOM 5708 O O . ARG B 1 178 ? -12.219 -26.297 18.938 1 82.75 178 ARG B O 1
ATOM 5715 N N . GLU B 1 179 ? -12.297 -25.719 21.109 1 86.44 179 GLU B N 1
ATOM 5716 C CA . GLU B 1 179 ? -11.312 -26.75 21.438 1 86.44 179 GLU B CA 1
ATOM 5717 C C . GLU B 1 179 ? -11.891 -28.156 21.219 1 86.44 179 GLU B C 1
ATOM 5719 O O . GLU B 1 179 ? -11.211 -29.031 20.703 1 86.44 179 GLU B O 1
ATOM 5724 N N . TRP B 1 180 ? -13.086 -28.25 21.672 1 90.19 180 TRP B N 1
ATOM 5725 C CA . TRP B 1 180 ? -13.75 -29.531 21.422 1 90.19 180 TRP B CA 1
ATOM 5726 C C . TRP B 1 180 ? -13.953 -29.734 19.922 1 90.19 180 TRP B C 1
ATOM 5728 O O . TRP B 1 180 ? -13.852 -30.859 19.438 1 90.19 180 TRP B O 1
ATOM 5738 N N . GLY B 1 181 ? -14.242 -28.719 19.25 1 90.31 181 GLY B N 1
ATOM 5739 C CA . GLY B 1 181 ? -14.375 -28.797 17.812 1 90.31 181 GLY B CA 1
ATOM 5740 C C . GLY B 1 181 ? -13.102 -29.25 17.125 1 90.31 181 GLY B C 1
ATOM 5741 O O . GLY B 1 181 ? -13.141 -30.031 16.172 1 90.31 181 GLY B O 1
ATOM 5742 N N . LYS B 1 182 ? -11.992 -28.781 17.625 1 90.06 182 LYS B N 1
ATOM 5743 C CA . LYS B 1 182 ? -10.711 -29.203 17.062 1 90.06 182 LYS B CA 1
ATOM 5744 C C . LYS B 1 182 ? -10.5 -30.703 17.234 1 90.06 182 LYS B C 1
ATOM 5746 O O . LYS B 1 182 ? -9.984 -31.375 16.328 1 90.06 182 LYS B O 1
ATOM 5751 N N . LEU B 1 183 ? -10.93 -31.203 18.359 1 92.69 183 LEU B N 1
ATOM 5752 C CA . LEU B 1 183 ? -10.797 -32.625 18.625 1 92.69 183 LEU B CA 1
ATOM 5753 C C . LEU B 1 183 ? -11.688 -33.438 17.703 1 92.69 183 LEU B C 1
ATOM 5755 O O . LEU B 1 183 ? -11.273 -34.5 17.203 1 92.69 183 LEU B O 1
ATOM 5759 N N . VAL B 1 184 ? -12.852 -32.969 17.5 1 93.06 184 VAL B N 1
ATOM 5760 C CA . VAL B 1 184 ? -13.789 -33.656 16.625 1 93.06 184 VAL B CA 1
ATOM 5761 C C . VAL B 1 184 ? -13.25 -33.656 15.195 1 93.06 184 VAL B C 1
ATOM 5763 O O . VAL B 1 184 ? -13.227 -34.719 14.539 1 93.06 184 VAL B O 1
ATOM 5766 N N . VAL B 1 185 ? -12.844 -32.531 14.703 1 93.06 185 VAL B N 1
ATOM 5767 C CA . VAL B 1 185 ? -12.289 -32.438 13.352 1 93.06 185 VAL B CA 1
ATOM 5768 C C . VAL B 1 185 ? -11.031 -33.281 13.242 1 93.06 185 VAL B C 1
ATOM 5770 O O . VAL B 1 185 ? -10.844 -34 12.25 1 93.06 185 VAL B O 1
ATOM 5773 N N . GLY B 1 186 ? -10.219 -33.219 14.281 1 94.62 186 GLY B N 1
ATOM 5774 C CA . GLY B 1 186 ? -9.023 -34.062 14.312 1 94.62 186 GLY B CA 1
ATOM 5775 C C . GLY B 1 186 ? -9.336 -35.531 14.25 1 94.62 186 GLY B C 1
ATOM 5776 O O . GLY B 1 186 ? -8.672 -36.281 13.539 1 94.62 186 GLY B O 1
ATOM 5777 N N . ALA B 1 187 ? -10.312 -35.906 14.992 1 95.44 187 ALA B N 1
ATOM 5778 C CA . ALA B 1 187 ? -10.719 -37.312 15.016 1 95.44 187 ALA B CA 1
ATOM 5779 C C . ALA B 1 187 ? -11.258 -37.75 13.656 1 95.44 187 ALA B C 1
ATOM 5781 O O . ALA B 1 187 ? -10.93 -38.844 13.172 1 95.44 187 ALA B O 1
ATOM 5782 N N . VAL B 1 188 ? -12.062 -36.969 13.047 1 94.56 188 VAL B N 1
ATOM 5783 C CA . VAL B 1 188 ? -12.625 -37.281 11.742 1 94.56 188 VAL B CA 1
ATOM 5784 C C . VAL B 1 188 ? -11.508 -37.406 10.711 1 94.56 188 VAL B C 1
ATOM 5786 O O . VAL B 1 188 ? -11.492 -38.344 9.914 1 94.56 188 VAL B O 1
ATOM 5789 N N . VAL B 1 189 ? -10.57 -36.5 10.695 1 95.75 189 VAL B N 1
ATOM 5790 C CA . VAL B 1 189 ? -9.445 -36.531 9.766 1 95.75 189 VAL B CA 1
ATOM 5791 C C . VAL B 1 189 ? -8.594 -37.781 10.008 1 95.75 189 VAL B C 1
ATOM 5793 O O . VAL B 1 189 ? -8.188 -38.438 9.062 1 95.75 189 VAL B O 1
ATOM 5796 N N . ALA B 1 190 ? -8.406 -38.125 11.289 1 96.31 190 ALA B N 1
ATOM 5797 C CA . ALA B 1 190 ? -7.574 -39.281 11.633 1 96.31 190 ALA B CA 1
ATOM 5798 C C . ALA B 1 190 ? -8.234 -40.562 11.195 1 96.31 190 ALA B C 1
ATOM 5800 O O . ALA B 1 190 ? -7.574 -41.438 10.617 1 96.31 190 ALA B O 1
ATOM 5801 N N . VAL B 1 191 ? -9.461 -40.688 11.477 1 95.81 191 VAL B N 1
ATOM 5802 C CA . VAL B 1 191 ? -10.195 -41.875 11.117 1 95.81 191 VAL B CA 1
ATOM 5803 C C . VAL B 1 191 ? -10.25 -42.031 9.602 1 95.81 191 VAL B C 1
ATOM 5805 O O . VAL B 1 191 ? -10.07 -43.125 9.062 1 95.81 191 VAL B O 1
ATOM 5808 N N . THR B 1 192 ? -10.484 -41 8.93 1 95 192 THR B N 1
ATOM 5809 C CA . THR B 1 192 ? -10.531 -41.031 7.473 1 95 192 THR B CA 1
ATOM 5810 C C . THR B 1 192 ? -9.156 -41.344 6.891 1 95 192 THR B C 1
ATOM 5812 O O . THR B 1 192 ? -9.047 -42.062 5.895 1 95 192 THR B O 1
ATOM 5815 N N . ALA B 1 193 ? -8.172 -40.75 7.488 1 95.44 193 ALA B N 1
ATOM 5816 C CA . ALA B 1 193 ? -6.812 -41.031 7.051 1 95.44 193 ALA B CA 1
ATOM 5817 C C . ALA B 1 193 ? -6.5 -42.531 7.195 1 95.44 193 ALA B C 1
ATOM 5819 O O . ALA B 1 193 ? -5.93 -43.156 6.285 1 95.44 193 ALA B O 1
ATOM 5820 N N . LEU B 1 194 ? -6.867 -43.094 8.328 1 94.38 194 LEU B N 1
ATOM 5821 C CA . LEU B 1 194 ? -6.645 -44.5 8.562 1 94.38 194 LEU B CA 1
ATOM 5822 C C . LEU B 1 194 ? -7.402 -45.344 7.547 1 94.38 194 LEU B C 1
ATOM 5824 O O . LEU B 1 194 ? -6.906 -46.375 7.098 1 94.38 194 LEU B O 1
ATOM 5828 N N . SER B 1 195 ? -8.547 -44.938 7.23 1 93.75 195 SER B N 1
ATOM 5829 C CA . SER B 1 195 ? -9.344 -45.625 6.234 1 93.75 195 SER B CA 1
ATOM 5830 C C . SER B 1 195 ? -8.656 -45.625 4.871 1 93.75 195 SER B C 1
ATOM 5832 O O . SER B 1 195 ? -8.531 -46.688 4.242 1 93.75 195 SER B O 1
ATOM 5834 N N . ARG B 1 196 ? -8.133 -44.5 4.473 1 91.25 196 ARG B N 1
ATOM 5835 C CA . ARG B 1 196 ? -7.523 -44.406 3.154 1 91.25 196 ARG B CA 1
ATOM 5836 C C . ARG B 1 196 ? -6.199 -45.156 3.096 1 91.25 196 ARG B C 1
ATOM 5838 O O . ARG B 1 196 ? -5.812 -45.656 2.037 1 91.25 196 ARG B O 1
ATOM 5845 N N . LEU B 1 197 ? -5.578 -45.25 4.238 1 92.31 197 LEU B N 1
ATOM 5846 C CA . LEU B 1 197 ? -4.367 -46.062 4.305 1 92.31 197 LEU B CA 1
ATOM 5847 C C . LEU B 1 197 ? -4.703 -47.531 4.223 1 92.31 197 LEU B C 1
ATOM 5849 O O . LEU B 1 197 ? -4.035 -48.312 3.512 1 92.31 197 LEU B O 1
ATOM 5853 N N . TYR B 1 198 ? -5.734 -47.938 4.934 1 92.81 198 TYR B N 1
ATOM 5854 C CA . TYR B 1 198 ? -6.18 -49.312 4.938 1 92.81 198 TYR B CA 1
ATOM 5855 C C . TYR B 1 198 ? -6.625 -49.75 3.547 1 92.81 198 TYR B C 1
ATOM 5857 O O . TYR B 1 198 ? -6.332 -50.875 3.115 1 92.81 198 TYR B O 1
ATOM 5865 N N . LEU B 1 199 ? -7.25 -48.875 2.859 1 90.75 199 LEU B N 1
ATOM 5866 C CA . LEU B 1 199 ? -7.754 -49.188 1.524 1 90.75 199 LEU B CA 1
ATOM 5867 C C . LEU B 1 199 ? -6.68 -48.938 0.47 1 90.75 199 LEU B C 1
ATOM 5869 O O . LEU B 1 199 ? -6.914 -49.156 -0.721 1 90.75 199 LEU B O 1
ATOM 5873 N N . ALA B 1 200 ? -5.496 -48.438 0.807 1 90.19 200 ALA B N 1
ATOM 5874 C CA . ALA B 1 200 ? -4.332 -48.188 -0.036 1 90.19 200 ALA B CA 1
ATOM 5875 C C . ALA B 1 200 ? -4.637 -47.125 -1.094 1 90.19 200 ALA B C 1
ATOM 5877 O O . ALA B 1 200 ? -4.121 -47.188 -2.213 1 90.19 200 ALA B O 1
ATOM 5878 N N . GLN B 1 201 ? -5.535 -46.281 -0.716 1 87.94 201 GLN B N 1
ATOM 5879 C CA . GLN B 1 201 ? -5.879 -45.188 -1.631 1 87.94 201 GLN B CA 1
ATOM 5880 C C . GLN B 1 201 ? -4.844 -44.062 -1.567 1 87.94 201 GLN B C 1
ATOM 5882 O O . GLN B 1 201 ? -4.664 -43.344 -2.535 1 87.94 201 GLN B O 1
ATOM 5887 N N . ASP B 1 202 ? -4.316 -43.906 -0.403 1 90.56 202 ASP B N 1
ATOM 5888 C CA . ASP B 1 202 ? -3.26 -42.938 -0.165 1 90.56 202 ASP B CA 1
ATOM 5889 C C . ASP B 1 202 ? -2.117 -43.531 0.644 1 90.56 202 ASP B C 1
ATOM 5891 O O . ASP B 1 202 ? -2.312 -44.531 1.362 1 90.56 202 ASP B O 1
ATOM 5895 N N . ALA B 1 203 ? -0.944 -43 0.437 1 91.94 203 ALA B N 1
ATOM 5896 C CA . ALA B 1 203 ? 0.192 -43.375 1.288 1 91.94 203 ALA B CA 1
ATOM 5897 C C . ALA B 1 203 ? 0.312 -42.406 2.463 1 91.94 203 ALA B C 1
ATOM 5899 O O . ALA B 1 203 ? -0.275 -41.312 2.445 1 91.94 203 ALA B O 1
ATOM 5900 N N . PRO B 1 204 ? 1.007 -42.781 3.492 1 92.62 204 PRO B N 1
ATOM 5901 C CA . PRO B 1 204 ? 1.134 -41.938 4.676 1 92.62 204 PRO B CA 1
ATOM 5902 C C . PRO B 1 204 ? 1.664 -40.562 4.34 1 92.62 204 PRO B C 1
ATOM 5904 O O . PRO B 1 204 ? 1.161 -39.562 4.863 1 92.62 204 PRO B O 1
ATOM 5907 N N . THR B 1 205 ? 2.578 -40.469 3.477 1 91.75 205 THR B N 1
ATOM 5908 C CA . THR B 1 205 ? 3.158 -39.188 3.146 1 91.75 205 THR B CA 1
ATOM 5909 C C . THR B 1 205 ? 2.176 -38.344 2.338 1 91.75 205 THR B C 1
ATOM 5911 O O . THR B 1 205 ? 2.184 -37.125 2.428 1 91.75 205 THR B O 1
ATOM 5914 N N . ASP B 1 206 ? 1.385 -38.969 1.535 1 92.62 206 ASP B N 1
ATOM 5915 C CA . ASP B 1 206 ? 0.337 -38.281 0.803 1 92.62 206 ASP B CA 1
ATOM 5916 C C . ASP B 1 206 ? -0.664 -37.625 1.76 1 92.62 206 ASP B C 1
ATOM 5918 O O . ASP B 1 206 ? -1.032 -36.469 1.592 1 92.62 206 ASP B O 1
ATOM 5922 N N . VAL B 1 207 ? -1.023 -38.406 2.707 1 93.44 207 VAL B N 1
ATOM 5923 C CA . VAL B 1 207 ? -2.014 -37.969 3.682 1 93.44 207 VAL B CA 1
ATOM 5924 C C . VAL B 1 207 ? -1.446 -36.812 4.504 1 93.44 207 VAL B C 1
ATOM 5926 O O . VAL B 1 207 ? -2.127 -35.812 4.727 1 93.44 207 VAL B O 1
ATOM 5929 N N . LEU B 1 208 ? -0.258 -37 4.902 1 94 208 LEU B N 1
ATOM 5930 C CA . LEU B 1 208 ? 0.38 -35.938 5.699 1 94 208 LEU B CA 1
ATOM 5931 C C . LEU B 1 208 ? 0.444 -34.625 4.926 1 94 208 LEU B C 1
ATOM 5933 O O . LEU B 1 208 ? 0.122 -33.562 5.469 1 94 208 LEU B O 1
ATOM 5937 N N . ASN B 1 209 ? 0.901 -34.688 3.713 1 93.75 209 ASN B N 1
ATOM 5938 C CA . ASN B 1 209 ? 0.959 -33.5 2.877 1 93.75 209 ASN B CA 1
ATOM 5939 C C . ASN B 1 209 ? -0.419 -32.875 2.707 1 93.75 209 ASN B C 1
ATOM 5941 O O . ASN B 1 209 ? -0.57 -31.641 2.834 1 93.75 209 ASN B O 1
ATOM 5945 N N . GLY B 1 210 ? -1.372 -33.625 2.461 1 93.94 210 GLY B N 1
ATOM 5946 C CA . GLY B 1 210 ? -2.73 -33.156 2.285 1 93.94 210 GLY B CA 1
ATOM 5947 C C . GLY B 1 210 ? -3.279 -32.469 3.52 1 93.94 210 GLY B C 1
ATOM 5948 O O . GLY B 1 210 ? -3.797 -31.344 3.436 1 93.94 210 GLY B O 1
ATOM 5949 N N . VAL B 1 211 ? -3.088 -33.125 4.613 1 95.06 211 VAL B N 1
ATOM 5950 C CA . VAL B 1 211 ? -3.633 -32.594 5.863 1 95.06 211 VAL B CA 1
ATOM 5951 C C . VAL B 1 211 ? -2.926 -31.312 6.242 1 95.06 211 VAL B C 1
ATOM 5953 O O . VAL B 1 211 ? -3.566 -30.344 6.672 1 95.06 211 VAL B O 1
ATOM 5956 N N . VAL B 1 212 ? -1.685 -31.312 6.07 1 94.19 212 VAL B N 1
ATOM 5957 C CA . VAL B 1 212 ? -0.91 -30.141 6.465 1 94.19 212 VAL B CA 1
ATOM 5958 C C . VAL B 1 212 ? -1.342 -28.938 5.637 1 94.19 212 VAL B C 1
ATOM 5960 O O . VAL B 1 212 ? -1.615 -27.859 6.184 1 94.19 212 VAL B O 1
ATOM 5963 N N . PHE B 1 213 ? -1.438 -29.047 4.375 1 93.06 213 PHE B N 1
ATOM 5964 C CA . PHE B 1 213 ? -1.862 -27.922 3.539 1 93.06 213 PHE B CA 1
ATOM 5965 C C . PHE B 1 213 ? -3.33 -27.594 3.781 1 93.06 213 PHE B C 1
ATOM 5967 O O . PHE B 1 213 ? -3.727 -26.438 3.727 1 93.06 213 PHE B O 1
ATOM 5974 N N . GLY B 1 214 ? -4.125 -28.609 4.059 1 94.31 214 GLY B N 1
ATOM 5975 C CA . GLY B 1 214 ? -5.535 -28.422 4.344 1 94.31 214 GLY B CA 1
ATOM 5976 C C . GLY B 1 214 ? -5.789 -27.656 5.629 1 94.31 214 GLY B C 1
ATOM 5977 O O . GLY B 1 214 ? -6.84 -27.031 5.789 1 94.31 214 GLY B O 1
ATOM 5978 N N . VAL B 1 215 ? -4.84 -27.734 6.48 1 93.19 215 VAL B N 1
ATOM 5979 C CA . VAL B 1 215 ? -4.992 -27.047 7.75 1 93.19 215 VAL B CA 1
ATOM 5980 C C . VAL B 1 215 ? -4.297 -25.688 7.68 1 93.19 215 VAL B C 1
ATOM 5982 O O . VAL B 1 215 ? -4.871 -24.672 8.086 1 93.19 215 VAL B O 1
ATOM 5985 N N . ALA B 1 216 ? -3.145 -25.641 7.141 1 90.38 216 ALA B N 1
ATOM 5986 C CA . ALA B 1 216 ? -2.299 -24.453 7.164 1 90.38 216 ALA B CA 1
ATOM 5987 C C . ALA B 1 216 ? -2.926 -23.312 6.359 1 90.38 216 ALA B C 1
ATOM 5989 O O . ALA B 1 216 ? -2.953 -22.172 6.809 1 90.38 216 ALA B O 1
ATOM 5990 N N . ILE B 1 217 ? -3.449 -23.625 5.211 1 88.88 217 ILE B N 1
ATOM 5991 C CA . ILE B 1 217 ? -3.926 -22.594 4.293 1 88.88 217 ILE B CA 1
ATOM 5992 C C . ILE B 1 217 ? -5.184 -21.938 4.859 1 88.88 217 ILE B C 1
ATOM 5994 O O . ILE B 1 217 ? -5.238 -20.703 5.004 1 88.88 217 ILE B O 1
ATOM 5998 N N . PRO B 1 218 ? -6.176 -22.734 5.254 1 89.5 218 PRO B N 1
ATOM 5999 C CA . PRO B 1 218 ? -7.355 -22.078 5.832 1 89.5 218 PRO B CA 1
ATOM 6000 C C . PRO B 1 218 ? -7.047 -21.359 7.141 1 89.5 218 PRO B C 1
ATOM 6002 O O . PRO B 1 218 ? -7.609 -20.297 7.414 1 89.5 218 PRO B O 1
ATOM 6005 N N . LEU B 1 219 ? -6.23 -21.922 7.91 1 85.62 219 LEU B N 1
ATOM 6006 C CA . LEU B 1 219 ? -5.863 -21.281 9.172 1 85.62 219 LEU B CA 1
ATOM 6007 C C . LEU B 1 219 ? -5.215 -19.922 8.914 1 85.62 219 LEU B C 1
ATOM 6009 O O . LEU B 1 219 ? -5.531 -18.953 9.602 1 85.62 219 LEU B O 1
ATOM 6013 N N . ALA B 1 220 ? -4.371 -19.891 8.016 1 80.12 220 ALA B N 1
ATOM 6014 C CA . ALA B 1 220 ? -3.73 -18.625 7.648 1 80.12 220 ALA B CA 1
ATOM 6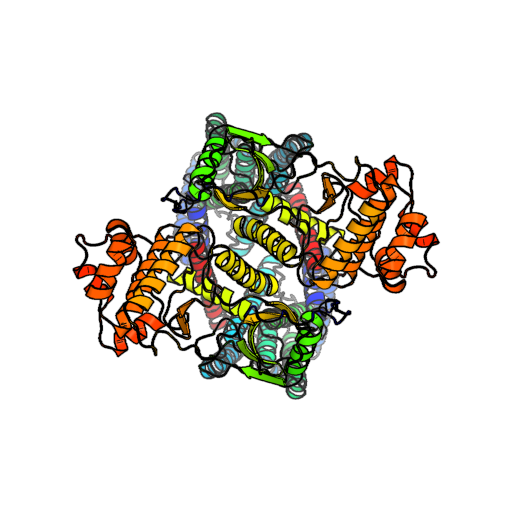015 C C . ALA B 1 220 ? -4.75 -17.641 7.094 1 80.12 220 ALA B C 1
ATOM 6017 O O . ALA B 1 220 ? -4.699 -16.453 7.406 1 80.12 220 ALA B O 1
ATOM 6018 N N . ALA B 1 221 ? -5.637 -18.125 6.312 1 80.25 221 ALA B N 1
ATOM 6019 C CA . ALA B 1 221 ? -6.648 -17.281 5.703 1 80.25 221 ALA B CA 1
ATOM 6020 C C . ALA B 1 221 ? -7.547 -16.641 6.762 1 80.25 221 ALA B C 1
ATOM 6022 O O . ALA B 1 221 ? -7.832 -15.445 6.707 1 80.25 221 ALA B O 1
ATOM 6023 N N . PHE B 1 222 ? -8.016 -17.391 7.746 1 77 222 PHE B N 1
ATOM 6024 C CA . PHE B 1 222 ? -8.898 -16.875 8.789 1 77 222 PHE B CA 1
ATOM 6025 C C . PHE B 1 222 ? -8.156 -15.898 9.688 1 77 222 PHE B C 1
ATOM 6027 O O . PHE B 1 222 ? -8.727 -14.898 10.133 1 77 222 PHE B O 1
ATOM 6034 N N . ARG B 1 223 ? -7.012 -16.109 9.852 1 71.19 223 ARG B N 1
ATOM 6035 C CA . ARG B 1 223 ? -6.227 -15.234 10.711 1 71.19 223 ARG B CA 1
ATOM 6036 C C . ARG B 1 223 ? -5.945 -13.898 10.023 1 71.19 223 ARG B C 1
ATOM 6038 O O . ARG B 1 223 ? -5.918 -12.852 10.672 1 71.19 223 ARG B O 1
ATOM 6045 N N . LEU B 1 224 ? -5.746 -13.984 8.812 1 66.75 224 LEU B N 1
ATOM 6046 C CA . LEU B 1 224 ? -5.363 -12.781 8.086 1 66.75 224 LEU B CA 1
ATOM 6047 C C . LEU B 1 224 ? -6.59 -11.945 7.727 1 66.75 224 LEU B C 1
ATOM 6049 O O . LEU B 1 224 ? -6.516 -10.719 7.668 1 66.75 224 LEU B O 1
ATOM 6053 N N . PHE B 1 225 ? -7.637 -12.609 7.574 1 65.19 225 PHE B N 1
ATOM 6054 C CA . PHE B 1 225 ? -8.734 -11.867 6.961 1 65.19 225 PHE B CA 1
ATOM 6055 C C . PHE B 1 225 ? -9.906 -11.742 7.926 1 65.19 225 PHE B C 1
ATOM 6057 O O . PHE B 1 225 ? -10.875 -11.031 7.648 1 65.19 225 PHE B O 1
ATOM 6064 N N . THR B 1 226 ? -9.883 -12.406 9.016 1 61.53 226 THR B N 1
ATOM 6065 C CA . THR B 1 226 ? -10.977 -12.273 9.969 1 61.53 226 THR B CA 1
ATOM 6066 C C . THR B 1 226 ? -10.492 -11.633 11.266 1 61.53 226 THR B C 1
ATOM 6068 O O . THR B 1 226 ? -9.336 -11.805 11.656 1 61.53 226 THR B O 1
ATOM 6071 N N . PRO B 1 227 ? -11.312 -10.453 11.742 1 52.53 227 PRO B N 1
ATOM 6072 C CA . PRO B 1 227 ? -10.93 -9.703 12.938 1 52.53 227 PRO B CA 1
ATOM 6073 C C . PRO B 1 227 ? -10.633 -10.602 14.133 1 52.53 227 PRO B C 1
ATOM 6075 O O . PRO B 1 227 ? -11.195 -11.695 14.234 1 52.53 227 PRO B O 1
ATOM 6078 N N . THR B 1 228 ? -9.516 -10.25 14.781 1 46.44 228 THR B N 1
ATOM 6079 C CA . THR B 1 228 ? -9.133 -10.977 15.984 1 46.44 228 THR B CA 1
ATOM 6080 C C . THR B 1 228 ? -10.227 -10.891 17.047 1 46.44 228 THR B C 1
ATOM 6082 O O . THR B 1 228 ? -10.953 -9.891 17.109 1 46.44 228 THR B O 1
ATOM 6085 N N . SER B 1 229 ? -10.828 -12.023 17.406 1 44 229 SER B N 1
ATOM 6086 C CA . SER B 1 229 ? -11.836 -12.188 18.453 1 44 229 SER B CA 1
ATOM 6087 C C . SER B 1 229 ? -11.609 -11.211 19.594 1 44 229 SER B C 1
ATOM 6089 O O . SER B 1 229 ? -12.422 -11.141 20.531 1 44 229 SER B O 1
ATOM 6091 N N . VAL B 1 230 ? -10.43 -10.648 19.75 1 41.91 230 VAL B N 1
ATOM 6092 C CA . VAL B 1 230 ? -10.328 -9.992 21.047 1 41.91 230 VAL B CA 1
ATOM 6093 C C . VAL B 1 230 ? -11.43 -8.938 21.188 1 41.91 230 VAL B C 1
ATOM 6095 O O . VAL B 1 230 ? -11.961 -8.719 22.266 1 41.91 230 VAL B O 1
ATOM 6098 N N . TYR B 1 231 ? -11.727 -8.203 20.328 1 40.44 231 TYR B N 1
ATOM 6099 C CA . TYR B 1 231 ? -12.844 -7.273 20.484 1 40.44 231 TYR B CA 1
ATOM 6100 C C . TYR B 1 231 ? -13.984 -7.629 19.531 1 40.44 231 TYR B C 1
ATOM 6102 O O . TYR B 1 231 ? -13.812 -7.602 18.312 1 40.44 231 TYR B O 1
ATOM 6110 N N . PRO B 1 232 ? -14.898 -8.352 20.172 1 39.69 232 PRO B N 1
ATOM 6111 C CA . PRO B 1 232 ? -16.047 -8.711 19.328 1 39.69 232 PRO B CA 1
ATOM 6112 C C . PRO B 1 232 ? -16.594 -7.527 18.531 1 39.69 232 PRO B C 1
ATOM 6114 O O . PRO B 1 232 ? -16.781 -6.445 19.094 1 39.69 232 PRO B O 1
ATOM 6117 N N . VAL B 1 233 ? -16.203 -7.348 17.391 1 41.44 233 VAL B N 1
ATOM 6118 C CA . VAL B 1 233 ? -16.891 -6.363 16.562 1 41.44 233 VAL B CA 1
ATOM 6119 C C . VAL B 1 233 ? -18.375 -6.719 16.469 1 41.44 233 VAL B C 1
ATOM 6121 O O . VAL B 1 233 ? -18.734 -7.844 16.109 1 41.44 233 VAL B O 1
ATOM 6124 N N . SER B 1 234 ? -19.219 -6.316 17.422 1 39.09 234 SER B N 1
ATOM 6125 C CA . SER B 1 234 ? -20.656 -6.555 17.219 1 39.09 234 SER B CA 1
ATOM 6126 C C . SER B 1 234 ? -21.141 -5.949 15.906 1 39.09 234 SER B C 1
ATOM 6128 O O . SER B 1 234 ? -20.969 -4.75 15.664 1 39.09 234 SER B O 1
ATOM 6130 N N . TYR B 1 235 ? -21.047 -6.648 14.922 1 36.16 235 TYR B N 1
ATOM 6131 C CA . TYR B 1 235 ? -21.609 -6.184 13.656 1 36.16 235 TYR B CA 1
ATOM 6132 C C . TYR B 1 235 ? -23.109 -5.941 13.781 1 36.16 235 TYR B C 1
ATOM 6134 O O . TYR B 1 235 ? -23.891 -6.887 13.906 1 36.16 235 TYR B O 1
ATOM 6142 N N . ARG B 1 236 ? -23.672 -5.137 14.531 1 37.25 236 ARG B N 1
ATOM 6143 C CA . ARG B 1 236 ? -25.109 -4.941 14.398 1 37.25 236 ARG B CA 1
ATOM 6144 C C . ARG B 1 236 ? -25.469 -4.555 12.969 1 37.25 236 ARG B C 1
ATOM 6146 O O . ARG B 1 236 ? -24.672 -3.92 12.273 1 37.25 236 ARG B O 1
ATOM 6153 N N . ARG B 1 237 ? -26.531 -5.27 12.391 1 38.25 237 ARG B N 1
ATOM 6154 C CA . ARG B 1 237 ? -27.094 -5.277 11.039 1 38.25 237 ARG B CA 1
ATOM 6155 C C . ARG B 1 237 ? -26.812 -3.959 10.328 1 38.25 237 ARG B C 1
ATOM 6157 O O . ARG B 1 237 ? -26.469 -3.947 9.148 1 38.25 237 ARG B O 1
ATOM 6164 N N . GLY B 1 238 ? -27.359 -2.717 10.602 1 37.75 238 GLY B N 1
ATOM 6165 C CA . GLY B 1 238 ? -27.453 -1.389 10.016 1 37.75 238 GLY B CA 1
ATOM 6166 C C . GLY B 1 238 ? -26.188 -0.574 10.195 1 37.75 238 GLY B C 1
ATOM 6167 O O . GLY B 1 238 ? -26.016 0.479 9.578 1 37.75 238 GLY B O 1
ATOM 6168 N N . ARG B 1 239 ? -25.516 -0.639 11.438 1 44.69 239 ARG B N 1
ATOM 6169 C CA . ARG B 1 239 ? -24.469 0.26 11.891 1 44.69 239 ARG B CA 1
ATOM 6170 C C . ARG B 1 239 ? -23.094 -0.41 11.789 1 44.69 239 ARG B C 1
ATOM 6172 O O . ARG B 1 239 ? -22.656 -1.061 12.742 1 44.69 239 ARG B O 1
ATOM 6179 N N . THR B 1 240 ? -22.578 -0.986 10.82 1 48 240 THR B N 1
ATOM 6180 C CA . THR B 1 240 ? -21.578 -2.014 10.578 1 48 240 THR B CA 1
ATOM 6181 C C . THR B 1 240 ? -20.281 -1.688 11.312 1 48 240 THR B C 1
ATOM 6183 O O . THR B 1 240 ? -19.625 -2.578 11.867 1 48 240 THR B O 1
ATOM 6186 N N . ALA B 1 241 ? -19.5 -0.485 11.086 1 56.91 241 ALA B N 1
ATOM 6187 C CA . ALA B 1 241 ? -18.047 -0.41 11.32 1 56.91 241 ALA B CA 1
ATOM 6188 C C . ALA B 1 241 ? -17.75 0.308 12.633 1 56.91 241 ALA B C 1
ATOM 6190 O O . ALA B 1 241 ? -16.594 0.63 12.914 1 56.91 241 ALA B O 1
ATOM 6191 N N . HIS B 1 242 ? -18.797 0.34 13.641 1 65.12 242 HIS B N 1
ATOM 6192 C CA . HIS B 1 242 ? -18.516 1.126 14.828 1 65.12 242 HIS B CA 1
ATOM 6193 C C . HIS B 1 242 ? -17.984 0.243 15.953 1 65.12 242 HIS B C 1
ATOM 6195 O O . HIS B 1 242 ? -18.438 -0.888 16.125 1 65.12 242 HIS B O 1
ATOM 6201 N N . LEU B 1 243 ? -17.016 0.75 16.672 1 69.44 243 LEU B N 1
ATOM 6202 C CA . LEU B 1 243 ? -16.359 0.024 17.75 1 69.44 243 LEU B CA 1
ATOM 6203 C C . LEU B 1 243 ? -17.047 0.288 19.078 1 69.44 243 LEU B C 1
ATOM 6205 O O . LEU B 1 243 ? -17.609 1.366 19.297 1 69.44 243 LEU B O 1
ATOM 6209 N N . ASP B 1 244 ? -17.078 -0.676 19.906 1 73.69 244 ASP B N 1
ATOM 6210 C CA . ASP B 1 244 ? -17.688 -0.547 21.234 1 73.69 244 ASP B CA 1
ATOM 6211 C C . ASP B 1 244 ? -16.797 0.275 22.156 1 73.69 244 ASP B C 1
ATOM 6213 O O . ASP B 1 244 ? -15.57 0.092 22.172 1 73.69 244 ASP B O 1
ATOM 6217 N N . LEU B 1 245 ? -17.422 1.294 22.812 1 80.19 245 LEU B N 1
ATOM 6218 C CA . LEU B 1 245 ? -16.719 2.152 23.75 1 80.19 245 LEU B CA 1
ATOM 6219 C C . LEU B 1 245 ? -16.984 1.734 25.188 1 80.19 245 LEU B C 1
ATOM 6221 O O . LEU B 1 245 ? -17.531 2.52 25.984 1 80.19 245 LEU B O 1
ATOM 6225 N N . THR B 1 246 ? -16.828 0.525 25.516 1 78.62 246 THR B N 1
ATOM 6226 C CA . THR B 1 246 ? -17.062 0.037 26.875 1 78.62 246 THR B CA 1
ATOM 6227 C C . THR B 1 246 ? -15.867 -0.764 27.375 1 78.62 246 THR B C 1
ATOM 6229 O O . THR B 1 246 ? -14.969 -1.092 26.594 1 78.62 246 THR B O 1
ATOM 6232 N N . GLY B 1 247 ? -15.75 -0.825 28.688 1 79.5 247 GLY B N 1
ATOM 6233 C CA . GLY B 1 247 ? -14.781 -1.725 29.297 1 79.5 247 GLY B CA 1
ATOM 6234 C C . GLY B 1 247 ? -13.352 -1.232 29.172 1 79.5 247 GLY B C 1
ATOM 6235 O O . GLY B 1 247 ? -13.055 -0.085 29.516 1 79.5 247 GLY B O 1
ATOM 6236 N N . ARG B 1 248 ? -12.547 -2.193 28.766 1 77.12 248 ARG B N 1
ATOM 6237 C CA . ARG B 1 248 ? -11.102 -1.963 28.719 1 77.12 248 ARG B CA 1
ATOM 6238 C C . ARG B 1 248 ? -10.75 -0.894 27.688 1 77.12 248 ARG B C 1
ATOM 6240 O O . ARG B 1 248 ? -9.828 -0.106 27.906 1 77.12 248 ARG B O 1
ATOM 6247 N N . ARG B 1 249 ? -11.516 -0.826 26.672 1 82.81 249 ARG B N 1
ATOM 6248 C CA . ARG B 1 249 ? -11.242 0.165 25.625 1 82.81 249 ARG B CA 1
ATOM 6249 C C . ARG B 1 249 ? -11.5 1.579 26.141 1 82.81 249 ARG B C 1
ATOM 6251 O O . ARG B 1 249 ? -10.695 2.482 25.906 1 82.81 249 ARG B O 1
ATOM 6258 N N . LEU B 1 250 ? -12.578 1.717 26.812 1 87.38 250 LEU B N 1
ATOM 6259 C CA . LEU B 1 250 ? -12.914 3.025 27.359 1 87.38 250 LEU B CA 1
ATOM 6260 C C . LEU B 1 250 ? -11.844 3.494 28.344 1 87.38 250 LEU B C 1
ATOM 6262 O O . LEU B 1 250 ? -11.453 4.664 28.344 1 87.38 250 LEU B O 1
ATOM 6266 N N . GLN B 1 251 ? -11.406 2.582 29.094 1 86.62 251 GLN B N 1
ATOM 6267 C CA . GLN B 1 251 ? -10.359 2.924 30.047 1 86.62 251 GLN B CA 1
ATOM 6268 C C . GLN B 1 251 ? -9.07 3.307 29.328 1 86.62 251 GLN B C 1
ATOM 6270 O O . GLN B 1 251 ? -8.367 4.227 29.75 1 86.62 251 GLN B O 1
ATOM 6275 N N . ALA B 1 252 ? -8.797 2.604 28.344 1 85.62 252 ALA B N 1
ATOM 6276 C CA . ALA B 1 252 ? -7.594 2.898 27.562 1 85.62 252 ALA B CA 1
ATOM 6277 C C . ALA B 1 252 ? -7.688 4.27 26.906 1 85.62 252 ALA B C 1
ATOM 6279 O O . ALA B 1 252 ? -6.703 5.008 26.844 1 85.62 252 ALA B O 1
ATOM 6280 N N . ILE B 1 253 ? -8.867 4.562 26.438 1 90.31 253 ILE B N 1
ATOM 6281 C CA . ILE B 1 253 ? -9.094 5.852 25.797 1 90.31 253 ILE B CA 1
ATOM 6282 C C . ILE B 1 253 ? -8.938 6.973 26.828 1 90.31 253 ILE B C 1
ATOM 6284 O O . ILE B 1 253 ? -8.281 7.98 26.562 1 90.31 253 ILE B O 1
ATOM 6288 N N . GLU B 1 254 ? -9.5 6.758 27.969 1 89.38 254 GLU B N 1
ATOM 6289 C CA . GLU B 1 254 ? -9.406 7.758 29.031 1 89.38 254 GLU B CA 1
ATOM 6290 C C . GLU B 1 254 ? -7.953 7.992 29.438 1 89.38 254 GLU B C 1
ATOM 6292 O O . GLU B 1 254 ? -7.523 9.133 29.594 1 89.38 254 GLU B O 1
ATOM 6297 N N . ARG B 1 255 ? -7.301 6.977 29.562 1 86.62 255 ARG B N 1
ATOM 6298 C CA . ARG B 1 255 ? -5.891 7.07 29.938 1 86.62 255 ARG B CA 1
ATOM 6299 C C . ARG B 1 255 ? -5.086 7.773 28.859 1 86.62 255 ARG B C 1
ATOM 6301 O O . ARG B 1 255 ? -4.23 8.609 29.156 1 86.62 255 ARG B O 1
ATOM 6308 N N . ALA B 1 256 ? -5.32 7.418 27.641 1 88.19 256 ALA B N 1
ATOM 6309 C CA . ALA B 1 256 ? -4.574 7.992 26.531 1 88.19 256 ALA B CA 1
ATOM 6310 C C . ALA B 1 256 ? -4.852 9.484 26.391 1 88.19 256 ALA B C 1
ATOM 6312 O O . ALA B 1 256 ? -3.934 10.273 26.141 1 88.19 256 ALA B O 1
ATOM 6313 N N . LEU B 1 257 ? -6.102 9.867 26.547 1 89.56 257 LEU B N 1
ATOM 6314 C CA . LEU B 1 257 ? -6.473 11.273 26.484 1 89.56 257 LEU B CA 1
ATOM 6315 C C . LEU B 1 257 ? -5.781 12.078 27.578 1 89.56 257 LEU B C 1
ATOM 6317 O O . LEU B 1 257 ? -5.305 13.188 27.328 1 89.56 257 LEU B O 1
ATOM 6321 N N . ASN B 1 258 ? -5.754 11.492 28.672 1 86.19 258 ASN B N 1
ATOM 6322 C CA . ASN B 1 258 ? -5.102 12.156 29.797 1 86.19 258 ASN B CA 1
ATOM 6323 C C . ASN B 1 258 ? -3.59 12.25 29.594 1 86.19 258 ASN B C 1
ATOM 6325 O O . ASN B 1 258 ? -3.006 13.328 29.734 1 86.19 258 ASN B O 1
ATOM 6329 N N . ASP B 1 259 ? -3.021 11.219 29.234 1 82.5 259 ASP B N 1
ATOM 6330 C CA . ASP B 1 259 ? -1.568 11.125 29.141 1 82.5 259 ASP B CA 1
ATOM 6331 C C . ASP B 1 259 ? -1.041 11.961 27.984 1 82.5 259 ASP B C 1
ATOM 6333 O O . ASP B 1 259 ? 0.025 12.57 28.078 1 82.5 259 ASP B O 1
ATOM 6337 N N . GLN B 1 260 ? -1.794 11.945 26.922 1 85.94 260 GLN B N 1
ATOM 6338 C CA . GLN B 1 260 ? -1.225 12.492 25.703 1 85.94 260 GLN B CA 1
ATOM 6339 C C . GLN B 1 260 ? -1.735 13.906 25.438 1 85.94 260 GLN B C 1
ATOM 6341 O O . GLN B 1 260 ? -1.045 14.719 24.828 1 85.94 260 GLN B O 1
ATOM 6346 N N . LEU B 1 261 ? -2.926 14.234 25.844 1 86.19 261 LEU B N 1
ATOM 6347 C CA . LEU B 1 261 ? -3.467 15.57 25.594 1 86.19 261 LEU B CA 1
ATOM 6348 C C . LEU B 1 261 ? -3.666 16.328 26.891 1 86.19 261 LEU B C 1
ATOM 6350 O O . LEU B 1 261 ? -3.957 17.531 26.875 1 86.19 261 LEU B O 1
ATOM 6354 N N . GLY B 1 262 ? -3.508 15.641 28.016 1 80.38 262 GLY B N 1
ATOM 6355 C CA . GLY B 1 262 ? -3.717 16.281 29.297 1 80.38 262 GLY B CA 1
ATOM 6356 C C . GLY B 1 262 ? -5.18 16.531 29.609 1 80.38 262 GLY B C 1
ATOM 6357 O O . GLY B 1 262 ? -5.512 17.406 30.406 1 80.38 262 GLY B O 1
ATOM 6358 N N . VAL B 1 263 ? -6.039 15.812 28.969 1 86.44 263 VAL B N 1
ATOM 6359 C CA . VAL B 1 263 ? -7.477 15.977 29.141 1 86.44 263 VAL B CA 1
ATOM 6360 C C . VAL B 1 263 ? -8.016 14.867 30.047 1 86.44 263 VAL B C 1
ATOM 6362 O O . VAL B 1 263 ? -7.723 13.688 29.828 1 86.44 263 VAL B O 1
ATOM 6365 N N . ILE B 1 264 ? -8.703 15.219 31.016 1 87.19 264 ILE B N 1
ATOM 6366 C CA . ILE B 1 264 ? -9.344 14.242 31.891 1 87.19 264 ILE B CA 1
ATOM 6367 C C . ILE B 1 264 ? -10.836 14.172 31.578 1 87.19 264 ILE B C 1
ATOM 6369 O O . ILE B 1 264 ? -11.609 15.031 32 1 87.19 264 ILE B O 1
ATOM 6373 N N . PRO B 1 265 ? -11.203 13.188 30.922 1 90 265 PRO B N 1
ATOM 6374 C CA . PRO B 1 265 ? -12.609 13.086 30.547 1 90 265 PRO B CA 1
ATOM 6375 C C . PRO B 1 265 ? -13.5 12.641 31.703 1 90 265 PRO B C 1
ATOM 6377 O O . PRO B 1 265 ? -13.094 11.805 32.531 1 90 265 PRO B O 1
ATOM 6380 N N . VAL B 1 266 ? -14.672 13.195 31.812 1 88.81 266 VAL B N 1
ATOM 6381 C CA . VAL B 1 266 ? -15.672 12.812 32.812 1 88.81 266 VAL B CA 1
ATOM 6382 C C . VAL B 1 266 ? -16.625 11.781 32.188 1 88.81 266 VAL B C 1
ATOM 6384 O O . VAL B 1 266 ? -17.047 10.844 32.875 1 88.81 266 VAL B O 1
ATOM 6387 N N . GLU B 1 267 ? -16.906 12.039 30.906 1 90.19 267 GLU B N 1
ATOM 6388 C CA . GLU B 1 267 ? -17.828 11.148 30.203 1 90.19 267 GLU B CA 1
ATOM 6389 C C . GLU B 1 267 ? -17.484 11.062 28.719 1 90.19 267 GLU B C 1
ATOM 6391 O O . GLU B 1 267 ? -17.125 12.07 28.109 1 90.19 267 GLU B O 1
ATOM 6396 N N . ILE B 1 268 ? -17.531 9.891 28.281 1 92.19 268 ILE B N 1
ATOM 6397 C CA . ILE B 1 268 ? -17.344 9.641 26.859 1 92.19 268 ILE B CA 1
ATOM 6398 C C . ILE B 1 268 ? -18.547 8.914 26.281 1 92.19 268 ILE B C 1
ATOM 6400 O O . ILE B 1 268 ? -18.906 7.836 26.766 1 92.19 268 ILE B O 1
ATOM 6404 N N . LYS B 1 269 ? -19.203 9.469 25.312 1 89.38 269 LYS B N 1
ATOM 6405 C CA . LYS B 1 269 ? -20.375 8.875 24.688 1 89.38 269 LYS B CA 1
ATOM 6406 C C . LYS B 1 269 ? -20.297 8.914 23.172 1 89.38 269 LYS B C 1
ATOM 6408 O O . LYS B 1 269 ? -19.828 9.906 22.594 1 89.38 269 LYS B O 1
ATOM 6413 N N . PRO B 1 270 ? -20.688 7.84 22.594 1 87.69 270 PRO B N 1
ATOM 6414 C CA . PRO B 1 270 ? -20.75 7.871 21.141 1 87.69 270 PRO B CA 1
ATOM 6415 C C . PRO B 1 270 ? -21.766 8.891 20.609 1 87.69 270 PRO B C 1
ATOM 6417 O O . PRO B 1 270 ? -22.797 9.109 21.234 1 87.69 270 PRO B O 1
ATOM 6420 N N . VAL B 1 271 ? -21.453 9.484 19.453 1 82.81 271 VAL B N 1
ATOM 6421 C CA . VAL B 1 271 ? -22.344 10.477 18.859 1 82.81 271 VAL B CA 1
ATOM 6422 C C . VAL B 1 271 ? -22.406 10.273 17.344 1 82.81 271 VAL B C 1
ATOM 6424 O O . VAL B 1 271 ? -21.391 9.93 16.719 1 82.81 271 VAL B O 1
ATOM 6427 N N . GLY B 1 272 ? -23.609 10.547 16.734 1 67.75 272 GLY B N 1
ATOM 6428 C CA . GLY B 1 272 ? -23.766 10.609 15.289 1 67.75 272 GLY B CA 1
ATOM 6429 C C . GLY B 1 272 ? -23.344 9.336 14.586 1 67.75 272 GLY B C 1
ATOM 6430 O O . GLY B 1 272 ? -22.641 9.375 13.578 1 67.75 272 GLY B O 1
ATOM 6431 N N . LEU B 1 273 ? -23.609 8.172 15.008 1 64.19 273 LEU B N 1
ATOM 6432 C CA . LEU B 1 273 ? -23.156 6.879 14.492 1 64.19 273 LEU B CA 1
ATOM 6433 C C . LEU B 1 273 ? -23.812 6.566 13.148 1 64.19 273 LEU B C 1
ATOM 6435 O O . LEU B 1 273 ? -23.234 5.852 12.328 1 64.19 273 LEU B O 1
ATOM 6439 N N . ALA B 1 274 ? -24.906 6.977 12.82 1 57.09 274 ALA B N 1
ATOM 6440 C CA . ALA B 1 274 ? -25.656 6.598 11.633 1 57.09 274 ALA B CA 1
ATOM 6441 C C . ALA B 1 274 ? -24.906 6.969 10.359 1 57.09 274 ALA B C 1
ATOM 6443 O O . ALA B 1 274 ? -24.922 6.215 9.383 1 57.09 274 ALA B O 1
ATOM 6444 N N . GLY B 1 275 ? -24.219 8.016 10.336 1 56.69 275 GLY B N 1
ATOM 6445 C CA . GLY B 1 275 ? -23.594 8.453 9.094 1 56.69 275 GLY B CA 1
ATOM 6446 C C . GLY B 1 275 ? -22.094 8.258 9.07 1 56.69 275 GLY B C 1
ATOM 6447 O O . GLY B 1 275 ? -21.422 8.664 8.117 1 56.69 275 GLY B O 1
ATOM 6448 N N . SER B 1 276 ? -21.672 7.355 10.039 1 59.47 276 SER B N 1
ATOM 6449 C CA . SER B 1 276 ? -20.219 7.277 10.117 1 59.47 276 SER B CA 1
ATOM 6450 C C . SER B 1 276 ? -19.719 5.852 9.906 1 59.47 276 SER B C 1
ATOM 6452 O O . SER B 1 276 ? -19.922 4.984 10.758 1 59.47 276 SER B O 1
ATOM 6454 N N . GLY B 1 277 ? -19.438 5.473 8.688 1 61.94 277 GLY B N 1
ATOM 6455 C CA . GLY B 1 277 ? -18.984 4.113 8.453 1 61.94 277 GLY B CA 1
ATOM 6456 C C . GLY B 1 277 ? -17.469 3.961 8.562 1 61.94 277 GLY B C 1
ATOM 6457 O O . GLY B 1 277 ? -16.969 2.855 8.773 1 61.94 277 GLY B O 1
ATOM 6458 N N . GLY B 1 278 ? -16.844 5.105 8.562 1 69.38 278 GLY B N 1
ATOM 6459 C CA . GLY B 1 278 ? -15.406 4.984 8.477 1 69.38 278 GLY B CA 1
ATOM 6460 C C . GLY B 1 278 ? -14.703 5.234 9.797 1 69.38 278 GLY B C 1
ATOM 6461 O O . GLY B 1 278 ? -13.477 5.152 9.883 1 69.38 278 GLY B O 1
ATOM 6462 N N . SER B 1 279 ? -15.477 5.57 10.836 1 81.31 279 SER B N 1
ATOM 6463 C CA . SER B 1 279 ? -14.93 5.863 12.156 1 81.31 279 SER B CA 1
ATOM 6464 C C . SER B 1 279 ? -16.016 5.766 13.234 1 81.31 279 SER B C 1
ATOM 6466 O O . SER B 1 279 ? -17.188 5.594 12.922 1 81.31 279 SER B O 1
ATOM 6468 N N . THR B 1 280 ? -15.602 5.762 14.484 1 84.44 280 THR B N 1
ATOM 6469 C CA . THR B 1 280 ? -16.531 5.82 15.609 1 84.44 280 THR B CA 1
ATOM 6470 C C . THR B 1 280 ? -16.438 7.172 16.312 1 84.44 280 THR B C 1
ATOM 6472 O O . THR B 1 280 ? -15.547 7.391 17.125 1 84.44 280 THR B O 1
ATOM 6475 N N . PRO B 1 281 ? -17.375 8.031 15.992 1 89.5 281 PRO B N 1
ATOM 6476 C CA . PRO B 1 281 ? -17.375 9.359 16.625 1 89.5 281 PRO B CA 1
ATOM 6477 C C . PRO B 1 281 ? -17.844 9.328 18.062 1 89.5 281 PRO B C 1
ATOM 6479 O O . PRO B 1 281 ? -18.75 8.555 18.406 1 89.5 281 PRO B O 1
ATOM 6482 N N . MET B 1 282 ? -17.266 10.125 18.891 1 91.38 282 MET B N 1
ATOM 6483 C CA . MET B 1 282 ? -17.641 10.18 20.312 1 91.38 282 MET B CA 1
ATOM 6484 C C . MET B 1 282 ? -17.516 11.609 20.844 1 91.38 282 MET B C 1
ATOM 6486 O O . MET B 1 282 ? -16.781 12.422 20.297 1 91.38 282 MET B O 1
ATOM 6490 N N . ARG B 1 283 ? -18.281 11.883 21.828 1 92.31 283 ARG B N 1
ATOM 6491 C CA . ARG B 1 283 ? -18.234 13.133 22.578 1 92.31 283 ARG B CA 1
ATOM 6492 C C . ARG B 1 283 ? -17.5 12.938 23.906 1 92.31 283 ARG B C 1
ATOM 6494 O O . ARG B 1 283 ? -17.797 12 24.641 1 92.31 283 ARG B O 1
ATOM 6501 N N . VAL B 1 284 ? -16.516 13.75 24.094 1 93.31 284 VAL B N 1
ATOM 6502 C CA . VAL B 1 284 ? -15.75 13.703 25.328 1 93.31 284 VAL B CA 1
ATOM 6503 C C . VAL B 1 284 ? -16.094 14.906 26.203 1 93.31 284 VAL B C 1
ATOM 6505 O O . VAL B 1 284 ? -15.82 16.047 25.812 1 93.31 284 VAL B O 1
ATOM 6508 N N . THR B 1 285 ? -16.656 14.633 27.312 1 91.94 285 THR B N 1
ATOM 6509 C CA . THR B 1 285 ? -16.969 15.688 28.266 1 91.94 285 THR B CA 1
ATOM 6510 C C . THR B 1 285 ? -15.812 15.906 29.234 1 91.94 285 THR B C 1
ATOM 6512 O O . THR B 1 285 ? -15.336 14.961 29.875 1 91.94 285 THR B O 1
ATOM 6515 N N . VAL B 1 286 ? -15.25 17.031 29.172 1 88.19 286 VAL B N 1
ATOM 6516 C CA . VAL B 1 286 ? -14.117 17.344 30.031 1 88.19 286 VAL B CA 1
ATOM 6517 C C . VAL B 1 286 ? -14.594 18.172 31.219 1 88.19 286 VAL B C 1
ATOM 6519 O O . VAL B 1 286 ? -15.398 19.094 31.062 1 88.19 286 VAL B O 1
ATOM 6522 N N . LYS B 1 287 ? -14.07 17.688 32.438 1 76.69 287 LYS B N 1
ATOM 6523 C CA . LYS B 1 287 ? -14.445 18.359 33.688 1 76.69 287 LYS B CA 1
ATOM 6524 C C . LYS B 1 287 ? -13.852 19.766 33.75 1 76.69 287 LYS B C 1
ATOM 6526 O O . LYS B 1 287 ? -12.664 19.953 33.469 1 76.69 287 LYS B O 1
ATOM 6531 N N . GLY B 1 288 ? -14.539 20.875 33.781 1 73.06 288 GLY B N 1
ATOM 6532 C CA . GLY B 1 288 ? -14.078 22.234 33.969 1 73.06 288 GLY B CA 1
ATOM 6533 C C . GLY B 1 288 ? -15.195 23.234 34.219 1 73.06 288 GLY B C 1
ATOM 6534 O O . GLY B 1 288 ? -16.375 22.859 34.188 1 73.06 288 GLY B O 1
ATOM 6535 N N . GLU B 1 289 ? -15.016 24.328 34.938 1 66.88 289 GLU B N 1
ATOM 6536 C CA . GLU B 1 289 ? -15.938 25.438 35.094 1 66.88 289 GLU B CA 1
ATOM 6537 C C . GLU B 1 289 ? -15.695 26.5 34 1 66.88 289 GLU B C 1
ATOM 6539 O O . GLU B 1 289 ? -14.742 27.281 34.125 1 66.88 289 GLU B O 1
ATOM 6544 N N . PRO B 1 290 ? -16.406 26.516 32.844 1 66.25 290 PRO B N 1
ATOM 6545 C CA . PRO B 1 290 ? -17.562 25.766 32.344 1 66.25 290 PRO B CA 1
ATOM 6546 C C . PRO B 1 290 ? -17.172 24.438 31.719 1 66.25 290 PRO B C 1
ATOM 6548 O O . PRO B 1 290 ? -15.992 24.203 31.422 1 66.25 290 PRO B O 1
ATOM 6551 N N . GLU B 1 291 ? -18.219 23.578 31.516 1 72.25 291 GLU B N 1
ATOM 6552 C CA . GLU B 1 291 ? -18.047 22.266 30.891 1 72.25 291 GLU B CA 1
ATOM 6553 C C . GLU B 1 291 ? -17.625 22.406 29.422 1 72.25 291 GLU B C 1
ATOM 6555 O O . GLU B 1 291 ? -18.156 23.234 28.688 1 72.25 291 GLU B O 1
ATOM 6560 N N . THR B 1 292 ? -16.453 21.844 29.109 1 83.44 292 THR B N 1
ATOM 6561 C CA . THR B 1 292 ? -16 21.891 27.719 1 83.44 292 THR B CA 1
ATOM 6562 C C . THR B 1 292 ? -16.172 20.516 27.047 1 83.44 292 THR B C 1
ATOM 6564 O O . THR B 1 292 ? -16.125 19.484 27.719 1 83.44 292 THR B O 1
ATOM 6567 N N . TYR B 1 293 ? -16.656 20.562 25.812 1 88 293 TYR B N 1
ATOM 6568 C CA . TYR B 1 293 ? -16.875 19.344 25.047 1 88 293 TYR B CA 1
ATOM 6569 C C . TYR B 1 293 ? -15.867 19.219 23.906 1 88 293 TYR B C 1
ATOM 6571 O O . TYR B 1 293 ? -15.508 20.234 23.281 1 88 293 TYR B O 1
ATOM 6579 N N . LEU B 1 294 ? -15.375 18.016 23.797 1 92.31 294 LEU B N 1
ATOM 6580 C CA . LEU B 1 294 ? -14.5 17.719 22.672 1 92.31 294 LEU B CA 1
ATOM 6581 C C . LEU B 1 294 ? -15.117 16.641 21.781 1 92.31 294 LEU B C 1
ATOM 6583 O O . LEU B 1 294 ? -15.977 15.883 22.219 1 92.31 294 LEU B O 1
ATOM 6587 N N . PHE B 1 295 ? -14.852 16.734 20.594 1 93.31 295 PHE B N 1
ATOM 6588 C CA . PHE B 1 295 ? -15.242 15.711 19.625 1 93.31 295 PHE B CA 1
ATOM 6589 C C . PHE B 1 295 ? -14.062 14.812 19.281 1 93.31 295 PHE B C 1
ATOM 6591 O O . PHE B 1 295 ? -12.953 15.289 19.062 1 93.31 295 PHE B O 1
ATOM 6598 N N . ALA B 1 296 ? -14.219 13.484 19.328 1 93.62 296 ALA B N 1
ATOM 6599 C CA . ALA B 1 296 ? -13.156 12.539 19 1 93.62 296 ALA B CA 1
ATOM 6600 C C . ALA B 1 296 ? -13.648 11.469 18.031 1 93.62 296 ALA B C 1
ATOM 6602 O O . ALA B 1 296 ? -14.789 11 18.141 1 93.62 296 ALA B O 1
ATOM 6603 N N . LYS B 1 297 ? -12.875 11.125 17.031 1 92.38 297 LYS B N 1
ATOM 6604 C CA . LYS B 1 297 ? -13.117 10.047 16.078 1 92.38 297 LYS B CA 1
ATOM 6605 C C . LYS B 1 297 ? -12.141 8.891 16.281 1 92.38 297 LYS B C 1
ATOM 6607 O O . LYS B 1 297 ? -10.93 9.07 16.188 1 92.38 297 LYS B O 1
ATOM 6612 N N . LEU B 1 298 ? -12.68 7.746 16.562 1 90.12 298 LEU B N 1
ATOM 6613 C CA . LEU B 1 298 ? -11.852 6.566 16.781 1 90.12 298 LEU B CA 1
ATOM 6614 C C . LEU B 1 298 ? -11.648 5.797 15.484 1 90.12 298 LEU B C 1
ATOM 6616 O O . LEU B 1 298 ? -12.617 5.488 14.781 1 90.12 298 LEU B O 1
ATOM 6620 N N . TYR B 1 299 ? -10.398 5.547 15.164 1 87.31 299 TYR B N 1
ATOM 6621 C CA . TYR B 1 299 ? -10.023 4.773 13.984 1 87.31 299 TYR B CA 1
ATOM 6622 C C . TYR B 1 299 ? -9.344 3.469 14.383 1 87.31 299 TYR B C 1
ATOM 6624 O O . TYR B 1 299 ? -8.492 3.453 15.281 1 87.31 299 TYR B O 1
ATOM 6632 N N . ALA B 1 300 ? -9.727 2.426 13.773 1 81.25 300 ALA B N 1
ATOM 6633 C CA . ALA B 1 300 ? -9.133 1.111 13.992 1 81.25 300 ALA B CA 1
ATOM 6634 C C . ALA B 1 300 ? -8.883 0.392 12.672 1 81.25 300 ALA B C 1
ATOM 6636 O O . ALA B 1 300 ? -9.219 0.909 11.602 1 81.25 300 ALA B O 1
ATOM 6637 N N . VAL B 1 301 ? -8.195 -0.681 12.773 1 73.88 301 VAL B N 1
ATOM 6638 C CA . VAL B 1 301 ? -7.816 -1.446 11.586 1 73.88 301 VAL B CA 1
ATOM 6639 C C . VAL B 1 301 ? -9.07 -1.853 10.812 1 73.88 301 VAL B C 1
ATOM 6641 O O . VAL B 1 301 ? -9.055 -1.912 9.586 1 73.88 301 VAL B O 1
ATOM 6644 N N . ASN B 1 302 ? -10.086 -2.076 11.539 1 67.56 302 ASN B N 1
ATOM 6645 C CA . ASN B 1 302 ? -11.336 -2.471 10.891 1 67.56 302 ASN B CA 1
ATOM 6646 C C . ASN B 1 302 ? -11.852 -1.377 9.961 1 67.56 302 ASN B C 1
ATOM 6648 O O . ASN B 1 302 ? -12.422 -1.67 8.906 1 67.56 302 ASN B O 1
ATOM 6652 N N . HIS B 1 303 ? -11.656 -0.212 10.375 1 70.88 303 HIS B N 1
ATOM 6653 C CA . HIS B 1 303 ? -12.078 0.91 9.547 1 70.88 303 HIS B CA 1
ATOM 6654 C C . HIS B 1 303 ? -11.25 0.992 8.266 1 70.88 303 HIS B C 1
ATOM 6656 O O . HIS B 1 303 ? -11.789 1.282 7.195 1 70.88 303 HIS B O 1
ATOM 6662 N N . MET B 1 304 ? -10.023 0.693 8.398 1 72.81 304 MET B N 1
ATOM 6663 C CA . MET B 1 304 ? -9.133 0.719 7.242 1 72.81 304 MET B CA 1
ATOM 6664 C C . MET B 1 304 ? -9.516 -0.366 6.238 1 72.81 304 MET B C 1
ATOM 6666 O O . MET B 1 304 ? -9.523 -0.123 5.031 1 72.81 304 MET B O 1
ATOM 6670 N N . ARG B 1 305 ? -9.758 -1.501 6.738 1 69.19 305 ARG B N 1
ATOM 6671 C CA . ARG B 1 305 ? -10.125 -2.611 5.867 1 69.19 305 ARG B CA 1
ATOM 6672 C C . ARG B 1 305 ? -11.445 -2.332 5.148 1 69.19 305 ARG B C 1
ATOM 6674 O O . ARG B 1 305 ? -11.586 -2.633 3.961 1 69.19 305 ARG B O 1
ATOM 6681 N N . SER B 1 306 ? -12.312 -1.761 5.914 1 65.44 306 SER B N 1
ATOM 6682 C CA . SER B 1 306 ? -13.594 -1.408 5.312 1 65.44 306 SER B CA 1
ATOM 6683 C C . SER B 1 306 ? -13.414 -0.385 4.195 1 65.44 306 SER B C 1
ATOM 6685 O O . SER B 1 306 ? -14.078 -0.465 3.16 1 65.44 306 SER B O 1
ATOM 6687 N N . ASP B 1 307 ? -12.523 0.502 4.426 1 70.06 307 ASP B N 1
ATOM 6688 C CA . ASP B 1 307 ? -12.25 1.521 3.418 1 70.06 307 ASP B CA 1
ATOM 6689 C C . ASP B 1 307 ? -11.641 0.903 2.164 1 70.06 307 ASP B C 1
ATOM 6691 O O . ASP B 1 307 ? -11.977 1.3 1.044 1 70.06 307 ASP B O 1
ATOM 6695 N N . ARG B 1 308 ? -10.781 -0.027 2.355 1 71.56 308 ARG B N 1
ATOM 6696 C CA . ARG B 1 308 ? -10.148 -0.696 1.221 1 71.56 308 ARG B CA 1
ATOM 6697 C C . ARG B 1 308 ? -11.18 -1.437 0.38 1 71.56 308 ARG B C 1
ATOM 6699 O O . ARG B 1 308 ? -11.164 -1.359 -0.85 1 71.56 308 ARG B O 1
ATOM 6706 N N . TRP B 1 309 ? -12.008 -2.096 1.021 1 64.94 309 TRP B N 1
ATOM 6707 C CA . TRP B 1 309 ? -13.047 -2.85 0.319 1 64.94 309 TRP B CA 1
ATOM 6708 C C . TRP B 1 309 ? -14.008 -1.912 -0.406 1 64.94 309 TRP B C 1
ATOM 6710 O O . TRP B 1 309 ? -14.445 -2.205 -1.521 1 64.94 309 TRP B O 1
ATOM 6720 N N . TYR B 1 310 ? -14.289 -0.813 0.341 1 63.5 310 TYR B N 1
ATOM 6721 C CA . TYR B 1 310 ? -15.156 0.192 -0.264 1 63.5 310 TYR B CA 1
ATOM 6722 C C . TYR B 1 310 ? -14.539 0.754 -1.537 1 63.5 310 TYR B C 1
ATOM 6724 O O . TYR B 1 310 ? -15.203 0.86 -2.566 1 63.5 310 TYR B O 1
ATOM 6732 N N . LYS B 1 311 ? -13.359 1.031 -1.51 1 69.5 311 LYS B N 1
ATOM 6733 C CA . LYS B 1 311 ? -12.688 1.626 -2.658 1 69.5 311 LYS B CA 1
ATOM 6734 C C . LYS B 1 311 ? -12.516 0.611 -3.785 1 69.5 311 LYS B C 1
ATOM 6736 O O . LYS B 1 311 ? -12.602 0.964 -4.965 1 69.5 311 LYS B O 1
ATOM 6741 N N . LEU B 1 312 ? -12.266 -0.646 -3.434 1 69 312 LEU B N 1
ATOM 6742 C CA . LEU B 1 312 ? -12.18 -1.697 -4.441 1 69 312 LEU B CA 1
ATOM 6743 C C . LEU B 1 312 ? -13.523 -1.898 -5.129 1 69 312 LEU B C 1
ATOM 6745 O O . LEU B 1 312 ? -13.586 -2.07 -6.348 1 69 312 LEU B O 1
ATOM 6749 N N . GLY B 1 313 ? -14.555 -1.906 -4.324 1 64.75 313 GLY B N 1
ATOM 6750 C CA . GLY B 1 313 ? -15.891 -2.018 -4.883 1 64.75 313 GLY B CA 1
ATOM 6751 C C . GLY B 1 313 ? -16.25 -0.871 -5.809 1 64.75 313 GLY B C 1
ATOM 6752 O O . GLY B 1 313 ? -16.844 -1.084 -6.871 1 64.75 313 GLY B O 1
ATOM 6753 N N . ARG B 1 314 ? -15.82 0.289 -5.367 1 66.44 314 ARG B N 1
ATOM 6754 C CA . ARG B 1 314 ? -16.094 1.472 -6.176 1 66.44 314 ARG B CA 1
ATOM 6755 C C . ARG B 1 314 ? -15.336 1.423 -7.496 1 66.44 314 ARG B C 1
ATOM 6757 O O . ARG B 1 314 ? -15.859 1.83 -8.531 1 66.44 314 ARG B O 1
ATOM 6764 N N . THR B 1 315 ? -14.133 0.932 -7.418 1 68.94 315 THR B N 1
ATOM 6765 C CA . THR B 1 315 ? -13.328 0.806 -8.633 1 68.94 315 THR B CA 1
ATOM 6766 C C . THR B 1 315 ? -13.945 -0.206 -9.586 1 68.94 315 THR B C 1
ATOM 6768 O O . THR B 1 315 ? -13.961 0.008 -10.805 1 68.94 315 THR B O 1
ATOM 6771 N N . LEU B 1 316 ? -14.422 -1.292 -9.07 1 65.62 316 LEU B N 1
ATOM 6772 C CA . LEU B 1 316 ? -15.047 -2.328 -9.883 1 65.62 316 LEU B CA 1
ATOM 6773 C C . LEU B 1 316 ? -16.344 -1.819 -10.516 1 65.62 316 LEU B C 1
ATOM 6775 O O . LEU B 1 316 ? -16.625 -2.113 -11.68 1 65.62 316 LEU B O 1
ATOM 6779 N N . MET B 1 317 ? -17.062 -1.03 -9.742 1 63.34 317 MET B N 1
ATOM 6780 C CA . MET B 1 317 ? -18.375 -0.598 -10.188 1 63.34 317 MET B CA 1
ATOM 6781 C C . MET B 1 317 ? -18.281 0.608 -11.117 1 63.34 317 MET B C 1
ATOM 6783 O O . MET B 1 317 ? -19 0.695 -12.109 1 63.34 317 MET B O 1
ATOM 6787 N N . TYR B 1 318 ? -17.359 1.585 -10.68 1 65 318 TYR B N 1
ATOM 6788 C CA . TYR B 1 318 ? -17.406 2.865 -11.375 1 65 318 TYR B CA 1
ATOM 6789 C C . TYR B 1 318 ? -16.094 3.141 -12.086 1 65 318 TYR B C 1
ATOM 6791 O O . TYR B 1 318 ? -15.992 4.066 -12.891 1 65 318 TYR B O 1
ATOM 6799 N N . GLY B 1 319 ? -15.117 2.295 -11.852 1 62.06 319 GLY B N 1
ATOM 6800 C CA . GLY B 1 319 ? -13.805 2.58 -12.406 1 62.06 319 GLY B CA 1
ATOM 6801 C C . GLY B 1 319 ? -13.008 3.576 -11.578 1 62.06 319 GLY B C 1
ATOM 6802 O O . GLY B 1 319 ? -13.195 3.67 -10.359 1 62.06 319 GLY B O 1
ATOM 6803 N N . ARG B 1 320 ? -12.039 4.195 -12.133 1 60.34 320 ARG B N 1
ATOM 6804 C CA . ARG B 1 320 ? -11.188 5.117 -11.383 1 60.34 320 ARG B CA 1
ATOM 6805 C C . ARG B 1 320 ? -11.844 6.492 -11.273 1 60.34 320 ARG B C 1
ATOM 6807 O O . ARG B 1 320 ? -12.109 7.145 -12.281 1 60.34 320 ARG B O 1
ATOM 6814 N N . LEU B 1 321 ? -12.57 6.719 -10.07 1 62.22 321 LEU B N 1
ATOM 6815 C CA . LEU B 1 321 ? -13.039 8.062 -9.734 1 62.22 321 LEU B CA 1
ATOM 6816 C C . LEU B 1 321 ? -11.961 8.836 -8.977 1 62.22 321 LEU B C 1
ATOM 6818 O O . LEU B 1 321 ? -11.867 8.727 -7.754 1 62.22 321 LEU B O 1
ATOM 6822 N N . GLU B 1 322 ? -10.883 9.328 -9.656 1 61.97 322 GLU B N 1
ATOM 6823 C CA . GLU B 1 322 ? -9.789 10.062 -9.031 1 61.97 322 GLU B CA 1
ATOM 6824 C C . GLU B 1 322 ? -9.766 9.844 -7.52 1 61.97 322 GLU B C 1
ATOM 6826 O O . GLU B 1 322 ? -9.594 10.789 -6.75 1 61.97 322 GLU B O 1
ATOM 6831 N N . ASP B 1 323 ? -10.094 8.578 -7.109 1 63.78 323 ASP B N 1
ATOM 6832 C CA . ASP B 1 323 ? -10.008 8.289 -5.68 1 63.78 323 ASP B CA 1
ATOM 6833 C C . ASP B 1 323 ? -8.562 8.055 -5.25 1 63.78 323 ASP B C 1
ATOM 6835 O O . ASP B 1 323 ? -7.762 7.516 -6.02 1 63.78 323 ASP B O 1
ATOM 6839 N N . GLU B 1 324 ? -8.297 8.688 -4.18 1 66.44 324 GLU B N 1
ATOM 6840 C CA . GLU B 1 324 ? -6.957 8.461 -3.652 1 66.44 324 GLU B CA 1
ATOM 6841 C C . GLU B 1 324 ? -6.789 7.023 -3.172 1 66.44 324 GLU B C 1
ATOM 6843 O O . GLU B 1 324 ? -7.766 6.367 -2.811 1 66.44 324 GLU B O 1
ATOM 6848 N N . LYS B 1 325 ? -5.66 6.543 -3.262 1 68.88 325 LYS B N 1
ATOM 6849 C CA . LYS B 1 325 ? -5.344 5.18 -2.846 1 68.88 325 LYS B CA 1
ATOM 6850 C C . LYS B 1 325 ? -5.602 4.988 -1.354 1 68.88 325 LYS B C 1
ATOM 6852 O O . LYS B 1 325 ? -5.52 5.941 -0.576 1 68.88 325 LYS B O 1
ATOM 6857 N N . ALA B 1 326 ? -6.008 3.803 -1.065 1 70.5 326 ALA B N 1
ATOM 6858 C CA . ALA B 1 326 ? -6.25 3.469 0.335 1 70.5 326 ALA B CA 1
ATOM 6859 C C . ALA B 1 326 ? -4.973 3.596 1.159 1 70.5 326 ALA B C 1
ATOM 6861 O O . ALA B 1 326 ? -3.867 3.443 0.63 1 70.5 326 ALA B O 1
ATOM 6862 N N . PHE B 1 327 ? -5.223 3.971 2.398 1 75.44 327 PHE B N 1
ATOM 6863 C CA . PHE B 1 327 ? -4.086 4.105 3.303 1 75.44 327 PHE B CA 1
ATOM 6864 C C . PHE B 1 327 ? -3.586 2.736 3.752 1 75.44 327 PHE B C 1
ATOM 6866 O O . PHE B 1 327 ? -4.355 1.775 3.805 1 75.44 327 PHE B O 1
ATOM 6873 N N . ASN B 1 328 ? -2.355 2.674 4.039 1 73.31 328 ASN B N 1
ATOM 6874 C CA . ASN B 1 328 ? -1.748 1.401 4.414 1 73.31 328 ASN B CA 1
ATOM 6875 C C . ASN B 1 328 ? -1.815 1.17 5.922 1 73.31 328 ASN B C 1
ATOM 6877 O O . ASN B 1 328 ? -1.694 0.035 6.387 1 73.31 328 ASN B O 1
ATOM 6881 N N . THR B 1 329 ? -1.972 2.205 6.695 1 78.94 329 THR B N 1
ATOM 6882 C CA . THR B 1 329 ? -2.029 2.088 8.148 1 78.94 329 THR B CA 1
ATOM 6883 C C . THR B 1 329 ? -3.102 3.01 8.727 1 78.94 329 THR B C 1
ATOM 6885 O O . THR B 1 329 ? -3.463 4.012 8.102 1 78.94 329 THR B O 1
ATOM 6888 N N . VAL B 1 330 ? -3.58 2.623 9.914 1 82.38 330 VAL B N 1
ATOM 6889 C CA . VAL B 1 330 ? -4.578 3.436 10.602 1 82.38 330 VAL B CA 1
ATOM 6890 C C . VAL B 1 330 ? -3.973 4.785 10.984 1 82.38 330 VAL B C 1
ATOM 6892 O O . VAL B 1 330 ? -4.652 5.812 10.93 1 82.38 330 VAL B O 1
ATOM 6895 N N . ARG B 1 331 ? -2.789 4.762 11.305 1 85 331 ARG B N 1
ATOM 6896 C CA . ARG B 1 331 ? -2.084 5.984 11.68 1 85 331 ARG B CA 1
ATOM 6897 C C . ARG B 1 331 ? -2.078 6.984 10.531 1 85 331 ARG B C 1
ATOM 6899 O O . ARG B 1 331 ? -2.35 8.172 10.734 1 85 331 ARG B O 1
ATOM 6906 N N . ARG B 1 332 ? -1.801 6.516 9.383 1 86.19 332 ARG B N 1
ATOM 6907 C CA . ARG B 1 332 ? -1.744 7.395 8.227 1 86.19 332 ARG B CA 1
ATOM 6908 C C . ARG B 1 332 ? -3.125 7.945 7.883 1 86.19 332 ARG B C 1
ATOM 6910 O O . ARG B 1 332 ? -3.252 9.078 7.422 1 86.19 332 ARG B O 1
ATOM 6917 N N . LEU B 1 333 ? -4.039 7.098 8.125 1 86.56 333 LEU B N 1
ATOM 6918 C CA . LEU B 1 333 ? -5.41 7.523 7.871 1 86.56 333 LEU B CA 1
ATOM 6919 C C . LEU B 1 333 ? -5.789 8.703 8.766 1 86.56 333 LEU B C 1
ATOM 6921 O O . LEU B 1 333 ? -6.32 9.703 8.281 1 86.56 333 LEU B O 1
ATOM 6925 N N . VAL B 1 334 ? -5.523 8.594 9.992 1 90.75 334 VAL B N 1
ATOM 6926 C CA . VAL B 1 334 ? -5.879 9.641 10.945 1 90.75 334 VAL B CA 1
ATOM 6927 C C . VAL B 1 334 ? -5.004 10.867 10.719 1 90.75 334 VAL B C 1
ATOM 6929 O O . VAL B 1 334 ? -5.469 12.008 10.844 1 90.75 334 VAL B O 1
ATOM 6932 N N . GLN B 1 335 ? -3.785 10.641 10.422 1 91.81 335 GLN B N 1
ATOM 6933 C CA . GLN B 1 335 ? -2.867 11.742 10.156 1 91.81 335 GLN B CA 1
ATOM 6934 C C . GLN B 1 335 ? -3.322 12.555 8.945 1 91.81 335 GLN B C 1
ATOM 6936 O O . GLN B 1 335 ? -3.18 13.781 8.93 1 91.81 335 GLN B O 1
ATOM 6941 N N . TYR B 1 336 ? -3.812 11.883 7.996 1 92 336 TYR B N 1
ATOM 6942 C CA . TYR B 1 336 ? -4.285 12.586 6.809 1 92 336 TYR B CA 1
ATOM 6943 C C . TYR B 1 336 ? -5.457 13.508 7.145 1 92 336 TYR B C 1
ATOM 6945 O O . TYR B 1 336 ? -5.523 14.641 6.668 1 92 336 TYR B O 1
ATOM 6953 N N . GLU B 1 337 ? -6.348 12.938 7.848 1 92.56 337 GLU B N 1
ATOM 6954 C CA . GLU B 1 337 ? -7.492 13.758 8.234 1 92.56 337 GLU B CA 1
ATOM 6955 C C . GLU B 1 337 ? -7.051 14.953 9.078 1 92.56 337 GLU B C 1
ATOM 6957 O O . GLU B 1 337 ? -7.574 16.062 8.922 1 92.56 337 GLU B O 1
ATOM 6962 N N . ASP B 1 338 ? -6.176 14.719 10.031 1 94.5 338 ASP B N 1
ATOM 6963 C CA . ASP B 1 338 ? -5.621 15.812 10.828 1 94.5 338 ASP B CA 1
ATOM 6964 C C . ASP B 1 338 ? -4.926 16.844 9.938 1 94.5 338 ASP B C 1
ATOM 6966 O O . ASP B 1 338 ? -5.051 18.047 10.164 1 94.5 338 ASP B O 1
ATOM 6970 N N . TYR B 1 339 ? -4.242 16.297 8.984 1 94.25 339 TYR B N 1
ATOM 6971 C CA . TYR B 1 339 ? -3.545 17.156 8.039 1 94.25 339 TYR B CA 1
ATOM 6972 C C . TYR B 1 339 ? -4.527 18.062 7.289 1 94.25 339 TYR B C 1
ATOM 6974 O O . TYR B 1 339 ? -4.328 19.266 7.203 1 94.25 339 TYR B O 1
ATOM 6982 N N . MET B 1 340 ? -5.512 17.438 6.73 1 94.44 340 MET B N 1
ATOM 6983 C CA . MET B 1 340 ? -6.5 18.188 5.957 1 94.44 340 MET B CA 1
ATOM 6984 C C . MET B 1 340 ? -7.168 19.266 6.816 1 94.44 340 MET B C 1
ATOM 6986 O O . MET B 1 340 ? -7.414 20.375 6.348 1 94.44 340 MET B O 1
ATOM 6990 N N . LEU B 1 341 ? -7.418 18.906 8.039 1 94.81 341 LEU B N 1
ATOM 6991 C CA . LEU B 1 341 ? -8.016 19.859 8.961 1 94.81 341 LEU B CA 1
ATOM 6992 C C . LEU B 1 341 ? -7.105 21.062 9.156 1 94.81 341 LEU B C 1
ATOM 6994 O O . LEU B 1 341 ? -7.57 22.203 9.156 1 94.81 341 LEU B O 1
ATOM 6998 N N . ARG B 1 342 ? -5.891 20.828 9.281 1 93.38 342 ARG B N 1
ATOM 6999 C CA . ARG B 1 342 ? -4.926 21.891 9.523 1 93.38 342 ARG B CA 1
ATOM 7000 C C . ARG B 1 342 ? -4.75 22.766 8.281 1 93.38 342 ARG B C 1
ATOM 7002 O O . ARG B 1 342 ? -4.648 23.984 8.383 1 93.38 342 ARG B O 1
ATOM 7009 N N . VAL B 1 343 ? -4.684 22.125 7.156 1 94 343 VAL B N 1
ATOM 7010 C CA . VAL B 1 343 ? -4.523 22.875 5.914 1 94 343 VAL B CA 1
ATOM 7011 C C . VAL B 1 343 ? -5.762 23.734 5.668 1 94 343 VAL B C 1
ATOM 7013 O O . VAL B 1 343 ? -5.652 24.875 5.207 1 94 343 VAL B O 1
ATOM 7016 N N . MET B 1 344 ? -6.934 23.188 5.957 1 95.12 344 MET B N 1
ATOM 7017 C CA . MET B 1 344 ? -8.164 23.953 5.797 1 95.12 344 MET B CA 1
ATOM 7018 C C . MET B 1 344 ? -8.211 25.125 6.77 1 95.12 344 MET B C 1
ATOM 7020 O O . MET B 1 344 ? -8.625 26.234 6.406 1 95.12 344 MET B O 1
ATOM 7024 N N . ARG B 1 345 ? -7.777 24.859 7.922 1 93.25 345 ARG B N 1
ATOM 7025 C CA . ARG B 1 345 ? -7.738 25.938 8.914 1 93.25 345 ARG B CA 1
ATOM 7026 C C . ARG B 1 345 ? -6.773 27.031 8.5 1 93.25 345 ARG B C 1
ATOM 7028 O O . ARG B 1 345 ? -7.082 28.219 8.625 1 93.25 345 ARG B O 1
ATOM 7035 N N . ASP B 1 346 ? -5.629 26.641 8.055 1 89.88 346 ASP B N 1
ATOM 7036 C CA . ASP B 1 346 ? -4.637 27.594 7.574 1 89.88 346 ASP B CA 1
ATOM 7037 C C . ASP B 1 346 ? -5.18 28.422 6.406 1 89.88 346 ASP B C 1
ATOM 7039 O O . ASP B 1 346 ? -4.781 29.562 6.211 1 89.88 346 ASP B O 1
ATOM 7043 N N . GLY B 1 347 ? -6.059 27.797 5.652 1 89.44 347 GLY B N 1
ATOM 7044 C CA . GLY B 1 347 ? -6.691 28.5 4.547 1 89.44 347 GLY B CA 1
ATOM 7045 C C . GLY B 1 347 ? -7.801 29.422 4.992 1 89.44 347 GLY B C 1
ATOM 7046 O O . GLY B 1 347 ? -8.422 30.109 4.164 1 89.44 347 GLY B O 1
ATOM 7047 N N . GLY B 1 348 ? -8.102 29.453 6.258 1 91.75 348 GLY B N 1
ATOM 7048 C CA . GLY B 1 348 ? -9.094 30.359 6.805 1 91.75 348 GLY B CA 1
ATOM 7049 C C . GLY B 1 348 ? -10.492 29.766 6.82 1 91.75 348 GLY B C 1
ATOM 7050 O O . GLY B 1 348 ? -11.477 30.5 6.977 1 91.75 348 GLY B O 1
ATOM 7051 N N . LEU B 1 349 ? -10.664 28.531 6.625 1 95.56 349 LEU B N 1
ATOM 7052 C CA . LEU B 1 349 ? -11.977 27.891 6.617 1 95.56 349 LEU B CA 1
ATOM 7053 C C . LEU B 1 349 ? -12.492 27.672 8.039 1 95.56 349 LEU B C 1
ATOM 7055 O O . LEU B 1 349 ? -11.703 27.484 8.969 1 95.56 349 LEU B O 1
ATOM 7059 N N . PRO B 1 350 ? -13.75 27.797 8.195 1 96.19 350 PRO B N 1
ATOM 7060 C CA . PRO B 1 350 ? -14.344 27.562 9.516 1 96.19 350 PRO B CA 1
ATOM 7061 C C . PRO B 1 350 ? -14.469 26.078 9.859 1 96.19 350 PRO B C 1
ATOM 7063 O O . PRO B 1 350 ? -15.562 25.516 9.789 1 96.19 350 PRO B O 1
ATOM 7066 N N . VAL B 1 351 ? -13.414 25.484 10.258 1 95.62 351 VAL B N 1
ATOM 7067 C CA . VAL B 1 351 ? -13.359 24.094 10.648 1 95.62 351 VAL B CA 1
ATOM 7068 C C . VAL B 1 351 ? -13.07 23.984 12.141 1 95.62 351 VAL B C 1
ATOM 7070 O O . VAL B 1 351 ? -12.602 24.938 12.758 1 95.62 351 VAL B O 1
ATOM 7073 N N . PRO B 1 352 ? -13.453 22.875 12.734 1 94.38 352 PRO B N 1
ATOM 7074 C CA . PRO B 1 352 ? -13.141 22.703 14.156 1 94.38 352 PRO B CA 1
ATOM 7075 C C . PRO B 1 352 ? -11.641 22.734 14.445 1 94.38 352 PRO B C 1
ATOM 7077 O O . PRO B 1 352 ? -10.844 22.25 13.633 1 94.38 352 PRO B O 1
ATOM 7080 N N . HIS B 1 353 ? -11.289 23.25 15.516 1 92.75 353 HIS B N 1
ATOM 7081 C CA . HIS B 1 353 ? -9.891 23.312 15.922 1 92.75 353 HIS B CA 1
ATOM 7082 C C . HIS B 1 353 ? -9.352 21.922 16.234 1 92.75 353 HIS B C 1
ATOM 7084 O O . HIS B 1 353 ? -9.93 21.188 17.047 1 92.75 353 HIS B O 1
ATOM 7090 N N . PRO B 1 354 ? -8.258 21.562 15.641 1 92.5 354 PRO B N 1
ATOM 7091 C CA . PRO B 1 354 ? -7.668 20.25 15.938 1 92.5 354 PRO B CA 1
ATOM 7092 C C . PRO B 1 354 ? -6.816 20.266 17.203 1 92.5 354 PRO B C 1
ATOM 7094 O O . PRO B 1 354 ? -6.02 21.188 17.406 1 92.5 354 PRO B O 1
ATOM 7097 N N . TYR B 1 355 ? -6.984 19.312 18.078 1 89.62 355 TYR B N 1
ATOM 7098 C CA . TYR B 1 355 ? -6.156 19.156 19.281 1 89.62 355 TYR B CA 1
ATOM 7099 C C . TYR B 1 355 ? -5.066 18.125 19.062 1 89.62 355 TYR B C 1
ATOM 7101 O O . TYR B 1 355 ? -4.074 18.094 19.797 1 89.62 355 TYR B O 1
ATOM 7109 N N . GLY B 1 356 ? -5.309 17.281 18.031 1 88.06 356 GLY B N 1
ATOM 7110 C CA . GLY B 1 356 ? -4.25 16.359 17.703 1 88.06 356 GLY B CA 1
ATOM 7111 C C . GLY B 1 356 ? -4.703 14.906 17.719 1 88.06 356 GLY B C 1
ATOM 7112 O O . GLY B 1 356 ? -5.895 14.625 17.859 1 88.06 356 GLY B O 1
ATOM 7113 N N . ILE B 1 357 ? -3.719 14.016 17.484 1 92.69 357 ILE B N 1
ATOM 7114 C CA . ILE B 1 357 ? -3.971 12.586 17.406 1 92.69 357 ILE B CA 1
ATOM 7115 C C . ILE B 1 357 ? -3.537 11.906 18.703 1 92.69 357 ILE B C 1
ATOM 7117 O O . ILE B 1 357 ? -2.502 12.258 19.281 1 92.69 357 ILE B O 1
ATOM 7121 N N . VAL B 1 358 ? -4.34 10.969 19.156 1 90.75 358 VAL B N 1
ATOM 7122 C CA . VAL B 1 358 ? -4.043 10.188 20.359 1 90.75 358 VAL B CA 1
ATOM 7123 C C . VAL B 1 358 ? -3.949 8.703 20 1 90.75 358 VAL B C 1
ATOM 7125 O O . VAL B 1 358 ? -4.812 8.172 19.297 1 90.75 358 VAL B O 1
ATOM 7128 N N . GLU B 1 359 ? -2.895 8.133 20.438 1 88.5 359 GLU B N 1
ATOM 7129 C CA . GLU B 1 359 ? -2.729 6.707 20.188 1 88.5 359 GLU B CA 1
ATOM 7130 C C . GLU B 1 359 ? -3.252 5.879 21.359 1 88.5 359 GLU B C 1
ATOM 7132 O O . GLU B 1 359 ? -2.924 6.152 22.516 1 88.5 359 GLU B O 1
ATOM 7137 N N . ILE B 1 360 ? -4.062 4.949 21.078 1 85.69 360 ILE B N 1
ATOM 7138 C CA . ILE B 1 360 ? -4.602 4.047 22.078 1 85.69 360 ILE B CA 1
ATOM 7139 C C . ILE B 1 360 ? -3.852 2.717 22.047 1 85.69 360 ILE B C 1
ATOM 7141 O O . ILE B 1 360 ? -3.822 2.045 21.016 1 85.69 360 ILE B O 1
ATOM 7145 N N . THR B 1 361 ? -3.211 2.455 23.078 1 75.88 361 THR B N 1
ATOM 7146 C CA . THR B 1 361 ? -2.477 1.201 23.203 1 75.88 361 THR B CA 1
ATOM 7147 C C . THR B 1 361 ? -3.217 0.234 24.125 1 75.88 361 THR B C 1
ATOM 7149 O O . THR B 1 361 ? -3.928 0.659 25.047 1 75.88 361 THR B O 1
ATOM 7152 N N . PRO B 1 362 ? -3.195 -1.06 23.781 1 67.38 362 PRO B N 1
ATOM 7153 C CA . PRO B 1 362 ? -2.236 -1.768 22.922 1 67.38 362 PRO B CA 1
ATOM 7154 C C . PRO B 1 362 ? -2.779 -2.033 21.531 1 67.38 362 PRO B C 1
ATOM 7156 O O . PRO B 1 362 ? -2.037 -2.482 20.641 1 67.38 362 PRO B O 1
ATOM 7159 N N . GLU B 1 363 ? -4.031 -1.74 21.281 1 64.75 363 GLU B N 1
ATOM 7160 C CA . GLU B 1 363 ? -4.668 -2.129 20.031 1 64.75 363 GLU B CA 1
ATOM 7161 C C . GLU B 1 363 ? -4.199 -1.248 18.875 1 64.75 363 GLU B C 1
ATOM 7163 O O . GLU B 1 363 ? -4.484 -1.539 17.719 1 64.75 363 GLU B O 1
ATOM 7168 N N . ARG B 1 364 ? -3.453 -0.312 19.078 1 75 364 ARG B N 1
ATOM 7169 C CA . ARG B 1 364 ? -2.951 0.619 18.078 1 75 364 ARG B CA 1
ATOM 7170 C C . ARG B 1 364 ? -4.098 1.284 17.328 1 75 364 ARG B C 1
ATOM 7172 O O . ARG B 1 364 ? -4.129 1.274 16.094 1 75 364 ARG B O 1
ATOM 7179 N N . GLU B 1 365 ? -5.031 1.624 18.109 1 84.25 365 GLU B N 1
ATOM 7180 C CA . GLU B 1 365 ? -6.102 2.48 17.609 1 84.25 365 GLU B CA 1
ATOM 7181 C C . GLU B 1 365 ? -5.77 3.955 17.812 1 84.25 365 GLU B C 1
ATOM 7183 O O . GLU B 1 365 ? -4.859 4.293 18.562 1 84.25 365 GLU B O 1
ATOM 7188 N N . TYR B 1 366 ? -6.391 4.762 17.047 1 90.25 366 TYR B N 1
ATOM 7189 C CA . TYR B 1 366 ? -6.066 6.184 17.109 1 90.25 366 TYR B CA 1
ATOM 7190 C C . TYR B 1 366 ? -7.332 7.027 17.219 1 90.25 366 TYR B C 1
ATOM 7192 O O . TYR B 1 366 ? -8.367 6.672 16.656 1 90.25 366 TYR B O 1
ATOM 7200 N N . LEU B 1 367 ? -7.18 8.047 17.938 1 92.69 367 LEU B N 1
ATOM 7201 C CA . LEU B 1 367 ? -8.234 9.047 18.062 1 92.69 367 LEU B CA 1
ATOM 7202 C C . LEU B 1 367 ? -7.816 10.367 17.422 1 92.69 367 LEU B C 1
ATOM 7204 O O . LEU B 1 367 ? -6.676 10.805 17.594 1 92.69 367 LEU B O 1
ATOM 7208 N N . LEU B 1 368 ? -8.664 10.891 16.625 1 94.88 368 LEU B N 1
ATOM 7209 C CA . LEU B 1 368 ? -8.523 12.289 16.219 1 94.88 368 LEU B CA 1
ATOM 7210 C C . LEU B 1 368 ? -9.406 13.188 17.078 1 94.88 368 LEU B C 1
ATOM 7212 O O . LEU B 1 368 ? -10.633 13.07 17.062 1 94.88 368 LEU B O 1
ATOM 7216 N N . VAL B 1 369 ? -8.805 14.023 17.828 1 94.31 369 VAL B N 1
ATOM 7217 C CA . VAL B 1 369 ? -9.539 14.859 18.781 1 94.31 369 VAL B CA 1
ATOM 7218 C C . VAL B 1 369 ? -9.641 16.281 18.234 1 94.31 369 VAL B C 1
ATOM 7220 O O . VAL B 1 369 ? -8.625 16.891 17.875 1 94.31 369 VAL B O 1
ATOM 7223 N N . THR B 1 370 ? -10.844 16.812 18.141 1 94.62 370 THR B N 1
ATOM 7224 C CA . THR B 1 370 ? -11.102 18.156 17.656 1 94.62 370 THR B CA 1
ATOM 7225 C C . THR B 1 370 ? -12.078 18.891 18.578 1 94.62 370 THR B C 1
ATOM 7227 O O . THR B 1 370 ? -12.617 18.297 19.516 1 94.62 370 THR B O 1
ATOM 7230 N N . GLU B 1 371 ? -12.258 20.109 18.312 1 92.12 371 GLU B N 1
ATOM 7231 C CA . GLU B 1 371 ? -13.273 20.906 18.984 1 92.12 371 GLU B CA 1
ATOM 7232 C C . GLU B 1 371 ? -14.68 20.391 18.672 1 92.12 371 GLU B C 1
ATOM 7234 O O . GLU B 1 371 ? -14.953 19.953 17.562 1 92.12 371 GLU B O 1
ATOM 7239 N N . MET B 1 372 ? -15.453 20.375 19.688 1 91.88 372 MET B N 1
ATOM 7240 C CA . MET B 1 372 ? -16.859 20.062 19.453 1 91.88 372 MET B CA 1
ATOM 7241 C C . MET B 1 372 ? -17.672 21.344 19.234 1 91.88 372 MET B C 1
ATOM 7243 O O . MET B 1 372 ? -17.562 22.281 20.016 1 91.88 372 MET B O 1
ATOM 7247 N N . LEU B 1 373 ? -18.375 21.375 18.188 1 90.94 373 LEU B N 1
ATOM 7248 C CA . LEU B 1 373 ? -19.281 22.5 17.938 1 90.94 373 LEU B CA 1
ATOM 7249 C C . LEU B 1 373 ? -20.578 22.328 18.719 1 90.94 373 LEU B C 1
ATOM 7251 O O . LEU B 1 373 ? -21.625 22.016 18.125 1 90.94 373 LEU B O 1
ATOM 7255 N N . ASP B 1 374 ? -20.391 22.641 19.984 1 85.94 374 ASP B N 1
ATOM 7256 C CA . ASP B 1 374 ? -21.531 22.438 20.875 1 85.94 374 ASP B CA 1
ATOM 7257 C C . ASP B 1 374 ? -22.703 23.328 20.453 1 85.94 374 ASP B C 1
ATOM 7259 O O . ASP B 1 374 ? -22.516 24.516 20.188 1 85.94 374 ASP B O 1
ATOM 7263 N N . GLY B 1 375 ? -23.812 22.75 20.422 1 85.69 375 GLY B N 1
ATOM 7264 C CA . GLY B 1 375 ? -25.016 23.484 20.094 1 85.69 375 GLY B CA 1
ATOM 7265 C C . GLY B 1 375 ? -25.219 23.656 18.594 1 85.69 375 GLY B C 1
ATOM 7266 O O . GLY B 1 375 ? -26.219 24.234 18.172 1 85.69 375 GLY B O 1
ATOM 7267 N N . ALA B 1 376 ? -24.359 23.219 17.828 1 91.19 376 ALA B N 1
ATOM 7268 C CA . ALA B 1 376 ? -24.484 23.344 16.375 1 91.19 376 ALA B CA 1
ATOM 7269 C C . ALA B 1 376 ? -25.516 22.359 15.828 1 91.19 376 ALA B C 1
ATOM 7271 O O . ALA B 1 376 ? -25.719 21.281 16.391 1 91.19 376 ALA B O 1
AT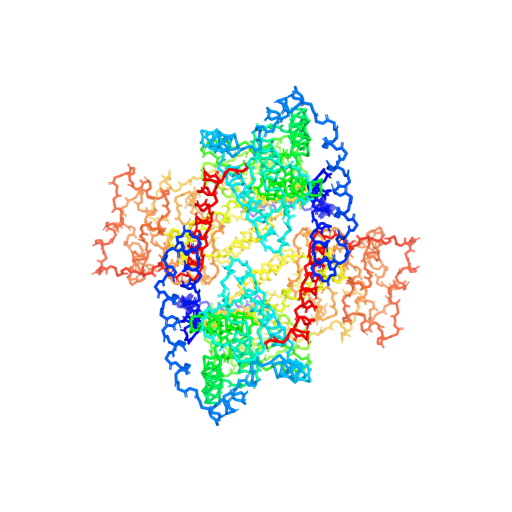OM 7272 N N . THR B 1 377 ? -26.172 22.766 14.797 1 92.88 377 THR B N 1
ATOM 7273 C CA . THR B 1 377 ? -27.141 21.922 14.109 1 92.88 377 THR B CA 1
ATOM 7274 C C . THR B 1 377 ? -26.75 21.719 12.648 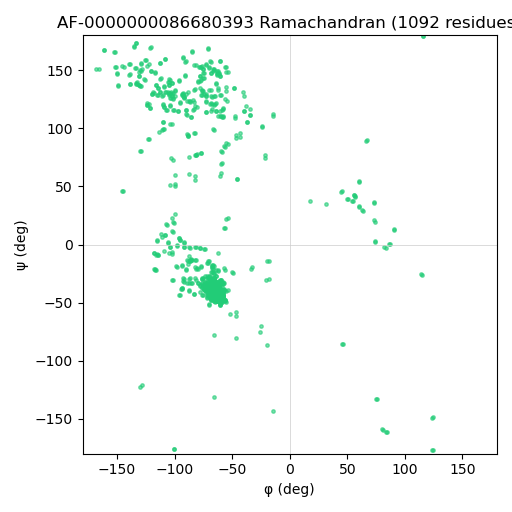1 92.88 377 THR B C 1
ATOM 7276 O O . THR B 1 377 ? -26.109 22.594 12.047 1 92.88 377 THR B O 1
ATOM 7279 N N . GLU B 1 378 ? -27.125 20.578 12.141 1 92.44 378 GLU B N 1
ATOM 7280 C CA . GLU B 1 378 ? -26.875 20.312 10.727 1 92.44 378 GLU B CA 1
ATOM 7281 C C . GLU B 1 378 ? -27.641 21.297 9.844 1 92.44 378 GLU B C 1
ATOM 7283 O O . GLU B 1 378 ? -28.766 21.688 10.18 1 92.44 378 GLU B O 1
ATOM 7288 N N . ILE B 1 379 ? -27.172 21.609 8.789 1 92.88 379 ILE B N 1
ATOM 7289 C CA . ILE B 1 379 ? -27.75 22.625 7.914 1 92.88 379 ILE B CA 1
ATOM 7290 C C . ILE B 1 379 ? -29.109 22.141 7.402 1 92.88 379 ILE B C 1
ATOM 7292 O O . ILE B 1 379 ? -30 22.953 7.121 1 92.88 379 ILE B O 1
ATOM 7296 N N . GLY B 1 380 ? -29.25 20.844 7.305 1 87.75 380 GLY B N 1
ATOM 7297 C CA . GLY B 1 380 ? -30.531 20.297 6.875 1 87.75 380 GLY B CA 1
ATOM 7298 C C . GLY B 1 380 ? -31.641 20.547 7.871 1 87.75 380 GLY B C 1
ATOM 7299 O O . GLY B 1 380 ? -32.812 20.469 7.52 1 87.75 380 GLY B O 1
ATOM 7300 N N . GLU B 1 381 ? -31.281 20.875 9.094 1 88.25 381 GLU B N 1
ATOM 7301 C CA . GLU B 1 381 ? -32.25 21.094 10.156 1 88.25 381 GLU B CA 1
ATOM 7302 C C . GLU B 1 381 ? -32.25 22.547 10.641 1 88.25 381 GLU B C 1
ATOM 7304 O O . GLU B 1 381 ? -32.969 22.906 11.555 1 88.25 381 GLU B O 1
ATOM 7309 N N . SER B 1 382 ? -31.469 23.312 10.016 1 89.69 382 SER B N 1
ATOM 7310 C CA . SER B 1 382 ? -31.328 24.703 10.422 1 89.69 382 SER B CA 1
ATOM 7311 C C . SER B 1 382 ? -31.984 25.641 9.414 1 89.69 382 SER B C 1
ATOM 7313 O O . SER B 1 382 ? -32.25 25.25 8.281 1 89.69 382 SER B O 1
ATOM 7315 N N . ASP B 1 383 ? -32.25 26.812 9.922 1 88.81 383 ASP B N 1
ATOM 7316 C CA . ASP B 1 383 ? -32.75 27.828 9.016 1 88.81 383 ASP B CA 1
ATOM 7317 C C . ASP B 1 383 ? -31.625 28.406 8.156 1 88.81 383 ASP B C 1
ATOM 7319 O O . ASP B 1 383 ? -30.516 28.625 8.648 1 88.81 383 ASP B O 1
ATOM 7323 N N . VAL B 1 384 ? -31.891 28.469 6.906 1 93.75 384 VAL B N 1
ATOM 7324 C CA . VAL B 1 384 ? -30.891 28.953 5.969 1 93.75 384 VAL B CA 1
ATOM 7325 C C . VAL B 1 384 ? -31.312 30.312 5.422 1 93.75 384 VAL B C 1
ATOM 7327 O O . VAL B 1 384 ? -32.281 30.406 4.664 1 93.75 384 VAL B O 1
ATOM 7330 N N . ASP B 1 385 ? -30.656 31.375 5.902 1 94.69 385 ASP B N 1
ATOM 7331 C CA . ASP B 1 385 ? -30.906 32.719 5.383 1 94.69 385 ASP B CA 1
ATOM 7332 C C . ASP B 1 385 ? -29.828 33.125 4.391 1 94.69 385 ASP B C 1
ATOM 7334 O O . ASP B 1 385 ? -28.984 32.312 4.004 1 94.69 385 ASP B O 1
ATOM 7338 N N . ASP B 1 386 ? -29.891 34.312 3.928 1 96.25 386 ASP B N 1
ATOM 7339 C CA . ASP B 1 386 ? -28.969 34.812 2.904 1 96.25 386 ASP B CA 1
ATOM 7340 C C . ASP B 1 386 ? -27.531 34.812 3.424 1 96.25 386 ASP B C 1
ATOM 7342 O O . ASP B 1 386 ? -26.578 34.594 2.666 1 96.25 386 ASP B O 1
ATOM 7346 N N . ALA B 1 387 ? -27.406 35.125 4.648 1 96.5 387 ALA B N 1
ATOM 7347 C CA . ALA B 1 387 ? -26.078 35.156 5.246 1 96.5 387 ALA B CA 1
ATOM 7348 C C . ALA B 1 387 ? -25.422 33.75 5.215 1 96.5 387 ALA B C 1
ATOM 7350 O O . ALA B 1 387 ? -24.234 33.625 4.934 1 96.5 387 ALA B O 1
ATOM 7351 N N . ILE B 1 388 ? -26.219 32.781 5.523 1 97 388 ILE B N 1
ATOM 7352 C CA . ILE B 1 388 ? -25.719 31.406 5.527 1 97 388 ILE B CA 1
ATOM 7353 C C . ILE B 1 388 ? -25.391 30.953 4.102 1 97 388 ILE B C 1
ATOM 7355 O O . ILE B 1 388 ? -24.406 30.25 3.867 1 97 388 ILE B O 1
ATOM 7359 N N . ILE B 1 389 ? -26.25 31.344 3.143 1 97.69 389 ILE B N 1
ATOM 7360 C CA . ILE B 1 389 ? -26 31.016 1.741 1 97.69 389 ILE B CA 1
ATOM 7361 C C . ILE B 1 389 ? -24.656 31.609 1.311 1 97.69 389 ILE B C 1
ATOM 7363 O O . ILE B 1 389 ? -23.828 30.906 0.719 1 97.69 389 ILE B O 1
ATOM 7367 N N . ASP B 1 390 ? -24.453 32.844 1.664 1 97.94 390 ASP B N 1
ATOM 7368 C CA . ASP B 1 390 ? -23.203 33.5 1.304 1 97.94 390 ASP B CA 1
ATOM 7369 C C . ASP B 1 390 ? -22.016 32.844 1.961 1 97.94 390 ASP B C 1
ATOM 7371 O O . ASP B 1 390 ? -20.953 32.688 1.337 1 97.94 390 ASP B O 1
ATOM 7375 N N . GLN B 1 391 ? -22.172 32.469 3.199 1 97.69 391 GLN B N 1
ATOM 7376 C CA . GLN B 1 391 ? -21.094 31.781 3.902 1 97.69 391 GLN B CA 1
ATOM 7377 C C . GLN B 1 391 ? -20.75 30.453 3.223 1 97.69 391 GLN B C 1
ATOM 7379 O O . GLN B 1 391 ? -19.578 30.094 3.1 1 97.69 391 GLN B O 1
ATOM 7384 N N . GLY B 1 392 ? -21.797 29.734 2.836 1 98.12 392 GLY B N 1
ATOM 7385 C CA . GLY B 1 392 ? -21.562 28.469 2.139 1 98.12 392 GLY B CA 1
ATOM 7386 C C . GLY B 1 392 ? -20.797 28.641 0.847 1 98.12 392 GLY B C 1
ATOM 7387 O O . GLY B 1 392 ? -19.859 27.875 0.576 1 98.12 392 GLY B O 1
ATOM 7388 N N . LEU B 1 393 ? -21.188 29.562 0.093 1 97.94 393 LEU B N 1
ATOM 7389 C CA . LEU B 1 393 ? -20.516 29.844 -1.173 1 97.94 393 LEU B CA 1
ATOM 7390 C C . LEU B 1 393 ? -19.094 30.344 -0.937 1 97.94 393 LEU B C 1
ATOM 7392 O O . LEU B 1 393 ? -18.188 30 -1.687 1 97.94 393 LEU B O 1
ATOM 7396 N N . ASP B 1 394 ? -18.875 31.141 0.091 1 97.19 394 ASP B N 1
ATOM 7397 C CA . ASP B 1 394 ? -17.562 31.641 0.448 1 97.19 394 ASP B CA 1
ATOM 7398 C C . ASP B 1 394 ? -16.625 30.484 0.849 1 97.19 394 ASP B C 1
ATOM 7400 O O . ASP B 1 394 ? -15.43 30.531 0.566 1 97.19 394 ASP B O 1
ATOM 7404 N N . ILE B 1 395 ? -17.188 29.531 1.552 1 97.44 395 ILE B N 1
ATOM 7405 C CA . ILE B 1 395 ? -16.422 28.359 1.965 1 97.44 395 ILE B CA 1
ATOM 7406 C C . ILE B 1 395 ? -15.844 27.656 0.735 1 97.44 395 ILE B C 1
ATOM 7408 O O . ILE B 1 395 ? -14.664 27.312 0.702 1 97.44 395 ILE B O 1
ATOM 7412 N N . VAL B 1 396 ? -16.656 27.484 -0.276 1 97.06 396 VAL B N 1
ATOM 7413 C CA . VAL B 1 396 ? -16.219 26.812 -1.491 1 97.06 396 VAL B CA 1
ATOM 7414 C C . VAL B 1 396 ? -15.148 27.656 -2.189 1 97.06 396 VAL B C 1
ATOM 7416 O O . VAL B 1 396 ? -14.141 27.125 -2.666 1 97.06 396 VAL B O 1
ATOM 7419 N N . ARG B 1 397 ? -15.398 28.938 -2.258 1 94.75 397 ARG B N 1
ATOM 7420 C CA . ARG B 1 397 ? -14.422 29.828 -2.869 1 94.75 397 ARG B CA 1
ATOM 7421 C C . ARG B 1 397 ? -13.086 29.75 -2.135 1 94.75 397 ARG B C 1
ATOM 7423 O O . ARG B 1 397 ? -12.023 29.719 -2.764 1 94.75 397 ARG B O 1
ATOM 7430 N N . GLN B 1 398 ? -13.109 29.797 -0.833 1 94.12 398 GLN B N 1
ATOM 7431 C CA . GLN B 1 398 ? -11.891 29.703 -0.027 1 94.12 398 GLN B CA 1
ATOM 7432 C C . GLN B 1 398 ? -11.18 28.375 -0.249 1 94.12 398 GLN B C 1
ATOM 7434 O O . GLN B 1 398 ? -9.953 28.312 -0.28 1 94.12 398 GLN B O 1
ATOM 7439 N N . LEU B 1 399 ? -11.961 27.328 -0.337 1 94.5 399 LEU B N 1
ATOM 7440 C CA . LEU B 1 399 ? -11.383 26.031 -0.655 1 94.5 399 LEU B CA 1
ATOM 7441 C C . LEU B 1 399 ? -10.625 26.078 -1.978 1 94.5 399 LEU B C 1
ATOM 7443 O O . LEU B 1 399 ? -9.492 25.594 -2.066 1 94.5 399 LEU B O 1
ATOM 7447 N N . TRP B 1 400 ? -11.297 26.656 -2.949 1 91.38 400 TRP B N 1
ATOM 7448 C CA . TRP B 1 400 ? -10.695 26.75 -4.273 1 91.38 400 TRP B CA 1
ATOM 7449 C C . TRP B 1 400 ? -9.406 27.562 -4.23 1 91.38 400 TRP B C 1
ATOM 7451 O O . TRP B 1 400 ? -8.398 27.172 -4.82 1 91.38 400 TRP B O 1
ATOM 7461 N N . GLU B 1 401 ? -9.43 28.641 -3.516 1 87.88 401 GLU B N 1
ATOM 7462 C CA . GLU B 1 401 ? -8.273 29.531 -3.426 1 87.88 401 GLU B CA 1
ATOM 7463 C C . GLU B 1 401 ? -7.117 28.844 -2.699 1 87.88 401 GLU B C 1
ATOM 7465 O O . GLU B 1 401 ? -5.949 29.094 -3.014 1 87.88 401 GLU B O 1
ATOM 7470 N N . ALA B 1 402 ? -7.426 28.047 -1.778 1 88.38 402 ALA B N 1
ATOM 7471 C CA . ALA B 1 402 ? -6.402 27.328 -1.027 1 88.38 402 ALA B CA 1
ATOM 7472 C C . ALA B 1 402 ? -5.934 26.094 -1.786 1 88.38 402 ALA B C 1
ATOM 7474 O O . ALA B 1 402 ? -5.02 25.391 -1.341 1 88.38 402 ALA B O 1
ATOM 7475 N N . GLY B 1 403 ? -6.527 25.844 -2.932 1 88.06 403 GLY B N 1
ATOM 7476 C CA . GLY B 1 403 ? -6.16 24.672 -3.717 1 88.06 403 GLY B CA 1
ATOM 7477 C C . GLY B 1 403 ? -6.656 23.375 -3.123 1 88.06 403 GLY B C 1
ATOM 7478 O O . GLY B 1 403 ? -5.961 22.359 -3.166 1 88.06 403 GLY B O 1
ATOM 7479 N N . LEU B 1 404 ? -7.812 23.453 -2.543 1 91.69 404 LEU B N 1
ATOM 7480 C CA . LEU B 1 404 ? -8.352 22.281 -1.847 1 91.69 404 LEU B CA 1
ATOM 7481 C C . LEU B 1 404 ? -9.734 21.922 -2.379 1 91.69 404 LEU B C 1
ATOM 7483 O O . LEU B 1 404 ? -10.367 22.719 -3.072 1 91.69 404 LEU B O 1
ATOM 7487 N N . ALA B 1 405 ? -10.156 20.766 -2.203 1 93 405 ALA B N 1
ATOM 7488 C CA . ALA B 1 405 ? -11.531 20.297 -2.344 1 93 405 ALA B CA 1
ATOM 7489 C C . ALA B 1 405 ? -11.969 19.516 -1.109 1 93 405 ALA B C 1
ATOM 7491 O O . ALA B 1 405 ? -11.18 18.75 -0.535 1 93 405 ALA B O 1
ATOM 7492 N N . HIS B 1 406 ? -13.148 19.734 -0.625 1 94.62 406 HIS B N 1
ATOM 7493 C CA . HIS B 1 406 ? -13.672 18.984 0.509 1 94.62 406 HIS B CA 1
ATOM 7494 C C . HIS B 1 406 ? -14.102 17.594 0.09 1 94.62 406 HIS B C 1
ATOM 7496 O O . HIS B 1 406 ? -13.875 16.625 0.822 1 94.62 406 HIS B O 1
ATOM 7502 N N . ARG B 1 407 ? -14.789 17.469 -1.062 1 91 407 ARG B N 1
ATOM 7503 C CA . ARG B 1 407 ? -15.156 16.25 -1.778 1 91 407 ARG B CA 1
ATOM 7504 C C . ARG B 1 407 ? -16.281 15.508 -1.063 1 91 407 ARG B C 1
ATOM 7506 O O . ARG B 1 407 ? -16.672 14.406 -1.473 1 91 407 ARG B O 1
ATOM 7513 N N . ASP B 1 408 ? -16.781 16.047 -0.007 1 91.12 408 ASP B N 1
ATOM 7514 C CA . ASP B 1 408 ? -17.891 15.406 0.677 1 91.12 408 ASP B CA 1
ATOM 7515 C C . ASP B 1 408 ? -18.844 16.438 1.267 1 91.12 408 ASP B C 1
ATOM 7517 O O . ASP B 1 408 ? -19.25 16.344 2.43 1 91.12 408 ASP B O 1
ATOM 7521 N N . ILE B 1 409 ? -19.141 17.375 0.498 1 95.12 409 ILE B N 1
ATOM 7522 C CA . ILE B 1 409 ? -20.109 18.391 0.915 1 95.12 409 ILE B CA 1
ATOM 7523 C C . ILE B 1 409 ? -21.516 17.812 0.911 1 95.12 409 ILE B C 1
ATOM 7525 O O . ILE B 1 409 ? -22.031 17.406 -0.139 1 95.12 409 ILE B O 1
ATOM 7529 N N . LYS B 1 410 ? -22.094 17.703 2.023 1 93.62 410 LYS B N 1
ATOM 7530 C CA . LYS B 1 410 ? -23.438 17.188 2.268 1 93.62 410 LYS B CA 1
ATOM 7531 C C . LYS B 1 410 ? -24.031 17.797 3.531 1 93.62 410 LYS B C 1
ATOM 7533 O O . LYS B 1 410 ? -23.328 18.422 4.328 1 93.62 410 LYS B O 1
ATOM 7538 N N . PRO B 1 411 ? -25.266 17.672 3.727 1 93.69 411 PRO B N 1
ATOM 7539 C CA . PRO B 1 411 ? -25.891 18.328 4.875 1 93.69 411 PRO B CA 1
ATOM 7540 C C . PRO B 1 411 ? -25.281 17.891 6.207 1 93.69 411 PRO B C 1
ATOM 7542 O O . PRO B 1 411 ? -25.078 18.734 7.094 1 93.69 411 PRO B O 1
ATOM 7545 N N . ALA B 1 412 ? -24.828 16.688 6.348 1 90.75 412 ALA B N 1
ATOM 7546 C CA . ALA B 1 412 ? -24.297 16.156 7.602 1 90.75 412 ALA B CA 1
ATOM 7547 C C . ALA B 1 412 ? -22.938 16.781 7.926 1 90.75 412 ALA B C 1
ATOM 7549 O O . ALA B 1 412 ? -22.5 16.734 9.07 1 90.75 412 ALA B O 1
ATOM 7550 N N . ASN B 1 413 ? -22.281 17.422 6.922 1 94.19 413 ASN B N 1
ATOM 7551 C CA . ASN B 1 413 ? -20.938 17.938 7.117 1 94.19 413 ASN B CA 1
ATOM 7552 C C . ASN B 1 413 ? -20.938 19.469 7.184 1 94.19 413 ASN B C 1
ATOM 7554 O O . ASN B 1 413 ? -19.891 20.094 7.145 1 94.19 413 ASN B O 1
ATOM 7558 N N . LEU B 1 414 ? -22.156 19.984 7.23 1 96.12 414 LEU B N 1
ATOM 7559 C CA . LEU B 1 414 ? -22.328 21.422 7.387 1 96.12 414 LEU B CA 1
ATOM 7560 C C . LEU B 1 414 ? -23.141 21.75 8.633 1 96.12 414 LEU B C 1
ATOM 7562 O O . LEU B 1 414 ? -24.328 21.406 8.711 1 96.12 414 LEU B O 1
ATOM 7566 N N . MET B 1 415 ? -22.469 22.453 9.539 1 95.5 415 MET B N 1
ATOM 7567 C CA . MET B 1 415 ? -23.094 22.766 10.828 1 95.5 415 MET B CA 1
ATOM 7568 C C . MET B 1 415 ? -23.281 24.266 11 1 95.5 415 MET B C 1
ATOM 7570 O O . MET B 1 415 ? -22.391 25.047 10.664 1 95.5 415 MET B O 1
ATOM 7574 N N . VAL B 1 416 ? -24.406 24.609 11.492 1 95.94 416 VAL B N 1
ATOM 7575 C CA . VAL B 1 416 ? -24.688 26.016 11.758 1 95.94 416 VAL B CA 1
ATOM 7576 C C . VAL B 1 416 ? -24.703 26.266 13.266 1 95.94 416 VAL B C 1
ATOM 7578 O O . VAL B 1 416 ? -25.438 25.609 14 1 95.94 416 VAL B O 1
ATOM 7581 N N . ARG B 1 417 ? -23.797 27.109 13.695 1 93.94 417 ARG B N 1
ATOM 7582 C CA . ARG B 1 417 ? -23.734 27.531 15.094 1 93.94 417 ARG B CA 1
ATOM 7583 C C . ARG B 1 417 ? -23.797 29.047 15.219 1 93.94 417 ARG B C 1
ATOM 7585 O O . ARG B 1 417 ? -22.891 29.75 14.766 1 93.94 417 ARG B O 1
ATOM 7592 N N . ASP B 1 418 ? -24.781 29.609 15.898 1 91.5 418 ASP B N 1
ATOM 7593 C CA . ASP B 1 418 ? -24.938 31.031 16.156 1 91.5 418 ASP B CA 1
ATOM 7594 C C . ASP B 1 418 ? -24.812 31.844 14.867 1 91.5 418 ASP B C 1
ATOM 7596 O O . ASP B 1 418 ? -24.078 32.844 14.82 1 91.5 418 ASP B O 1
ATOM 7600 N N . GLY B 1 419 ? -25.391 31.281 13.773 1 92.12 419 GLY B N 1
ATOM 7601 C CA . GLY B 1 419 ? -25.422 32 12.516 1 92.12 419 GLY B CA 1
ATOM 7602 C C . GLY B 1 419 ? -24.172 31.812 11.68 1 92.12 419 GLY B C 1
ATOM 7603 O O . GLY B 1 419 ? -24.047 32.406 10.609 1 92.12 419 GLY B O 1
ATOM 7604 N N . THR B 1 420 ? -23.25 31.062 12.133 1 95.25 420 THR B N 1
ATOM 7605 C CA . THR B 1 420 ? -22.016 30.797 11.398 1 95.25 420 THR B CA 1
ATOM 7606 C C . THR B 1 420 ? -22.016 29.359 10.859 1 95.25 420 THR B C 1
ATOM 7608 O O . THR B 1 420 ? -22.328 28.422 11.586 1 95.25 420 THR B O 1
ATOM 7611 N N . LEU B 1 421 ? -21.703 29.234 9.617 1 97 421 LEU B N 1
ATOM 7612 C CA . LEU B 1 421 ? -21.641 27.922 8.969 1 97 421 LEU B CA 1
ATOM 7613 C C . LEU B 1 421 ? -20.25 27.312 9.109 1 97 421 LEU B C 1
ATOM 7615 O O . LEU B 1 421 ? -19.25 27.969 8.812 1 97 421 LEU B O 1
ATOM 7619 N N . HIS B 1 422 ? -20.188 26.125 9.672 1 96.88 422 HIS B N 1
ATOM 7620 C CA . HIS B 1 422 ? -18.953 25.391 9.82 1 96.88 422 HIS B CA 1
ATOM 7621 C C . HIS B 1 422 ? -18.938 24.141 8.945 1 96.88 422 HIS B C 1
ATOM 7623 O O . HIS B 1 422 ? -19.984 23.516 8.734 1 96.88 422 HIS B O 1
ATOM 7629 N N . VAL B 1 423 ? -17.844 23.828 8.414 1 96.44 423 VAL B N 1
ATOM 7630 C CA . VAL B 1 423 ? -17.672 22.609 7.625 1 96.44 423 VAL B CA 1
ATOM 7631 C C . VAL B 1 423 ? -16.891 21.578 8.43 1 96.44 423 VAL B C 1
ATOM 7633 O O . VAL B 1 423 ? -15.844 21.891 9.008 1 96.44 423 VAL B O 1
ATOM 7636 N N . ILE B 1 424 ? -17.422 20.375 8.516 1 93.19 424 ILE B N 1
ATOM 7637 C CA . ILE B 1 424 ? -16.766 19.344 9.305 1 93.19 424 ILE B CA 1
ATOM 7638 C C . ILE B 1 424 ? -16.422 18.156 8.414 1 93.19 424 ILE B C 1
ATOM 7640 O O . ILE B 1 424 ? -16.812 18.125 7.242 1 93.19 424 ILE B O 1
ATOM 7644 N N . ASP B 1 425 ? -15.648 17.188 8.867 1 89.19 425 ASP B N 1
ATOM 7645 C CA . ASP B 1 425 ? -15.258 15.93 8.242 1 89.19 425 ASP B CA 1
ATOM 7646 C C . ASP B 1 425 ? -14.375 16.172 7.02 1 89.19 425 ASP B C 1
ATOM 7648 O O . ASP B 1 425 ? -14.859 16.219 5.891 1 89.19 425 ASP B O 1
ATOM 7652 N N . SER B 1 426 ? -13.156 16.234 7.195 1 89.06 426 SER B N 1
ATOM 7653 C CA . SER B 1 426 ? -12.188 16.5 6.145 1 89.06 426 SER B CA 1
ATOM 7654 C C . SER B 1 426 ? -11.523 15.219 5.66 1 89.06 426 SER B C 1
ATOM 7656 O O . SER B 1 426 ? -10.445 15.258 5.055 1 89.06 426 SER B O 1
ATOM 7658 N N . ALA B 1 427 ? -12.133 14.086 5.93 1 85.5 427 ALA B N 1
ATOM 7659 C CA . ALA B 1 427 ? -11.508 12.789 5.668 1 85.5 427 ALA B CA 1
ATOM 7660 C C . ALA B 1 427 ? -11.273 12.586 4.176 1 85.5 427 ALA B C 1
ATOM 7662 O O . ALA B 1 427 ? -10.32 11.914 3.773 1 85.5 427 ALA B O 1
ATOM 7663 N N . PHE B 1 428 ? -12.109 13.242 3.367 1 86.38 428 PHE B N 1
ATOM 7664 C CA . PHE B 1 428 ? -12.008 13.016 1.93 1 86.38 428 PHE B CA 1
ATOM 7665 C C . PHE B 1 428 ? -11.352 14.203 1.243 1 86.38 428 PHE B C 1
ATOM 7667 O O . PHE B 1 428 ? -11.227 14.234 0.017 1 86.38 428 PHE B O 1
ATOM 7674 N N . GLY B 1 429 ? -11.008 15.117 2.043 1 90.19 429 GLY B N 1
ATOM 7675 C CA . GLY B 1 429 ? -10.398 16.312 1.466 1 90.19 429 GLY B CA 1
ATOM 7676 C C . GLY B 1 429 ? -9.188 16 0.606 1 90.19 429 GLY B C 1
ATOM 7677 O O . GLY B 1 429 ? -8.523 14.977 0.797 1 90.19 429 GLY B O 1
ATOM 7678 N N . GLN B 1 430 ? -8.969 16.859 -0.307 1 89.88 430 GLN B N 1
ATOM 7679 C CA . GLN B 1 430 ? -7.84 16.656 -1.213 1 89.88 430 GLN B CA 1
ATOM 7680 C C . GLN B 1 430 ? -7.109 17.969 -1.485 1 89.88 430 GLN B C 1
ATOM 7682 O O . GLN B 1 430 ? -7.738 19.016 -1.656 1 89.88 430 GLN B O 1
ATOM 7687 N N . VAL B 1 431 ? -5.781 17.812 -1.47 1 88.88 431 VAL B N 1
ATOM 7688 C CA . VAL B 1 431 ? -4.938 18.953 -1.828 1 88.88 431 VAL B CA 1
ATOM 7689 C C . VAL B 1 431 ? -4.617 18.906 -3.32 1 88.88 431 VAL B C 1
ATOM 7691 O O . VAL B 1 431 ? -4.25 17.859 -3.854 1 88.88 431 VAL B O 1
ATOM 7694 N N . ARG B 1 432 ? -4.82 19.984 -3.957 1 86.81 432 ARG B N 1
ATOM 7695 C CA . ARG B 1 432 ? -4.562 20.125 -5.387 1 86.81 432 ARG B CA 1
ATOM 7696 C C . ARG B 1 432 ? -5.402 19.141 -6.191 1 86.81 432 ARG B C 1
ATOM 7698 O O . ARG B 1 432 ? -4.867 18.359 -6.977 1 86.81 432 ARG B O 1
ATOM 7705 N N . PRO B 1 433 ? -6.676 19.203 -5.934 1 85 433 PRO B N 1
ATOM 7706 C CA . PRO B 1 433 ? -7.594 18.344 -6.688 1 85 433 PRO B CA 1
ATOM 7707 C C . PRO B 1 433 ? -7.742 18.781 -8.141 1 85 433 PRO B C 1
ATOM 7709 O O . PRO B 1 433 ? -7.27 19.844 -8.531 1 85 433 PRO B O 1
ATOM 7712 N N . SER B 1 434 ? -8.367 17.891 -8.891 1 79.56 434 SER B N 1
ATOM 7713 C CA . SER B 1 434 ? -8.742 18.281 -10.25 1 79.56 434 SER B CA 1
ATOM 7714 C C . SER B 1 434 ? -9.844 19.328 -10.242 1 79.56 434 SER B C 1
ATOM 7716 O O . SER B 1 434 ? -10.594 19.453 -9.273 1 79.56 434 SER B O 1
ATOM 7718 N N . PRO B 1 435 ? -9.953 20.078 -11.32 1 80.88 435 PRO B N 1
ATOM 7719 C CA . PRO B 1 435 ? -10.969 21.125 -11.383 1 80.88 435 PRO B CA 1
ATOM 7720 C C . PRO B 1 435 ? -12.391 20.578 -11.266 1 80.88 435 PRO B C 1
ATOM 7722 O O . PRO B 1 435 ? -13.25 21.219 -10.648 1 80.88 435 PRO B O 1
ATOM 7725 N N . TRP B 1 436 ? -12.602 19.5 -11.797 1 83.19 436 TRP B N 1
ATOM 7726 C CA . TRP B 1 436 ? -13.969 18.984 -11.75 1 83.19 436 TRP B CA 1
ATOM 7727 C C . TRP B 1 436 ? -14.352 18.594 -10.328 1 83.19 436 TRP B C 1
ATOM 7729 O O . TRP B 1 436 ? -15.516 18.719 -9.93 1 83.19 436 TRP B O 1
ATOM 7739 N N . ARG B 1 437 ? -13.375 18.188 -9.562 1 85.88 437 ARG B N 1
ATOM 7740 C CA . ARG B 1 437 ? -13.656 17.844 -8.172 1 85.88 437 ARG B CA 1
ATOM 7741 C C . ARG B 1 437 ? -14.031 19.094 -7.375 1 85.88 437 ARG B C 1
ATOM 7743 O O . ARG B 1 437 ? -14.898 19.031 -6.492 1 85.88 437 ARG B O 1
ATOM 7750 N N . GLN B 1 438 ? -13.305 20.078 -7.684 1 90.19 438 GLN B N 1
ATOM 7751 C CA . GLN B 1 438 ? -13.648 21.344 -7.051 1 90.19 438 GLN B CA 1
ATOM 7752 C C . GLN B 1 438 ? -15.039 21.828 -7.477 1 90.19 438 GLN B C 1
ATOM 7754 O O . GLN B 1 438 ? -15.805 22.328 -6.656 1 90.19 438 GLN B O 1
ATOM 7759 N N . ALA B 1 439 ? -15.281 21.609 -8.727 1 90.94 439 ALA B N 1
ATOM 7760 C CA . ALA B 1 439 ? -16.578 22.016 -9.266 1 90.94 439 ALA B CA 1
ATOM 7761 C C . ALA B 1 439 ? -17.719 21.234 -8.594 1 90.94 439 ALA B C 1
ATOM 7763 O O . ALA B 1 439 ? -18.797 21.781 -8.352 1 90.94 439 ALA B O 1
ATOM 7764 N N . VAL B 1 440 ? -17.453 20.031 -8.328 1 92.38 440 VAL B N 1
ATOM 7765 C CA . VAL B 1 440 ? -18.453 19.188 -7.676 1 92.38 440 VAL B CA 1
ATOM 7766 C C . VAL B 1 440 ? -18.781 19.75 -6.293 1 92.38 440 VAL B C 1
ATOM 7768 O O . VAL B 1 440 ? -19.922 19.719 -5.859 1 92.38 440 VAL B O 1
ATOM 7771 N N . ASP B 1 441 ? -17.75 20.219 -5.59 1 95.56 441 ASP B N 1
ATOM 7772 C CA . ASP B 1 441 ? -17.969 20.828 -4.281 1 95.56 441 ASP B CA 1
ATOM 7773 C C . ASP B 1 441 ? -18.938 22.016 -4.387 1 95.56 441 ASP B C 1
ATOM 7775 O O . ASP B 1 441 ? -19.797 22.203 -3.518 1 95.56 441 ASP B O 1
ATOM 7779 N N . LEU B 1 442 ? -18.781 22.797 -5.43 1 96.44 442 LEU B N 1
ATOM 7780 C CA . LEU B 1 442 ? -19.672 23.938 -5.648 1 96.44 442 LEU B CA 1
ATOM 7781 C C . LEU B 1 442 ? -21.094 23.469 -5.934 1 96.44 442 LEU B C 1
ATOM 7783 O O . LEU B 1 442 ? -22.047 23.969 -5.344 1 96.44 442 LEU B O 1
ATOM 7787 N N . GLY B 1 443 ? -21.188 22.516 -6.844 1 96.19 443 GLY B N 1
ATOM 7788 C CA . GLY B 1 443 ? -22.5 21.969 -7.145 1 96.19 443 GLY B CA 1
ATOM 7789 C C . GLY B 1 443 ? -23.219 21.438 -5.922 1 96.19 443 GLY B C 1
ATOM 7790 O O . GLY B 1 443 ? -24.375 21.766 -5.672 1 96.19 443 GLY B O 1
ATOM 7791 N N . ASN B 1 444 ? -22.516 20.625 -5.152 1 96.88 444 ASN B N 1
ATOM 7792 C CA . ASN B 1 444 ? -23.094 20.031 -3.961 1 96.88 444 ASN B CA 1
ATOM 7793 C C . ASN B 1 444 ? -23.453 21.094 -2.924 1 96.88 444 ASN B C 1
ATOM 7795 O O . ASN B 1 444 ? -24.484 20.984 -2.246 1 96.88 444 ASN B O 1
ATOM 7799 N N . MET B 1 445 ? -22.609 22.078 -2.762 1 98.06 445 MET B N 1
ATOM 7800 C CA . MET B 1 445 ? -22.906 23.156 -1.824 1 98.06 445 MET B CA 1
ATOM 7801 C C . MET B 1 445 ? -24.188 23.891 -2.223 1 98.06 445 MET B C 1
ATOM 7803 O O . MET B 1 445 ? -25.062 24.125 -1.385 1 98.06 445 MET B O 1
ATOM 7807 N N . MET B 1 446 ? -24.328 24.188 -3.479 1 97.5 446 MET B N 1
ATOM 7808 C CA . MET B 1 446 ? -25.516 24.891 -3.961 1 97.5 446 MET B CA 1
ATOM 7809 C C . MET B 1 446 ? -26.766 24.031 -3.75 1 97.5 446 MET B C 1
ATOM 7811 O O . MET B 1 446 ? -27.812 24.562 -3.355 1 97.5 446 MET B O 1
ATOM 7815 N N . LEU B 1 447 ? -26.609 22.812 -4.031 1 96.56 447 LEU B N 1
ATOM 7816 C CA . LEU B 1 447 ? -27.719 21.891 -3.828 1 96.56 447 LEU B CA 1
ATOM 7817 C C . LEU B 1 447 ? -28.141 21.859 -2.359 1 96.56 447 LEU B C 1
ATOM 7819 O O . LEU B 1 447 ? -29.328 21.891 -2.039 1 96.56 447 LEU B O 1
ATOM 7823 N N . VAL B 1 448 ? -27.125 21.75 -1.429 1 96.56 448 VAL B N 1
ATOM 7824 C CA . VAL B 1 448 ? -27.391 21.688 0.002 1 96.56 448 VAL B CA 1
ATOM 7825 C C . VAL B 1 448 ? -28.078 22.984 0.462 1 96.56 448 VAL B C 1
ATOM 7827 O O . VAL B 1 448 ? -29.047 22.938 1.213 1 96.56 448 VAL B O 1
ATOM 7830 N N . LEU B 1 449 ? -27.594 24.109 0.003 1 96.75 449 LEU B N 1
ATOM 7831 C CA . LEU B 1 449 ? -28.141 25.406 0.396 1 96.75 449 LEU B CA 1
ATOM 7832 C C . LEU B 1 449 ? -29.562 25.57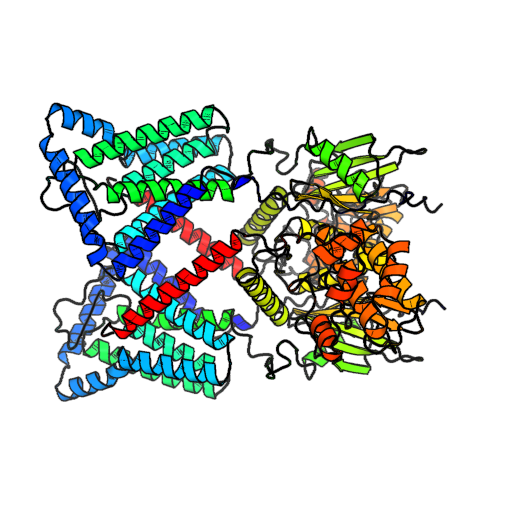8 -0.112 1 96.75 449 LEU B C 1
ATOM 7834 O O . LEU B 1 449 ? -30.375 26.234 0.538 1 96.75 449 LEU B O 1
ATOM 7838 N N . ALA B 1 450 ? -29.891 24.938 -1.219 1 95.94 450 ALA B N 1
ATOM 7839 C CA . ALA B 1 450 ? -31.203 25.094 -1.844 1 95.94 450 ALA B CA 1
ATOM 7840 C C . ALA B 1 450 ? -32.219 24.141 -1.219 1 95.94 450 ALA B C 1
ATOM 7842 O O . ALA B 1 450 ? -33.438 24.297 -1.404 1 95.94 450 ALA B O 1
ATOM 7843 N N . LEU B 1 451 ? -31.766 23.188 -0.455 1 93.19 451 LEU B N 1
ATOM 7844 C CA . LEU B 1 451 ? -32.656 22.219 0.163 1 93.19 451 LEU B CA 1
ATOM 7845 C C . LEU B 1 451 ? -33.719 22.906 1.019 1 93.19 451 LEU B C 1
ATOM 7847 O O . LEU B 1 451 ? -34.875 22.5 1.042 1 93.19 451 LEU B O 1
ATOM 7851 N N . ARG B 1 452 ? -33.312 23.953 1.733 1 89.06 452 ARG B N 1
ATOM 7852 C CA . ARG B 1 452 ? -34.25 24.625 2.643 1 89.06 452 ARG B CA 1
ATOM 7853 C C . ARG B 1 452 ? -34.594 26.016 2.141 1 89.06 452 ARG B C 1
ATOM 7855 O O . ARG B 1 452 ? -35.188 26.812 2.873 1 89.06 452 ARG B O 1
ATOM 7862 N N . THR B 1 453 ? -34.188 26.328 0.969 1 93.25 453 THR B N 1
ATOM 7863 C CA . THR B 1 453 ? -34.531 27.594 0.344 1 93.25 453 THR B CA 1
ATOM 7864 C C . THR B 1 453 ? -35.062 27.375 -1.065 1 93.25 453 THR B C 1
ATOM 7866 O O . THR B 1 453 ? -36.062 26.688 -1.247 1 93.25 453 THR B O 1
ATOM 7869 N N . ASP B 1 454 ? -34.469 27.953 -2.051 1 92 454 ASP B N 1
ATOM 7870 C CA . ASP B 1 454 ? -34.812 27.734 -3.447 1 92 454 ASP B CA 1
ATOM 7871 C C . ASP B 1 454 ? -33.625 27.922 -4.367 1 92 454 ASP B C 1
ATOM 7873 O O . ASP B 1 454 ? -32.656 28.609 -4.016 1 92 454 ASP B O 1
ATOM 7877 N N . ALA B 1 455 ? -33.688 27.266 -5.41 1 95.44 455 ALA B N 1
ATOM 7878 C CA . ALA B 1 455 ? -32.594 27.203 -6.371 1 95.44 455 ALA B CA 1
ATOM 7879 C C . ALA B 1 455 ? -32.312 28.594 -6.953 1 95.44 455 ALA B C 1
ATOM 7881 O O . ALA B 1 455 ? -31.141 28.953 -7.18 1 95.44 455 ALA B O 1
ATOM 7882 N N . GLU B 1 456 ? -33.344 29.359 -7.18 1 96.12 456 GLU B N 1
ATOM 7883 C CA . GLU B 1 456 ? -33.188 30.688 -7.785 1 96.12 456 GLU B CA 1
ATOM 7884 C C . GLU B 1 456 ? -32.406 31.625 -6.859 1 96.12 456 GLU B C 1
ATOM 7886 O O . GLU B 1 456 ? -31.531 32.344 -7.309 1 96.12 456 GLU B O 1
ATOM 7891 N N . ARG B 1 457 ? -32.781 31.578 -5.648 1 96.06 457 ARG B N 1
ATOM 7892 C CA . ARG B 1 457 ? -32.125 32.406 -4.645 1 96.06 457 ARG B CA 1
ATOM 7893 C C . ARG B 1 457 ? -30.641 32.062 -4.508 1 96.06 457 ARG B C 1
ATOM 7895 O O . ARG B 1 457 ? -29.797 32.969 -4.473 1 96.06 457 ARG B O 1
ATOM 7902 N N . VAL B 1 458 ? -30.328 30.859 -4.395 1 97.56 458 VAL B N 1
ATOM 7903 C CA . VAL B 1 458 ? -28.953 30.391 -4.258 1 97.56 458 VAL B CA 1
ATOM 7904 C C . VAL B 1 458 ? -28.172 30.719 -5.527 1 97.56 458 VAL B C 1
ATOM 7906 O O . VAL B 1 458 ? -27 31.141 -5.457 1 97.56 458 VAL B O 1
ATOM 7909 N N . TYR B 1 459 ? -28.828 30.516 -6.688 1 97.25 459 TYR B N 1
ATOM 7910 C CA . TYR B 1 459 ? -28.188 30.781 -7.969 1 97.25 459 TYR B CA 1
ATOM 7911 C C . TYR B 1 459 ? -27.797 32.25 -8.086 1 97.25 459 TYR B C 1
ATOM 7913 O O . TYR B 1 459 ? -26.703 32.594 -8.531 1 97.25 459 TYR B O 1
ATOM 7921 N N . GLU B 1 460 ? -28.656 33.156 -7.711 1 96.44 460 GLU B N 1
ATOM 7922 C CA . GLU B 1 460 ? -28.406 34.594 -7.773 1 96.44 460 GLU B CA 1
ATOM 7923 C C . GLU B 1 460 ? -27.203 34.969 -6.918 1 96.44 460 GLU B C 1
ATOM 7925 O O . GLU B 1 460 ? -26.359 35.75 -7.348 1 96.44 460 GLU B O 1
ATOM 7930 N N . ARG B 1 461 ? -27.141 34.406 -5.785 1 96.94 461 ARG B N 1
ATOM 7931 C CA . ARG B 1 461 ? -26.031 34.719 -4.883 1 96.94 461 ARG B CA 1
ATOM 7932 C C . ARG B 1 461 ? -24.734 34.062 -5.348 1 96.94 461 ARG B C 1
ATOM 7934 O O . ARG B 1 461 ? -23.656 34.594 -5.164 1 96.94 461 ARG B O 1
ATOM 7941 N N . ALA B 1 462 ? -24.844 32.875 -5.914 1 97.56 462 ALA B N 1
ATOM 7942 C CA . ALA B 1 462 ? -23.688 32.188 -6.445 1 97.56 462 ALA B CA 1
ATOM 7943 C C . ALA B 1 462 ? -23.047 32.938 -7.602 1 97.56 462 ALA B C 1
ATOM 7945 O O . ALA B 1 462 ? -21.828 32.969 -7.762 1 97.56 462 ALA B O 1
ATOM 7946 N N . THR B 1 463 ? -23.875 33.625 -8.453 1 96.31 463 THR B N 1
ATOM 7947 C CA . THR B 1 463 ? -23.375 34.344 -9.617 1 96.31 463 THR B CA 1
ATOM 7948 C C . THR B 1 463 ? -22.609 35.594 -9.188 1 96.31 463 THR B C 1
ATOM 7950 O O . THR B 1 463 ? -21.844 36.188 -9.977 1 96.31 463 THR B O 1
ATOM 7953 N N . ALA B 1 464 ? -22.734 36 -7.961 1 95.38 464 ALA B N 1
ATOM 7954 C CA . ALA B 1 464 ? -21.969 37.125 -7.426 1 95.38 464 ALA B CA 1
ATOM 7955 C C . ALA B 1 464 ? -20.547 36.688 -7.051 1 95.38 464 ALA B C 1
ATOM 7957 O O . ALA B 1 464 ? -19.641 37.5 -6.992 1 95.38 464 ALA B O 1
ATOM 7958 N N . LYS B 1 465 ? -20.359 35.438 -6.844 1 95.06 465 LYS B N 1
ATOM 7959 C CA . LYS B 1 465 ? -19.078 34.969 -6.312 1 95.06 465 LYS B CA 1
ATOM 7960 C C . LYS B 1 465 ? -18.359 34.062 -7.316 1 95.06 465 LYS B C 1
ATOM 7962 O O . LYS B 1 465 ? -17.141 33.906 -7.242 1 95.06 465 LYS B O 1
ATOM 7967 N N . PHE B 1 466 ? -19.109 33.5 -8.203 1 95.62 466 PHE B N 1
ATOM 7968 C CA . PHE B 1 466 ? -18.547 32.594 -9.195 1 95.62 466 PHE B CA 1
ATOM 7969 C C . PHE B 1 466 ? -18.969 33 -10.602 1 95.62 466 PHE B C 1
ATOM 7971 O O . PHE B 1 466 ? -20.031 33.594 -10.789 1 95.62 466 PHE B O 1
ATOM 7978 N N . THR B 1 467 ? -18.125 32.688 -11.578 1 93.31 467 THR B N 1
ATOM 7979 C CA . THR B 1 467 ? -18.484 32.938 -12.969 1 93.31 467 THR B CA 1
ATOM 7980 C C . THR B 1 467 ? -19.547 31.938 -13.438 1 93.31 467 THR B C 1
ATOM 7982 O O . THR B 1 467 ? -19.656 30.844 -12.875 1 93.31 467 THR B O 1
ATOM 7985 N N . VAL B 1 468 ? -20.281 32.312 -14.375 1 93.38 468 VAL B N 1
ATOM 7986 C CA . VAL B 1 468 ? -21.328 31.453 -14.922 1 93.38 468 VAL B CA 1
ATOM 7987 C C . VAL B 1 468 ? -20.703 30.172 -15.445 1 93.38 468 VAL B C 1
ATOM 7989 O O . VAL B 1 468 ? -21.297 29.094 -15.305 1 93.38 468 VAL B O 1
ATOM 7992 N N . ASP B 1 469 ? -19.531 30.25 -15.945 1 89.81 469 ASP B N 1
ATOM 7993 C CA . ASP B 1 469 ? -18.844 29.078 -16.469 1 89.81 469 ASP B CA 1
ATOM 7994 C C . ASP B 1 469 ? -18.484 28.109 -15.352 1 89.81 469 ASP B C 1
ATOM 7996 O O . ASP B 1 469 ? -18.547 26.891 -15.539 1 89.81 469 ASP B O 1
ATOM 8000 N N . GLU B 1 470 ? -18.094 28.656 -14.281 1 91.75 470 GLU B N 1
ATOM 8001 C CA . GLU B 1 470 ? -17.766 27.828 -13.125 1 91.75 470 GLU B CA 1
ATOM 8002 C C . GLU B 1 470 ? -19 27.094 -12.617 1 91.75 470 GLU B C 1
ATOM 8004 O O . GLU B 1 470 ? -18.922 25.922 -12.234 1 91.75 470 GLU B O 1
ATOM 8009 N N . ILE B 1 471 ? -20.125 27.75 -12.625 1 94.94 471 ILE B N 1
ATOM 8010 C CA . ILE B 1 471 ? -21.359 27.156 -12.141 1 94.94 471 ILE B CA 1
ATOM 8011 C C . ILE B 1 471 ? -21.844 26.094 -13.125 1 94.94 471 ILE B C 1
ATOM 8013 O O . ILE B 1 471 ? -22.312 25.031 -12.719 1 94.94 471 ILE B O 1
ATOM 8017 N N . VAL B 1 472 ? -21.688 26.391 -14.406 1 91.81 472 VAL B N 1
ATOM 8018 C CA . VAL B 1 472 ? -22.062 25.422 -15.43 1 91.81 472 VAL B CA 1
ATOM 8019 C C . VAL B 1 472 ? -21.203 24.156 -15.281 1 91.81 472 VAL B C 1
ATOM 8021 O O . VAL B 1 472 ? -21.719 23.047 -15.359 1 91.81 472 VAL B O 1
ATOM 8024 N N . GLU B 1 473 ? -19.969 24.328 -15.055 1 89.5 473 GLU B N 1
ATOM 8025 C CA . GLU B 1 473 ? -19.078 23.203 -14.859 1 89.5 473 GLU B CA 1
ATOM 8026 C C . GLU B 1 473 ? -19.453 22.406 -13.617 1 89.5 473 GLU B C 1
ATOM 8028 O O . GLU B 1 473 ? -19.344 21.172 -13.609 1 89.5 473 GLU B O 1
ATOM 8033 N N . ALA B 1 474 ? -19.812 23.094 -12.578 1 93 474 ALA B N 1
ATOM 8034 C CA . ALA B 1 474 ? -20.219 22.438 -11.336 1 93 474 ALA B CA 1
ATOM 8035 C C . ALA B 1 474 ? -21.391 21.5 -11.562 1 93 474 ALA B C 1
ATOM 8037 O O . ALA B 1 474 ? -21.391 20.359 -11.078 1 93 474 ALA B O 1
ATOM 8038 N N . PHE B 1 475 ? -22.359 21.891 -12.297 1 92.69 475 PHE B N 1
ATOM 8039 C CA . PHE B 1 475 ? -23.547 21.078 -12.484 1 92.69 475 PHE B CA 1
ATOM 8040 C C . PHE B 1 475 ? -23.359 20.094 -13.633 1 92.69 475 PHE B C 1
ATOM 8042 O O . PHE B 1 475 ? -24.141 19.141 -13.773 1 92.69 475 PHE B O 1
ATOM 8049 N N . ALA B 1 476 ? -22.297 20.359 -14.422 1 88.06 476 ALA B N 1
ATOM 8050 C CA . ALA B 1 476 ? -21.906 19.328 -15.383 1 88.06 476 ALA B CA 1
ATOM 8051 C C . ALA B 1 476 ? -21.234 18.156 -14.68 1 88.06 476 ALA B C 1
ATOM 8053 O O . ALA B 1 476 ? -21.375 17 -15.109 1 88.06 476 ALA B O 1
ATOM 8054 N N . ALA B 1 477 ? -20.531 18.5 -13.656 1 87.19 477 ALA B N 1
ATOM 8055 C CA . ALA B 1 477 ? -19.75 17.5 -12.945 1 87.19 477 ALA B CA 1
ATOM 8056 C C . ALA B 1 477 ? -20.594 16.812 -11.867 1 87.19 477 ALA B C 1
ATOM 8058 O O . ALA B 1 477 ? -20.297 15.68 -11.477 1 87.19 477 ALA B O 1
ATOM 8059 N N . THR B 1 478 ? -21.531 17.531 -11.359 1 88.31 478 THR B N 1
ATOM 8060 C CA . THR B 1 478 ? -22.328 17.016 -10.258 1 88.31 478 THR B CA 1
ATOM 8061 C C . THR B 1 478 ? -23.531 16.234 -10.773 1 88.31 478 THR B C 1
ATOM 8063 O O . THR B 1 478 ? -24.562 16.812 -11.141 1 88.31 478 THR B O 1
ATOM 8066 N N . ARG B 1 479 ? -23.359 14.961 -10.898 1 78.75 479 ARG B N 1
ATOM 8067 C CA . ARG B 1 479 ? -24.453 14.102 -11.336 1 78.75 479 ARG B CA 1
ATOM 8068 C C . ARG B 1 479 ? -24.328 12.711 -10.742 1 78.75 479 ARG B C 1
ATOM 8070 O O . ARG B 1 479 ? -23.219 12.25 -10.453 1 78.75 479 ARG B O 1
ATOM 8077 N N . GLY B 1 480 ? -25.5 12.133 -10.492 1 75.94 480 GLY B N 1
ATOM 8078 C CA . GLY B 1 480 ? -25.594 10.742 -10.094 1 75.94 480 GLY B CA 1
ATOM 8079 C C . GLY B 1 480 ? -24.578 10.367 -9.016 1 75.94 480 GLY B C 1
ATOM 8080 O O . GLY B 1 480 ? -24.734 10.758 -7.859 1 75.94 480 GLY B O 1
ATOM 8081 N N . LEU B 1 481 ? -23.312 10 -9.484 1 73.94 481 LEU B N 1
ATOM 8082 C CA . LEU B 1 481 ? -22.297 9.352 -8.656 1 73.94 481 LEU B CA 1
ATOM 8083 C C . LEU B 1 481 ? -21.562 10.383 -7.809 1 73.94 481 LEU B C 1
ATOM 8085 O O . LEU B 1 481 ? -20.984 10.039 -6.773 1 73.94 481 LEU B O 1
ATOM 8089 N N . THR B 1 482 ? -21.578 11.648 -8.172 1 83.44 482 THR B N 1
ATOM 8090 C CA . THR B 1 482 ? -20.781 12.641 -7.461 1 83.44 482 THR B CA 1
ATOM 8091 C C . THR B 1 482 ? -21.641 13.383 -6.438 1 83.44 482 THR B C 1
ATOM 8093 O O . THR B 1 482 ? -21.125 14.227 -5.688 1 83.44 482 THR B O 1
ATOM 8096 N N . MET B 1 483 ? -22.906 13.008 -6.406 1 87.62 483 MET B N 1
ATOM 8097 C CA . MET B 1 483 ? -23.797 13.547 -5.391 1 87.62 483 MET B CA 1
ATOM 8098 C C . MET B 1 483 ? -23.906 12.609 -4.195 1 87.62 483 MET B C 1
ATOM 8100 O O . MET B 1 483 ? -24.219 11.422 -4.355 1 87.62 483 MET B O 1
ATOM 8104 N N . PRO B 1 484 ? -23.578 13.125 -3.064 1 88 484 PRO B N 1
ATOM 8105 C CA . PRO B 1 484 ? -23.656 12.258 -1.887 1 88 484 PRO B CA 1
ATOM 8106 C C . PRO B 1 484 ? -25.047 11.641 -1.715 1 88 484 PRO B C 1
ATOM 8108 O O . PRO B 1 484 ? -26.062 12.289 -1.997 1 88 484 PRO B O 1
ATOM 8111 N N . SER B 1 485 ? -25.156 10.492 -1.187 1 84.38 485 SER B N 1
ATOM 8112 C CA . SER B 1 485 ? -26.406 9.734 -1.04 1 84.38 485 SER B CA 1
ATOM 8113 C C . SER B 1 485 ? -27.375 10.445 -0.104 1 84.38 485 SER B C 1
ATOM 8115 O O . SER B 1 485 ? -28.594 10.438 -0.333 1 84.38 485 SER B O 1
ATOM 8117 N N . GLN B 1 486 ? -26.844 11.008 0.917 1 86.75 486 GLN B N 1
ATOM 8118 C CA . GLN B 1 486 ? -27.703 11.719 1.861 1 86.75 486 GLN B CA 1
ATOM 8119 C C . GLN B 1 486 ? -28.406 12.891 1.186 1 86.75 486 GLN B C 1
ATOM 8121 O O . GLN B 1 486 ? -29.594 13.133 1.438 1 86.75 486 GLN B O 1
ATOM 8126 N N . LEU B 1 487 ? -27.688 13.57 0.388 1 90.56 487 LEU B N 1
ATOM 8127 C CA . LEU B 1 487 ? -28.25 14.711 -0.327 1 90.56 487 LEU B CA 1
ATOM 8128 C C . LEU B 1 487 ? -29.328 14.266 -1.304 1 90.56 487 LEU B C 1
ATOM 8130 O O . LEU B 1 487 ? -30.406 14.875 -1.37 1 90.56 487 LEU B O 1
ATOM 8134 N N . ARG B 1 488 ? -29.094 13.203 -1.955 1 90.25 488 ARG B N 1
ATOM 8135 C CA . ARG B 1 488 ? -30.078 12.664 -2.885 1 90.25 488 ARG B CA 1
ATOM 8136 C C . ARG B 1 488 ? -31.328 12.211 -2.148 1 90.25 488 ARG B C 1
ATOM 8138 O O . ARG B 1 488 ? -32.438 12.461 -2.607 1 90.25 488 ARG B O 1
ATOM 8145 N N . ALA B 1 489 ? -31.094 11.578 -1.053 1 89.31 489 ALA B N 1
ATOM 8146 C CA . ALA B 1 489 ? -32.219 11.094 -0.253 1 89.31 489 ALA B CA 1
ATOM 8147 C C . ALA B 1 489 ? -33.062 12.258 0.267 1 89.31 489 ALA B C 1
ATOM 8149 O O . ALA B 1 489 ? -34.281 12.188 0.266 1 89.31 489 ALA B O 1
ATOM 8150 N N . MET B 1 490 ? -32.438 13.266 0.694 1 91.44 490 MET B N 1
ATOM 8151 C CA . MET B 1 490 ? -33.156 14.422 1.24 1 91.44 490 MET B CA 1
ATOM 8152 C C . MET B 1 490 ? -33.906 15.172 0.142 1 91.44 490 MET B C 1
ATOM 8154 O O . MET B 1 490 ? -35 15.672 0.369 1 91.44 490 MET B O 1
ATOM 8158 N N . MET B 1 491 ? -33.312 15.227 -1.005 1 91.31 491 MET B N 1
ATOM 8159 C CA . MET B 1 491 ? -33.969 15.852 -2.143 1 91.31 491 MET B CA 1
ATOM 8160 C C . MET B 1 491 ? -35.219 15.062 -2.541 1 91.31 491 MET B C 1
ATOM 8162 O O . MET B 1 491 ? -36.25 15.656 -2.826 1 91.31 491 MET B O 1
ATOM 8166 N N . ARG B 1 492 ? -35.094 13.789 -2.486 1 90.56 492 ARG B N 1
ATOM 8167 C CA . ARG B 1 492 ? -36.25 12.938 -2.811 1 90.56 492 ARG B CA 1
ATOM 8168 C C . ARG B 1 492 ? -37.344 13.07 -1.765 1 90.56 492 ARG B C 1
ATOM 8170 O O . ARG B 1 492 ? -38.531 13.086 -2.104 1 90.56 492 ARG B O 1
ATOM 8177 N N . ALA B 1 493 ? -36.938 13.094 -0.585 1 91.62 493 ALA B N 1
ATOM 8178 C CA . ALA B 1 493 ? -37.875 13.211 0.513 1 91.62 493 ALA B CA 1
ATOM 8179 C C . ALA B 1 493 ? -38.688 14.508 0.408 1 91.62 493 ALA B C 1
ATOM 8181 O O . ALA B 1 493 ? -39.844 14.555 0.792 1 91.62 493 ALA B O 1
ATOM 8182 N N . ARG B 1 494 ? -38.094 15.523 -0.094 1 89.94 494 ARG B N 1
ATOM 8183 C CA . ARG B 1 494 ? -38.781 16.812 -0.206 1 89.94 494 ARG B CA 1
ATOM 8184 C C . ARG B 1 494 ? -39.375 17 -1.588 1 89.94 494 ARG B C 1
ATOM 8186 O O . ARG B 1 494 ? -39.875 18.078 -1.911 1 89.94 494 ARG B O 1
ATOM 8193 N N . HIS B 1 495 ? -39.281 15.891 -2.455 1 86.94 495 HIS B N 1
ATOM 8194 C CA . HIS B 1 495 ? -39.844 15.875 -3.803 1 86.94 495 HIS B CA 1
ATOM 8195 C C . HIS B 1 495 ? -39.344 17.047 -4.625 1 86.94 495 HIS B C 1
ATOM 8197 O O . HIS B 1 495 ? -40.125 17.734 -5.297 1 86.94 495 HIS B O 1
ATOM 8203 N N . LYS B 1 496 ? -38.062 17.359 -4.391 1 86.25 496 LYS B N 1
ATOM 8204 C CA . LYS B 1 496 ? -37.406 18.438 -5.125 1 86.25 496 LYS B CA 1
ATOM 8205 C C . LYS B 1 496 ? -36.375 17.875 -6.082 1 86.25 496 LYS B C 1
ATOM 8207 O O . LYS B 1 496 ? -35.594 16.984 -5.723 1 86.25 496 LYS B O 1
ATOM 8212 N N . ASP B 1 497 ? -36.469 18.281 -7.273 1 89.62 497 ASP B N 1
ATOM 8213 C CA . ASP B 1 497 ? -35.375 18 -8.211 1 89.62 497 ASP B CA 1
ATOM 8214 C C . ASP B 1 497 ? -34.531 19.25 -8.422 1 89.62 497 ASP B C 1
ATOM 8216 O O . ASP B 1 497 ? -34.531 19.828 -9.508 1 89.62 497 ASP B O 1
ATOM 8220 N N . LEU B 1 498 ? -33.781 19.531 -7.441 1 93.12 498 LEU B N 1
ATOM 8221 C CA . LEU B 1 498 ? -33 20.75 -7.395 1 93.12 498 LEU B CA 1
ATOM 8222 C C . LEU B 1 498 ? -31.969 20.781 -8.523 1 93.12 498 LEU B C 1
ATOM 8224 O O . LEU B 1 498 ? -31.641 21.859 -9.031 1 93.12 498 LEU B O 1
ATOM 8228 N N . HIS B 1 499 ? -31.438 19.609 -8.883 1 92.5 499 HIS B N 1
ATOM 8229 C CA . HIS B 1 499 ? -30.453 19.562 -9.953 1 92.5 499 HIS B CA 1
ATOM 8230 C C . HIS B 1 499 ? -31.047 20.078 -11.266 1 92.5 499 HIS B C 1
ATOM 8232 O O . HIS B 1 499 ? -30.406 20.875 -11.969 1 92.5 499 HIS B O 1
ATOM 8238 N N . ALA B 1 500 ? -32.219 19.609 -11.562 1 91.38 500 ALA B N 1
ATOM 8239 C CA . ALA B 1 500 ? -32.906 20.047 -12.766 1 91.38 500 ALA B CA 1
ATOM 8240 C C . ALA B 1 500 ? -33.25 21.531 -12.688 1 91.38 500 ALA B C 1
ATOM 8242 O O . ALA B 1 500 ? -33.219 22.234 -13.695 1 91.38 500 ALA B O 1
ATOM 8243 N N . GLU B 1 501 ? -33.656 21.984 -11.492 1 94.5 501 GLU B N 1
ATOM 8244 C CA . GLU B 1 501 ? -34 23.391 -11.297 1 94.5 501 GLU B CA 1
ATOM 8245 C C . GLU B 1 501 ? -32.781 24.281 -11.562 1 94.5 501 GLU B C 1
ATOM 8247 O O . GLU B 1 501 ? -32.938 25.344 -12.188 1 94.5 501 GLU B O 1
ATOM 8252 N N . PHE B 1 502 ? -31.656 23.891 -11.078 1 95.06 502 PHE B N 1
ATOM 8253 C CA . PHE B 1 502 ? -30.453 24.672 -11.305 1 95.06 502 PHE B CA 1
ATOM 8254 C C . PHE B 1 502 ? -30.062 24.656 -12.781 1 95.06 502 PHE B C 1
ATOM 8256 O O . PHE B 1 502 ? -29.656 25.688 -13.328 1 95.06 502 PHE B O 1
ATOM 8263 N N . CYS B 1 503 ? -30.172 23.5 -13.406 1 92.44 503 CYS B N 1
ATOM 8264 C CA . CYS B 1 503 ? -29.828 23.375 -14.82 1 92.44 503 CYS B CA 1
ATOM 8265 C C . CYS B 1 503 ? -30.719 24.281 -15.672 1 92.44 503 CYS B C 1
ATOM 8267 O O . CYS B 1 503 ? -30.281 24.812 -16.688 1 92.44 503 CYS B O 1
ATOM 8269 N N . ALA B 1 504 ? -31.938 24.438 -15.227 1 93.56 504 ALA B N 1
ATOM 8270 C CA . ALA B 1 504 ? -32.875 25.281 -15.945 1 93.56 504 ALA B CA 1
ATOM 8271 C C . ALA B 1 504 ? -32.5 26.75 -15.828 1 93.56 504 ALA B C 1
ATOM 8273 O O . ALA B 1 504 ? -32.844 27.562 -16.703 1 93.56 504 ALA B O 1
ATOM 8274 N N . LEU B 1 505 ? -31.844 27.109 -14.75 1 94.44 505 LEU B N 1
ATOM 8275 C CA . LEU B 1 505 ? -31.453 28.484 -14.523 1 94.44 505 LEU B CA 1
ATOM 8276 C C . LEU B 1 505 ? -30.172 28.828 -15.297 1 94.44 505 LEU B C 1
ATOM 8278 O O . LEU B 1 505 ? -29.844 30 -15.477 1 94.44 505 LEU B O 1
ATOM 8282 N N . LEU B 1 506 ? -29.453 27.828 -15.812 1 93.12 506 LEU B N 1
ATOM 8283 C CA . LEU B 1 506 ? -28.188 28.031 -16.5 1 93.12 506 LEU B CA 1
ATOM 8284 C C . LEU B 1 506 ? -28.422 28.5 -17.938 1 93.12 506 LEU B C 1
ATOM 8286 O O . LEU B 1 506 ? -29.391 28.094 -18.578 1 93.12 506 LEU B O 1
ATOM 8290 N N . PRO B 1 507 ? -27.625 29.391 -18.375 1 90.25 507 PRO B N 1
ATOM 8291 C CA . PRO B 1 507 ? -27.781 29.891 -19.75 1 90.25 507 PRO B CA 1
ATOM 8292 C C . PRO B 1 507 ? -27.5 28.812 -20.797 1 90.25 507 PRO B C 1
ATOM 8294 O O . PRO B 1 507 ? -27.922 28.938 -21.938 1 90.25 507 PRO B O 1
ATOM 8297 N N . ARG B 1 508 ? -26.578 27.828 -20.469 1 87.38 508 ARG B N 1
ATOM 8298 C CA . ARG B 1 508 ? -26.266 26.719 -21.359 1 87.38 508 ARG B CA 1
ATOM 8299 C C . ARG B 1 508 ? -26.328 25.391 -20.625 1 87.38 508 ARG B C 1
ATOM 8301 O O . ARG B 1 508 ? -26.047 25.312 -19.438 1 87.38 508 ARG B O 1
ATOM 8308 N N . GLN B 1 509 ? -26.703 24.453 -21.422 1 83.5 509 GLN B N 1
ATOM 8309 C CA . GLN B 1 509 ? -26.781 23.125 -20.828 1 83.5 509 GLN B CA 1
ATOM 8310 C C . GLN B 1 509 ? -25.391 22.547 -20.578 1 83.5 509 GLN B C 1
ATOM 8312 O O . GLN B 1 509 ? -24.516 22.609 -21.453 1 83.5 509 GLN B O 1
ATOM 8317 N N . PRO B 1 510 ? -25.188 22.125 -19.406 1 80.88 510 PRO B N 1
ATOM 8318 C CA . PRO B 1 510 ? -23.875 21.578 -19.062 1 80.88 510 PRO B CA 1
ATOM 8319 C C . PRO B 1 510 ? -23.547 20.297 -19.828 1 80.88 510 PRO B C 1
ATOM 8321 O O . PRO B 1 510 ? -24.406 19.422 -19.953 1 80.88 510 PRO B O 1
ATOM 8324 N N . GLN B 1 511 ? -22.391 20.281 -20.469 1 78.81 511 GLN B N 1
ATOM 8325 C CA . GLN B 1 511 ? -21.891 19.062 -21.094 1 78.81 511 GLN B CA 1
ATOM 8326 C C . GLN B 1 511 ? -21.328 18.094 -20.062 1 78.81 511 GLN B C 1
ATOM 8328 O O . GLN B 1 511 ? -20.562 18.5 -19.188 1 78.81 511 GLN B O 1
ATOM 8333 N N . PRO B 1 512 ? -21.844 16.953 -20.219 1 72.38 512 PRO B N 1
ATOM 8334 C CA . PRO B 1 512 ? -21.391 15.992 -19.203 1 72.38 512 PRO B CA 1
ATOM 8335 C C . PRO B 1 512 ? -19.875 15.781 -19.234 1 72.38 512 PRO B C 1
ATOM 8337 O O . PRO B 1 512 ? -19.281 15.734 -20.312 1 72.38 512 PRO B O 1
ATOM 8340 N N . ILE B 1 513 ? -19.328 15.906 -18.141 1 73.38 513 ILE B N 1
ATOM 8341 C CA . ILE B 1 513 ? -17.891 15.648 -17.969 1 73.38 513 ILE B CA 1
ATOM 8342 C C . ILE B 1 513 ? -17.672 14.164 -17.688 1 73.38 513 ILE B C 1
ATOM 8344 O O . ILE B 1 513 ? -18.406 13.555 -16.906 1 73.38 513 ILE B O 1
ATOM 8348 N N . ARG B 1 514 ? -16.859 13.523 -18.531 1 70.38 514 ARG B N 1
ATOM 8349 C CA . ARG B 1 514 ? -16.531 12.117 -18.312 1 70.38 514 ARG B CA 1
ATOM 8350 C C . ARG B 1 514 ? -15.719 11.938 -17.047 1 70.38 514 ARG B C 1
ATOM 8352 O O . ARG B 1 514 ? -14.539 12.297 -17 1 70.38 514 ARG B O 1
ATOM 8359 N N . ILE B 1 515 ? -16.375 11.578 -16.016 1 65.56 515 ILE B N 1
ATOM 8360 C CA . ILE B 1 515 ? -15.742 11.422 -14.703 1 65.56 515 ILE B CA 1
ATOM 8361 C C . ILE B 1 515 ? -15.18 10.016 -14.562 1 65.56 515 ILE B C 1
ATOM 8363 O O . ILE B 1 515 ? -14.125 9.812 -13.961 1 65.56 515 ILE B O 1
ATOM 8367 N N . GLN B 1 516 ? -15.867 8.984 -15.203 1 62.97 516 GLN B N 1
ATOM 8368 C CA . GLN B 1 516 ? -15.453 7.598 -15.062 1 62.97 516 GLN B CA 1
ATOM 8369 C C . GLN B 1 516 ? -14.367 7.25 -16.078 1 62.97 516 GLN B C 1
ATOM 8371 O O . GLN B 1 516 ? -14.508 7.543 -17.281 1 62.97 516 GLN B O 1
ATOM 8376 N N . ARG B 1 517 ? -13.211 7.062 -15.57 1 59.84 517 ARG B N 1
ATOM 8377 C CA . ARG B 1 517 ? -12.141 6.691 -16.484 1 59.84 517 ARG B CA 1
ATOM 8378 C C . ARG B 1 517 ? -11.828 5.203 -16.391 1 59.84 517 ARG B C 1
ATOM 8380 O O . ARG B 1 517 ? -11.961 4.605 -15.312 1 59.84 517 ARG B O 1
ATOM 8387 N N . TRP B 1 518 ? -11.773 4.621 -17.5 1 57.41 518 TRP B N 1
ATOM 8388 C CA . TRP B 1 518 ? -11.328 3.236 -17.578 1 57.41 518 TRP B CA 1
ATOM 8389 C C . TRP B 1 518 ? -9.906 3.096 -17.031 1 57.41 518 TRP B C 1
ATOM 8391 O O . TRP B 1 518 ? -9.062 3.967 -17.266 1 57.41 518 TRP B O 1
ATOM 8401 N N . SER B 1 519 ? -9.797 2.432 -15.859 1 60.84 519 SER B N 1
ATOM 8402 C CA . SER B 1 519 ? -8.461 2.264 -15.297 1 60.84 519 SER B CA 1
ATOM 8403 C C . SER B 1 519 ? -7.969 0.83 -15.469 1 60.84 519 SER B C 1
ATOM 8405 O O . SER B 1 519 ? -8.773 -0.104 -15.523 1 60.84 519 SER B O 1
ATOM 8407 N N . MET B 1 520 ? -6.762 0.703 -15.773 1 59.22 520 MET B N 1
ATOM 8408 C CA . MET B 1 520 ? -6.125 -0.61 -15.844 1 59.22 520 MET B CA 1
ATOM 8409 C C . MET B 1 520 ? -6.402 -1.411 -14.57 1 59.22 520 MET B C 1
ATOM 8411 O O . MET B 1 520 ? -6.465 -2.641 -14.609 1 59.22 520 MET B O 1
ATOM 8415 N N . GLN B 1 521 ? -6.664 -0.63 -13.625 1 62.97 521 GLN B N 1
ATOM 8416 C CA . GLN B 1 521 ? -6.957 -1.318 -12.375 1 62.97 521 GLN B CA 1
ATOM 8417 C C . GLN B 1 521 ? -8.32 -2.01 -12.43 1 62.97 521 GLN B C 1
ATOM 8419 O O . GLN B 1 521 ? -8.477 -3.115 -11.914 1 62.97 521 GLN B O 1
ATOM 8424 N N . ARG B 1 522 ? -9.203 -1.333 -13.055 1 65.81 522 ARG B N 1
ATOM 8425 C CA . ARG B 1 522 ? -10.523 -1.946 -13.195 1 65.81 522 ARG B CA 1
ATOM 8426 C C . ARG B 1 522 ? -10.453 -3.205 -14.055 1 65.81 522 ARG B C 1
ATOM 8428 O O . ARG B 1 522 ? -11.078 -4.219 -13.734 1 65.81 522 ARG B O 1
ATOM 8435 N N . ILE B 1 523 ? -9.68 -3.068 -15.023 1 61.84 523 ILE B N 1
ATOM 8436 C CA . ILE B 1 523 ? -9.539 -4.211 -15.922 1 61.84 523 ILE B CA 1
ATOM 8437 C C . ILE B 1 523 ? -8.875 -5.371 -15.172 1 61.84 523 ILE B C 1
ATOM 8439 O O . ILE B 1 523 ? -9.359 -6.504 -15.227 1 61.84 523 ILE B O 1
ATOM 8443 N N . ALA B 1 524 ? -7.852 -4.961 -14.508 1 64.75 524 ALA B N 1
ATOM 8444 C CA . ALA B 1 524 ? -7.129 -5.988 -13.766 1 64.75 524 ALA B CA 1
ATOM 8445 C C . ALA B 1 524 ? -8.023 -6.633 -12.711 1 64.75 524 ALA B C 1
ATOM 8447 O O . ALA B 1 524 ? -8.031 -7.855 -12.555 1 64.75 524 ALA B O 1
ATOM 8448 N N . LEU B 1 525 ? -8.789 -5.785 -12.125 1 66.25 525 LEU B N 1
ATOM 8449 C CA . LEU B 1 525 ? -9.68 -6.301 -11.086 1 66.25 525 LEU B CA 1
ATOM 8450 C C . LEU B 1 525 ? -10.805 -7.129 -11.695 1 66.25 525 LEU B C 1
ATOM 8452 O O . LEU B 1 525 ? -11.219 -8.141 -11.117 1 66.25 525 LEU B O 1
ATOM 8456 N N . THR B 1 526 ? -11.211 -6.711 -12.828 1 63.88 526 THR B N 1
ATOM 8457 C CA . THR B 1 526 ? -12.266 -7.461 -13.5 1 63.88 526 THR B CA 1
ATOM 8458 C C . THR B 1 526 ? -11.742 -8.812 -13.977 1 63.88 526 THR B C 1
ATOM 8460 O O . THR B 1 526 ? -12.398 -9.844 -13.789 1 63.88 526 THR B O 1
ATOM 8463 N N . VAL B 1 527 ? -10.586 -8.766 -14.508 1 64 527 VAL B N 1
ATOM 8464 C CA . VAL B 1 527 ? -9.969 -10 -14.984 1 64 527 VAL B CA 1
ATOM 8465 C C . VAL B 1 527 ? -9.711 -10.93 -13.805 1 64 527 VAL B C 1
ATOM 8467 O O . VAL B 1 527 ? -9.969 -12.133 -13.883 1 64 527 VAL B O 1
ATOM 8470 N N . TRP B 1 528 ? -9.234 -10.258 -12.828 1 64.38 528 TRP B N 1
ATOM 8471 C CA . TRP B 1 528 ? -8.969 -11.039 -11.625 1 64.38 528 TRP B CA 1
ATOM 8472 C C . TRP B 1 528 ? -10.258 -11.656 -11.086 1 64.38 528 TRP B C 1
ATOM 8474 O O . TRP B 1 528 ? -10.281 -12.828 -10.719 1 64.38 528 TRP B O 1
ATOM 8484 N N . ALA B 1 529 ? -11.242 -10.883 -11.086 1 62.84 529 ALA B N 1
ATOM 8485 C CA . ALA B 1 529 ? -12.531 -11.367 -10.594 1 62.84 529 ALA B CA 1
ATOM 8486 C C . ALA B 1 529 ? -13.078 -12.477 -11.484 1 62.84 529 ALA B C 1
ATOM 8488 O O . ALA B 1 529 ? -13.594 -13.484 -10.992 1 62.84 529 ALA B O 1
ATOM 8489 N N . LEU B 1 530 ? -12.812 -12.305 -12.703 1 62.25 530 LEU B N 1
ATOM 8490 C CA . LEU B 1 530 ? -13.266 -13.32 -13.656 1 62.25 530 LEU B CA 1
ATOM 8491 C C . LEU B 1 530 ? -12.43 -14.586 -13.531 1 62.25 530 LEU B C 1
ATOM 8493 O O . LEU B 1 530 ? -12.969 -15.695 -13.609 1 62.25 530 LEU B O 1
ATOM 8497 N N . PHE B 1 531 ? -11.203 -14.375 -13.359 1 63.81 531 PHE B N 1
ATOM 8498 C CA . PHE B 1 531 ? -10.289 -15.5 -13.211 1 63.81 531 PHE B CA 1
ATOM 8499 C C . PHE B 1 531 ? -10.609 -16.297 -11.953 1 63.81 531 PHE B C 1
ATOM 8501 O O . PHE B 1 531 ? -10.703 -17.531 -11.992 1 63.81 531 PHE B O 1
ATOM 8508 N N . VAL B 1 532 ? -10.82 -15.539 -10.938 1 61.84 532 VAL B N 1
ATOM 8509 C CA . VAL B 1 532 ? -11.188 -16.188 -9.68 1 61.84 532 VAL B CA 1
ATOM 8510 C C . VAL B 1 532 ? -12.539 -16.891 -9.836 1 61.84 532 VAL B C 1
ATOM 8512 O O . VAL B 1 532 ? -12.727 -18 -9.336 1 61.84 532 VAL B O 1
ATOM 8515 N N . GLY B 1 533 ? -13.336 -16.219 -10.547 1 60.53 533 GLY B N 1
ATOM 8516 C CA . GLY B 1 533 ? -14.625 -16.828 -10.828 1 60.53 533 GLY B CA 1
ATOM 8517 C C . GLY B 1 533 ? -14.508 -18.109 -11.641 1 60.53 533 GLY B C 1
ATOM 8518 O O . GLY B 1 533 ? -15.164 -19.109 -11.336 1 60.53 533 GLY B O 1
ATOM 8519 N N . LEU B 1 534 ? -13.633 -18.031 -12.547 1 63.66 534 LEU B N 1
ATOM 8520 C CA . LEU B 1 534 ? -13.43 -19.188 -13.414 1 63.66 534 LEU B CA 1
ATOM 8521 C C . LEU B 1 534 ? -12.789 -20.328 -12.648 1 63.66 534 LEU B C 1
ATOM 8523 O O . LEU B 1 534 ? -13.195 -21.484 -12.789 1 63.66 534 LEU B O 1
ATOM 8527 N N . ILE B 1 535 ? -11.828 -20.016 -11.898 1 63.09 535 ILE B N 1
ATOM 8528 C CA . ILE B 1 535 ? -11.172 -21.031 -11.094 1 63.09 535 ILE B CA 1
ATOM 8529 C C . ILE B 1 535 ? -12.18 -21.656 -10.125 1 63.09 535 ILE B C 1
ATOM 8531 O O . ILE B 1 535 ? -12.203 -22.875 -9.945 1 63.09 535 ILE B O 1
ATOM 8535 N N . THR B 1 536 ? -12.969 -20.766 -9.656 1 58.44 536 THR B N 1
ATOM 8536 C CA . THR B 1 536 ? -13.992 -21.234 -8.734 1 58.44 536 THR B CA 1
ATOM 8537 C C . THR B 1 536 ? -14.969 -22.172 -9.445 1 58.44 536 THR B C 1
ATOM 8539 O O . THR B 1 536 ? -15.312 -23.234 -8.906 1 58.44 536 THR B O 1
ATOM 8542 N N . ALA B 1 537 ? -15.281 -21.781 -10.562 1 61.44 537 ALA B N 1
ATOM 8543 C CA . ALA B 1 537 ? -16.203 -22.594 -11.344 1 61.44 537 ALA B CA 1
ATOM 8544 C C . ALA B 1 537 ? -15.578 -23.953 -11.672 1 61.44 537 ALA B C 1
ATOM 8546 O O . ALA B 1 537 ? -16.234 -24.984 -11.547 1 61.44 537 ALA B O 1
ATOM 8547 N N . ILE B 1 538 ? -14.359 -23.969 -12.039 1 62.84 538 ILE B N 1
ATOM 8548 C CA . ILE B 1 538 ? -13.664 -25.203 -12.414 1 62.84 538 ILE B CA 1
ATOM 8549 C C . ILE B 1 538 ? -13.523 -26.109 -11.195 1 62.84 538 ILE B C 1
ATOM 8551 O O . ILE B 1 538 ? -13.773 -27.312 -11.281 1 62.84 538 ILE B O 1
ATOM 8555 N N . VAL B 1 539 ? -13.156 -25.516 -10.172 1 61.69 539 VAL B N 1
ATOM 8556 C CA . VAL B 1 539 ? -12.977 -26.297 -8.953 1 61.69 539 VAL B CA 1
ATOM 8557 C C . VAL B 1 539 ? -14.32 -26.891 -8.516 1 61.69 539 VAL B C 1
ATOM 8559 O O . VAL B 1 539 ? -14.391 -28.047 -8.109 1 61.69 539 VAL B O 1
ATOM 8562 N N . VAL B 1 540 ? -15.297 -26.078 -8.68 1 57.94 540 VAL B N 1
ATOM 8563 C CA . VAL B 1 540 ? -16.625 -26.547 -8.289 1 57.94 540 VAL B CA 1
ATOM 8564 C C . VAL B 1 540 ? -17.078 -27.688 -9.203 1 57.94 540 VAL B C 1
ATOM 8566 O O . VAL B 1 540 ? -17.594 -28.688 -8.727 1 57.94 540 VAL B O 1
ATOM 8569 N N . ILE B 1 541 ? -16.812 -27.547 -10.422 1 61.44 541 ILE B N 1
ATOM 8570 C CA . ILE B 1 541 ? -17.188 -28.562 -11.391 1 61.44 541 ILE B CA 1
ATOM 8571 C C . ILE B 1 541 ? -16.391 -29.844 -11.133 1 61.44 541 ILE B C 1
ATOM 8573 O O . ILE B 1 541 ? -16.953 -30.938 -11.172 1 61.44 541 ILE B O 1
ATOM 8577 N N . GLU B 1 542 ? -15.109 -29.641 -10.867 1 62.06 542 GLU B N 1
ATOM 8578 C CA . GLU B 1 542 ? -14.258 -30.797 -10.586 1 62.06 542 GLU B CA 1
ATOM 8579 C C . GLU B 1 542 ? -14.688 -31.484 -9.297 1 62.06 542 GLU B C 1
ATOM 8581 O O . GLU B 1 542 ? -14.664 -32.719 -9.211 1 62.06 542 GLU B O 1
ATOM 8586 N N . LEU B 1 543 ? -14.93 -30.703 -8.406 1 58.69 543 LEU B N 1
ATOM 8587 C CA . LEU B 1 543 ? -15.359 -31.281 -7.133 1 58.69 543 LEU B CA 1
ATOM 8588 C C . LEU B 1 543 ? -16.672 -32.031 -7.293 1 58.69 543 LEU B C 1
ATOM 8590 O O . LEU B 1 543 ? -16.906 -33.062 -6.641 1 58.69 543 LEU B O 1
ATOM 8594 N N . LEU B 1 544 ? -17.438 -31.469 -8.234 1 54.94 544 LEU B N 1
ATOM 8595 C CA . LEU B 1 544 ? -18.734 -32.094 -8.461 1 54.94 544 LEU B CA 1
ATOM 8596 C C . LEU B 1 544 ? -18.578 -33.375 -9.266 1 54.94 544 LEU B C 1
ATOM 8598 O O . LEU B 1 544 ? -19.312 -34.344 -9.07 1 54.94 544 LEU B O 1
ATOM 8602 N N . ASP B 1 545 ? -17.594 -33.281 -10.242 1 55.38 545 ASP B N 1
ATOM 8603 C CA . ASP B 1 545 ? -17.469 -34.438 -11.148 1 55.38 545 ASP B CA 1
ATOM 8604 C C . ASP B 1 545 ? -16.453 -35.438 -10.617 1 55.38 545 ASP B C 1
ATOM 8606 O O . ASP B 1 545 ? -16.438 -36.594 -11.062 1 55.38 545 ASP B O 1
ATOM 8610 N N . SER B 1 546 ? -15.375 -35 -9.836 1 54.88 546 SER B N 1
ATOM 8611 C CA . SER B 1 546 ? -14.297 -35.906 -9.469 1 54.88 546 SER B CA 1
ATOM 8612 C C . SER B 1 546 ? -14.695 -36.781 -8.281 1 54.88 546 SER B C 1
ATOM 8614 O O . SER B 1 546 ? -15.312 -36.312 -7.332 1 54.88 546 SER B O 1
ATOM 8616 N N . PRO B 1 547 ? -14.703 -38.062 -8.586 1 51.44 547 PRO B N 1
ATOM 8617 C CA . PRO B 1 547 ? -14.805 -38.938 -7.418 1 51.44 547 PRO B CA 1
ATOM 8618 C C . PRO B 1 547 ? -13.664 -38.75 -6.422 1 51.44 547 PRO B C 1
ATOM 8620 O O . PRO B 1 547 ? -12.5 -38.906 -6.773 1 51.44 547 PRO B O 1
ATOM 8623 N N . LEU B 1 548 ? -13.703 -37.562 -5.754 1 49.16 548 LEU B N 1
ATOM 8624 C CA . LEU B 1 548 ? -12.594 -37.438 -4.812 1 49.16 548 LEU B CA 1
ATOM 8625 C C . LEU B 1 548 ? -12.25 -38.75 -4.168 1 49.16 548 LEU B C 1
ATOM 8627 O O . LEU B 1 548 ? -13.133 -39.594 -3.906 1 49.16 548 LEU B O 1
#

Nearest PDB structures (foldseek):
  5jki-assembly1_A  TM=8.297E-01  e=3.863E-05  Bacillus subtilis subsp. subtilis str. 168
  3kn6-assembly1_A  TM=4.934E-01  e=1.481E-06  Homo sapiens
  5clp-assembly1_A  TM=4.747E-01  e=3.384E-05  Homo sapiens
  6vzk-assembly1_A  TM=4.942E-01  e=4.815E-05  Homo sapiens
  7kxw-assembly1_A  TM=4.340E-01  e=5.201E-04  Homo sapiens

Radius of gyration: 33.69 Å; Cα contacts (8 Å, |Δi|>4): 1680; chains: 2; bounding box: 78×103×85 Å

InterPro domains:
  IPR008271 Serine/threonine-protein kinase, active site [PS00108] (404-416)
  IPR011009 Protein kinase-like domain superfamily [SSF56112] (297-437)
  IPR036938 Phosphatidic acid phosphatase type 2/haloperoxidase superfamily [SSF48317] (25-228)

Organism: NCBI:txid175570

Foldseek 3Di:
DPPDQPPPPDPQLPAPPPPQPPPCLVDDDQVVLVVVLVVVVVVLVCCLVVVVSCVVVLVVLLVLLVVLLVVDDPVVLVVLVVLQCCLWLVNLVVLLVVVLVVCVVVVVPLLNVLLLVLLLVLLVVFVVSQVVSVADADPPGQAADDADGGAAQPNSLLNLLLSLLSCLLSPPDDDPRSVVSVVVSVVSSVSNVVSNSSNSRHTPVNNVNSNSSSNNRSVVSCSVRPDDVPFPQPCDDQQGQEGDCDDPNVVLVQVQCCSNLVFHFPDKAWDDRNPDQLWTKIWTWGDDVVIFIKIKTKGAPSSQVVVQVVVLVCCLVQNCLVADDGDPDRVVLLVVQVVLQVLLVVLVAQEWAWSDKTAGPNRRMIMTMTGDLPPWDFLLPDDFDPLNLLLLLVNLVSCVVSQKAQLDDDRVQWIADPNHIHGYDSSRMDHNDDLLSSLLSNLQSLLRSCLNPHNVSSLVSNVVPDPLVSPLSSLLSHDDPSHDPNSVVSCVVVPHPSSVVNQVVRPDHRHHDPSRDHDPSNVVSVVVVVVSVVSSVVSSVCSVVPRD/DPPDDPPPPDPQLPAPPPPQPPPCLVPDDQVVLVVVLVVVVVVLVCCLVVVVSCVVVLVVLLVLLVVLLVVDDPVVLVVLVVLQCCLWLVNLVVLLVVVLVVCVVVVVPLLNVLLLVLLLVLLVVQVVSQVVSVADADPPGQAADDADGGAAQPNSLLNLLLSLLSCLLSPPDDDPRSVVSVVVSVVSSVSNVVSNSSNSRHTPNNNVNSNSSSNNRSVVSCSVRPDDVPFPQPCDPQLGQAGDCDDPNVVLVQVQCCSNLVFHFPDKAWDDRNPDNLWTKIWTWTDDVVIFIKIKTKGAPSSLVVVQVVVLVCCLVQNCLVADDGDPDRVVLLVVQVVLQVLLVVLVAQEWAWSDKTAGPNRRMIMTMTGDLPPWDFLLPDDFDPLNLLLLLVNLVSCVVSQKAQLDDDRVQWIDDPNHIHGYDSSRMDHNDDLLSSLLSNLQSLLRSCLNPHNVSSLVSNVVPDPLVSPLSSLLSHDDPSHDPNSVVSCVVVPHPSSVVNQVVRPDHRHHDPSRDHDPSNVVSVVVVVVSVVSSVVSSVCSVPPRD

Secondary structure (DSSP, 8-state):
----------S------------GGG-SSSHHHHHHHHHHHHHHHHHHH-GGGGHHHHHHHHHHHHHHHHT--HHHHHHHHHHTGGGSHHHHHHHHHHHHHHHHHTT-HHHHHHHHHHHHHHHHHHHHHHHHH-PPPPSSS---S---S--SS-HHHHHHHHHHHHHHHHHS-SSHHHHHHHHHHHHHHHHHHHHHHHTTSS-HHHHHHHHHHHHHHHHHHHHHHS--TTS----BTTB-SPPP--HHHHHHHHHHHHHHH---EEEEEE--GGG-SS-EEEEEEE-SSS-EEEEEEEE-HHHHHHHHHHHHHHHHHH-B-SPPPPPSSHHHHHHHHHHHHHHHHHTT---PPEEEEEEETTTTEEEEEEE--TT-EEGGGS---HHHHHHHHHHHHHHHHTTEE-S---GGGEEEETTEEEE---TT-EES--HHHHHHHHHHHHHHHHTTS-HHHHHHHHTTTS-HHHHHHHHHH-SGGGS-HHHHHHHHHTT--HHHHHHHHSSSPPPPP---B--HHHHHHHHHHHHHHHHHHHHHHHHHHS--/----------S------------GGGSSTTHHHHHHHHHHHHHHHHHHH-GGGGHHHHHHHHHHHHHHHHT--HHHHHHHHHHTGGGSHHHHHHHHHHHHHHHHHTT-HHHHHHHHHHHHHHHHHHHHHHHHH-PPPPSSS---S---S--SS-HHHHHHHHHHHHHHHHHS-SSHHHHHHHHHHHHHHHHHHHHHHHTTSS-HHHHHHHHHHHHHHHHHHHHHHS--TTS----BTTBTTPPP--HHHHHHHHHHHHHHH---EEEEEE--GGG-SS-EEEEEEE-SSS-EEEEEEEE-HHHHHHHHHHHHHHHHHH-B-SPPPPPSSHHHHHHHHHHHHHHHHHTT---PPEEEEEEETTTTEEEEEEE--TT-EEGGGS---HHHHHHHHHHHHHHHHTTEE-S---GGGEEEETTEEEE---TT-EES--HHHHHHHHHHHHHHHHTTS-HHHHHHHHHHHS-HHHHHHHHHH-SGGGS-HHHHHHHHHTT--HHHHHHHHSSSPPPPP---B--HHHHHHHHHHHHHHHHHHHHHHHHHHS--

pLDDT: mean 80.16, std 15.98, range [22.64, 98.12]